Protein AF-0000000081018556 (afdb_homodimer)

pLDDT: mean 86.22, std 20.43, range [20.03, 98.94]

Solvent-accessible surface area (backbone atoms only — not comparable to full-atom values): 53187 Å² total; per-residue (Å²): 135,79,83,84,72,75,85,69,72,83,72,68,66,72,61,58,63,56,50,54,56,50,46,52,55,49,44,57,63,56,62,69,58,81,66,82,69,67,79,69,77,52,58,61,26,54,30,33,33,44,27,43,51,51,66,82,41,58,65,35,49,49,32,38,57,71,19,51,48,36,65,35,76,72,27,75,70,38,49,58,33,42,46,71,31,37,37,26,36,62,32,74,58,86,63,34,74,89,46,29,67,45,93,41,53,85,43,74,52,67,59,46,80,66,90,61,85,50,77,39,61,33,46,42,77,45,74,68,86,70,76,78,68,65,81,72,74,78,53,91,56,52,31,22,31,20,46,40,34,34,26,66,38,33,28,27,49,45,28,46,33,34,40,29,78,85,73,57,49,53,64,31,38,36,34,37,24,37,54,74,78,62,43,77,72,36,68,47,71,33,20,82,92,42,51,59,47,76,56,86,54,28,23,33,39,77,41,76,71,51,81,40,46,60,72,37,41,35,26,44,31,39,33,54,47,50,85,86,50,63,66,49,56,53,74,84,44,44,48,76,47,36,63,45,38,30,34,46,70,52,74,40,9,29,28,22,80,55,78,98,53,80,50,81,40,74,40,80,55,39,45,37,49,43,35,37,28,32,29,65,46,63,62,62,59,53,50,54,52,60,69,44,42,65,58,44,42,53,54,38,52,51,50,52,49,51,42,50,52,51,48,52,53,50,36,71,72,69,64,41,65,43,71,35,94,39,56,49,39,62,52,32,41,28,55,51,52,27,47,47,26,35,51,46,54,73,58,39,42,57,32,27,36,34,42,32,36,47,37,39,48,49,42,59,68,58,48,53,51,51,29,59,76,71,44,49,62,73,34,78,40,34,38,40,22,24,66,48,62,66,42,66,59,35,76,41,74,94,65,30,44,86,74,70,54,37,62,37,41,40,40,20,43,36,66,31,36,37,36,32,13,36,64,52,38,40,50,41,28,76,39,44,90,55,51,45,70,42,64,38,40,32,62,26,48,9,37,48,42,59,22,42,57,53,50,73,41,78,36,84,40,34,26,67,39,67,56,63,46,79,76,43,39,29,27,15,82,42,52,54,67,50,40,42,52,24,33,50,27,29,74,73,56,70,25,52,52,43,68,68,82,55,72,79,123,134,82,82,84,73,75,84,70,73,84,73,69,66,73,60,57,64,56,53,55,56,50,47,50,54,49,43,57,62,54,62,68,51,81,66,82,70,65,80,69,78,53,56,61,27,54,31,35,33,43,27,44,51,51,68,81,41,58,67,34,49,48,32,39,57,72,20,50,48,35,65,35,76,71,28,74,71,39,51,57,31,41,47,70,33,37,37,26,36,62,32,75,59,87,63,35,74,90,46,28,68,44,92,40,54,86,42,74,51,68,59,47,80,64,89,61,88,49,78,41,60,33,46,43,78,46,76,66,86,73,77,78,70,64,80,74,75,78,53,90,54,52,31,22,30,20,46,40,35,34,26,67,39,34,27,27,47,44,27,46,34,34,39,28,79,85,74,56,50,51,62,32,39,36,35,36,25,36,55,76,78,63,42,77,72,35,68,46,73,35,20,82,91,42,51,59,47,76,56,86,53,27,22,34,38,76,40,75,71,50,82,40,46,60,71,36,42,35,26,44,33,41,31,54,46,52,84,86,50,62,64,48,56,56,74,84,43,43,47,77,48,37,63,44,38,30,34,45,69,52,73,40,9,27,28,21,81,58,79,97,51,80,48,82,40,77,41,80,56,39,46,36,51,44,35,36,29,32,27,66,46,64,62,63,59,53,51,53,54,59,70,44,42,66,59,44,41,53,55,38,52,52,51,53,50,50,41,51,51,51,48,51,51,48,36,70,72,67,66,41,64,43,70,35,94,39,58,49,39,62,53,33,41,28,54,50,53,28,47,45,26,34,49,46,54,73,60,39,42,57,30,26,36,33,43,32,38,47,37,39,49,50,40,59,69,58,49,53,50,52,30,58,75,70,44,49,63,73,35,79,42,32,38,40,22,25,66,47,64,65,40,66,57,35,76,41,74,95,65,30,44,87,74,70,55,37,63,38,42,40,39,21,43,36,64,30,36,35,35,32,15,37,64,51,39,40,50,41,27,76,37,45,90,53,51,46,71,43,66,38,40,32,61,28,48,8,39,47,42,58,23,42,58,53,50,72,42,78,37,83,40,34,26,68,38,66,57,64,48,79,77,44,39,29,28,14,81,41,53,53,68,51,40,42,52,24,35,49,28,30,72,73,57,70,26,51,51,43,68,70,83,54,71,81,122

Nearest PDB structures (foldseek):
  8tjc-assembly1_A  TM=8.633E-01  e=1.529E-11  Homo sapiens
  8tjc-assembly1_D  TM=8.788E-01  e=3.147E-11  Homo sapiens
  8tjc-assembly1_C  TM=8.677E-01  e=2.790E-11  Homo sapiens
  6wmn-assembly1_B  TM=8.807E-01  e=7.758E-11  Homo sapiens
  8tic-assembly1_A  TM=8.361E-01  e=5.092E-11  Homo sapiens

Structure (mmCIF, N/CA/C/O backbone):
data_AF-0000000081018556-model_v1
#
loop_
_entity.id
_entity.type
_entity.pdbx_description
1 polymer Hexosyltransferase
#
loop_
_atom_site.group_PDB
_atom_site.id
_atom_site.type_symbol
_atom_site.label_atom_id
_atom_site.label_alt_id
_atom_site.label_comp_id
_atom_site.label_asym_id
_atom_site.label_entity_id
_atom_site.label_seq_id
_atom_site.pdbx_PDB_ins_code
_atom_site.Cartn_x
_atom_site.Cartn_y
_atom_site.Cartn_z
_atom_site.occupancy
_atom_site.B_iso_or_equiv
_atom_site.auth_seq_id
_atom_site.auth_comp_id
_atom_site.auth_asym_id
_atom_site.auth_atom_id
_atom_site.pdbx_PDB_model_num
ATOM 1 N N . MET A 1 1 ? 53.344 36.406 32.594 1 23.17 1 MET A N 1
ATOM 2 C CA . MET A 1 1 ? 53.531 35.219 33.406 1 23.17 1 MET A CA 1
ATOM 3 C C . MET A 1 1 ? 52.312 34.938 34.25 1 23.17 1 MET A C 1
ATOM 5 O O . MET A 1 1 ? 52.406 34.406 35.375 1 23.17 1 MET A O 1
ATOM 9 N N . MET A 1 2 ? 51.219 35.562 33.844 1 22.45 2 MET A N 1
ATOM 10 C CA . MET A 1 2 ? 50 35.781 34.625 1 22.45 2 MET A CA 1
ATOM 11 C C . MET A 1 2 ? 49.406 34.469 35.094 1 22.45 2 MET A C 1
ATOM 13 O O . MET A 1 2 ? 49.5 33.469 34.375 1 22.45 2 MET A O 1
ATOM 17 N N . ASP A 1 3 ? 49 34.406 36.344 1 20.55 3 ASP A N 1
ATOM 18 C CA . ASP A 1 3 ? 48.531 33.406 37.312 1 20.55 3 ASP A CA 1
ATOM 19 C C . ASP A 1 3 ? 47.281 32.688 36.781 1 20.55 3 ASP A C 1
ATOM 21 O O . ASP A 1 3 ? 46.344 33.344 36.344 1 20.55 3 ASP A O 1
ATOM 25 N N . ARG A 1 4 ? 47.438 31.359 36.344 1 23.11 4 ARG A N 1
ATOM 26 C CA . ARG A 1 4 ? 46.688 30.25 35.75 1 23.11 4 ARG A CA 1
ATOM 27 C C . ARG A 1 4 ? 45.562 29.766 36.688 1 23.11 4 ARG A C 1
ATOM 29 O O . ARG A 1 4 ? 45.625 28.641 37.188 1 23.11 4 ARG A O 1
ATOM 36 N N . ARG A 1 5 ? 45.188 30.766 37.594 1 23.42 5 ARG A N 1
ATOM 37 C CA . ARG A 1 5 ? 44.406 30.281 38.75 1 23.42 5 ARG A CA 1
ATOM 38 C C . ARG A 1 5 ? 43.25 29.391 38.281 1 23.42 5 ARG A C 1
ATOM 40 O O . ARG A 1 5 ? 42.906 29.406 37.094 1 23.42 5 ARG A O 1
ATOM 47 N N . SER A 1 6 ? 42.406 28.828 39.281 1 22.91 6 SER A N 1
ATOM 48 C CA . SER A 1 6 ? 41.781 27.703 39.938 1 22.91 6 SER A CA 1
ATOM 49 C C . SER A 1 6 ? 40.344 27.516 39.469 1 22.91 6 SER A C 1
ATOM 51 O O . SER A 1 6 ? 39.594 26.75 40.062 1 22.91 6 SER A O 1
ATOM 53 N N . LEU A 1 7 ? 39.875 28.281 38.469 1 23.72 7 LEU A N 1
ATOM 54 C CA . LEU A 1 7 ? 38.438 28.391 38.531 1 23.72 7 LEU A CA 1
ATOM 55 C C . LEU A 1 7 ? 37.781 27.047 38.25 1 23.72 7 LEU A C 1
ATOM 57 O O . LEU A 1 7 ? 37.688 26.656 37.062 1 23.72 7 LEU A O 1
ATOM 61 N N . ILE A 1 8 ? 38.156 25.938 39.031 1 26.16 8 ILE A N 1
ATOM 62 C CA . ILE A 1 8 ? 37.594 24.609 38.812 1 26.16 8 ILE A CA 1
ATOM 63 C C . ILE A 1 8 ? 36.094 24.625 39.125 1 26.16 8 ILE A C 1
ATOM 65 O O . ILE A 1 8 ? 35.688 24.734 40.281 1 26.16 8 ILE A O 1
ATOM 69 N N . PRO A 1 9 ? 35.25 25.484 38.406 1 26.14 9 PRO A N 1
ATOM 70 C CA . PRO A 1 9 ? 33.906 25.578 39 1 26.14 9 PRO A CA 1
ATOM 71 C C . PRO A 1 9 ? 33.25 24.203 39.188 1 26.14 9 PRO A C 1
ATOM 73 O O . PRO A 1 9 ? 33.625 23.234 38.5 1 26.14 9 PRO A O 1
ATOM 76 N N . PRO A 1 10 ? 32.406 24 40.344 1 26.47 10 PRO A N 1
ATOM 77 C CA . PRO A 1 10 ? 31.688 22.859 40.906 1 26.47 10 PRO A CA 1
ATOM 78 C C . PRO A 1 10 ? 30.672 22.234 39.938 1 26.47 10 PRO A C 1
ATOM 80 O O . PRO A 1 10 ? 29.609 22.812 39.719 1 26.47 10 PRO A O 1
ATOM 83 N N . LEU A 1 11 ? 31.141 21.859 38.75 1 25.92 11 LEU A N 1
ATOM 84 C CA . LEU A 1 11 ? 30.203 21.25 37.781 1 25.92 11 LEU A CA 1
ATOM 85 C C . LEU A 1 11 ? 29.547 20.016 38.406 1 25.92 11 LEU A C 1
ATOM 87 O O . LEU A 1 11 ? 28.812 19.297 37.719 1 25.92 11 LEU A O 1
ATOM 91 N N . LEU A 1 12 ? 30.078 19.578 39.594 1 26.06 12 LEU A N 1
ATOM 92 C CA . LEU A 1 12 ? 29.719 18.234 40.031 1 26.06 12 LEU A CA 1
ATOM 93 C C . LEU A 1 12 ? 28.266 18.172 40.5 1 26.06 12 LEU A C 1
ATOM 95 O O . LEU A 1 12 ? 27.688 17.078 40.625 1 26.06 12 LEU A O 1
ATOM 99 N N . CYS A 1 13 ? 27.75 19.266 41.031 1 25.7 13 CYS A N 1
ATOM 100 C CA . CYS A 1 13 ? 26.547 19.094 41.844 1 25.7 13 CYS A CA 1
ATOM 101 C C . CYS A 1 13 ? 25.344 18.719 40.969 1 25.7 13 CYS A C 1
ATOM 103 O O . CYS A 1 13 ? 24.359 18.156 41.469 1 25.7 13 CYS A O 1
ATOM 105 N N . CYS A 1 14 ? 25.266 19.328 39.781 1 27.17 14 CYS A N 1
ATOM 106 C CA . CYS A 1 14 ? 23.938 19.266 39.188 1 27.17 14 CYS A CA 1
ATOM 107 C C . CYS A 1 14 ? 23.641 17.875 38.625 1 27.17 14 CYS A C 1
ATOM 109 O O . CYS A 1 14 ? 22.594 17.641 38.031 1 27.17 14 CYS A O 1
ATOM 111 N N . LEU A 1 15 ? 24.688 17.016 38.625 1 30.28 15 LEU A N 1
ATOM 112 C CA . LEU A 1 15 ? 24.438 15.695 38.031 1 30.28 15 LEU A CA 1
ATOM 113 C C . LEU A 1 15 ? 23.562 14.852 38.969 1 30.28 15 LEU A C 1
ATOM 115 O O . LEU A 1 15 ? 22.922 13.891 38.5 1 30.28 15 LEU A O 1
ATOM 119 N N . LEU A 1 16 ? 23.656 15.133 40.312 1 30.61 16 LEU A N 1
ATOM 120 C CA . LEU A 1 16 ? 23.031 14.203 41.25 1 30.61 16 LEU A CA 1
ATOM 121 C C . LEU A 1 16 ? 21.516 14.297 41.156 1 30.61 16 LEU A C 1
ATOM 123 O O . LEU A 1 16 ? 20.812 13.336 41.5 1 30.61 16 LEU A O 1
ATOM 127 N N . SER A 1 17 ? 21.047 15.586 41 1 30.33 17 SER A N 1
ATOM 128 C CA . SER A 1 17 ? 19.609 15.688 41.156 1 30.33 17 SER A CA 1
ATOM 129 C C . SER A 1 17 ? 18.875 15 40.031 1 30.33 17 SER A C 1
ATOM 131 O O . SER A 1 17 ? 17.672 14.758 40.125 1 30.33 17 SER A O 1
ATOM 133 N N . VAL A 1 18 ? 19.594 14.938 38.875 1 32.16 18 VAL A N 1
ATOM 134 C CA . VAL A 1 18 ? 18.859 14.375 37.75 1 32.16 18 VAL A CA 1
ATOM 135 C C . VAL A 1 18 ? 18.688 12.867 37.938 1 32.16 18 VAL A C 1
ATOM 137 O O . VAL A 1 18 ? 17.734 12.273 37.438 1 32.16 18 VAL A O 1
ATOM 140 N N . VAL A 1 19 ? 19.625 12.281 38.719 1 34.97 19 VAL A N 1
ATOM 141 C CA . VAL A 1 19 ? 19.547 10.828 38.844 1 34.97 19 VAL A CA 1
ATOM 142 C C . VAL A 1 19 ? 18.391 10.453 39.75 1 34.97 19 VAL A C 1
ATOM 144 O O . VAL A 1 19 ? 17.734 9.422 39.562 1 34.97 19 VAL A O 1
ATOM 147 N N . VAL A 1 20 ? 18.156 11.336 40.781 1 34.12 20 VAL A N 1
ATOM 148 C CA . VAL A 1 20 ? 17.125 10.93 41.75 1 34.12 20 VAL A CA 1
ATOM 149 C C . VAL A 1 20 ? 15.758 10.953 41.062 1 34.12 20 VAL A C 1
ATOM 151 O O . VAL A 1 20 ? 14.922 10.078 41.312 1 34.12 20 VAL A O 1
ATOM 154 N N . VAL A 1 21 ? 15.578 12.047 40.188 1 31.62 21 VAL A N 1
ATOM 155 C CA . VAL A 1 21 ? 14.234 12.125 39.625 1 31.62 21 VAL A CA 1
ATOM 156 C C . VAL A 1 21 ? 14.016 10.992 38.625 1 31.62 21 VAL A C 1
ATOM 158 O O . VAL A 1 21 ? 12.906 10.469 38.5 1 31.62 21 VAL A O 1
ATOM 161 N N . TYR A 1 22 ? 15.102 10.547 37.938 1 32.16 22 TYR A N 1
ATOM 162 C CA . TYR A 1 22 ? 14.883 9.453 37 1 32.16 22 TYR A CA 1
ATOM 163 C C . TYR A 1 22 ? 14.609 8.148 37.75 1 32.16 22 TYR A C 1
ATOM 165 O O . TYR A 1 22 ? 13.922 7.27 37.25 1 32.16 22 TYR A O 1
ATOM 173 N N . ARG A 1 23 ? 15.336 8.008 38.938 1 33.31 23 ARG A N 1
ATOM 174 C CA . ARG A 1 23 ? 15.078 6.758 39.656 1 33.31 23 ARG A CA 1
ATOM 175 C C . ARG A 1 23 ? 13.633 6.68 40.125 1 33.31 23 ARG A C 1
ATOM 177 O O . ARG A 1 23 ? 13.023 5.609 40.094 1 33.31 23 ARG A O 1
ATOM 184 N N . GLU A 1 24 ? 13.109 7.832 40.625 1 33.16 24 GLU A N 1
ATOM 185 C CA . GLU A 1 24 ? 11.734 7.719 41.125 1 33.16 24 GLU A CA 1
ATOM 186 C C . GLU A 1 24 ? 10.781 7.441 39.969 1 33.16 24 GLU A C 1
ATOM 188 O O . GLU A 1 24 ? 9.773 6.746 40.125 1 33.16 24 GLU A O 1
ATOM 193 N N . TYR A 1 25 ? 11.078 8.008 38.719 1 31.7 25 TYR A N 1
ATOM 194 C CA . TYR A 1 25 ? 10.18 7.684 37.625 1 31.7 25 TYR A CA 1
ATOM 195 C C . TYR A 1 25 ? 10.32 6.223 37.188 1 31.7 25 TYR A C 1
ATOM 197 O O . TYR A 1 25 ? 9.32 5.559 36.906 1 31.7 25 TYR A O 1
ATOM 205 N N . LEU A 1 26 ? 11.562 5.664 37.188 1 34.22 26 LEU A N 1
ATOM 206 C CA . LEU A 1 26 ? 11.68 4.238 36.906 1 34.22 26 LEU A CA 1
ATOM 207 C C . LEU A 1 26 ? 11.07 3.404 38.031 1 34.22 26 LEU A C 1
ATOM 209 O O . LEU A 1 26 ? 10.422 2.385 37.781 1 34.22 26 LEU A O 1
ATOM 213 N N . LEU A 1 27 ? 11.359 3.803 39.281 1 32.5 27 LEU A N 1
ATOM 214 C CA . LEU A 1 27 ? 10.812 3 40.344 1 32.5 27 LEU A CA 1
ATOM 215 C C . LEU A 1 27 ? 9.289 3.078 40.375 1 32.5 27 LEU A C 1
ATOM 217 O O . LEU A 1 27 ? 8.625 2.123 40.781 1 32.5 27 LEU A O 1
ATOM 221 N N . ASP A 1 28 ? 8.703 4.293 40.062 1 29.83 28 ASP A N 1
ATOM 222 C CA . ASP A 1 28 ? 7.246 4.285 40.062 1 29.83 28 ASP A CA 1
ATOM 223 C C . ASP A 1 28 ? 6.703 3.414 38.938 1 29.83 28 ASP A C 1
ATOM 225 O O . ASP A 1 28 ? 5.629 2.82 39.062 1 29.83 28 ASP A O 1
ATOM 229 N N . THR A 1 29 ? 7.379 3.326 37.75 1 31.39 29 THR A N 1
ATOM 230 C CA . THR A 1 29 ? 6.902 2.389 36.75 1 31.39 29 THR A CA 1
ATOM 231 C C . THR A 1 29 ? 7.164 0.948 37.156 1 31.39 29 THR A C 1
ATOM 233 O O . THR A 1 29 ? 6.352 0.059 36.906 1 31.39 29 THR A O 1
ATOM 236 N N . LEU A 1 30 ? 8.352 0.597 37.688 1 32.03 30 LEU A N 1
ATOM 237 C CA . LEU A 1 30 ? 8.562 -0.772 38.156 1 32.03 30 LEU A CA 1
ATOM 238 C C . LEU A 1 30 ? 7.809 -1.036 39.469 1 32.03 30 LEU A C 1
ATOM 240 O O . LEU A 1 30 ? 7.707 -2.184 39.906 1 32.03 30 LEU A O 1
ATOM 244 N N . ARG A 1 31 ? 7.711 -0.171 40.438 1 30.78 31 ARG A N 1
ATOM 245 C CA . ARG A 1 31 ? 6.973 -0.442 41.656 1 30.78 31 ARG A CA 1
ATOM 246 C C . ARG A 1 31 ? 5.508 -0.753 41.344 1 30.78 31 ARG A C 1
ATOM 248 O O . ARG A 1 31 ? 4.711 -0.946 42.281 1 30.78 31 ARG A O 1
ATOM 255 N N . LEU A 1 32 ? 4.953 -0.417 40.25 1 30.17 32 LEU A N 1
ATOM 256 C CA . LEU A 1 32 ? 3.717 -1.179 40.094 1 30.17 32 LEU A CA 1
ATOM 257 C C . LEU A 1 32 ? 4.008 -2.674 40 1 30.17 32 LEU A C 1
ATOM 259 O O . LEU A 1 32 ? 4.383 -3.178 38.938 1 30.17 32 LEU A O 1
ATOM 263 N N . GLY A 1 33 ? 4.871 -3.273 40.875 1 27.69 33 GLY A N 1
ATOM 264 C CA . GLY A 1 33 ? 5.242 -4.613 41.312 1 27.69 33 GLY A CA 1
ATOM 265 C C . GLY A 1 33 ? 4.082 -5.59 41.25 1 27.69 33 GLY A C 1
ATOM 266 O O . GLY A 1 33 ? 2.926 -5.188 41.125 1 27.69 33 GLY A O 1
ATOM 267 N N . GLY A 1 34 ? 4.359 -6.934 41.844 1 30.16 34 GLY A N 1
ATOM 268 C CA . GLY A 1 34 ? 3.746 -8.25 41.938 1 30.16 34 GLY A CA 1
ATOM 269 C C . GLY A 1 34 ? 2.416 -8.234 42.688 1 30.16 34 GLY A C 1
ATOM 270 O O . GLY A 1 34 ? 1.994 -9.258 43.219 1 30.16 34 GLY A O 1
ATOM 271 N N . SER A 1 35 ? 1.955 -7.113 43.312 1 28.19 35 SER A N 1
ATOM 272 C CA . SER A 1 35 ? 0.722 -7.578 43.938 1 28.19 35 SER A CA 1
ATOM 273 C C . SER A 1 35 ? -0.14 -8.359 42.938 1 28.19 35 SER A C 1
ATOM 275 O O . SER A 1 35 ? -0.023 -8.18 41.719 1 28.19 35 SER A O 1
ATOM 277 N N . ARG A 1 36 ? -0.744 -9.5 43.375 1 30.83 36 ARG A N 1
ATOM 278 C CA . ARG A 1 36 ? -1.888 -10.164 42.781 1 30.83 36 ARG A CA 1
ATOM 279 C C . ARG A 1 36 ? -2.844 -9.156 42.156 1 30.83 36 ARG A C 1
ATOM 281 O O . ARG A 1 36 ? -3.498 -8.391 42.875 1 30.83 36 ARG A O 1
ATOM 288 N N . ALA A 1 37 ? -2.375 -8.453 41.156 1 30.62 37 ALA A N 1
ATOM 289 C CA . ALA A 1 37 ? -3.123 -7.484 40.375 1 30.62 37 ALA A CA 1
ATOM 290 C C . ALA A 1 37 ? -4.617 -7.805 40.375 1 30.62 37 ALA A C 1
ATOM 292 O O . ALA A 1 37 ? -5.035 -8.844 39.844 1 30.62 37 ALA A O 1
ATOM 293 N N . GLY A 1 38 ? -5.27 -7.34 41.375 1 32.31 38 GLY A N 1
ATOM 294 C CA . GLY A 1 38 ? -6.719 -7.441 41.312 1 32.31 38 GLY A CA 1
ATOM 295 C C . GLY A 1 38 ? -7.281 -7.262 39.906 1 32.31 38 GLY A C 1
ATOM 296 O O . GLY A 1 38 ? -6.688 -6.57 39.094 1 32.31 38 GLY A O 1
ATOM 297 N N . SER A 1 39 ? -7.941 -8.234 39.344 1 38.25 39 SER A N 1
ATOM 298 C CA . SER A 1 39 ? -8.727 -8.156 38.125 1 38.25 39 SER A CA 1
ATOM 299 C C . SER A 1 39 ? -9.258 -6.742 37.906 1 38.25 39 SER A C 1
ATOM 301 O O . SER A 1 39 ? -10.188 -6.309 38.594 1 38.25 39 SER A O 1
ATOM 303 N N . VAL A 1 40 ? -8.422 -5.672 37.938 1 41.69 40 VAL A N 1
ATOM 304 C CA . VAL A 1 40 ? -9.016 -4.387 37.594 1 41.69 40 VAL A CA 1
ATOM 305 C C . VAL A 1 40 ? -10.133 -4.598 36.562 1 41.69 40 VAL A C 1
ATOM 307 O O . VAL A 1 40 ? -9.93 -5.262 35.531 1 41.69 40 VAL A O 1
ATOM 310 N N . ALA A 1 41 ? -11.234 -4.531 36.938 1 51.06 41 ALA A N 1
ATOM 311 C CA . ALA A 1 41 ? -12.453 -4.656 36.125 1 51.06 41 ALA A CA 1
ATOM 312 C C . ALA A 1 41 ? -12.352 -3.846 34.844 1 51.06 41 ALA A C 1
ATOM 314 O O . ALA A 1 41 ? -12.328 -2.613 34.875 1 51.06 41 ALA A O 1
ATOM 315 N N . VAL A 1 42 ? -11.586 -4.254 33.844 1 67.94 42 VAL A N 1
ATOM 316 C CA . VAL A 1 42 ? -11.578 -3.641 32.531 1 67.94 42 VAL A CA 1
ATOM 317 C C . VAL A 1 42 ? -13.016 -3.479 32.031 1 67.94 42 VAL A C 1
ATOM 319 O O . VAL A 1 42 ? -13.82 -4.41 32.125 1 67.94 42 VAL A O 1
ATOM 322 N N . GLY A 1 43 ? -13.453 -2.123 31.891 1 80.25 43 GLY A N 1
ATOM 323 C CA . GLY A 1 43 ? -14.773 -1.896 31.328 1 80.25 43 GLY A CA 1
ATOM 324 C C . GLY A 1 43 ? -14.992 -2.617 30.016 1 80.25 43 GLY A C 1
ATOM 325 O O . GLY A 1 43 ? -14.078 -2.713 29.188 1 80.25 43 GLY A O 1
ATOM 326 N N . ARG A 1 44 ? -16.047 -3.346 30 1 92.88 44 ARG A N 1
ATOM 327 C CA . ARG A 1 44 ? -16.422 -4.039 28.766 1 92.88 44 ARG A CA 1
ATOM 328 C C . ARG A 1 44 ? -17.438 -3.225 27.969 1 92.88 44 ARG A C 1
ATOM 330 O O . ARG A 1 44 ? -18.453 -2.785 28.5 1 92.88 44 ARG A O 1
ATOM 337 N N . TYR A 1 45 ? -17.094 -2.936 26.75 1 97.81 45 TYR A N 1
ATOM 338 C CA . TYR A 1 45 ? -17.953 -2.146 25.891 1 97.81 45 TYR A CA 1
ATOM 339 C C . TYR A 1 45 ? -18.156 -2.848 24.547 1 97.81 45 TYR A C 1
ATOM 341 O O . TYR A 1 45 ? -17.297 -3.613 24.094 1 97.81 45 TYR A O 1
ATOM 349 N N . GLU A 1 46 ? -19.297 -2.668 24.031 1 97.94 46 GLU A N 1
ATOM 350 C CA . GLU A 1 46 ? -19.531 -3.145 22.672 1 97.94 46 GLU A CA 1
ATOM 351 C C . GLU A 1 46 ? -18.875 -2.229 21.641 1 97.94 46 GLU A C 1
ATOM 353 O O . GLU A 1 46 ? -18.359 -2.697 20.625 1 97.94 46 GLU A O 1
ATOM 358 N N . LEU A 1 47 ? -18.906 -0.97 21.938 1 98.56 47 LEU A N 1
ATOM 359 C CA . LEU A 1 47 ? -18.391 0.031 21 1 98.56 47 LEU A CA 1
ATOM 360 C C . LEU A 1 47 ? -17.625 1.12 21.734 1 98.56 47 LEU A C 1
ATOM 362 O O . LEU A 1 47 ? -18.156 1.766 22.641 1 98.56 47 LEU A O 1
ATOM 366 N N . VAL A 1 48 ? -16.375 1.265 21.391 1 98.75 48 VAL A N 1
ATOM 367 C CA . VAL A 1 48 ? -15.594 2.418 21.828 1 98.75 48 VAL A CA 1
ATOM 368 C C . VAL A 1 48 ? -15.57 3.467 20.719 1 98.75 48 VAL A C 1
ATOM 370 O O . VAL A 1 48 ? -15.398 3.131 19.531 1 98.75 48 VAL A O 1
ATOM 373 N N . VAL A 1 49 ? -15.812 4.73 21.062 1 98.88 49 VAL A N 1
ATOM 374 C CA . VAL A 1 49 ? -15.805 5.805 20.078 1 98.88 49 VAL A CA 1
ATOM 375 C C . VAL A 1 49 ? -14.594 6.703 20.297 1 98.88 49 VAL A C 1
ATOM 377 O O . VAL A 1 49 ? -14.477 7.355 21.344 1 98.88 49 VAL A O 1
ATOM 380 N N . ALA A 1 50 ? -13.688 6.684 19.344 1 98.94 50 ALA A N 1
ATOM 381 C CA . ALA A 1 50 ? -12.531 7.574 19.344 1 98.94 50 ALA A CA 1
ATOM 382 C C . ALA A 1 50 ? -12.82 8.844 18.547 1 98.94 50 ALA A C 1
ATOM 384 O O . ALA A 1 50 ? -12.898 8.812 17.312 1 98.94 50 ALA A O 1
ATOM 385 N N . ILE A 1 51 ? -12.93 9.922 19.266 1 98.94 51 ILE A N 1
ATOM 386 C CA . ILE A 1 51 ? -13.188 11.211 18.625 1 98.94 51 ILE A CA 1
ATOM 387 C C . ILE A 1 51 ? -11.891 12.016 18.578 1 98.94 51 ILE A C 1
ATOM 389 O O . ILE A 1 51 ? -11.5 12.641 19.562 1 98.94 51 ILE A O 1
ATOM 393 N N . LEU A 1 52 ? -11.25 12.047 17.438 1 98.88 52 LEU A N 1
ATOM 394 C CA . LEU A 1 52 ? -10.008 12.797 17.297 1 98.88 52 LEU A CA 1
ATOM 395 C C . LEU A 1 52 ? -10.266 14.297 17.359 1 98.88 52 LEU A C 1
ATOM 397 O O . LEU A 1 52 ? -11.172 14.812 16.703 1 98.88 52 LEU A O 1
ATOM 401 N N . SER A 1 53 ? -9.547 14.938 18.219 1 98.75 53 SER A N 1
ATOM 402 C CA . SER A 1 53 ? -9.688 16.375 18.453 1 98.75 53 SER A CA 1
ATOM 403 C C . SER A 1 53 ? -8.328 17.031 18.656 1 98.75 53 SER A C 1
ATOM 405 O O . SER A 1 53 ? -7.285 16.406 18.438 1 98.75 53 SER A O 1
ATOM 407 N N . ALA A 1 54 ? -8.336 18.359 18.844 1 98.31 54 ALA A N 1
ATOM 408 C CA . ALA A 1 54 ? -7.125 19.141 19.094 1 98.31 54 ALA A CA 1
ATOM 409 C C . ALA A 1 54 ? -7.207 19.875 20.422 1 98.31 54 ALA A C 1
ATOM 411 O O . ALA A 1 54 ? -8.297 20.078 20.969 1 98.31 54 ALA A O 1
ATOM 412 N N . ARG A 1 55 ? -6.109 20.266 20.938 1 97.94 55 ARG A N 1
ATOM 413 C CA . ARG A 1 55 ? -6.012 20.875 22.25 1 97.94 55 ARG A CA 1
ATOM 414 C C . ARG A 1 55 ? -6.906 22.109 22.344 1 97.94 55 ARG A C 1
ATOM 416 O O . ARG A 1 55 ? -7.641 22.281 23.328 1 97.94 55 ARG A O 1
ATOM 423 N N . GLY A 1 56 ? -6.957 22.906 21.328 1 96.69 56 GLY A N 1
ATOM 424 C CA . GLY A 1 56 ? -7.684 24.156 21.359 1 96.69 56 GLY A CA 1
ATOM 425 C C . GLY A 1 56 ? -9.133 24.031 20.922 1 96.69 56 GLY A C 1
ATOM 426 O O . GLY A 1 56 ? -9.859 25.016 20.875 1 96.69 56 GLY A O 1
ATOM 427 N N . ASN A 1 57 ? -9.609 22.844 20.656 1 97.75 57 ASN A N 1
ATOM 428 C CA . ASN A 1 57 ? -10.938 22.641 20.094 1 97.75 57 ASN A CA 1
ATOM 429 C C . ASN A 1 57 ? -11.984 22.406 21.172 1 97.75 57 ASN A C 1
ATOM 431 O O . ASN A 1 57 ? -12.812 21.5 21.047 1 97.75 57 ASN A O 1
ATOM 435 N N . TRP A 1 58 ? -11.953 23.141 22.25 1 96.88 58 TRP A N 1
ATOM 436 C CA . TRP A 1 58 ? -12.898 22.922 23.359 1 96.88 58 TRP A CA 1
ATOM 437 C C . TRP A 1 58 ? -14.32 23.25 22.922 1 96.88 58 TRP A C 1
ATOM 439 O O . TRP A 1 58 ? -15.273 22.609 23.375 1 96.88 58 TRP A O 1
ATOM 449 N N . VAL A 1 59 ? -14.492 24.219 21.984 1 97.56 59 VAL A N 1
ATOM 450 C CA . VAL A 1 59 ? -15.82 24.578 21.5 1 97.56 59 VAL A CA 1
ATOM 451 C C . VAL A 1 59 ? -16.422 23.422 20.719 1 97.56 59 VAL A C 1
ATOM 453 O O . VAL A 1 59 ? -17.594 23.094 20.875 1 97.56 59 VAL A O 1
ATOM 456 N N . LEU A 1 60 ? -15.625 22.812 19.891 1 98.5 60 LEU A N 1
ATOM 457 C CA . LEU A 1 60 ? -16.094 21.688 19.094 1 98.5 60 LEU A CA 1
ATOM 458 C C . LEU A 1 60 ? -16.422 20.5 19.969 1 98.5 60 LEU A C 1
ATOM 460 O O . LEU A 1 60 ? -17.453 19.844 19.781 1 98.5 60 LEU A O 1
ATOM 464 N N . ARG A 1 61 ? -15.586 20.203 20.938 1 98.75 61 ARG A N 1
ATOM 465 C CA . ARG A 1 61 ? -15.852 19.094 21.844 1 98.75 61 ARG A CA 1
ATOM 466 C C . ARG A 1 61 ? -17.125 19.328 22.641 1 98.75 61 ARG A C 1
ATOM 468 O O . ARG A 1 61 ? -17.938 18.406 22.828 1 98.75 61 ARG A O 1
ATOM 475 N N . GLN A 1 62 ? -17.328 20.547 23.109 1 98.62 62 GLN A N 1
ATOM 476 C CA . GLN A 1 62 ? -18.562 20.859 23.812 1 98.62 62 GLN A CA 1
ATOM 477 C C . GLN A 1 62 ? -19.781 20.703 22.906 1 98.62 62 GLN A C 1
ATOM 479 O O . GLN A 1 62 ? -20.828 20.219 23.328 1 98.62 62 GLN A O 1
ATOM 484 N N . ALA A 1 63 ? -19.609 21.141 21.656 1 98.75 63 ALA A N 1
ATOM 485 C CA . ALA A 1 63 ? -20.703 20.984 20.703 1 98.75 63 ALA A CA 1
ATOM 486 C C . ALA A 1 63 ? -21.078 19.516 20.531 1 98.75 63 ALA A C 1
ATOM 488 O O . ALA A 1 63 ? -22.25 19.172 20.438 1 98.75 63 ALA A O 1
ATOM 489 N N . VAL A 1 64 ? -20.094 18.656 20.469 1 98.81 64 VAL A N 1
ATOM 490 C CA . VAL A 1 64 ? -20.328 17.234 20.344 1 98.81 64 VAL A CA 1
ATOM 491 C C . VAL A 1 64 ? -21.062 16.719 21.594 1 98.81 64 VAL A C 1
ATOM 493 O O . VAL A 1 64 ? -22.047 15.984 21.469 1 98.81 64 VAL A O 1
ATOM 496 N N . ARG A 1 65 ? -20.656 17.156 22.812 1 98.62 65 ARG A N 1
ATOM 497 C CA . ARG A 1 65 ? -21.312 16.766 24.062 1 98.62 65 ARG A CA 1
ATOM 498 C C . ARG A 1 65 ? -22.766 17.203 24.078 1 98.62 65 ARG A C 1
ATOM 500 O O . ARG A 1 65 ? -23.641 16.484 24.578 1 98.62 65 ARG A O 1
ATOM 507 N N . ASP A 1 66 ? -23.016 18.359 23.453 1 98.12 66 ASP A N 1
ATOM 508 C CA . ASP A 1 66 ? -24.344 18.953 23.5 1 98.12 66 ASP A CA 1
ATOM 509 C C . ASP A 1 66 ? -25.219 18.453 22.359 1 98.12 66 ASP A C 1
ATOM 511 O O . ASP A 1 66 ? -26.375 18.844 22.219 1 98.12 66 ASP A O 1
ATOM 515 N N . SER A 1 67 ? -24.672 17.656 21.531 1 98.25 67 SER A N 1
ATOM 516 C CA . SER A 1 67 ? -25.438 17.156 20.406 1 98.25 67 SER A CA 1
ATOM 517 C C . SER A 1 67 ? -25.547 15.633 20.438 1 98.25 67 SER A C 1
ATOM 519 O O . SER A 1 67 ? -26.234 15.07 21.297 1 98.25 67 SER A O 1
ATOM 521 N N . TRP A 1 68 ? -24.875 14.938 19.391 1 98.19 68 TRP A N 1
ATOM 522 C CA . TRP A 1 68 ? -25.172 13.531 19.156 1 98.19 68 TRP A CA 1
ATOM 523 C C . TRP A 1 68 ? -24.641 12.664 20.297 1 98.19 68 TRP A C 1
ATOM 525 O O . TRP A 1 68 ? -25.109 11.539 20.484 1 98.19 68 TRP A O 1
ATOM 535 N N . LEU A 1 69 ? -23.672 13.148 21.047 1 98.38 69 LEU A N 1
ATOM 536 C CA . LEU A 1 69 ? -23.156 12.367 22.156 1 98.38 69 LEU A CA 1
ATOM 537 C C . LEU A 1 69 ? -24.203 12.188 23.25 1 98.38 69 LEU A C 1
ATOM 539 O O . LEU A 1 69 ? -24.094 11.289 24.094 1 98.38 69 LEU A O 1
ATOM 543 N N . GLN A 1 70 ? -25.219 13.008 23.266 1 97.38 70 GLN A N 1
ATOM 544 C CA . GLN A 1 70 ? -26.312 12.898 24.234 1 97.38 70 GLN A CA 1
ATOM 545 C C . GLN A 1 70 ? -27.078 11.586 24.047 1 97.38 70 GLN A C 1
ATOM 547 O O . GLN A 1 70 ? -27.703 11.086 24.984 1 97.38 70 GLN A O 1
ATOM 552 N N . ALA A 1 71 ? -27.031 11.094 22.812 1 96.69 71 ALA A N 1
ATOM 553 C CA . ALA A 1 71 ? -27.672 9.797 22.578 1 96.69 71 ALA A CA 1
ATOM 554 C C . ALA A 1 71 ? -27.109 8.734 23.516 1 96.69 71 ALA A C 1
ATOM 556 O O . ALA A 1 71 ? -27.828 7.828 23.953 1 96.69 71 ALA A O 1
ATOM 557 N N . VAL A 1 72 ? -25.828 8.844 23.797 1 97.5 72 VAL A N 1
ATOM 558 C CA . VAL A 1 72 ? -25.141 7.879 24.656 1 97.5 72 VAL A CA 1
ATOM 559 C C . VAL A 1 72 ? -25.312 8.273 26.109 1 97.5 72 VAL A C 1
ATOM 561 O O . VAL A 1 72 ? -25.734 7.465 26.938 1 97.5 72 VAL A O 1
ATOM 564 N N . THR A 1 73 ? -25.062 9.555 26.469 1 95.88 73 THR A N 1
ATOM 565 C CA . THR A 1 73 ? -24.984 9.992 27.859 1 95.88 73 THR A CA 1
ATOM 566 C C . THR A 1 73 ? -26.375 10.016 28.5 1 95.88 73 THR A C 1
ATOM 568 O O . THR A 1 73 ? -26.5 9.828 29.703 1 95.88 73 THR A O 1
ATOM 571 N N . ALA A 1 74 ? -27.359 10.148 27.688 1 94.75 74 ALA A N 1
ATOM 572 C CA . ALA A 1 74 ? -28.719 10.25 28.234 1 94.75 74 ALA A CA 1
ATOM 573 C C . ALA A 1 74 ? -29.391 8.875 28.297 1 94.75 74 ALA A C 1
ATOM 575 O O . ALA A 1 74 ? -30.438 8.719 28.922 1 94.75 74 ALA A O 1
ATOM 576 N N . SER A 1 75 ? -28.781 7.922 27.719 1 96 75 SER A N 1
ATOM 577 C CA . SER A 1 75 ? -29.359 6.578 27.672 1 96 75 SER A CA 1
ATOM 578 C C . SER A 1 75 ? -28.609 5.629 28.594 1 96 75 SER A C 1
ATOM 580 O O . SER A 1 75 ? -27.484 5.23 28.297 1 96 75 SER A O 1
ATOM 582 N N . PRO A 1 76 ? -29.234 5.129 29.656 1 95.44 76 PRO A N 1
ATOM 583 C CA . PRO A 1 76 ? -28.562 4.184 30.547 1 95.44 76 PRO A CA 1
ATOM 584 C C . PRO A 1 76 ? -28.078 2.93 29.828 1 95.44 76 PRO A C 1
ATOM 586 O O . PRO A 1 76 ? -27 2.418 30.109 1 95.44 76 PRO A O 1
ATOM 589 N N . SER A 1 77 ? -28.875 2.506 28.906 1 95.56 77 SER A N 1
ATOM 590 C CA . SER A 1 77 ? -28.5 1.313 28.156 1 95.56 77 SER A CA 1
ATOM 591 C C . SER A 1 77 ? -27.266 1.563 27.297 1 95.56 77 SER A C 1
ATOM 593 O O . SER A 1 77 ? -26.328 0.755 27.297 1 95.56 77 SER A O 1
ATOM 595 N N . LEU A 1 78 ? -27.203 2.662 26.609 1 97.06 78 LEU A N 1
ATOM 596 C CA . LEU A 1 78 ? -26.078 2.941 25.719 1 97.06 78 LEU A CA 1
ATOM 597 C C . LEU A 1 78 ? -24.828 3.287 26.516 1 97.06 78 LEU A C 1
ATOM 599 O O . LEU A 1 78 ? -23.719 2.998 26.078 1 97.06 78 LEU A O 1
ATOM 603 N N . ARG A 1 79 ? -24.984 3.828 27.719 1 96.38 79 ARG A N 1
ATOM 604 C CA . ARG A 1 79 ? -23.844 4.18 28.547 1 96.38 79 ARG A CA 1
ATOM 605 C C . ARG A 1 79 ? -23.047 2.936 28.953 1 96.38 79 ARG A C 1
ATOM 607 O O . ARG A 1 79 ? -21.844 3.006 29.156 1 96.38 79 ARG A O 1
ATOM 614 N N . LYS A 1 80 ? -23.75 1.843 29 1 96.25 80 LYS A N 1
ATOM 615 C CA . LYS A 1 80 ? -23.109 0.59 29.391 1 96.25 80 LYS A CA 1
ATOM 616 C C . LYS A 1 80 ? -22.438 -0.081 28.188 1 96.25 80 LYS A C 1
ATOM 618 O O . LYS A 1 80 ? -21.547 -0.904 28.359 1 96.25 80 LYS A O 1
ATOM 623 N N . ARG A 1 81 ? -22.875 0.301 27.062 1 97.56 81 ARG A N 1
ATOM 624 C CA . ARG A 1 81 ? -22.484 -0.428 25.875 1 97.56 81 ARG A CA 1
ATOM 625 C C . ARG A 1 81 ? -21.469 0.374 25.047 1 97.56 81 ARG A C 1
ATOM 627 O O . ARG A 1 81 ? -20.672 -0.196 24.297 1 97.56 81 ARG A O 1
ATOM 634 N N . VAL A 1 82 ? -21.547 1.677 25.188 1 98.44 82 VAL A N 1
ATOM 635 C CA . VAL A 1 82 ? -20.766 2.564 24.328 1 98.44 82 VAL A CA 1
ATOM 636 C C . VAL A 1 82 ? -19.891 3.471 25.203 1 98.44 82 VAL A C 1
ATOM 638 O O . VAL A 1 82 ? -20.359 4.051 26.172 1 98.44 82 VAL A O 1
ATOM 641 N N . LEU A 1 83 ? -18.562 3.596 24.812 1 98.44 83 LEU A N 1
ATOM 642 C CA . LEU A 1 83 ? -17.641 4.48 25.516 1 98.44 83 LEU A CA 1
ATOM 643 C C . LEU A 1 83 ? -17.047 5.52 24.578 1 98.44 83 LEU A C 1
ATOM 645 O O . LEU A 1 83 ? -16.078 5.234 23.875 1 98.44 83 LEU A O 1
ATOM 649 N N . PRO A 1 84 ? -17.531 6.73 24.641 1 98.56 84 PRO A N 1
ATOM 650 C CA . PRO A 1 84 ? -16.938 7.801 23.844 1 98.56 84 PRO A CA 1
ATOM 651 C C . PRO A 1 84 ? -15.742 8.453 24.547 1 98.56 84 PRO A C 1
ATOM 653 O O . PRO A 1 84 ? -15.781 8.672 25.766 1 98.56 84 PRO A O 1
ATOM 656 N N . ARG A 1 85 ? -14.688 8.648 23.812 1 98.81 85 ARG A N 1
ATOM 657 C CA . ARG A 1 85 ? -13.516 9.359 24.297 1 98.81 85 ARG A CA 1
ATOM 658 C C . ARG A 1 85 ? -12.992 10.336 23.25 1 98.81 85 ARG A C 1
ATOM 660 O O . ARG A 1 85 ? -12.898 10 22.078 1 98.81 85 ARG A O 1
ATOM 667 N N . PHE A 1 86 ? -12.711 11.578 23.734 1 98.88 86 PHE A N 1
ATOM 668 C CA . PHE A 1 86 ? -11.977 12.523 22.906 1 98.88 86 PHE A CA 1
ATOM 669 C C . PHE A 1 86 ? -10.477 12.25 22.969 1 98.88 86 PHE A C 1
ATOM 671 O O . PHE A 1 86 ? -9.93 12.039 24.047 1 98.88 86 PHE A O 1
ATOM 678 N N . VAL A 1 87 ? -9.828 12.219 21.844 1 98.88 87 VAL A N 1
ATOM 679 C CA . VAL A 1 87 ? -8.398 11.953 21.75 1 98.88 87 VAL A CA 1
ATOM 680 C C . VAL A 1 87 ? -7.652 13.258 21.469 1 98.88 87 VAL A C 1
ATOM 682 O O . VAL A 1 87 ? -7.832 13.875 20.422 1 98.88 87 VAL A O 1
ATOM 685 N N . VAL A 1 88 ? -6.828 13.68 22.391 1 98.75 88 VAL A N 1
ATOM 686 C CA . VAL A 1 88 ? -6.105 14.945 22.297 1 98.75 88 VAL A CA 1
ATOM 687 C C . VAL A 1 88 ? -4.621 14.719 22.594 1 98.75 88 VAL A C 1
ATOM 689 O O . VAL A 1 88 ? -4.27 13.914 23.453 1 98.75 88 VAL A O 1
ATOM 692 N N . GLY A 1 89 ? -3.764 15.352 21.828 1 98.56 89 GLY A N 1
ATOM 693 C CA . GLY A 1 89 ? -2.346 15.297 22.141 1 98.56 89 GLY A CA 1
ATOM 694 C C . GLY A 1 89 ? -1.994 15.984 23.453 1 98.56 89 GLY A C 1
ATOM 695 O O . GLY A 1 89 ? -2.545 17.047 23.766 1 98.56 89 GLY A O 1
ATOM 696 N N . SER A 1 90 ? -1.089 15.422 24.156 1 97.88 90 SER A N 1
ATOM 697 C CA . SER A 1 90 ? -0.77 15.938 25.484 1 97.88 90 SER A CA 1
ATOM 698 C C . SER A 1 90 ? 0.186 17.125 25.406 1 97.88 90 SER A C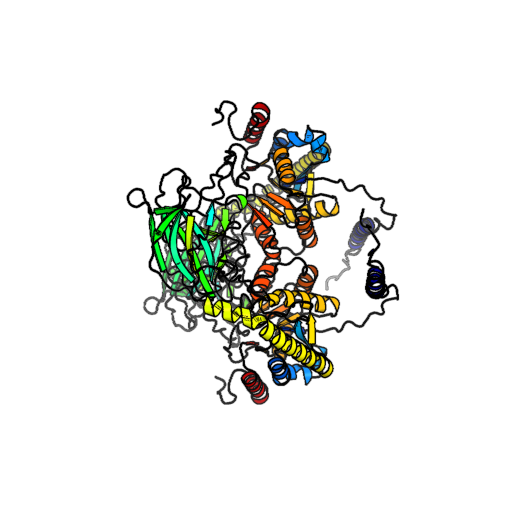 1
ATOM 700 O O . SER A 1 90 ? 0.251 17.938 26.328 1 97.88 90 SER A O 1
ATOM 702 N N . ARG A 1 91 ? 0.905 17.234 24.328 1 98.12 91 ARG A N 1
ATOM 703 C CA . ARG A 1 91 ? 1.896 18.297 24.203 1 98.12 91 ARG A CA 1
ATOM 704 C C . ARG A 1 91 ? 1.462 19.344 23.172 1 98.12 91 ARG A C 1
ATOM 706 O O . ARG A 1 91 ? 0.996 18.984 22.094 1 98.12 91 ARG A O 1
ATOM 713 N N . ALA A 1 92 ? 1.609 20.578 23.594 1 98.06 92 ALA A N 1
ATOM 714 C CA . ALA A 1 92 ? 1.379 21.656 22.641 1 98.06 92 ALA A CA 1
ATOM 715 C C . ALA A 1 92 ? 2.613 21.906 21.781 1 98.06 92 ALA A C 1
ATOM 717 O O . ALA A 1 92 ? 3.734 21.594 22.188 1 98.06 92 ALA A O 1
ATOM 718 N N . CYS A 1 93 ? 2.375 22.344 20.531 1 98.12 93 CYS A N 1
ATOM 719 C CA . CYS A 1 93 ? 3.496 22.844 19.75 1 98.12 93 CYS A CA 1
ATOM 720 C C . CYS A 1 93 ? 4 24.172 20.312 1 98.12 93 CYS A C 1
ATOM 722 O O . CYS A 1 93 ? 3.234 25.125 20.453 1 98.12 93 CYS A O 1
ATOM 724 N N . ASP A 1 94 ? 5.254 24.328 20.594 1 97.06 94 ASP A N 1
ATOM 725 C CA . ASP A 1 94 ? 5.809 25.5 21.25 1 97.06 94 ASP A CA 1
ATOM 726 C C . ASP A 1 94 ? 6.23 26.547 20.234 1 97.06 94 ASP A C 1
ATOM 728 O O . ASP A 1 94 ? 6.75 27.609 20.609 1 97.06 94 ASP A O 1
ATOM 732 N N . ILE A 1 95 ? 5.957 26.281 19.047 1 97.62 95 ILE A N 1
ATOM 733 C CA . ILE A 1 95 ? 6.32 27.219 17.984 1 97.62 95 ILE A CA 1
ATOM 734 C C . ILE A 1 95 ? 5.094 28.016 17.562 1 97.62 95 ILE A C 1
ATOM 736 O O . ILE A 1 95 ? 4.055 27.438 17.234 1 97.62 95 ILE A O 1
ATOM 740 N N . HIS A 1 96 ? 5.203 29.344 17.594 1 97.19 96 HIS A N 1
ATOM 741 C CA . HIS A 1 96 ? 4.121 30.188 17.109 1 97.19 96 HIS A CA 1
ATOM 742 C C . HIS A 1 96 ? 3.746 29.844 15.664 1 97.19 96 HIS A C 1
ATOM 744 O O . HIS A 1 96 ? 4.621 29.578 14.836 1 97.19 96 HIS A O 1
ATOM 750 N N . PRO A 1 97 ? 2.465 29.812 15.352 1 95.19 97 PRO A N 1
ATOM 751 C CA . PRO A 1 97 ? 2.029 29.406 14.008 1 95.19 97 PRO A CA 1
ATOM 752 C C . PRO A 1 97 ? 2.744 30.172 12.898 1 95.19 97 PRO A C 1
ATOM 754 O O . PRO A 1 97 ? 3.076 29.594 11.859 1 95.19 97 PRO A O 1
ATOM 757 N N . GLU A 1 98 ? 3.047 31.438 13.086 1 93.38 98 GLU A N 1
ATOM 758 C CA . GLU A 1 98 ? 3.684 32.25 12.062 1 93.38 98 GLU A CA 1
ATOM 759 C C . GLU A 1 98 ? 5.148 31.875 11.883 1 93.38 98 GLU A C 1
ATOM 761 O O . GLU A 1 98 ? 5.785 32.281 10.906 1 93.38 98 GLU A O 1
ATOM 766 N N . ASP A 1 99 ? 5.668 31.172 12.844 1 94.38 99 ASP A N 1
ATOM 767 C CA . ASP A 1 99 ? 7.078 30.812 12.797 1 94.38 99 ASP A CA 1
ATOM 768 C C . ASP A 1 99 ? 7.258 29.359 12.398 1 94.38 99 ASP A C 1
ATOM 770 O O . ASP A 1 99 ? 8.359 28.812 12.492 1 94.38 99 ASP A O 1
ATOM 774 N N . ARG A 1 100 ? 6.184 28.75 11.992 1 93.44 100 ARG A N 1
ATOM 775 C CA . ARG A 1 100 ? 6.234 27.359 11.562 1 93.44 100 ARG A CA 1
ATOM 776 C C . ARG A 1 100 ? 6.465 27.25 10.062 1 93.44 100 ARG A C 1
ATOM 778 O O . ARG A 1 100 ? 6.121 28.172 9.312 1 93.44 100 ARG A O 1
ATOM 785 N N . GLU A 1 101 ? 7.02 26.031 9.68 1 88.44 101 GLU A N 1
ATOM 786 C CA . GLU A 1 101 ? 7.246 25.781 8.258 1 88.44 101 GLU A CA 1
ATOM 787 C C . GLU A 1 101 ? 5.926 25.672 7.5 1 88.44 101 GLU A C 1
ATOM 789 O O . GLU A 1 101 ? 5.832 26.094 6.348 1 88.44 101 GLU A O 1
ATOM 794 N N . ASP A 1 102 ? 5.027 25.078 8.078 1 85.94 102 ASP A N 1
ATOM 795 C CA . ASP A 1 102 ? 3.682 24.891 7.539 1 85.94 102 ASP A CA 1
ATOM 796 C C . ASP A 1 102 ? 2.65 24.797 8.664 1 85.94 102 ASP A C 1
ATOM 798 O O . ASP A 1 102 ? 3.012 24.656 9.828 1 85.94 102 ASP A O 1
ATOM 802 N N . PRO A 1 103 ? 1.444 24.938 8.305 1 90.19 103 PRO A N 1
ATOM 803 C CA . PRO A 1 103 ? 0.444 24.969 9.375 1 90.19 103 PRO A CA 1
ATOM 804 C C . PRO A 1 103 ? 0.084 23.578 9.898 1 90.19 103 PRO A C 1
ATOM 806 O O . PRO A 1 103 ? -0.744 23.453 10.805 1 90.19 103 PRO A O 1
ATOM 809 N N . TYR A 1 104 ? 0.67 22.547 9.422 1 92.94 104 TYR A N 1
ATOM 810 C CA . TYR A 1 104 ? 0.216 21.203 9.727 1 92.94 104 TYR A CA 1
ATOM 811 C C . TYR A 1 104 ? 1.212 20.484 10.633 1 92.94 104 TYR A C 1
ATOM 813 O O . TYR A 1 104 ? 0.893 19.438 11.211 1 92.94 104 TYR A O 1
ATOM 821 N N . SER A 1 105 ? 2.426 21 10.742 1 92.56 105 SER A N 1
ATOM 822 C CA . SER A 1 105 ? 3.484 20.375 11.531 1 92.56 105 SER A CA 1
ATOM 823 C C . SER A 1 105 ? 4.008 21.328 12.602 1 92.56 105 SER A C 1
ATOM 825 O O . SER A 1 105 ? 3.6 22.484 12.664 1 92.56 105 SER A O 1
ATOM 827 N N . CYS A 1 106 ? 4.742 20.781 13.555 1 96.44 106 CYS A N 1
ATOM 828 C CA . CYS A 1 106 ? 5.414 21.594 14.57 1 96.44 106 CYS A CA 1
ATOM 829 C C . CYS A 1 106 ? 6.906 21.703 14.273 1 96.44 106 CYS A C 1
ATOM 831 O O . CYS A 1 106 ? 7.734 21.172 15.016 1 96.44 106 CYS A O 1
ATOM 833 N N . SER A 1 107 ? 7.238 22.281 13.156 1 93.19 107 SER A N 1
ATOM 834 C CA . SER A 1 107 ? 8.617 22.5 12.727 1 93.19 107 SER A CA 1
ATOM 835 C C . SER A 1 107 ? 8.914 23.984 12.562 1 93.19 107 SER A C 1
ATOM 837 O O . SER A 1 107 ? 8.109 24.719 12 1 93.19 107 SER A O 1
ATOM 839 N N . PHE A 1 108 ? 10.023 24.344 13.055 1 93.69 108 PHE A N 1
ATOM 840 C CA . PHE A 1 108 ? 10.414 25.75 13.062 1 93.69 108 PHE A CA 1
ATOM 841 C C . PHE A 1 108 ? 10.891 26.188 11.68 1 93.69 108 PHE A C 1
ATOM 843 O O . PHE A 1 108 ? 11.641 25.469 11.023 1 93.69 108 PHE A O 1
ATOM 850 N N . LEU A 1 109 ? 10.359 27.328 11.242 1 91.25 109 LEU A N 1
ATOM 851 C CA . LEU A 1 109 ? 10.844 27.969 10.023 1 91.25 109 LEU A CA 1
ATOM 852 C C . LEU A 1 109 ? 12.195 28.641 10.258 1 91.25 109 LEU A C 1
ATOM 854 O O . LEU A 1 109 ? 12.258 29.828 10.578 1 91.25 109 LEU A O 1
ATOM 858 N N . ASN A 1 110 ? 13.188 27.875 10.023 1 88.19 110 ASN A N 1
ATOM 859 C CA . ASN A 1 110 ? 14.539 28.344 10.312 1 88.19 110 ASN A CA 1
ATOM 860 C C . ASN A 1 110 ? 15.148 29.047 9.102 1 88.19 110 ASN A C 1
ATOM 862 O O . ASN A 1 110 ? 15.797 28.422 8.266 1 88.19 110 ASN A O 1
ATOM 866 N N . ILE A 1 111 ? 14.953 30.391 9.031 1 88.56 111 ILE A N 1
ATOM 867 C CA . ILE A 1 111 ? 15.516 31.188 7.945 1 88.56 111 ILE A CA 1
ATOM 868 C C . ILE A 1 111 ? 16.578 32.125 8.5 1 88.56 111 ILE A C 1
ATOM 870 O O . ILE A 1 111 ? 16.312 32.906 9.422 1 88.56 111 ILE A O 1
ATOM 874 N N . THR A 1 112 ? 17.75 31.906 7.926 1 82.31 112 THR A N 1
ATOM 875 C CA . THR A 1 112 ? 18.812 32.844 8.258 1 82.31 112 THR A CA 1
ATOM 876 C C . THR A 1 112 ? 18.797 34.031 7.309 1 82.31 112 THR A C 1
ATOM 878 O O . THR A 1 112 ? 18.531 33.875 6.117 1 82.31 112 THR A O 1
ATOM 881 N N . LEU A 1 113 ? 18.703 35.219 7.867 1 70.38 113 LEU A N 1
ATOM 882 C CA . LEU A 1 113 ? 18.656 36.438 7.066 1 70.38 113 LEU A CA 1
ATOM 883 C C . LEU A 1 113 ? 19.828 36.469 6.086 1 70.38 113 LEU A C 1
ATOM 885 O O . LEU A 1 113 ? 20.984 36.375 6.496 1 70.38 113 LEU A O 1
ATOM 889 N N . PRO A 1 114 ? 19.297 36.281 4.832 1 62.41 114 PRO A N 1
ATOM 890 C CA . PRO A 1 114 ? 20.406 36.344 3.879 1 62.41 114 PRO A CA 1
ATOM 891 C C . PRO A 1 114 ? 21.109 37.688 3.883 1 62.41 114 PRO A C 1
ATOM 893 O O . PRO A 1 114 ? 20.469 38.719 4.152 1 62.41 114 PRO A O 1
ATOM 896 N N . ALA A 1 115 ? 22.406 37.812 4.023 1 53.53 115 ALA A N 1
ATOM 897 C CA . ALA A 1 115 ? 23.172 39.031 4.07 1 53.53 115 ALA A CA 1
ATOM 898 C C . ALA A 1 115 ? 22.891 39.906 2.848 1 53.53 115 ALA A C 1
ATOM 900 O O . ALA A 1 115 ? 22.953 41.125 2.92 1 53.53 115 ALA A O 1
ATOM 901 N N . SER A 1 116 ? 22.875 39.25 1.56 1 58.53 116 SER A N 1
ATOM 902 C CA . SER A 1 116 ? 22.891 40.094 0.361 1 58.53 116 SER A CA 1
ATOM 903 C C . SER A 1 116 ? 21.828 39.656 -0.635 1 58.53 116 SER A C 1
ATOM 905 O O . SER A 1 116 ? 21.344 38.531 -0.588 1 58.53 116 SER A O 1
ATOM 907 N N . GLU A 1 117 ? 21.078 40.656 -1.221 1 64.5 117 GLU A N 1
ATOM 908 C CA . GLU A 1 117 ? 20.172 40.562 -2.363 1 64.5 117 GLU A CA 1
ATOM 909 C C . GLU A 1 117 ? 20.844 39.844 -3.533 1 64.5 117 GLU A C 1
ATOM 911 O O . GLU A 1 117 ? 20.453 40.031 -4.688 1 64.5 117 GLU A O 1
ATOM 916 N N . ARG A 1 118 ? 21.781 38.969 -3.238 1 80.12 118 ARG A N 1
ATOM 917 C CA . ARG A 1 118 ? 22.531 38.375 -4.336 1 80.12 118 ARG A CA 1
ATOM 918 C C . ARG A 1 118 ? 21.875 37.094 -4.82 1 80.12 118 ARG A C 1
ATOM 920 O O . ARG A 1 118 ? 21.062 36.5 -4.102 1 80.12 118 ARG A O 1
ATOM 927 N N . GLU A 1 119 ? 22.188 36.781 -6.109 1 89.62 119 GLU A N 1
ATOM 928 C CA . GLU A 1 119 ? 21.719 35.562 -6.738 1 89.62 119 GLU A CA 1
ATOM 929 C C . GLU A 1 119 ? 22.391 34.344 -6.109 1 89.62 119 GLU A C 1
ATOM 931 O O . GLU A 1 119 ? 23.594 34.344 -5.824 1 89.62 119 GLU A O 1
ATOM 936 N N . ILE A 1 120 ? 21.625 33.375 -5.77 1 93.19 120 ILE A N 1
ATOM 937 C CA . ILE A 1 120 ? 22.094 32.156 -5.125 1 93.19 120 ILE A CA 1
ATOM 938 C C . ILE A 1 120 ? 21.984 30.984 -6.102 1 93.19 120 ILE A C 1
ATOM 940 O O . ILE A 1 120 ? 20.969 30.844 -6.793 1 93.19 120 ILE A O 1
ATOM 944 N N . GLU A 1 121 ? 23.031 30.188 -6.211 1 95.25 121 GLU A N 1
ATOM 945 C CA . GLU A 1 121 ? 22.953 28.922 -6.945 1 95.25 121 GLU A CA 1
ATOM 946 C C . GLU A 1 121 ? 22.391 27.812 -6.074 1 95.25 121 GLU A C 1
ATOM 948 O O . GLU A 1 121 ? 22.953 27.484 -5.023 1 95.25 121 GLU A O 1
ATOM 953 N N . ALA A 1 122 ? 21.375 27.172 -6.512 1 96.5 122 ALA A N 1
ATOM 954 C CA . ALA A 1 122 ? 20.688 26.188 -5.703 1 96.5 122 ALA A CA 1
ATOM 955 C C . ALA A 1 122 ? 21.516 24.922 -5.547 1 96.5 122 ALA A C 1
ATOM 957 O O . ALA A 1 122 ? 21.531 24.297 -4.48 1 96.5 122 ALA A O 1
ATOM 958 N N . VAL A 1 123 ? 22.188 24.516 -6.617 1 95.94 123 VAL A N 1
ATOM 959 C CA . VAL A 1 123 ? 23 23.297 -6.605 1 95.94 123 VAL A CA 1
ATOM 960 C C . VAL A 1 123 ? 24.422 23.609 -7.055 1 95.94 123 VAL A C 1
ATOM 962 O O . VAL A 1 123 ? 24.625 24.234 -8.102 1 95.94 123 VAL A O 1
ATOM 965 N N . THR A 1 124 ? 25.359 23.188 -6.25 1 92.69 124 THR A N 1
ATOM 966 C CA . THR A 1 124 ? 26.766 23.359 -6.605 1 92.69 124 THR A CA 1
ATOM 967 C C . THR A 1 124 ? 27.484 22 -6.613 1 92.69 124 THR A C 1
ATOM 969 O O . THR A 1 124 ? 27.406 21.25 -5.641 1 92.69 124 THR A O 1
ATOM 972 N N . TRP A 1 125 ? 28.062 21.703 -7.648 1 89.44 125 TRP A N 1
ATOM 973 C CA . TRP A 1 125 ? 28.859 20.484 -7.758 1 89.44 125 TRP A CA 1
ATOM 974 C C . TRP A 1 125 ? 30.156 20.625 -6.973 1 89.44 125 TRP A C 1
ATOM 976 O O . TRP A 1 125 ? 30.859 21.625 -7.086 1 89.44 125 TRP A O 1
ATOM 986 N N . LEU A 1 126 ? 30.406 19.578 -6.102 1 85.06 126 LEU A N 1
ATOM 987 C CA . LEU A 1 126 ? 31.656 19.531 -5.344 1 85.06 126 LEU A CA 1
ATOM 988 C C . LEU A 1 126 ? 32.719 18.703 -6.074 1 85.06 126 LEU A C 1
ATOM 990 O O . LEU A 1 126 ? 32.531 17.5 -6.25 1 85.06 126 LEU A O 1
ATOM 994 N N . GLU A 1 127 ? 33.438 19.234 -6.922 1 72.12 127 GLU A N 1
ATOM 995 C CA . GLU A 1 127 ? 34.438 18.531 -7.719 1 72.12 127 GLU A CA 1
ATOM 996 C C . GLU A 1 127 ? 35.281 17.594 -6.852 1 72.12 127 GLU A C 1
ATOM 998 O O . GLU A 1 127 ? 35.75 17.984 -5.781 1 72.12 127 GLU A O 1
ATOM 1003 N N . PRO A 1 128 ? 35.188 16.25 -6.984 1 59.88 128 PRO A N 1
ATOM 1004 C CA . PRO A 1 128 ? 36.094 15.391 -6.227 1 59.88 128 PRO A CA 1
ATOM 1005 C C . PRO A 1 128 ? 37.562 15.82 -6.367 1 59.88 128 PRO A C 1
ATOM 1007 O O . PRO A 1 128 ? 37.938 16.406 -7.383 1 59.88 128 PRO A O 1
ATOM 1010 N N . GLY A 1 129 ? 38.344 16.141 -5.262 1 47.12 129 GLY A N 1
ATOM 1011 C CA . GLY A 1 129 ? 39.75 16.141 -5.59 1 47.12 129 GLY A CA 1
ATOM 1012 C C . GLY A 1 129 ? 40.125 15.125 -6.648 1 47.12 129 GLY A C 1
ATOM 1013 O O . GLY A 1 129 ? 40.438 15.484 -7.789 1 47.12 129 GLY A O 1
ATOM 1014 N N . SER A 1 130 ? 40.812 13.828 -6.102 1 37.41 130 SER A N 1
ATOM 1015 C CA . SER A 1 130 ? 41.312 12.703 -6.871 1 37.41 130 SER A CA 1
ATOM 1016 C C . SER A 1 130 ? 40.219 12.086 -7.738 1 37.41 130 SER A C 1
ATOM 1018 O O . SER A 1 130 ? 39.062 12.062 -7.348 1 37.41 130 SER A O 1
ATOM 1020 N N . PRO A 1 131 ? 40.562 11.766 -8.992 1 37.31 131 PRO A N 1
ATOM 1021 C CA . PRO A 1 131 ? 39.719 11.219 -10.07 1 37.31 131 PRO A CA 1
ATOM 1022 C C . PRO A 1 131 ? 38.844 10.078 -9.609 1 37.31 131 PRO A C 1
ATOM 1024 O O . PRO A 1 131 ? 38.375 9.266 -10.422 1 37.31 131 PRO A O 1
ATOM 1027 N N . GLY A 1 132 ? 38.875 9.641 -8.359 1 34.03 132 GLY A N 1
ATOM 1028 C CA . GLY A 1 132 ? 38.156 8.375 -8.32 1 34.03 132 GLY A CA 1
ATOM 1029 C C . GLY A 1 132 ? 36.719 8.477 -8.805 1 34.03 132 GLY A C 1
ATOM 1030 O O . GLY A 1 132 ? 35.906 9.148 -8.188 1 34.03 132 GLY A O 1
ATOM 1031 N N . THR A 1 133 ? 36.594 8.641 -10.117 1 36.53 133 THR A N 1
ATOM 1032 C CA . THR A 1 133 ? 35.375 8.508 -10.898 1 36.53 133 THR A CA 1
ATOM 1033 C C . THR A 1 133 ? 34.531 7.355 -10.383 1 36.53 133 THR A C 1
ATOM 1035 O O . THR A 1 133 ? 34.875 6.188 -10.547 1 36.53 133 THR A O 1
ATOM 1038 N N . GLY A 1 134 ? 34.156 7.277 -9.203 1 36.28 134 GLY A N 1
ATOM 1039 C CA . GLY A 1 134 ? 33.25 6.18 -8.938 1 36.28 134 GLY A CA 1
ATOM 1040 C C . GLY A 1 134 ? 32.188 6.012 -10.023 1 36.28 134 GLY A C 1
ATOM 1041 O O . GLY A 1 134 ? 31.953 6.922 -10.82 1 36.28 134 GLY A O 1
ATOM 1042 N N . PRO A 1 135 ? 32.062 4.707 -10.367 1 35.5 135 PRO A N 1
ATOM 1043 C CA . PRO A 1 135 ? 31.188 4.281 -11.461 1 35.5 135 PRO A CA 1
ATOM 1044 C C . PRO A 1 135 ? 29.844 5.012 -11.469 1 35.5 135 PRO A C 1
ATOM 1046 O O . PRO A 1 135 ? 29.266 5.254 -10.406 1 35.5 135 PRO A O 1
ATOM 1049 N N . ARG A 1 136 ? 29.656 5.914 -12.492 1 36.38 136 ARG A N 1
ATOM 1050 C CA . ARG A 1 136 ? 28.391 6.316 -13.086 1 36.38 136 ARG A CA 1
ATOM 1051 C C . ARG A 1 136 ? 27.422 5.141 -13.164 1 36.38 136 ARG A C 1
ATOM 1053 O O . ARG A 1 136 ? 27.719 4.137 -13.82 1 36.38 136 ARG A O 1
ATOM 1060 N N . THR A 1 137 ? 26.953 4.758 -12.078 1 38.53 137 THR A N 1
ATOM 1061 C CA . THR A 1 137 ? 25.953 3.709 -12.242 1 38.53 137 THR A CA 1
ATOM 1062 C C . THR A 1 137 ? 25.047 4.012 -13.438 1 38.53 137 THR A C 1
ATOM 1064 O O . THR A 1 137 ? 24.453 5.09 -13.516 1 38.53 137 THR A O 1
ATOM 1067 N N . ARG A 1 138 ? 25.406 3.457 -14.609 1 35.88 138 ARG A N 1
ATOM 1068 C CA . ARG A 1 138 ? 24.625 3.41 -15.844 1 35.88 138 ARG A CA 1
ATOM 1069 C C . ARG A 1 138 ? 23.188 3.031 -15.562 1 35.88 138 ARG A C 1
ATOM 1071 O O . ARG A 1 138 ? 22.828 1.849 -15.562 1 35.88 138 ARG A O 1
ATOM 1078 N N . VAL A 1 139 ? 22.641 3.266 -14.5 1 39.75 139 VAL A N 1
ATOM 1079 C CA . VAL A 1 139 ? 21.219 2.893 -14.5 1 39.75 139 VAL A CA 1
ATOM 1080 C C . VAL A 1 139 ? 20.5 3.586 -15.656 1 39.75 139 VAL A C 1
ATOM 1082 O O . VAL A 1 139 ? 20.828 4.723 -16 1 39.75 139 VAL A O 1
ATOM 1085 N N . ALA A 1 140 ? 19.969 2.861 -16.547 1 46.31 140 ALA A N 1
ATOM 1086 C CA . ALA A 1 140 ? 18.984 3.406 -17.484 1 46.31 140 ALA A CA 1
ATOM 1087 C C . ALA A 1 140 ? 18.25 4.594 -16.875 1 46.31 140 ALA A C 1
ATOM 1089 O O . ALA A 1 140 ? 17.547 4.449 -15.875 1 46.31 140 ALA A O 1
ATOM 1090 N N . ARG A 1 141 ? 18.828 5.789 -16.953 1 58.44 141 ARG A N 1
ATOM 1091 C CA . ARG A 1 141 ? 18.375 7.012 -16.281 1 58.44 141 ARG A CA 1
ATOM 1092 C C . ARG A 1 141 ? 17.094 7.543 -16.938 1 58.44 141 ARG A C 1
ATOM 1094 O O . ARG A 1 141 ? 16.953 7.504 -18.156 1 58.44 141 ARG A O 1
ATOM 1101 N N . PRO A 1 142 ? 16.078 7.688 -16.078 1 64.69 142 PRO A N 1
ATOM 1102 C CA . PRO A 1 142 ? 14.875 8.367 -16.578 1 64.69 142 PRO A CA 1
ATOM 1103 C C . PRO A 1 142 ? 15.203 9.617 -17.391 1 64.69 142 PRO A C 1
ATOM 1105 O O . PRO A 1 142 ? 16.203 10.281 -17.125 1 64.69 142 PRO A O 1
ATOM 1108 N N . THR A 1 143 ? 14.469 9.711 -18.438 1 78.06 143 THR A N 1
ATOM 1109 C CA . THR A 1 143 ? 14.609 10.844 -19.359 1 78.06 143 THR A CA 1
ATOM 1110 C C . THR A 1 143 ? 14.266 12.156 -18.641 1 78.06 143 THR A C 1
ATOM 1112 O O . THR A 1 143 ? 14.734 13.219 -19.031 1 78.06 143 THR A O 1
ATOM 1115 N N . LEU A 1 144 ? 13.508 11.984 -17.578 1 90 144 LEU A N 1
ATOM 1116 C CA . LEU A 1 144 ? 13.086 13.156 -16.812 1 90 144 LEU A CA 1
ATOM 1117 C C . LEU A 1 144 ? 13.562 13.07 -15.375 1 90 144 LEU A C 1
ATOM 1119 O O . LEU A 1 144 ? 13.383 12.039 -14.719 1 90 144 LEU A O 1
ATOM 1123 N N . LEU A 1 145 ? 14.227 14.094 -14.93 1 93.06 145 LEU A N 1
ATOM 1124 C CA . LEU A 1 145 ? 14.609 14.234 -13.531 1 93.06 145 LEU A CA 1
ATOM 1125 C C . LEU A 1 145 ? 14.039 15.516 -12.93 1 93.06 145 LEU A C 1
ATOM 1127 O O . LEU A 1 145 ? 13.898 16.516 -13.633 1 93.06 145 LEU A O 1
ATOM 1131 N N . GLY A 1 146 ? 13.68 15.477 -11.672 1 94 146 GLY A N 1
ATOM 1132 C CA . GLY A 1 146 ? 13.086 16.656 -11.062 1 94 146 GLY A CA 1
ATOM 1133 C C . GLY A 1 146 ? 13.508 16.859 -9.625 1 94 146 GLY A C 1
ATOM 1134 O O . GLY A 1 146 ? 13.703 15.891 -8.883 1 94 146 GLY A O 1
ATOM 1135 N N . LEU A 1 147 ? 13.625 18.141 -9.258 1 95.31 147 LEU A N 1
ATOM 1136 C CA . LEU A 1 147 ? 13.906 18.547 -7.883 1 95.31 147 LEU A CA 1
ATOM 1137 C C . LEU A 1 147 ? 12.773 19.406 -7.336 1 95.31 147 LEU A C 1
ATOM 1139 O O . LEU A 1 147 ? 12.508 20.5 -7.855 1 95.31 147 LEU A O 1
ATOM 1143 N N . ASP A 1 148 ? 12.203 18.938 -6.277 1 94.56 148 ASP A N 1
ATOM 1144 C CA . ASP A 1 148 ? 11.125 19.688 -5.629 1 94.56 148 ASP A CA 1
ATOM 1145 C C . ASP A 1 148 ? 11.688 20.656 -4.582 1 94.56 148 ASP A C 1
ATOM 1147 O O . ASP A 1 148 ? 12.656 20.328 -3.891 1 94.56 148 ASP A O 1
ATOM 1151 N N . PHE A 1 149 ? 11.016 21.781 -4.516 1 95.44 149 PHE A N 1
ATOM 1152 C CA . PHE A 1 149 ? 11.328 22.719 -3.441 1 95.44 149 PHE A CA 1
ATOM 1153 C C . PHE A 1 149 ? 10.078 23.469 -2.996 1 95.44 149 PHE A C 1
ATOM 1155 O O . PHE A 1 149 ? 9.117 23.594 -3.756 1 95.44 149 PHE A O 1
ATOM 1162 N N . ARG A 1 150 ? 10.109 23.922 -1.797 1 93.69 150 ARG A N 1
ATOM 1163 C CA . ARG A 1 150 ? 9.062 24.766 -1.224 1 93.69 150 ARG A CA 1
ATOM 1164 C C . ARG A 1 150 ? 9.609 26.141 -0.859 1 93.69 150 ARG A C 1
ATOM 1166 O O . ARG A 1 150 ? 10.719 26.25 -0.332 1 93.69 150 ARG A O 1
ATOM 1173 N N . VAL A 1 151 ? 8.844 27.094 -1.217 1 93.31 151 VAL A N 1
ATOM 1174 C CA . VAL A 1 151 ? 9.242 28.469 -0.909 1 93.31 151 VAL A CA 1
ATOM 1175 C C . VAL A 1 151 ? 8.734 28.844 0.48 1 93.31 151 VAL A C 1
ATOM 1177 O O . VAL A 1 151 ? 7.535 28.781 0.75 1 93.31 151 VAL A O 1
ATOM 1180 N N . ARG A 1 152 ? 9.641 29.25 1.257 1 92.25 152 ARG A N 1
ATOM 1181 C CA . ARG A 1 152 ? 9.312 29.594 2.637 1 92.25 152 ARG A CA 1
ATOM 1182 C C . ARG A 1 152 ? 9.336 31.109 2.844 1 92.25 152 ARG A C 1
ATOM 1184 O O . ARG A 1 152 ? 8.883 31.609 3.875 1 92.25 152 ARG A O 1
ATOM 1191 N N . HIS A 1 153 ? 9.938 31.781 1.995 1 90 153 HIS A N 1
ATOM 1192 C CA . HIS A 1 153 ? 9.938 33.219 1.809 1 90 153 HIS A CA 1
ATOM 1193 C C . HIS A 1 153 ? 10.039 33.594 0.332 1 90 153 HIS A C 1
ATOM 1195 O O . HIS A 1 153 ? 10.742 32.938 -0.431 1 90 153 HIS A O 1
ATOM 1201 N N . PRO A 1 154 ? 9.367 34.656 -0.059 1 91.69 154 PRO A N 1
ATOM 1202 C CA . PRO A 1 154 ? 9.273 34.938 -1.492 1 91.69 154 PRO A CA 1
ATOM 1203 C C . PRO A 1 154 ? 10.648 35 -2.168 1 91.69 154 PRO A C 1
ATOM 1205 O O . PRO A 1 154 ? 11.578 35.594 -1.633 1 91.69 154 PRO A O 1
ATOM 1208 N N . VAL A 1 155 ? 10.664 34.375 -3.318 1 94.44 155 VAL A N 1
ATOM 1209 C CA . VAL A 1 155 ? 11.883 34.344 -4.117 1 94.44 155 VAL A CA 1
ATOM 1210 C C . VAL A 1 155 ? 11.539 34.562 -5.59 1 94.44 155 VAL A C 1
ATOM 1212 O O . VAL A 1 155 ? 10.375 34.5 -5.973 1 94.44 155 VAL A O 1
ATOM 1215 N N . VAL A 1 156 ? 12.57 34.906 -6.293 1 95.12 156 VAL A N 1
ATOM 1216 C CA . VAL A 1 156 ? 12.484 34.938 -7.75 1 95.12 156 VAL A CA 1
ATOM 1217 C C . VAL A 1 156 ? 13.523 34.031 -8.359 1 95.12 156 VAL A C 1
ATOM 1219 O O . VAL A 1 156 ? 14.711 34.125 -8.047 1 95.12 156 VAL A O 1
ATOM 1222 N N . VAL A 1 157 ? 13.102 33.062 -9.141 1 97 157 VAL A N 1
ATOM 1223 C CA . VAL A 1 157 ? 14.047 32.281 -9.922 1 97 157 VAL A CA 1
ATOM 1224 C C . VAL A 1 157 ? 14.555 33.094 -11.102 1 97 157 VAL A C 1
ATOM 1226 O O . VAL A 1 157 ? 13.766 33.594 -11.906 1 97 157 VAL A O 1
ATOM 1229 N N . THR A 1 158 ? 15.844 33.156 -11.227 1 97.12 158 THR A N 1
ATOM 1230 C CA . THR A 1 158 ? 16.422 34.062 -12.203 1 97.12 158 THR A CA 1
ATOM 1231 C C . THR A 1 158 ? 16.953 33.281 -13.414 1 97.12 158 THR A C 1
ATOM 1233 O O . THR A 1 158 ? 17 33.844 -14.523 1 97.12 158 THR A O 1
ATOM 1236 N N . ALA A 1 159 ? 17.344 32.094 -13.172 1 98.19 159 ALA A N 1
ATOM 1237 C CA . ALA A 1 159 ? 17.875 31.328 -14.281 1 98.19 159 ALA A CA 1
ATOM 1238 C C . ALA A 1 159 ? 17.734 29.828 -14.023 1 98.19 159 ALA A C 1
ATOM 1240 O O . ALA A 1 159 ? 17.594 29.391 -12.875 1 98.19 159 ALA A O 1
ATOM 1241 N N . LEU A 1 160 ? 17.719 29.094 -15.125 1 98.5 160 LEU A N 1
ATOM 1242 C CA . LEU A 1 160 ? 17.766 27.641 -15.102 1 98.5 160 LEU A CA 1
ATOM 1243 C C . LEU A 1 160 ? 19.062 27.109 -15.695 1 98.5 160 LEU A C 1
ATOM 1245 O O . LEU A 1 160 ? 19.672 27.766 -16.547 1 98.5 160 LEU A O 1
ATOM 1249 N N . GLY A 1 161 ? 19.469 25.953 -15.172 1 97.94 161 GLY A N 1
ATOM 1250 C CA . GLY A 1 161 ? 20.797 25.531 -15.602 1 97.94 161 GLY A CA 1
ATOM 1251 C C . GLY A 1 161 ? 20.906 24.031 -15.781 1 97.94 161 GLY A C 1
ATOM 1252 O O . GLY A 1 161 ? 20.062 23.281 -15.305 1 97.94 161 GLY A O 1
ATOM 1253 N N . VAL A 1 162 ? 22 23.594 -16.547 1 96.62 162 VAL A N 1
ATOM 1254 C CA . VAL A 1 162 ? 22.391 22.203 -16.75 1 96.62 162 VAL A CA 1
ATOM 1255 C C . VAL A 1 162 ? 23.875 22.031 -16.422 1 96.62 162 VAL A C 1
ATOM 1257 O O . VAL A 1 162 ? 24.656 22.969 -16.547 1 96.62 162 VAL A O 1
ATOM 1260 N N . PHE A 1 163 ? 24.188 20.859 -16.016 1 93.69 163 PHE A N 1
ATOM 1261 C CA . PHE A 1 163 ? 25.594 20.578 -15.773 1 93.69 163 PHE A CA 1
ATOM 1262 C C . PHE A 1 163 ? 26.344 20.391 -17.094 1 93.69 163 PHE A C 1
ATOM 1264 O O . PHE A 1 163 ? 25.812 19.797 -18.031 1 93.69 163 PHE A O 1
ATOM 1271 N N . ALA A 1 164 ? 27.531 20.984 -17.172 1 88.06 164 ALA A N 1
ATOM 1272 C CA . ALA A 1 164 ? 28.406 20.844 -18.312 1 88.06 164 ALA A CA 1
ATOM 1273 C C . ALA A 1 164 ? 29.875 20.797 -17.891 1 88.06 164 ALA A C 1
ATOM 1275 O O . ALA A 1 164 ? 30.578 21.812 -17.969 1 88.06 164 ALA A O 1
ATOM 1276 N N . TRP A 1 165 ? 30.391 19.766 -17.484 1 73.19 165 TRP A N 1
ATOM 1277 C CA . TRP A 1 165 ? 31.719 19.703 -16.891 1 73.19 165 TRP A CA 1
ATOM 1278 C C . TRP A 1 165 ? 32.781 19.609 -17.953 1 73.19 165 TRP A C 1
ATOM 1280 O O . TRP A 1 165 ? 33.875 20.188 -17.828 1 73.19 165 TRP A O 1
ATOM 1290 N N . ASP A 1 166 ? 32.562 18.828 -19 1 73 166 ASP A N 1
ATOM 1291 C CA . ASP A 1 166 ? 33.625 18.641 -19.984 1 73 166 ASP A CA 1
ATOM 1292 C C . ASP A 1 166 ? 33.469 19.578 -21.172 1 73 166 ASP A C 1
ATOM 1294 O O . ASP A 1 166 ? 33.969 19.328 -22.266 1 73 166 ASP A O 1
ATOM 1298 N N . GLY A 1 167 ? 32.719 20.594 -20.984 1 73.69 167 GLY A N 1
ATOM 1299 C CA . GLY A 1 167 ? 32.562 21.547 -22.062 1 73.69 167 GLY A CA 1
ATOM 1300 C C . GLY A 1 167 ? 31.406 21.188 -23 1 73.69 167 GLY A C 1
ATOM 1301 O O . GLY A 1 167 ? 30.922 22.031 -23.75 1 73.69 167 GLY A O 1
ATOM 1302 N N . THR A 1 168 ? 31.016 19.938 -22.938 1 83.19 168 THR A N 1
ATOM 1303 C CA . THR A 1 168 ? 29.875 19.547 -23.781 1 83.19 168 THR A CA 1
ATOM 1304 C C . THR A 1 168 ? 28.562 19.938 -23.109 1 83.19 168 THR A C 1
ATOM 1306 O O . THR A 1 168 ? 28.359 19.656 -21.922 1 83.19 168 THR A O 1
ATOM 1309 N N . VAL A 1 169 ? 27.812 20.656 -23.953 1 89.06 169 VAL A N 1
ATOM 1310 C CA . VAL A 1 169 ? 26.516 21.078 -23.438 1 89.06 169 VAL A CA 1
ATOM 1311 C C . VAL A 1 169 ? 25.453 20.047 -23.828 1 89.06 169 VAL A C 1
ATOM 1313 O O . VAL A 1 169 ? 25.281 19.734 -25 1 89.06 169 VAL A O 1
ATOM 1316 N N . PRO A 1 170 ? 24.7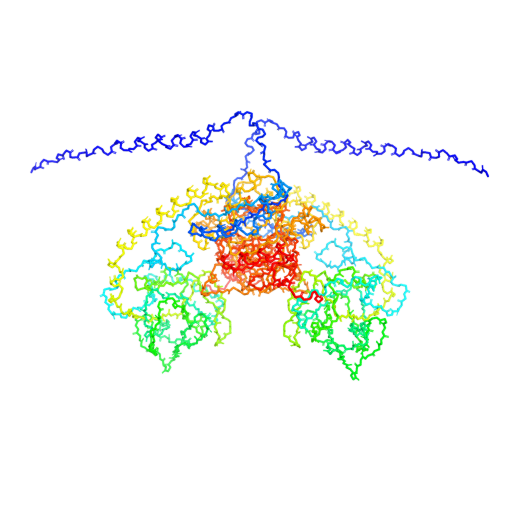66 19.5 -22.828 1 92.19 170 PRO A N 1
ATOM 1317 C CA . PRO A 1 170 ? 23.734 18.516 -23.125 1 92.19 170 PRO A CA 1
ATOM 1318 C C . PRO A 1 170 ? 22.531 19.125 -23.844 1 92.19 170 PRO A C 1
ATOM 1320 O O . PRO A 1 170 ? 22.297 20.328 -23.766 1 92.19 170 PRO A O 1
ATOM 1323 N N . ASN A 1 171 ? 21.828 18.266 -24.625 1 93.62 171 ASN A N 1
ATOM 1324 C CA . ASN A 1 171 ? 20.562 18.641 -25.219 1 93.62 171 ASN A CA 1
ATOM 1325 C C . ASN A 1 171 ? 19.406 18.406 -24.25 1 93.62 171 ASN A C 1
ATOM 1327 O O . ASN A 1 171 ? 18.719 17.375 -24.344 1 93.62 171 ASN A O 1
ATOM 1331 N N . VAL A 1 172 ? 19.219 19.344 -23.391 1 95.75 172 VAL A N 1
ATOM 1332 C CA . VAL A 1 172 ? 18.266 19.172 -22.297 1 95.75 172 VAL A CA 1
ATOM 1333 C C . VAL A 1 172 ? 17.375 20.406 -22.203 1 95.75 172 VAL A C 1
ATOM 1335 O O . VAL A 1 172 ? 17.859 21.531 -22.375 1 95.75 172 VAL A O 1
ATOM 1338 N N . THR A 1 173 ? 16.125 20.188 -22 1 97.38 173 THR A N 1
ATOM 1339 C CA . THR A 1 173 ? 15.195 21.266 -21.672 1 97.38 173 THR A CA 1
ATOM 1340 C C . THR A 1 173 ? 14.93 21.328 -20.172 1 97.38 173 THR A C 1
ATOM 1342 O O . THR A 1 173 ? 14.57 20.328 -19.562 1 97.38 173 THR A O 1
ATOM 1345 N N . VAL A 1 174 ? 15.148 22.5 -19.625 1 98.12 174 VAL A N 1
ATOM 1346 C CA . VAL A 1 174 ? 14.898 22.688 -18.203 1 98.12 174 VAL A CA 1
ATOM 1347 C C . VAL A 1 174 ? 13.625 23.5 -18 1 98.12 174 VAL A C 1
ATOM 1349 O O . VAL A 1 174 ? 13.453 24.547 -18.625 1 98.12 174 VAL A O 1
ATOM 1352 N N . ARG A 1 175 ? 12.789 22.984 -17.109 1 98 175 ARG A N 1
ATOM 1353 C CA . ARG A 1 175 ? 11.516 23.641 -16.859 1 98 175 ARG A CA 1
ATOM 1354 C C . ARG A 1 175 ? 11.305 23.859 -15.367 1 98 175 ARG A C 1
ATOM 1356 O O . ARG A 1 175 ? 11.656 23.016 -14.547 1 98 175 ARG A O 1
ATOM 1363 N N . LEU A 1 176 ? 10.773 25.047 -15.055 1 98 176 LEU A N 1
ATOM 1364 C CA . LEU A 1 176 ? 10.234 25.297 -13.727 1 98 176 LEU A CA 1
ATOM 1365 C C . LEU A 1 176 ? 8.719 25.078 -13.703 1 98 176 LEU A C 1
ATOM 1367 O O . LEU A 1 176 ? 7.988 25.75 -14.43 1 98 176 LEU A O 1
ATOM 1371 N N . HIS A 1 177 ? 8.344 24.172 -12.867 1 96.38 177 HIS A N 1
ATOM 1372 C CA . HIS A 1 177 ? 6.926 23.875 -12.758 1 96.38 177 HIS A CA 1
ATOM 1373 C C . HIS A 1 177 ? 6.363 24.344 -11.414 1 96.38 177 HIS A C 1
ATOM 1375 O O . HIS A 1 177 ? 7.066 24.312 -10.398 1 96.38 177 HIS A O 1
ATOM 1381 N N . ASN A 1 178 ? 5.113 24.875 -11.5 1 94.25 178 ASN A N 1
ATOM 1382 C CA . ASN A 1 178 ? 4.293 24.812 -10.297 1 94.25 178 ASN A CA 1
ATOM 1383 C C . ASN A 1 178 ? 3.918 23.375 -9.953 1 94.25 178 ASN A C 1
ATOM 1385 O O . ASN A 1 178 ? 3.17 22.719 -10.688 1 94.25 178 ASN A O 1
ATOM 1389 N N . ALA A 1 179 ? 4.43 22.891 -8.891 1 91.31 179 ALA A N 1
ATOM 1390 C CA . ALA A 1 179 ? 4.277 21.469 -8.57 1 91.31 179 ALA A CA 1
ATOM 1391 C C . ALA A 1 179 ? 2.816 21.125 -8.297 1 91.31 179 ALA A C 1
ATOM 1393 O O . ALA A 1 179 ? 2.373 20.016 -8.57 1 91.31 179 ALA A O 1
ATOM 1394 N N . ALA A 1 180 ? 2.021 22.031 -7.781 1 85.56 180 ALA A N 1
ATOM 1395 C CA . ALA A 1 180 ? 0.625 21.797 -7.434 1 85.56 180 ALA A CA 1
ATOM 1396 C C . ALA A 1 180 ? -0.254 21.75 -8.68 1 85.56 180 ALA A C 1
ATOM 1398 O O . ALA A 1 180 ? -1.137 20.906 -8.797 1 85.56 180 ALA A O 1
ATOM 1399 N N . THR A 1 181 ? 0.028 22.609 -9.641 1 87.31 181 THR A N 1
ATOM 1400 C CA . THR A 1 181 ? -0.828 22.719 -10.82 1 87.31 181 THR A CA 1
ATOM 1401 C C . THR A 1 181 ? -0.193 22.016 -12.016 1 87.31 181 THR A C 1
ATOM 1403 O O . THR A 1 181 ? -0.858 21.766 -13.023 1 87.31 181 THR A O 1
ATOM 1406 N N . ARG A 1 182 ? 1.056 21.797 -11.977 1 88.81 182 ARG A N 1
ATOM 1407 C CA . ARG A 1 182 ? 1.851 21.141 -13.008 1 88.81 182 ARG A CA 1
ATOM 1408 C C . ARG A 1 182 ? 2.053 22.062 -14.203 1 88.81 182 ARG A C 1
ATOM 1410 O O . ARG A 1 182 ? 2.52 21.625 -15.258 1 88.81 182 ARG A O 1
ATOM 1417 N N . VAL A 1 183 ? 1.763 23.234 -13.984 1 91.81 183 VAL A N 1
ATOM 1418 C CA . VAL A 1 183 ? 1.918 24.203 -15.055 1 91.81 183 VAL A CA 1
ATOM 1419 C C . VAL A 1 183 ? 3.377 24.641 -15.148 1 91.81 183 VAL A C 1
ATOM 1421 O O . VAL A 1 183 ? 4.035 24.859 -14.125 1 91.81 183 VAL A O 1
ATOM 1424 N N . VAL A 1 184 ? 3.818 24.828 -16.391 1 95.62 184 VAL A N 1
ATOM 1425 C CA . VAL A 1 184 ? 5.172 25.312 -16.641 1 95.62 184 VAL A CA 1
ATOM 1426 C C . VAL A 1 184 ? 5.215 26.828 -16.469 1 95.62 184 VAL A C 1
ATOM 1428 O O . VAL A 1 184 ? 4.43 27.547 -17.078 1 95.62 184 VAL A O 1
ATOM 1431 N N . LEU A 1 185 ? 6.164 27.297 -15.656 1 96.25 185 LEU A N 1
ATOM 1432 C CA . LEU A 1 185 ? 6.297 28.719 -15.406 1 96.25 185 LEU A CA 1
ATOM 1433 C C . LEU A 1 185 ? 7.445 29.312 -16.219 1 96.25 185 LEU A C 1
ATOM 1435 O O . LEU A 1 185 ? 7.414 30.484 -16.578 1 96.25 185 LEU A O 1
ATOM 1439 N N . ALA A 1 186 ? 8.461 28.578 -16.422 1 97.31 186 ALA A N 1
ATOM 1440 C CA . ALA A 1 186 ? 9.648 29.016 -17.156 1 97.31 186 ALA A CA 1
ATOM 1441 C C . ALA A 1 186 ? 10.312 27.828 -17.859 1 97.31 186 ALA A C 1
ATOM 1443 O O . ALA A 1 186 ? 10.219 26.688 -17.406 1 97.31 186 ALA A O 1
ATOM 1444 N N . VAL A 1 187 ? 10.922 28.141 -18.969 1 97.56 187 VAL A N 1
ATOM 1445 C CA . VAL A 1 187 ? 11.57 27.094 -19.766 1 97.56 187 VAL A CA 1
ATOM 1446 C C . VAL A 1 187 ? 12.883 27.625 -20.328 1 97.56 187 VAL A C 1
ATOM 1448 O O . VAL A 1 187 ? 12.984 28.797 -20.688 1 97.56 187 VAL A O 1
ATOM 1451 N N . ALA A 1 188 ? 13.883 26.812 -20.375 1 98.06 188 ALA A N 1
ATOM 1452 C CA . ALA A 1 188 ? 15.156 27.078 -21.047 1 98.06 188 ALA A CA 1
ATOM 1453 C C . ALA A 1 188 ? 15.641 25.859 -21.828 1 98.06 188 ALA A C 1
ATOM 1455 O O . ALA A 1 188 ? 15.688 24.75 -21.281 1 98.06 188 ALA A O 1
ATOM 1456 N N . HIS A 1 189 ? 15.977 26.062 -23.078 1 97.75 189 HIS A N 1
ATOM 1457 C CA . HIS A 1 189 ? 16.484 24.984 -23.922 1 97.75 189 HIS A CA 1
ATOM 1458 C C . HIS A 1 189 ? 18 25.078 -24.078 1 97.75 189 HIS A C 1
ATOM 1460 O O . HIS A 1 189 ? 18.531 26.141 -24.422 1 97.75 189 HIS A O 1
ATOM 1466 N N . PHE A 1 190 ? 18.641 24.016 -23.812 1 97.25 190 PHE A N 1
ATOM 1467 C CA . PHE A 1 190 ? 20.094 23.984 -23.938 1 97.25 190 PHE A CA 1
ATOM 1468 C C . PHE A 1 190 ? 20.516 23.062 -25.078 1 97.25 190 PHE A C 1
ATOM 1470 O O . PHE A 1 190 ? 19.891 22.047 -25.328 1 97.25 190 PHE A O 1
ATOM 1477 N N . GLY A 1 191 ? 21.547 23.422 -25.672 1 94.69 191 GLY A N 1
ATOM 1478 C CA . GLY A 1 191 ? 22.188 22.672 -26.75 1 94.69 191 GLY A CA 1
ATOM 1479 C C . GLY A 1 191 ? 23.469 23.312 -27.234 1 94.69 191 GLY A C 1
ATOM 1480 O O . GLY A 1 191 ? 23.875 24.375 -26.734 1 94.69 191 GLY A O 1
ATOM 1481 N N . ALA A 1 192 ? 24.031 22.656 -28.234 1 91.81 192 ALA A N 1
ATOM 1482 C CA . ALA A 1 192 ? 25.312 23.109 -28.766 1 91.81 192 ALA A CA 1
ATOM 1483 C C . ALA A 1 192 ? 25.188 24.516 -29.359 1 91.81 192 ALA A C 1
ATOM 1485 O O . ALA A 1 192 ? 26.094 25.328 -29.234 1 91.81 192 ALA A O 1
ATOM 1486 N N . LEU A 1 193 ? 24.109 24.766 -29.938 1 93.88 193 LEU A N 1
ATOM 1487 C CA . LEU A 1 193 ? 23.891 26.031 -30.609 1 93.88 193 LEU A CA 1
ATOM 1488 C C . LEU A 1 193 ? 23.469 27.109 -29.625 1 93.88 193 LEU A C 1
ATOM 1490 O O . LEU A 1 193 ? 23.547 28.297 -29.922 1 93.88 193 LEU A O 1
ATOM 1494 N N . SER A 1 194 ? 23.047 26.719 -28.484 1 94.94 194 SER A N 1
ATOM 1495 C CA . SER A 1 194 ? 22.594 27.641 -27.438 1 94.94 194 SER A CA 1
ATOM 1496 C C . SER A 1 194 ? 23 27.141 -26.062 1 94.94 194 SER A C 1
ATOM 1498 O O . SER A 1 194 ? 22.156 26.75 -25.266 1 94.94 194 SER A O 1
ATOM 1500 N N . PRO A 1 195 ? 24.25 27.266 -25.75 1 95.06 195 PRO A N 1
ATOM 1501 C CA . PRO A 1 195 ? 24.781 26.609 -24.547 1 95.06 195 PRO A CA 1
ATOM 1502 C C . PRO A 1 195 ? 24.453 27.359 -23.266 1 95.06 195 PRO A C 1
ATOM 1504 O O . PRO A 1 195 ? 24.484 26.781 -22.172 1 95.06 195 PRO A O 1
ATOM 1507 N N . GLY A 1 196 ? 24.156 28.656 -23.312 1 95.81 196 GLY A N 1
ATOM 1508 C CA . GLY A 1 196 ? 24 29.453 -22.109 1 95.81 196 GLY A CA 1
ATOM 1509 C C . GLY A 1 196 ? 25.312 29.984 -21.562 1 95.81 196 GLY A C 1
ATOM 1510 O O . GLY A 1 196 ? 26.328 29.969 -22.25 1 95.81 196 GLY A O 1
ATOM 1511 N N . VAL A 1 197 ? 25.266 30.531 -20.406 1 95.06 197 VAL A N 1
ATOM 1512 C CA . VAL A 1 197 ? 26.438 31.156 -19.781 1 95.06 197 VAL A CA 1
ATOM 1513 C C . VAL A 1 197 ? 27.016 30.203 -18.734 1 95.06 197 VAL A C 1
ATOM 1515 O O . VAL A 1 197 ? 26.281 29.688 -17.875 1 95.06 197 VAL A O 1
ATOM 1518 N N . ARG A 1 198 ? 28.281 30.062 -18.766 1 92.81 198 ARG A N 1
ATOM 1519 C CA . ARG A 1 198 ? 28.938 29.125 -17.859 1 92.81 198 ARG A CA 1
ATOM 1520 C C . ARG A 1 198 ? 29.219 29.781 -16.516 1 92.81 198 ARG A C 1
ATOM 1522 O O . ARG A 1 198 ? 29.75 30.891 -16.453 1 92.81 198 ARG A O 1
ATOM 1529 N N . VAL A 1 199 ? 28.844 29.156 -15.523 1 90.44 199 VAL A N 1
ATOM 1530 C CA . VAL A 1 199 ? 29.219 29.453 -14.148 1 90.44 199 VAL A CA 1
ATOM 1531 C C . VAL A 1 199 ? 29.703 28.188 -13.453 1 90.44 199 VAL A C 1
ATOM 1533 O O . VAL A 1 199 ? 28.891 27.344 -13.055 1 90.44 199 VAL A O 1
ATOM 1536 N N . ARG A 1 200 ? 31 28.031 -13.289 1 84.25 200 ARG A N 1
ATOM 1537 C CA . ARG A 1 200 ? 31.594 26.812 -12.766 1 84.25 200 ARG A CA 1
ATOM 1538 C C . ARG A 1 200 ? 31.203 25.594 -13.609 1 84.25 200 ARG A C 1
ATOM 1540 O O . ARG A 1 200 ? 31.375 25.609 -14.828 1 84.25 200 ARG A O 1
ATOM 1547 N N . ALA A 1 201 ? 30.562 24.672 -13.008 1 84.75 201 ALA A N 1
ATOM 1548 C CA . ALA A 1 201 ? 30.266 23.422 -13.727 1 84.75 201 ALA A CA 1
ATOM 1549 C C . ALA A 1 201 ? 28.844 23.453 -14.281 1 84.75 201 ALA A C 1
ATOM 1551 O O . ALA A 1 201 ? 28.312 22.406 -14.672 1 84.75 201 ALA A O 1
ATOM 1552 N N . CYS A 1 202 ? 28.281 24.656 -14.398 1 92.31 202 CYS A N 1
ATOM 1553 C CA . CYS A 1 202 ? 26.906 24.734 -14.859 1 92.31 202 CYS A CA 1
ATOM 1554 C C . CYS A 1 202 ? 26.75 25.781 -15.953 1 92.31 202 CYS A C 1
ATOM 1556 O O . CYS A 1 202 ? 27.516 26.75 -16 1 92.31 202 CYS A O 1
ATOM 1558 N N . ARG A 1 203 ? 25.906 25.516 -16.891 1 95.94 203 ARG A N 1
ATOM 1559 C CA . ARG A 1 203 ? 25.438 26.484 -17.875 1 95.94 203 ARG A CA 1
ATOM 1560 C C . ARG A 1 203 ? 24.047 27.016 -17.516 1 95.94 203 ARG A C 1
ATOM 1562 O O . ARG A 1 203 ? 23.141 26.234 -17.234 1 95.94 203 ARG A O 1
ATOM 1569 N N . TYR A 1 204 ? 23.938 28.328 -17.531 1 97.25 204 TYR A N 1
ATOM 1570 C CA . TYR A 1 204 ? 22.688 28.938 -17.109 1 97.25 204 TYR A CA 1
ATOM 1571 C C . TYR A 1 204 ? 22.062 29.75 -18.25 1 97.25 204 TYR A C 1
ATOM 1573 O O . TYR A 1 204 ? 22.781 30.297 -19.094 1 97.25 204 TYR A O 1
ATOM 1581 N N . LYS A 1 205 ? 20.781 29.828 -18.266 1 98.19 205 LYS A N 1
ATOM 1582 C CA . LYS A 1 205 ? 20.016 30.734 -19.109 1 98.19 205 LYS A CA 1
ATOM 1583 C C . LYS A 1 205 ? 19 31.516 -18.281 1 98.19 205 LYS A C 1
ATOM 1585 O O . LYS A 1 205 ? 18.266 30.938 -17.469 1 98.19 205 LYS A O 1
ATOM 1590 N N . PRO A 1 206 ? 18.984 32.844 -18.484 1 97.38 206 PRO A N 1
ATOM 1591 C CA . PRO A 1 206 ? 17.984 33.625 -17.766 1 97.38 206 PRO A CA 1
ATOM 1592 C C . PRO A 1 206 ? 16.547 33.281 -18.188 1 97.38 206 PRO A C 1
ATOM 1594 O O . PRO A 1 206 ? 16.328 32.906 -19.344 1 97.38 206 PRO A O 1
ATOM 1597 N N . VAL A 1 207 ? 15.688 33.438 -17.234 1 97.81 207 VAL A N 1
ATOM 1598 C CA . VAL A 1 207 ? 14.281 33.156 -17.531 1 97.81 207 VAL A CA 1
ATOM 1599 C C . VAL A 1 207 ? 13.422 34.344 -17.047 1 97.81 207 VAL A C 1
ATOM 1601 O O . VAL A 1 207 ? 13.914 35.219 -16.344 1 97.81 207 VAL A O 1
ATOM 1604 N N . GLN A 1 208 ? 12.148 34.281 -17.531 1 94.69 208 GLN A N 1
ATOM 1605 C CA . GLN A 1 208 ? 11.195 35.281 -17.031 1 94.69 208 GLN A CA 1
ATOM 1606 C C . GLN A 1 208 ? 11.055 35.156 -15.508 1 94.69 208 GLN A C 1
ATOM 1608 O O . GLN A 1 208 ? 10.961 34.062 -14.969 1 94.69 208 GLN A O 1
ATOM 1613 N N . GLN A 1 209 ? 11.133 36.375 -14.93 1 91.25 209 GLN A N 1
ATOM 1614 C CA . GLN A 1 209 ? 11.18 36.406 -13.469 1 91.25 209 GLN A CA 1
ATOM 1615 C C . GLN A 1 209 ? 9.797 36.656 -12.875 1 91.25 209 GLN A C 1
ATOM 1617 O O . GLN A 1 209 ? 9.109 37.594 -13.305 1 91.25 209 GLN A O 1
ATOM 1622 N N . PHE A 1 210 ? 9.359 35.75 -12.062 1 92.38 210 PHE A N 1
ATOM 1623 C CA . PHE A 1 210 ? 8.141 35.906 -11.273 1 92.38 210 PHE A CA 1
ATOM 1624 C C . PHE A 1 210 ? 8.422 35.719 -9.789 1 92.38 210 PHE A C 1
ATOM 1626 O O . PHE A 1 210 ? 9.281 34.906 -9.414 1 92.38 210 PHE A O 1
ATOM 1633 N N . VAL A 1 211 ? 7.727 36.5 -9.094 1 94 211 VAL A N 1
ATOM 1634 C CA . VAL A 1 211 ? 7.848 36.312 -7.648 1 94 211 VAL A CA 1
ATOM 1635 C C . VAL A 1 211 ? 7.113 35.031 -7.246 1 94 211 VAL A C 1
ATOM 1637 O O . VAL A 1 211 ? 5.914 34.875 -7.5 1 94 211 VAL A O 1
ATOM 1640 N N . LEU A 1 212 ? 7.84 34.094 -6.762 1 95.62 212 LEU A N 1
ATOM 1641 C CA . LEU A 1 212 ? 7.246 32.906 -6.137 1 95.62 212 LEU A CA 1
ATOM 1642 C C . LEU A 1 212 ? 6.934 33.188 -4.668 1 95.62 212 LEU A C 1
ATOM 1644 O O . LEU A 1 212 ? 7.844 33.375 -3.859 1 95.62 212 LEU A O 1
ATOM 1648 N N . PRO A 1 213 ? 5.699 33.219 -4.344 1 92.38 213 PRO A N 1
ATOM 1649 C CA . PRO A 1 213 ? 5.324 33.594 -2.98 1 92.38 213 PRO A CA 1
ATOM 1650 C C . PRO A 1 213 ? 5.59 32.469 -1.967 1 92.38 213 PRO A C 1
ATOM 1652 O O . PRO A 1 213 ? 5.848 31.328 -2.354 1 92.38 213 PRO A O 1
ATOM 1655 N N . LYS A 1 214 ? 5.516 32.875 -0.686 1 88.5 214 LYS A N 1
ATOM 1656 C CA . LYS A 1 214 ? 5.562 31.891 0.385 1 88.5 214 LYS A CA 1
ATOM 1657 C C . LYS A 1 214 ? 4.496 30.828 0.183 1 88.5 214 LYS A C 1
ATOM 1659 O O . LYS A 1 214 ? 3.342 31.125 -0.12 1 88.5 214 LYS A O 1
ATOM 1664 N N . GLY A 1 215 ? 4.945 29.547 0.368 1 87.88 215 GLY A N 1
ATOM 1665 C CA . GLY A 1 215 ? 4.012 28.438 0.212 1 87.88 215 GLY A CA 1
ATOM 1666 C C . GLY A 1 215 ? 4.035 27.828 -1.177 1 87.88 215 GLY A C 1
ATOM 1667 O O . GLY A 1 215 ? 3.529 26.734 -1.384 1 87.88 215 GLY A O 1
ATOM 1668 N N . PHE A 1 216 ? 4.652 28.562 -2.037 1 91.81 216 PHE A N 1
ATOM 1669 C CA . PHE A 1 216 ? 4.785 28.031 -3.391 1 91.81 216 PHE A CA 1
ATOM 1670 C C . PHE A 1 216 ? 5.582 26.734 -3.389 1 91.81 216 PHE A C 1
ATOM 1672 O O . PHE A 1 216 ? 6.57 26.609 -2.664 1 91.81 216 PHE A O 1
ATOM 1679 N N . GLU A 1 217 ? 5.07 25.797 -4.152 1 93.94 217 GLU A N 1
ATOM 1680 C CA . GLU A 1 217 ? 5.773 24.531 -4.383 1 93.94 217 GLU A CA 1
ATOM 1681 C C . GLU A 1 217 ? 6.195 24.391 -5.84 1 93.94 217 GLU A C 1
ATOM 1683 O O . GLU A 1 217 ? 5.348 24.344 -6.734 1 93.94 217 GLU A O 1
ATOM 1688 N N . GLY A 1 218 ? 7.523 24.297 -5.98 1 95.75 218 GLY A N 1
ATOM 1689 C CA . GLY A 1 218 ? 8.055 24.234 -7.332 1 95.75 218 GLY A CA 1
ATOM 1690 C C . GLY A 1 218 ? 8.867 22.984 -7.594 1 95.75 218 GLY A C 1
ATOM 1691 O O . GLY A 1 218 ? 9.312 22.312 -6.652 1 95.75 218 GLY A O 1
ATOM 1692 N N . THR A 1 219 ? 8.969 22.656 -8.859 1 96.19 219 THR A N 1
ATOM 1693 C CA . THR A 1 219 ? 9.836 21.578 -9.336 1 96.19 219 THR A CA 1
ATOM 1694 C C . THR A 1 219 ? 10.672 22.047 -10.516 1 96.19 219 THR A C 1
ATOM 1696 O O . THR A 1 219 ? 10.141 22.547 -11.508 1 96.19 219 THR A O 1
ATOM 1699 N N . VAL A 1 220 ? 11.922 21.906 -10.391 1 97.81 220 VAL A N 1
ATOM 1700 C CA . VAL A 1 220 ? 12.781 22.078 -11.562 1 97.81 220 VAL A CA 1
ATOM 1701 C C . VAL A 1 220 ? 12.984 20.719 -12.242 1 97.81 220 VAL A C 1
ATOM 1703 O O . VAL A 1 220 ? 13.406 19.75 -11.609 1 97.81 220 VAL A O 1
ATOM 1706 N N . VAL A 1 221 ? 12.672 20.703 -13.531 1 97.12 221 VAL A N 1
ATOM 1707 C CA . VAL A 1 221 ? 12.68 19.453 -14.266 1 97.12 221 VAL A CA 1
ATOM 1708 C C . VAL A 1 221 ? 13.711 19.516 -15.391 1 97.12 221 VAL A C 1
ATOM 1710 O O . VAL A 1 221 ? 13.727 20.469 -16.172 1 97.12 221 VAL A O 1
ATOM 1713 N N . TRP A 1 222 ? 14.547 18.578 -15.461 1 96.5 222 TRP A N 1
ATOM 1714 C CA . TRP A 1 222 ? 15.461 18.375 -16.578 1 96.5 222 TRP A CA 1
ATOM 1715 C C . TRP A 1 222 ? 14.938 17.297 -17.531 1 96.5 222 TRP A C 1
ATOM 1717 O O . TRP A 1 222 ? 14.867 16.125 -17.156 1 96.5 222 TRP A O 1
ATOM 1727 N N . ASP A 1 223 ? 14.617 17.656 -18.703 1 96.12 223 ASP A N 1
ATOM 1728 C CA . ASP A 1 223 ? 14 16.797 -19.703 1 96.12 223 ASP A CA 1
ATOM 1729 C C . ASP A 1 223 ? 14.961 16.5 -20.844 1 96.12 223 ASP A C 1
ATOM 1731 O O . ASP A 1 223 ? 15.516 17.406 -21.469 1 96.12 223 ASP A O 1
ATOM 1735 N N . GLY A 1 224 ? 15.078 15.227 -21.172 1 93.25 224 GLY A N 1
ATOM 1736 C CA . GLY A 1 224 ? 15.969 14.805 -22.234 1 93.25 224 GLY A CA 1
ATOM 1737 C C . GLY A 1 224 ? 17.328 14.344 -21.75 1 93.25 224 GLY A C 1
ATOM 1738 O O . GLY A 1 224 ? 18.297 14.328 -22.5 1 93.25 224 GLY A O 1
ATOM 1739 N N . VAL A 1 225 ? 17.438 14.023 -20.531 1 91.56 225 VAL A N 1
ATOM 1740 C CA . VAL A 1 225 ? 18.688 13.562 -19.938 1 91.56 225 VAL A CA 1
ATOM 1741 C C . VAL A 1 225 ? 19.047 12.18 -20.484 1 91.56 225 VAL A C 1
ATOM 1743 O O . VAL A 1 225 ? 18.188 11.289 -20.531 1 91.56 225 VAL A O 1
ATOM 1746 N N . THR A 1 226 ? 20.203 12.031 -20.969 1 86.19 226 THR A N 1
ATOM 1747 C CA . THR A 1 226 ? 20.703 10.758 -21.484 1 86.19 226 THR A CA 1
ATOM 1748 C C . THR A 1 226 ? 21.781 10.195 -20.578 1 86.19 226 THR A C 1
ATOM 1750 O O . THR A 1 226 ? 22.312 10.906 -19.719 1 86.19 226 THR A O 1
ATOM 1753 N N . PRO A 1 227 ? 22.156 8.938 -20.781 1 79.62 227 PRO A N 1
ATOM 1754 C CA . PRO A 1 227 ? 23.203 8.328 -19.953 1 79.62 227 PRO A CA 1
ATOM 1755 C C . PRO A 1 227 ? 24.562 9.023 -20.109 1 79.62 227 PRO A C 1
ATOM 1757 O O . PRO A 1 227 ? 25.438 8.859 -19.266 1 79.62 227 PRO A O 1
ATOM 1760 N N . ALA A 1 228 ? 24.719 9.766 -21.141 1 81.12 228 ALA A N 1
ATOM 1761 C CA . ALA A 1 228 ? 25.984 10.461 -21.391 1 81.12 228 ALA A CA 1
ATOM 1762 C C . ALA A 1 228 ? 26.047 11.766 -20.594 1 81.12 228 ALA A C 1
ATOM 1764 O O . ALA A 1 228 ? 27.125 12.328 -20.422 1 81.12 228 ALA A O 1
ATOM 1765 N N . ASP A 1 229 ? 24.953 12.203 -20.078 1 88 229 ASP A N 1
ATOM 1766 C CA . ASP A 1 229 ? 24.906 13.492 -19.375 1 88 229 ASP A CA 1
ATOM 1767 C C . ASP A 1 229 ? 25.328 13.344 -17.922 1 88 229 ASP A C 1
ATOM 1769 O O . ASP A 1 229 ? 25.172 12.281 -17.328 1 88 229 ASP A O 1
ATOM 1773 N N . MET A 1 230 ? 25.828 14.391 -17.406 1 86.62 230 MET A N 1
ATOM 1774 C CA . MET A 1 230 ? 26.219 14.414 -16 1 86.62 230 MET A CA 1
ATOM 1775 C C . MET A 1 230 ? 24.984 14.492 -15.094 1 86.62 230 MET A C 1
ATOM 1777 O O . MET A 1 230 ? 24.156 15.391 -15.242 1 86.62 230 MET A O 1
ATOM 1781 N N . VAL A 1 231 ? 24.859 13.555 -14.219 1 89.06 231 VAL A N 1
ATOM 1782 C CA . VAL A 1 231 ? 23.812 13.523 -13.211 1 89.06 231 VAL A CA 1
ATOM 1783 C C . VAL A 1 231 ? 24.422 13.273 -11.836 1 89.06 231 VAL A C 1
ATOM 1785 O O . VAL A 1 231 ? 25.25 12.375 -11.672 1 89.06 231 VAL A O 1
ATOM 1788 N N . LEU A 1 232 ? 24.094 14.109 -10.883 1 87.62 232 LEU A N 1
ATOM 1789 C CA . LEU A 1 232 ? 24.578 13.961 -9.516 1 87.62 232 LEU A CA 1
ATOM 1790 C C . LEU A 1 232 ? 23.516 13.289 -8.641 1 87.62 232 LEU A C 1
ATOM 1792 O O . LEU A 1 232 ? 22.391 13.781 -8.531 1 87.62 232 LEU A O 1
ATOM 1796 N N . SER A 1 233 ? 23.828 12.172 -8.031 1 82.19 233 SER A N 1
ATOM 1797 C CA . SER A 1 233 ? 22.891 11.484 -7.164 1 82.19 233 SER A CA 1
ATOM 1798 C C . SER A 1 233 ? 23.516 11.172 -5.805 1 82.19 233 SER A C 1
ATOM 1800 O O . SER A 1 233 ? 22.797 10.867 -4.848 1 82.19 233 SER A O 1
ATOM 1802 N N . ASP A 1 234 ? 24.812 11.266 -5.719 1 77.56 234 ASP A N 1
ATOM 1803 C CA . ASP A 1 234 ? 25.484 11.055 -4.445 1 77.56 234 ASP A CA 1
ATOM 1804 C C . ASP A 1 234 ? 25.531 12.344 -3.629 1 77.56 234 ASP A C 1
ATOM 1806 O O . ASP A 1 234 ? 26.062 13.359 -4.09 1 77.56 234 ASP A O 1
ATOM 1810 N N . PRO A 1 235 ? 25.047 12.281 -2.502 1 81 235 PRO A N 1
ATOM 1811 C CA . PRO A 1 235 ? 24.969 13.492 -1.678 1 81 235 PRO A CA 1
ATOM 1812 C C . PRO A 1 235 ? 26.344 14.109 -1.42 1 81 235 PRO A C 1
ATOM 1814 O O . PRO A 1 235 ? 26.453 15.297 -1.102 1 81 235 PRO A O 1
ATOM 1817 N N . GLY A 1 236 ? 27.359 13.359 -1.563 1 81.69 236 GLY A N 1
ATOM 1818 C CA . GLY A 1 236 ? 28.703 13.891 -1.355 1 81.69 236 GLY A CA 1
ATOM 1819 C C . GLY A 1 236 ? 29.219 14.68 -2.543 1 81.69 236 GLY A C 1
ATOM 1820 O O . GLY A 1 236 ? 30.219 15.383 -2.432 1 81.69 236 GLY A O 1
ATOM 1821 N N . ASP A 1 237 ? 28.484 14.633 -3.621 1 86.12 237 ASP A N 1
ATOM 1822 C CA . ASP A 1 237 ? 28.984 15.211 -4.863 1 86.12 237 ASP A CA 1
ATOM 1823 C C . ASP A 1 237 ? 28.438 16.609 -5.082 1 86.12 237 ASP A C 1
ATOM 1825 O O . ASP A 1 237 ? 28.828 17.312 -6.027 1 86.12 237 ASP A O 1
ATOM 1829 N N . TYR A 1 238 ? 27.5 17.047 -4.23 1 90 238 TYR A N 1
ATOM 1830 C CA . TYR A 1 238 ? 26.891 18.344 -4.453 1 90 238 TYR A CA 1
ATOM 1831 C C . TYR A 1 238 ? 26.438 18.969 -3.135 1 90 238 TYR A C 1
ATOM 1833 O O . TYR A 1 238 ? 26.406 18.297 -2.102 1 90 238 TYR A O 1
ATOM 1841 N N . THR A 1 239 ? 26.25 20.25 -3.133 1 93.5 239 THR A N 1
ATOM 1842 C CA . THR A 1 239 ? 25.609 20.969 -2.033 1 93.5 239 THR A CA 1
ATOM 1843 C C . THR A 1 239 ? 24.359 21.688 -2.512 1 93.5 239 THR A C 1
ATOM 1845 O O . THR A 1 239 ? 24.297 22.141 -3.652 1 93.5 239 THR A O 1
ATOM 1848 N N . LEU A 1 240 ? 23.406 21.688 -1.666 1 94.5 240 LEU A N 1
ATOM 1849 C CA . LEU A 1 240 ? 22.188 22.453 -1.896 1 94.5 240 LEU A CA 1
ATOM 1850 C C . LEU A 1 240 ? 22.172 23.734 -1.049 1 94.5 240 LEU A C 1
ATOM 1852 O O . LEU A 1 240 ? 22.422 23.672 0.158 1 94.5 240 LEU A O 1
ATOM 1856 N N . ASP A 1 241 ? 22.031 24.844 -1.735 1 93.81 241 ASP A N 1
ATOM 1857 C CA . ASP A 1 241 ? 21.891 26.125 -1.033 1 93.81 241 ASP A CA 1
ATOM 1858 C C . ASP A 1 241 ? 20.438 26.594 -1.006 1 93.81 241 ASP A C 1
ATOM 1860 O O . ASP A 1 241 ? 19.922 27.047 -2.021 1 93.81 241 ASP A O 1
ATOM 1864 N N . ALA A 1 242 ? 19.938 26.562 0.161 1 93.31 242 ALA A N 1
ATOM 1865 C CA . ALA A 1 242 ? 18.516 26.891 0.323 1 93.31 242 ALA A CA 1
ATOM 1866 C C . ALA A 1 242 ? 18.328 28.375 0.595 1 93.31 242 ALA A C 1
ATOM 1868 O O . ALA A 1 242 ? 17.25 28.812 0.985 1 93.31 242 ALA A O 1
ATOM 1869 N N . GLY A 1 243 ? 19.375 29.109 0.433 1 90.5 243 GLY A N 1
ATOM 1870 C CA . GLY A 1 243 ? 19.281 30.547 0.639 1 90.5 243 GLY A CA 1
ATOM 1871 C C . GLY A 1 243 ? 18.984 30.938 2.078 1 90.5 243 GLY A C 1
ATOM 1872 O O . GLY A 1 243 ? 18.141 31.797 2.34 1 90.5 243 GLY A O 1
ATOM 1873 N N . GLY A 1 244 ? 19.625 30.25 3.014 1 88.88 244 GLY A N 1
ATOM 1874 C CA . GLY A 1 244 ? 19.391 30.5 4.426 1 88.88 244 GLY A CA 1
ATOM 1875 C C . GLY A 1 244 ? 18.078 29.922 4.926 1 88.88 244 GLY A C 1
ATOM 1876 O O . GLY A 1 244 ? 17.562 30.328 5.969 1 88.88 244 GLY A O 1
ATOM 1877 N N . GLY A 1 245 ? 17.438 29.125 4.105 1 91.81 245 GLY A N 1
ATOM 1878 C CA . GLY A 1 245 ? 16.203 28.469 4.535 1 91.81 245 GLY A CA 1
ATOM 1879 C C . GLY A 1 245 ? 14.969 28.984 3.828 1 91.81 245 GLY A C 1
ATOM 1880 O O . GLY A 1 245 ? 13.859 28.531 4.105 1 91.81 245 GLY A O 1
ATOM 1881 N N . VAL A 1 246 ? 15.164 29.922 2.92 1 92.56 246 VAL A N 1
ATOM 1882 C CA . VAL A 1 246 ? 14.016 30.484 2.207 1 92.56 246 VAL A CA 1
ATOM 1883 C C . VAL A 1 246 ? 13.438 29.438 1.266 1 92.56 246 VAL A C 1
ATOM 1885 O O . VAL A 1 246 ? 12.273 29.531 0.867 1 92.56 246 VAL A O 1
ATOM 1888 N N . LEU A 1 247 ? 14.273 28.469 0.89 1 94.06 247 LEU A N 1
ATOM 1889 C CA . LEU A 1 247 ? 13.812 27.281 0.182 1 94.06 247 LEU A CA 1
ATOM 1890 C C . LEU A 1 247 ? 13.992 26.031 1.04 1 94.06 247 LEU A C 1
ATOM 1892 O O . LEU A 1 247 ? 14.852 26 1.925 1 94.06 247 LEU A O 1
ATOM 1896 N N . LYS A 1 248 ? 13.109 25.156 0.835 1 93.81 248 LYS A N 1
ATOM 1897 C CA . LYS A 1 248 ? 13.297 23.797 1.353 1 93.81 248 LYS A CA 1
ATOM 1898 C C . LYS A 1 248 ? 13.234 22.766 0.228 1 93.81 248 LYS A C 1
ATOM 1900 O O . LYS A 1 248 ? 12.203 22.609 -0.417 1 93.81 248 LYS A O 1
ATOM 1905 N N . PHE A 1 249 ? 14.344 22.094 0.083 1 94.38 249 PHE A N 1
ATOM 1906 C CA . PHE A 1 249 ? 14.406 21.078 -0.965 1 94.38 249 PHE A CA 1
ATOM 1907 C C . PHE A 1 249 ? 13.875 19.75 -0.464 1 94.38 249 PHE A C 1
ATOM 1909 O O . PHE A 1 249 ? 14.055 19.391 0.706 1 94.38 249 PHE A O 1
ATOM 1916 N N . ALA A 1 250 ? 13.266 19.078 -1.377 1 90.94 250 ALA A N 1
ATOM 1917 C CA . ALA A 1 250 ? 12.805 17.734 -1.044 1 90.94 250 ALA A CA 1
ATOM 1918 C C . ALA A 1 250 ? 13.977 16.766 -0.916 1 90.94 250 ALA A C 1
ATOM 1920 O O . ALA A 1 250 ? 14.992 16.922 -1.598 1 90.94 250 ALA A O 1
ATOM 1921 N N . ALA A 1 251 ? 13.727 15.797 -0.059 1 84.69 251 ALA A N 1
ATOM 1922 C CA . ALA A 1 251 ? 14.766 14.789 0.158 1 84.69 251 ALA A CA 1
ATOM 1923 C C . ALA A 1 251 ? 14.758 13.742 -0.957 1 84.69 251 ALA A C 1
ATOM 1925 O O . ALA A 1 251 ? 15.758 13.062 -1.185 1 84.69 251 ALA A O 1
ATOM 1926 N N . THR A 1 252 ? 13.633 13.641 -1.537 1 85.44 252 THR A N 1
ATOM 1927 C CA . THR A 1 252 ? 13.5 12.68 -2.631 1 85.44 252 THR A CA 1
ATOM 1928 C C . THR A 1 252 ? 13.391 13.406 -3.971 1 85.44 252 THR A C 1
ATOM 1930 O O . THR A 1 252 ? 13.07 14.602 -4.016 1 85.44 252 THR A O 1
ATOM 1933 N N . GLY A 1 253 ? 13.789 12.633 -5 1 88.38 253 GLY A N 1
ATOM 1934 C CA . GLY A 1 253 ? 13.727 13.211 -6.332 1 88.38 253 GLY A CA 1
ATOM 1935 C C . GLY A 1 253 ? 12.57 12.688 -7.16 1 88.38 253 GLY A C 1
ATOM 1936 O O . GLY A 1 253 ? 11.938 11.695 -6.789 1 88.38 253 GLY A O 1
ATOM 1937 N N . ARG A 1 254 ? 12.336 13.453 -8.258 1 89.12 254 ARG A N 1
ATOM 1938 C CA . ARG A 1 254 ? 11.336 13.016 -9.227 1 89.12 254 ARG A CA 1
ATOM 1939 C C . ARG A 1 254 ? 12 12.406 -10.461 1 89.12 254 ARG A C 1
ATOM 1941 O O . ARG A 1 254 ? 13.133 12.75 -10.797 1 89.12 254 ARG A O 1
ATOM 1948 N N . TYR A 1 255 ? 11.242 11.492 -11.07 1 86.31 255 TYR A N 1
ATOM 1949 C CA . TYR A 1 255 ? 11.672 11.008 -12.375 1 86.31 255 TYR A CA 1
ATOM 1950 C C . TYR A 1 255 ? 10.469 10.703 -13.266 1 86.31 255 TYR A C 1
ATOM 1952 O O . TYR A 1 255 ? 9.336 10.617 -12.781 1 86.31 255 TYR A O 1
ATOM 1960 N N . GLY A 1 256 ? 10.664 10.688 -14.531 1 85.12 256 GLY A N 1
ATOM 1961 C CA . GLY A 1 256 ? 9.664 10.359 -15.539 1 85.12 256 GLY A CA 1
ATOM 1962 C C . GLY A 1 256 ? 10.25 9.695 -16.766 1 85.12 256 GLY A C 1
ATOM 1963 O O . GLY A 1 256 ? 11.453 9.789 -17.016 1 85.12 256 GLY A O 1
ATOM 1964 N N . GLU A 1 257 ? 9.328 9.039 -17.484 1 78 257 GLU A N 1
ATOM 1965 C CA . GLU A 1 257 ? 9.797 8.281 -18.641 1 78 257 GLU A CA 1
ATOM 1966 C C . GLU A 1 257 ? 9.328 8.914 -19.953 1 78 257 GLU A C 1
ATOM 1968 O O . GLU A 1 257 ? 9.836 8.578 -21.016 1 78 257 GLU A O 1
ATOM 1973 N N . VAL A 1 258 ? 8.383 9.734 -19.812 1 78.5 258 VAL A N 1
ATOM 1974 C CA . VAL A 1 258 ? 7.836 10.375 -21 1 78.5 258 VAL A CA 1
ATOM 1975 C C . VAL A 1 258 ? 8.25 11.852 -21.031 1 78.5 258 VAL A C 1
ATOM 1977 O O . VAL A 1 258 ? 7.945 12.602 -20.109 1 78.5 258 VAL A O 1
ATOM 1980 N N . GLY A 1 259 ? 8.867 12.18 -22.094 1 83.19 259 GLY A N 1
ATOM 1981 C CA . GLY A 1 259 ? 9.305 13.562 -22.25 1 83.19 259 GLY A CA 1
ATOM 1982 C C . GLY A 1 259 ? 8.148 14.547 -22.328 1 83.19 259 GLY A C 1
ATOM 1983 O O . GLY A 1 259 ? 7.023 14.164 -22.641 1 83.19 259 GLY A O 1
ATOM 1984 N N . ASP A 1 260 ? 8.422 15.781 -21.953 1 84.19 260 ASP A N 1
ATOM 1985 C CA . ASP A 1 260 ? 7.52 16.922 -22.078 1 84.19 260 ASP A CA 1
ATOM 1986 C C . ASP A 1 260 ? 6.344 16.797 -21.109 1 84.19 260 ASP A C 1
ATOM 1988 O O . ASP A 1 260 ? 5.32 17.469 -21.266 1 84.19 260 ASP A O 1
ATOM 1992 N N . GLU A 1 261 ? 6.492 15.859 -20.219 1 86.31 261 GLU A N 1
ATOM 1993 C CA . GLU A 1 261 ? 5.477 15.703 -19.172 1 86.31 261 GLU A CA 1
ATOM 1994 C C . GLU A 1 261 ? 6.051 15.992 -17.797 1 86.31 261 GLU A C 1
ATOM 1996 O O . GLU A 1 261 ? 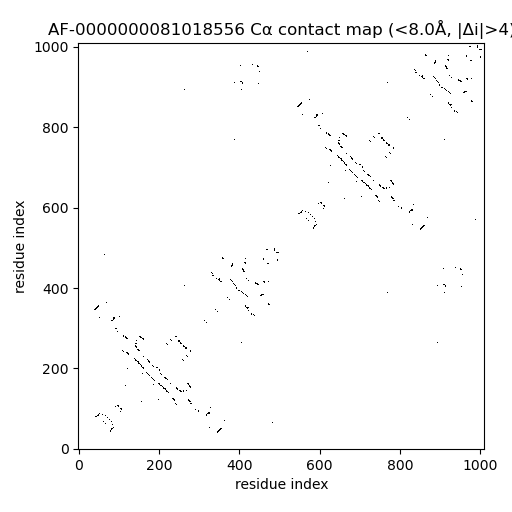7.273 16.062 -17.625 1 86.31 261 GLU A O 1
ATOM 2001 N N . PHE A 1 262 ? 5.184 16.344 -16.875 1 90.44 262 PHE A N 1
ATOM 2002 C CA . PHE A 1 262 ? 5.609 16.469 -15.492 1 90.44 262 PHE A CA 1
ATOM 2003 C C . PHE A 1 262 ? 6.008 15.117 -14.914 1 90.44 262 PHE A C 1
ATOM 2005 O O . PHE A 1 262 ? 5.285 14.133 -15.078 1 90.44 262 PHE A O 1
ATOM 2012 N N . PRO A 1 263 ? 7.238 15.047 -14.375 1 89.19 263 PRO A N 1
ATOM 2013 C CA . PRO A 1 263 ? 7.637 13.758 -13.812 1 89.19 263 PRO A CA 1
ATOM 2014 C C . PRO A 1 263 ? 6.801 13.359 -12.602 1 89.19 263 PRO A C 1
ATOM 2016 O O . PRO A 1 263 ? 6.973 13.922 -11.516 1 89.19 263 PRO A O 1
ATOM 2019 N N . GLU A 1 264 ? 6.059 12.352 -12.727 1 80.38 264 GLU A N 1
ATOM 2020 C CA . GLU A 1 264 ? 5.066 11.992 -11.711 1 80.38 264 GLU A CA 1
ATOM 2021 C C . GLU A 1 264 ? 5.66 11.047 -10.672 1 80.38 264 GLU A C 1
ATOM 2023 O O . GLU A 1 264 ? 5.137 10.93 -9.562 1 80.38 264 GLU A O 1
ATOM 2028 N N . PHE A 1 265 ? 6.754 10.469 -11 1 78.81 265 PHE A N 1
ATOM 2029 C CA . PHE A 1 265 ? 7.254 9.414 -10.125 1 78.81 265 PHE A CA 1
ATOM 2030 C C . PHE A 1 265 ? 8.336 9.953 -9.203 1 78.81 265 PHE A C 1
ATOM 2032 O O . PHE A 1 265 ? 8.984 10.953 -9.508 1 78.81 265 PHE A O 1
ATOM 2039 N N . ARG A 1 266 ? 8.422 9.273 -8.062 1 80.38 266 ARG A N 1
ATOM 2040 C CA . ARG A 1 266 ? 9.422 9.672 -7.078 1 80.38 266 ARG A CA 1
ATOM 2041 C C . ARG A 1 266 ? 10.453 8.57 -6.867 1 80.38 266 ARG A C 1
ATOM 2043 O O . ARG A 1 266 ? 10.156 7.387 -7.051 1 80.38 266 ARG A O 1
ATOM 2050 N N . GLN A 1 267 ? 11.641 8.984 -6.598 1 75.94 267 GLN A N 1
ATOM 2051 C CA . GLN A 1 267 ? 12.719 8.07 -6.242 1 75.94 267 GLN A CA 1
ATOM 2052 C C . GLN A 1 267 ? 13.367 8.469 -4.922 1 75.94 267 GLN A C 1
ATOM 2054 O O . GLN A 1 267 ? 13.305 9.633 -4.52 1 75.94 267 GLN A O 1
ATOM 2059 N N . GLU A 1 268 ? 13.953 7.594 -4.188 1 73.69 268 GLU A N 1
ATOM 2060 C CA . GLU A 1 268 ? 14.438 7.746 -2.816 1 73.69 268 GLU A CA 1
ATOM 2061 C C . GLU A 1 268 ? 15.531 8.805 -2.732 1 73.69 268 GLU A C 1
ATOM 2063 O O . GLU A 1 268 ? 15.633 9.531 -1.741 1 73.69 268 GLU A O 1
ATOM 2068 N N . ARG A 1 269 ? 16.344 8.797 -3.799 1 76.44 269 ARG A N 1
ATOM 2069 C CA . ARG A 1 269 ? 17.406 9.781 -3.785 1 76.44 269 ARG A CA 1
ATOM 2070 C C . ARG A 1 269 ? 17.219 10.812 -4.891 1 76.44 269 ARG A C 1
ATOM 2072 O O . ARG A 1 269 ? 16.734 10.492 -5.973 1 76.44 269 ARG A O 1
ATOM 2079 N N . VAL A 1 270 ? 17.641 12.016 -4.531 1 87.38 270 VAL A N 1
ATOM 2080 C CA . VAL A 1 270 ? 17.594 13.102 -5.508 1 87.38 270 VAL A CA 1
ATOM 2081 C C . VAL A 1 270 ? 18.641 12.867 -6.586 1 87.38 270 VAL A C 1
ATOM 2083 O O . VAL A 1 270 ? 19.766 12.414 -6.293 1 87.38 270 VAL A O 1
ATOM 2086 N N . ALA A 1 271 ? 18.266 12.977 -7.809 1 88.75 271 ALA A N 1
ATOM 2087 C CA . ALA A 1 271 ? 19.156 12.984 -8.953 1 88.75 271 ALA A CA 1
ATOM 2088 C C . ALA A 1 271 ? 19.094 14.32 -9.695 1 88.75 271 ALA A C 1
ATOM 2090 O O . ALA A 1 271 ? 18 14.758 -10.086 1 88.75 271 ALA A O 1
ATOM 2091 N N . LEU A 1 272 ? 20.219 14.898 -9.836 1 93.06 272 LEU A N 1
ATOM 2092 C CA . LEU A 1 272 ? 20.25 16.266 -10.344 1 93.06 272 LEU A CA 1
ATOM 2093 C C . LEU A 1 272 ? 21.031 16.344 -11.648 1 93.06 272 LEU A C 1
ATOM 2095 O O . LEU A 1 272 ? 22.141 15.812 -11.742 1 93.06 272 LEU A O 1
ATOM 2099 N N . ALA A 1 273 ? 20.453 16.969 -12.633 1 93.75 273 ALA A N 1
ATOM 2100 C CA . ALA A 1 273 ? 21.141 17.141 -13.906 1 93.75 273 ALA A CA 1
ATOM 2101 C C . ALA A 1 273 ? 21.516 18.594 -14.133 1 93.75 273 ALA A C 1
ATOM 2103 O O . ALA A 1 273 ? 21.969 18.969 -15.219 1 93.75 273 ALA A O 1
ATOM 2104 N N . GLY A 1 274 ? 21.328 19.391 -13.133 1 95.69 274 GLY A N 1
ATOM 2105 C CA . GLY A 1 274 ? 21.656 20.797 -13.203 1 95.69 274 GLY A CA 1
ATOM 2106 C C . GLY A 1 274 ? 21.297 21.562 -11.938 1 95.69 274 GLY A C 1
ATOM 2107 O O . GLY A 1 274 ? 21.297 20.984 -10.844 1 95.69 274 GLY A O 1
ATOM 2108 N N . SER A 1 275 ? 21.141 22.875 -12.195 1 97.06 275 SER A N 1
ATOM 2109 C CA . SER A 1 275 ? 20.859 23.781 -11.102 1 97.06 275 SER A CA 1
ATOM 2110 C C . SER A 1 275 ? 19.922 24.906 -11.539 1 97.06 275 SER A C 1
ATOM 2112 O O . SER A 1 275 ? 19.328 24.828 -12.617 1 97.06 275 SER A O 1
ATOM 2114 N N . PHE A 1 276 ? 19.656 25.781 -10.609 1 98.12 276 PHE A N 1
ATOM 2115 C CA . PHE A 1 276 ? 18.984 27.031 -10.891 1 98.12 276 PHE A CA 1
ATOM 2116 C C . PHE A 1 276 ? 19.438 28.125 -9.93 1 98.12 276 PHE A C 1
ATOM 2118 O O . PHE A 1 276 ? 20.062 27.828 -8.906 1 98.12 276 PHE A O 1
ATOM 2125 N N . THR A 1 277 ? 19.188 29.344 -10.367 1 96.88 277 THR A N 1
ATOM 2126 C CA . THR A 1 277 ? 19.531 30.453 -9.492 1 96.88 277 THR A CA 1
ATOM 2127 C C . THR A 1 277 ? 18.266 31.188 -9.039 1 96.88 277 THR A C 1
ATOM 2129 O O . THR A 1 277 ? 17.266 31.188 -9.742 1 96.88 277 THR A O 1
ATOM 2132 N N . PHE A 1 278 ? 18.375 31.719 -7.863 1 96.06 278 PHE A N 1
ATOM 2133 C CA . PHE A 1 278 ? 17.25 32.469 -7.332 1 96.06 278 PHE A CA 1
ATOM 2134 C C . PHE A 1 278 ? 17.734 33.594 -6.418 1 96.06 278 PHE A C 1
ATOM 2136 O O . PHE A 1 278 ? 18.891 33.625 -6.004 1 96.06 278 PHE A O 1
ATOM 2143 N N . ALA A 1 279 ? 16.875 34.562 -6.27 1 93.5 279 ALA A N 1
ATOM 2144 C CA . ALA A 1 279 ? 17.125 35.688 -5.367 1 93.5 279 ALA A CA 1
ATOM 2145 C C . ALA A 1 279 ? 15.992 35.844 -4.363 1 93.5 279 ALA A C 1
ATOM 2147 O O . ALA A 1 279 ? 14.828 35.562 -4.68 1 93.5 279 ALA A O 1
ATOM 2148 N N . VAL A 1 280 ? 16.391 36.25 -3.176 1 91.62 280 VAL A N 1
ATOM 2149 C CA . VAL A 1 280 ? 15.398 36.469 -2.123 1 91.62 280 VAL A CA 1
ATOM 2150 C C . VAL A 1 280 ? 14.719 37.812 -2.322 1 91.62 280 VAL A C 1
ATOM 2152 O O . VAL A 1 280 ? 15.383 38.844 -2.59 1 91.62 280 VAL A O 1
ATOM 2155 N N . GLN A 1 281 ? 13.469 37.719 -2.256 1 88.88 281 GLN A N 1
ATOM 2156 C CA . GLN A 1 281 ? 12.711 38.938 -2.402 1 88.88 281 GLN A CA 1
ATOM 2157 C C . GLN A 1 281 ? 12.297 39.5 -1.044 1 88.88 281 GLN A C 1
ATOM 2159 O O . GLN A 1 281 ? 12.031 38.75 -0.111 1 88.88 281 GLN A O 1
ATOM 2164 N N . ASP A 1 282 ? 12.273 40.812 -0.886 1 82.62 282 ASP A N 1
ATOM 2165 C CA . ASP A 1 282 ? 11.75 41.531 0.281 1 82.62 282 ASP A CA 1
ATOM 2166 C C . ASP A 1 282 ? 12.492 41.094 1.55 1 82.62 282 ASP A C 1
ATOM 2168 O O . ASP A 1 282 ? 11.875 40.688 2.533 1 82.62 282 ASP A O 1
ATOM 2172 N N . GLY A 1 283 ? 13.719 41.312 1.505 1 81.75 283 GLY A N 1
ATOM 2173 C CA . GLY A 1 283 ? 14.539 41.031 2.674 1 81.75 283 GLY A CA 1
ATOM 2174 C C . GLY A 1 283 ? 14.094 41.781 3.91 1 81.75 283 GLY A C 1
ATOM 2175 O O . GLY A 1 283 ? 14.258 41.312 5.031 1 81.75 283 GLY A O 1
ATOM 2176 N N . GLY A 1 284 ? 13.539 42.906 3.715 1 83.19 284 GLY A N 1
ATOM 2177 C CA . GLY A 1 284 ? 13.031 43.719 4.82 1 83.19 284 GLY A CA 1
ATOM 2178 C C . GLY A 1 284 ? 11.961 43 5.625 1 83.19 284 GLY A C 1
ATOM 2179 O O . GLY A 1 284 ? 12 43 6.859 1 83.19 284 GLY A O 1
ATOM 2180 N N . SER A 1 285 ? 11.039 42.469 4.906 1 87.44 285 SER A N 1
ATOM 2181 C CA . SER A 1 285 ? 9.961 41.75 5.578 1 87.44 285 SER A CA 1
ATOM 2182 C C . SER A 1 285 ? 10.492 40.562 6.371 1 87.44 285 SER A C 1
ATOM 2184 O O . SER A 1 285 ? 9.961 40.219 7.43 1 87.44 285 SER A O 1
ATOM 2186 N N . LEU A 1 286 ? 11.508 39.969 5.891 1 87.31 286 LEU A N 1
ATOM 2187 C CA . LEU A 1 286 ? 12.133 38.844 6.582 1 87.31 286 LEU A CA 1
ATOM 2188 C C . LEU A 1 286 ? 12.797 39.281 7.875 1 87.31 286 LEU A C 1
ATOM 2190 O O . LEU A 1 286 ? 12.703 38.625 8.898 1 87.31 286 LEU A O 1
ATOM 2194 N N . THR A 1 287 ? 13.438 40.406 7.723 1 87 287 THR A N 1
ATOM 2195 C CA . THR A 1 287 ? 14.078 40.969 8.898 1 87 287 THR A CA 1
ATOM 2196 C C . THR A 1 287 ? 13.047 41.344 9.945 1 87 287 THR A C 1
ATOM 2198 O O . THR A 1 287 ? 13.242 41.125 11.141 1 87 287 THR A O 1
ATOM 2201 N N . ALA A 1 288 ? 12.055 41.969 9.477 1 88.88 288 ALA A N 1
ATOM 2202 C CA . ALA A 1 288 ? 10.969 42.344 10.375 1 88.88 288 ALA A CA 1
ATOM 2203 C C . ALA A 1 288 ? 10.352 41.125 11.055 1 88.88 288 ALA A C 1
ATOM 2205 O O . ALA A 1 288 ? 10.047 41.156 12.25 1 88.88 288 ALA A O 1
ATOM 2206 N N . HIS A 1 289 ? 10.141 40.125 10.32 1 89.69 289 HIS A N 1
ATOM 2207 C CA . HIS A 1 289 ? 9.586 38.875 10.859 1 89.69 289 HIS A CA 1
ATOM 2208 C C . HIS A 1 289 ? 10.492 38.312 11.938 1 89.69 289 HIS A C 1
ATOM 2210 O O . HIS A 1 289 ? 10.016 37.875 12.992 1 89.69 289 HIS A O 1
ATOM 2216 N N . ALA A 1 290 ? 11.773 38.281 11.672 1 89.06 290 ALA A N 1
ATOM 2217 C CA . ALA A 1 290 ? 12.75 37.75 12.602 1 89.06 290 ALA A CA 1
ATOM 2218 C C . ALA A 1 290 ? 12.797 38.562 13.891 1 89.06 290 ALA A C 1
ATOM 2220 O O . ALA A 1 290 ? 12.945 38 14.984 1 89.06 290 ALA A O 1
ATOM 2221 N N . SER A 1 291 ? 12.672 39.781 13.727 1 91 291 SER A N 1
ATOM 2222 C CA . SER A 1 291 ? 12.766 40.656 14.883 1 91 291 SER A CA 1
ATOM 2223 C C . SER A 1 291 ? 11.57 40.469 15.812 1 91 291 SER A C 1
ATOM 2225 O O . SER A 1 291 ? 11.664 40.75 17.016 1 91 291 SER A O 1
ATOM 2227 N N . GLY A 1 292 ? 10.484 40.062 15.289 1 94.31 292 GLY A N 1
ATOM 2228 C CA . GLY A 1 292 ? 9.273 39.875 16.078 1 94.31 292 GLY A CA 1
ATOM 2229 C C . GLY A 1 292 ? 9.172 38.5 16.719 1 94.31 292 GLY A C 1
ATOM 2230 O O . GLY A 1 292 ? 8.203 38.219 17.422 1 94.31 292 GLY A O 1
ATOM 2231 N N . ARG A 1 293 ? 10.172 37.719 16.578 1 94.31 293 ARG A N 1
ATOM 2232 C CA . ARG A 1 293 ? 10.117 36.312 17 1 94.31 293 ARG A CA 1
ATOM 2233 C C . ARG A 1 293 ? 9.984 36.219 18.516 1 94.31 293 ARG A C 1
ATOM 2235 O O . ARG A 1 293 ? 9.195 35.406 19.016 1 94.31 293 ARG A O 1
ATOM 2242 N N . ALA A 1 294 ? 10.758 36.906 19.172 1 95.81 294 ALA A N 1
ATOM 2243 C CA . ALA A 1 294 ? 10.734 36.844 20.641 1 95.81 294 ALA A CA 1
ATOM 2244 C C . ALA A 1 294 ? 9.344 37.188 21.172 1 95.81 294 ALA A C 1
ATOM 2246 O O . ALA A 1 294 ? 8.852 36.562 22.094 1 95.81 294 ALA A O 1
ATOM 2247 N N . ARG A 1 295 ? 8.82 38.188 20.641 1 97.38 295 ARG A N 1
ATOM 2248 C CA . ARG A 1 295 ? 7.48 38.625 21.047 1 97.38 295 ARG A CA 1
ATOM 2249 C C . ARG A 1 295 ? 6.445 37.562 20.75 1 97.38 295 ARG A C 1
ATOM 2251 O O . ARG A 1 295 ? 5.613 37.219 21.594 1 97.38 295 ARG A O 1
ATOM 2258 N N . ARG A 1 296 ? 6.469 37.031 19.578 1 97.5 296 ARG A N 1
ATOM 2259 C CA . ARG A 1 296 ? 5.531 35.969 19.203 1 97.5 296 ARG A CA 1
ATOM 2260 C C . ARG A 1 296 ? 5.672 34.75 20.094 1 97.5 296 ARG A C 1
ATOM 2262 O O . ARG A 1 296 ? 4.676 34.125 20.484 1 97.5 296 ARG A O 1
ATOM 2269 N N . SER A 1 297 ? 6.891 34.438 20.375 1 97.19 297 SER A N 1
ATOM 2270 C CA . SER A 1 297 ? 7.164 33.312 21.25 1 97.19 297 SER A CA 1
ATOM 2271 C C . SER A 1 297 ? 6.559 33.5 22.641 1 97.19 297 SER A C 1
ATOM 2273 O O . SER A 1 297 ? 5.98 32.594 23.203 1 97.19 297 SER A O 1
ATOM 2275 N N . ALA A 1 298 ? 6.703 34.656 23.141 1 97.56 298 ALA A N 1
ATOM 2276 C CA . ALA A 1 298 ? 6.145 34.969 24.453 1 97.56 298 ALA A CA 1
ATOM 2277 C C . ALA A 1 298 ? 4.617 34.906 24.422 1 97.56 298 ALA A C 1
ATOM 2279 O O . ALA A 1 298 ? 3.996 34.375 25.344 1 97.56 298 ALA A O 1
ATOM 2280 N N . GLU A 1 299 ? 4.07 35.5 23.422 1 97.69 299 GLU A N 1
ATOM 2281 C CA . GLU A 1 299 ? 2.621 35.469 23.266 1 97.69 299 GLU A CA 1
ATOM 2282 C C . GLU A 1 299 ? 2.104 34.031 23.141 1 97.69 299 GLU A C 1
ATOM 2284 O O . GLU A 1 299 ? 1.071 33.688 23.719 1 97.69 299 GLU A O 1
ATOM 2289 N N . TRP A 1 300 ? 2.824 33.312 22.453 1 97.44 300 TRP A N 1
ATOM 2290 C CA . TRP A 1 300 ? 2.396 31.922 22.219 1 97.44 300 TRP A CA 1
ATOM 2291 C C . TRP A 1 300 ? 2.539 31.078 23.469 1 97.44 300 TRP A C 1
ATOM 2293 O O . TRP A 1 300 ? 1.722 30.188 23.734 1 97.44 300 TRP A O 1
ATOM 2303 N N . ALA A 1 301 ? 3.543 31.328 24.219 1 97.62 301 ALA A N 1
ATOM 2304 C CA . ALA A 1 301 ? 3.705 30.641 25.5 1 97.62 301 ALA A CA 1
ATOM 2305 C C . ALA A 1 301 ? 2.502 30.891 26.406 1 97.62 301 ALA A C 1
ATOM 2307 O O . ALA A 1 301 ? 2.037 29.969 27.094 1 97.62 301 ALA A O 1
ATOM 2308 N N . GLU A 1 302 ? 2.037 32.062 26.375 1 97.56 302 GLU A N 1
ATOM 2309 C CA . GLU A 1 302 ? 0.848 32.406 27.156 1 97.56 302 GLU A CA 1
ATOM 2310 C C . GLU A 1 302 ? -0.383 31.672 26.625 1 97.56 302 GLU A C 1
ATOM 2312 O O . GLU A 1 302 ? -1.197 31.172 27.406 1 97.56 302 GLU A O 1
ATOM 2317 N N . THR A 1 303 ? -0.475 31.703 25.344 1 96.62 303 THR A N 1
ATOM 2318 C CA . THR A 1 303 ? -1.597 31.016 24.703 1 96.62 303 THR A CA 1
ATOM 2319 C C . THR A 1 303 ? -1.605 29.531 25.047 1 96.62 303 THR A C 1
ATOM 2321 O O . THR A 1 303 ? -2.654 28.984 25.375 1 96.62 303 THR A O 1
ATOM 2324 N N . THR A 1 304 ? -0.455 28.891 24.969 1 97.31 304 THR A N 1
ATOM 2325 C CA . THR A 1 304 ? -0.365 27.453 25.25 1 97.31 304 THR A CA 1
ATOM 2326 C C . THR A 1 304 ? -0.62 27.172 26.719 1 97.31 304 THR A C 1
ATOM 2328 O O . THR A 1 304 ? -1.176 26.125 27.078 1 97.31 304 THR A O 1
ATOM 2331 N N . ARG A 1 305 ? -0.251 28.078 27.578 1 97.12 305 ARG A N 1
ATOM 2332 C CA . ARG A 1 305 ? -0.537 27.938 29 1 97.12 305 ARG A CA 1
ATOM 2333 C C . ARG A 1 305 ? -2.039 27.984 29.266 1 97.12 305 ARG A C 1
ATOM 2335 O O . ARG A 1 305 ? -2.562 27.203 30.062 1 97.12 305 ARG A O 1
ATOM 2342 N N . ARG A 1 306 ? -2.668 28.922 28.672 1 96.88 306 ARG A N 1
ATOM 2343 C CA . ARG A 1 306 ? -4.117 29.031 28.797 1 96.88 306 ARG A CA 1
ATOM 2344 C C . ARG A 1 306 ? -4.816 27.781 28.281 1 96.88 306 ARG A C 1
ATOM 2346 O O . ARG A 1 306 ? -5.766 27.297 28.891 1 96.88 306 ARG A O 1
ATOM 2353 N N . GLU A 1 307 ? -4.363 27.406 27.125 1 97.06 307 GLU A N 1
ATOM 2354 C CA . GLU A 1 307 ? -4.898 26.188 26.547 1 97.06 307 GLU A CA 1
ATOM 2355 C C . GLU A 1 307 ? -4.777 25 27.5 1 97.06 307 GLU A C 1
ATOM 2357 O O . GLU A 1 307 ? -5.719 24.219 27.656 1 97.06 307 GLU A O 1
ATOM 2362 N N . ALA A 1 308 ? -3.68 24.875 28.109 1 97.38 308 ALA A N 1
ATOM 2363 C CA . ALA A 1 308 ? -3.438 23.797 29.078 1 97.38 308 ALA A CA 1
ATOM 2364 C C . ALA A 1 308 ? -4.379 23.906 30.266 1 97.38 308 ALA A C 1
ATOM 2366 O O . ALA A 1 308 ? -4.879 22.891 30.766 1 97.38 308 ALA A O 1
ATOM 2367 N N . ALA A 1 309 ? -4.582 25.031 30.734 1 97.44 309 ALA A N 1
ATOM 2368 C CA . ALA A 1 309 ? -5.477 25.25 31.859 1 97.44 309 ALA A CA 1
ATOM 2369 C C . ALA A 1 309 ? -6.91 24.859 31.516 1 97.44 309 ALA A C 1
ATOM 2371 O O . ALA A 1 309 ? -7.598 24.219 32.312 1 97.44 309 ALA A O 1
ATOM 2372 N N . VAL A 1 310 ? -7.301 25.312 30.328 1 97.5 310 VAL A N 1
ATOM 2373 C CA . VAL A 1 310 ? -8.656 24.984 29.875 1 97.5 310 VAL A CA 1
ATOM 2374 C C . VAL A 1 310 ? -8.82 23.484 29.766 1 97.5 310 VAL A C 1
ATOM 2376 O O . VAL A 1 310 ? -9.844 22.922 30.172 1 97.5 310 VAL A O 1
ATOM 2379 N N . LEU A 1 311 ? -7.824 22.812 29.234 1 98.06 311 LEU A N 1
ATOM 2380 C CA . LEU A 1 311 ? -7.871 21.359 29.078 1 98.06 311 LEU A CA 1
ATOM 2381 C C . LEU A 1 311 ? -7.957 20.672 30.422 1 98.06 311 LEU A C 1
ATOM 2383 O O . LEU A 1 311 ? -8.656 19.656 30.562 1 98.06 311 LEU A O 1
ATOM 2387 N N . ARG A 1 312 ? -7.25 21.141 31.406 1 97.31 312 ARG A N 1
ATOM 2388 C CA . ARG A 1 312 ? -7.281 20.562 32.75 1 97.31 312 ARG A CA 1
ATOM 2389 C C . ARG A 1 312 ? -8.672 20.672 33.375 1 97.31 312 ARG A C 1
ATOM 2391 O O . ARG A 1 312 ? -9.188 19.703 33.938 1 97.31 312 ARG A O 1
ATOM 2398 N N . VAL A 1 313 ? -9.258 21.781 33.219 1 97.94 313 VAL A N 1
ATOM 2399 C CA . VAL A 1 313 ? -10.594 22.016 33.75 1 97.94 313 VAL A CA 1
ATOM 2400 C C . VAL A 1 313 ? -11.602 21.125 33.031 1 97.94 313 VAL A C 1
ATOM 2402 O O . VAL A 1 313 ? -12.461 20.5 33.688 1 97.94 313 VAL A O 1
ATOM 2405 N N . GLU A 1 314 ? -11.445 21.125 31.719 1 98.25 314 GLU A N 1
ATOM 2406 C CA . GLU A 1 314 ? -12.336 20.281 30.906 1 98.25 314 GLU A CA 1
ATOM 2407 C C . GLU A 1 314 ? -12.227 18.812 31.312 1 98.25 314 GLU A C 1
ATOM 2409 O O . GLU A 1 314 ? -13.234 18.125 31.453 1 98.25 314 GLU A O 1
ATOM 2414 N N . SER A 1 315 ? -11.016 18.391 31.453 1 97.38 315 SER A N 1
ATOM 2415 C CA . SER A 1 315 ? -10.766 17 31.828 1 97.38 315 SER A CA 1
ATOM 2416 C C . SER A 1 315 ? -11.391 16.656 33.156 1 97.38 315 SER A C 1
ATOM 2418 O O . SER A 1 315 ? -11.992 15.602 33.344 1 97.38 315 SER A O 1
ATOM 2420 N N . ALA A 1 316 ? -11.289 17.516 34.125 1 97.25 316 ALA A N 1
ATOM 2421 C CA . ALA A 1 316 ? -11.844 17.297 35.469 1 97.25 316 ALA A CA 1
ATOM 2422 C C . ALA A 1 316 ? -13.367 17.312 35.438 1 97.25 316 ALA A C 1
ATOM 2424 O O . ALA A 1 316 ? -14.008 16.516 36.125 1 97.25 316 ALA A O 1
ATOM 2425 N N . ARG A 1 317 ? -13.867 18.109 34.656 1 97.75 317 ARG A N 1
ATOM 2426 C CA . ARG A 1 317 ? -15.312 18.297 34.594 1 97.75 317 ARG A CA 1
ATOM 2427 C C . ARG A 1 317 ? -16 17.125 33.938 1 97.75 317 ARG A C 1
ATOM 2429 O O . ARG A 1 317 ? -17.047 16.656 34.375 1 97.75 317 ARG A O 1
ATOM 2436 N N . HIS A 1 318 ? -15.469 16.672 32.844 1 97.5 318 HIS A N 1
ATOM 2437 C CA . HIS A 1 318 ? -16.203 15.734 32 1 97.5 318 HIS A CA 1
ATOM 2438 C C . HIS A 1 318 ? -15.625 14.328 32.125 1 97.5 318 HIS A C 1
ATOM 2440 O O . HIS A 1 318 ? -16.344 13.344 31.969 1 97.5 318 HIS A O 1
ATOM 2446 N N . GLY A 1 319 ? -14.258 14.188 32.25 1 96.94 319 GLY A N 1
ATOM 2447 C CA . GLY A 1 319 ? -13.594 12.898 32.375 1 96.94 319 GLY A CA 1
ATOM 2448 C C . GLY A 1 319 ? -13.594 12.086 31.109 1 96.94 319 GLY A C 1
ATOM 2449 O O . GLY A 1 319 ? -13.484 10.859 31.141 1 96.94 319 GLY A O 1
ATOM 2450 N N . ASP A 1 320 ? -13.82 12.695 30 1 98.12 320 ASP A N 1
ATOM 2451 C CA . ASP A 1 320 ? -13.961 11.945 28.766 1 98.12 320 ASP A CA 1
ATOM 2452 C C . ASP A 1 320 ? -12.812 12.25 27.797 1 98.12 320 ASP A C 1
ATOM 2454 O O . ASP A 1 320 ? -12.898 11.953 26.609 1 98.12 320 ASP A O 1
ATOM 2458 N N . LEU A 1 321 ? -11.734 12.867 28.297 1 98.31 321 LEU A N 1
ATOM 2459 C CA . LEU A 1 321 ? -10.547 13.148 27.5 1 98.31 321 LEU A CA 1
ATOM 2460 C C . LEU A 1 321 ? -9.5 12.062 27.672 1 98.31 321 LEU A C 1
ATOM 2462 O O . LEU A 1 321 ? -9.258 11.602 28.797 1 98.31 321 LEU A O 1
ATOM 2466 N N . VAL A 1 322 ? -8.93 11.547 26.609 1 98.5 322 VAL A N 1
ATOM 2467 C CA . VAL A 1 322 ? -7.707 10.75 26.609 1 98.5 322 VAL A CA 1
ATOM 2468 C C . VAL A 1 322 ? -6.559 11.555 26 1 98.5 322 VAL A C 1
ATOM 2470 O O . VAL A 1 322 ? -6.562 11.836 24.812 1 98.5 322 VAL A O 1
ATOM 2473 N N . LEU A 1 323 ? -5.648 11.938 26.875 1 98.25 323 LEU A N 1
ATOM 2474 C CA . LEU A 1 323 ? -4.457 12.656 26.422 1 98.25 323 LEU A CA 1
ATOM 2475 C C . LEU A 1 323 ? -3.363 11.68 26 1 98.25 323 LEU A C 1
ATOM 2477 O O . LEU A 1 323 ? -2.855 10.914 26.828 1 98.25 323 LEU A O 1
ATOM 2481 N N . VAL A 1 324 ? -3.035 11.664 24.734 1 98.44 324 VAL A N 1
ATOM 2482 C CA . VAL A 1 324 ? -1.99 10.773 24.25 1 98.44 324 VAL A CA 1
ATOM 2483 C C . VAL A 1 324 ? -0.681 11.539 24.094 1 98.44 324 VAL A C 1
ATOM 2485 O O . VAL A 1 324 ? -0.688 12.734 23.797 1 98.44 324 VAL A O 1
ATOM 2488 N N . ASN A 1 325 ? 0.442 10.922 24.234 1 97.69 325 ASN A N 1
ATOM 2489 C CA . ASN A 1 325 ? 1.75 11.562 24.312 1 97.69 325 ASN A CA 1
ATOM 2490 C C . ASN A 1 325 ? 2.293 11.875 22.922 1 97.69 325 ASN A C 1
ATOM 2492 O O . ASN A 1 325 ? 3.193 11.195 22.422 1 97.69 325 ASN A O 1
ATOM 2496 N N . VAL A 1 326 ? 1.885 12.93 22.406 1 98.06 326 VAL A N 1
ATOM 2497 C CA . VAL A 1 326 ? 2.334 13.438 21.109 1 98.06 326 VAL A CA 1
ATOM 2498 C C . VAL A 1 326 ? 2.117 14.945 21.047 1 98.06 326 VAL A C 1
ATOM 2500 O O . VAL A 1 326 ? 1.286 15.492 21.766 1 98.06 326 VAL A O 1
ATOM 2503 N N . THR A 1 327 ? 2.965 15.664 20.266 1 98.31 327 THR A N 1
ATOM 2504 C CA . THR A 1 327 ? 2.686 17.062 19.969 1 98.31 327 THR A CA 1
ATOM 2505 C C . THR A 1 327 ? 1.429 17.203 19.109 1 98.31 327 THR A C 1
ATOM 2507 O O . THR A 1 327 ? 1.324 16.578 18.062 1 98.31 327 THR A O 1
ATOM 2510 N N . ASP A 1 328 ? 0.531 18 19.609 1 98.06 328 ASP A N 1
ATOM 2511 C CA . ASP A 1 328 ? -0.8 18.047 19.016 1 98.06 328 ASP A CA 1
ATOM 2512 C C . ASP A 1 328 ? -0.823 18.969 17.797 1 98.06 328 ASP A C 1
ATOM 2514 O O . ASP A 1 328 ? -1.162 20.141 17.922 1 98.06 328 ASP A O 1
ATOM 2518 N N . VAL A 1 329 ? -0.497 18.453 16.625 1 97 329 VAL A N 1
ATOM 2519 C CA . VAL A 1 329 ? -0.589 19.109 15.32 1 97 329 VAL A CA 1
ATOM 2520 C C . VAL A 1 329 ? -1.271 18.188 14.32 1 97 329 VAL A C 1
ATOM 2522 O O . VAL A 1 329 ? -1.457 17 14.586 1 97 329 VAL A O 1
ATOM 2525 N N . TYR A 1 330 ? -1.698 18.734 13.281 1 95.5 330 TYR A N 1
ATOM 2526 C CA . TYR A 1 330 ? -2.463 17.969 12.297 1 95.5 330 TYR A CA 1
ATOM 2527 C C . TYR A 1 330 ? -1.685 16.75 11.828 1 95.5 330 TYR A C 1
ATOM 2529 O O . TYR A 1 330 ? -2.244 15.656 11.711 1 95.5 330 TYR A O 1
ATOM 2537 N N . ARG A 1 331 ? -0.412 16.828 11.586 1 95.69 331 ARG A N 1
ATOM 2538 C CA . ARG A 1 331 ? 0.413 15.75 11.047 1 95.69 331 ARG A CA 1
ATOM 2539 C C . ARG A 1 331 ? 0.598 14.641 12.078 1 95.69 331 ARG A C 1
ATOM 2541 O O . ARG A 1 331 ? 1.103 13.562 11.75 1 95.69 331 ARG A O 1
ATOM 2548 N N . SER A 1 332 ? 0.107 14.852 13.266 1 97.25 332 SER A N 1
ATOM 2549 C CA . SER A 1 332 ? 0.227 13.844 14.312 1 97.25 332 SER A CA 1
ATOM 2550 C C . SER A 1 332 ? -1.012 12.953 14.367 1 97.25 332 SER A C 1
ATOM 2552 O O . SER A 1 332 ? -1.084 12.031 15.18 1 97.25 332 SER A O 1
ATOM 2554 N N . LEU A 1 333 ? -1.899 13.156 13.469 1 98.12 333 LEU A N 1
ATOM 2555 C CA . LEU A 1 333 ? -3.172 12.445 13.531 1 98.12 333 LEU A CA 1
ATOM 2556 C C . LEU A 1 333 ? -2.955 10.938 13.469 1 98.12 333 LEU A C 1
ATOM 2558 O O . LEU A 1 333 ? -3.557 10.188 14.234 1 98.12 333 LEU A O 1
ATOM 2562 N N . PRO A 1 334 ? -2.098 10.453 12.578 1 98.5 334 PRO A N 1
ATOM 2563 C CA . PRO A 1 334 ? -1.871 9.008 12.586 1 98.5 334 PRO A CA 1
ATOM 2564 C C . PRO A 1 334 ? -1.309 8.5 13.914 1 98.5 334 PRO A C 1
ATOM 2566 O O . PRO A 1 334 ? -1.753 7.469 14.422 1 98.5 334 PRO A O 1
ATOM 2569 N N . SER A 1 335 ? -0.388 9.266 14.484 1 98.5 335 SER A N 1
ATOM 2570 C CA . SER A 1 335 ? 0.202 8.883 15.758 1 98.5 335 SER A CA 1
ATOM 2571 C C . SER A 1 335 ? -0.833 8.914 16.875 1 98.5 335 SER A C 1
ATOM 2573 O O . SER A 1 335 ? -0.809 8.078 17.781 1 98.5 335 SER A O 1
ATOM 2575 N N . LYS A 1 336 ? -1.695 9.891 16.812 1 98.56 336 LYS A N 1
ATOM 2576 C CA . LYS A 1 336 ? -2.766 9.953 17.797 1 98.56 336 LYS A CA 1
ATOM 2577 C C . LYS A 1 336 ? -3.646 8.711 17.734 1 98.56 336 LYS A C 1
ATOM 2579 O O . LYS A 1 336 ? -4.016 8.156 18.781 1 98.56 336 LYS A O 1
ATOM 2584 N N . MET A 1 337 ? -3.951 8.305 16.547 1 98.81 337 MET A N 1
ATOM 2585 C CA . MET A 1 337 ? -4.777 7.113 16.375 1 98.81 337 MET A CA 1
ATOM 2586 C C . MET A 1 337 ? -4.07 5.879 16.922 1 98.81 337 MET A C 1
ATOM 2588 O O . MET A 1 337 ? -4.684 5.051 17.594 1 98.81 337 MET A O 1
ATOM 2592 N N . LEU A 1 338 ? -2.799 5.754 16.641 1 98.88 338 LEU A N 1
ATOM 2593 C CA . LEU A 1 338 ? -2.021 4.617 17.125 1 98.88 338 LEU A CA 1
ATOM 2594 C C . LEU A 1 338 ? -1.948 4.617 18.656 1 98.88 338 LEU A C 1
ATOM 2596 O O . LEU A 1 338 ? -2.15 3.58 19.297 1 98.88 338 LEU A O 1
ATOM 2600 N N . LEU A 1 339 ? -1.671 5.77 19.219 1 98.81 339 LEU A N 1
ATOM 2601 C CA . LEU A 1 339 ? -1.527 5.863 20.672 1 98.81 339 LEU A CA 1
ATOM 2602 C C . LEU A 1 339 ? -2.865 5.641 21.375 1 98.81 339 LEU A C 1
ATOM 2604 O O . LEU A 1 339 ? -2.916 5.059 22.453 1 98.81 339 LEU A O 1
ATOM 2608 N N . PHE A 1 340 ? -3.91 6.125 20.75 1 98.81 340 PHE A N 1
ATOM 2609 C CA . PHE A 1 340 ? -5.223 5.82 21.297 1 98.81 340 PHE A CA 1
ATOM 2610 C C . PHE A 1 340 ? -5.504 4.324 21.234 1 98.81 340 PHE A C 1
ATOM 2612 O O . PHE A 1 340 ? -6.074 3.754 22.172 1 98.81 340 PHE A O 1
ATOM 2619 N N . SER A 1 341 ? -5.191 3.721 20.109 1 98.88 341 SER A N 1
ATOM 2620 C CA . SER A 1 341 ? -5.363 2.277 19.984 1 98.88 341 SER A CA 1
ATOM 2621 C C . SER A 1 341 ? -4.629 1.537 21.094 1 98.88 341 SER A C 1
ATOM 2623 O O . SER A 1 341 ? -5.145 0.563 21.641 1 98.88 341 SER A O 1
ATOM 2625 N N . ARG A 1 342 ? -3.471 1.992 21.375 1 98.38 342 ARG A N 1
ATOM 2626 C CA . ARG A 1 342 ? -2.709 1.403 22.469 1 98.38 342 ARG A CA 1
ATOM 2627 C C . ARG A 1 342 ? -3.443 1.567 23.797 1 98.38 342 ARG A C 1
ATOM 2629 O O . ARG A 1 342 ? -3.578 0.609 24.562 1 98.38 342 ARG A O 1
ATOM 2636 N N . TRP A 1 343 ? -3.875 2.799 24.078 1 98.31 343 TRP A N 1
ATOM 2637 C CA . TRP A 1 343 ? -4.637 3.057 25.297 1 98.31 343 TRP A CA 1
ATOM 2638 C C . TRP A 1 343 ? -5.848 2.139 25.375 1 98.31 343 TRP A C 1
ATOM 2640 O O . TRP A 1 343 ? -6.086 1.511 26.422 1 98.31 343 TRP A O 1
ATOM 2650 N N . ALA A 1 344 ? -6.617 2.043 24.312 1 98.56 344 ALA A N 1
ATOM 2651 C CA . ALA A 1 344 ? -7.848 1.254 24.297 1 98.56 344 ALA A CA 1
ATOM 2652 C C . ALA A 1 344 ? -7.551 -0.227 24.516 1 98.56 344 ALA A C 1
ATOM 2654 O O . ALA A 1 344 ? -8.227 -0.892 25.297 1 98.56 344 ALA A O 1
ATOM 2655 N N . ALA A 1 345 ? -6.559 -0.728 23.812 1 97.75 345 ALA A N 1
ATOM 2656 C CA . ALA A 1 345 ? -6.227 -2.148 23.875 1 97.75 345 ALA A CA 1
ATOM 2657 C C . ALA A 1 345 ? -5.797 -2.547 25.281 1 97.75 345 ALA A C 1
ATOM 2659 O O . ALA A 1 345 ? -6.07 -3.664 25.734 1 97.75 345 ALA A O 1
ATOM 2660 N N . VAL A 1 346 ? -5.164 -1.689 25.953 1 96.31 346 VAL A N 1
ATOM 2661 C CA . VAL A 1 346 ? -4.617 -1.995 27.266 1 96.31 346 VAL A CA 1
ATOM 2662 C C . VAL A 1 346 ? -5.684 -1.754 28.328 1 96.31 346 VAL A C 1
ATOM 2664 O O . VAL A 1 346 ? -5.797 -2.523 29.297 1 96.31 346 VAL A O 1
ATOM 2667 N N . SER A 1 347 ? -6.547 -0.763 28.156 1 96.81 347 SER A N 1
ATOM 2668 C CA . SER A 1 347 ? -7.395 -0.264 29.234 1 96.81 347 SER A CA 1
ATOM 2669 C C . SER A 1 347 ? -8.797 -0.864 29.156 1 96.81 347 SER A C 1
ATOM 2671 O O . SER A 1 347 ? -9.555 -0.809 30.125 1 96.81 347 SER A O 1
ATOM 2673 N N . LEU A 1 348 ? -9.07 -1.45 27.984 1 97.75 348 LEU A N 1
ATOM 2674 C CA . LEU A 1 348 ? -10.477 -1.782 27.797 1 97.75 348 LEU A CA 1
ATOM 2675 C C . LEU A 1 348 ? -10.625 -3.17 27.172 1 97.75 348 LEU A C 1
ATOM 2677 O O . LEU A 1 348 ? -9.672 -3.697 26.594 1 97.75 348 LEU A O 1
ATOM 2681 N N . ASP A 1 349 ? -11.758 -3.748 27.438 1 97.44 349 ASP A N 1
ATOM 2682 C CA . ASP A 1 349 ? -12.297 -4.844 26.641 1 97.44 349 ASP A CA 1
ATOM 2683 C C . ASP A 1 349 ? -13.445 -4.367 25.766 1 97.44 349 ASP A C 1
ATOM 2685 O O . ASP A 1 349 ? -14.383 -3.732 26.25 1 97.44 349 ASP A O 1
ATOM 2689 N N . PHE A 1 350 ? -13.391 -4.543 24.484 1 98.25 350 PHE A N 1
ATOM 2690 C CA . PHE A 1 350 ? -14.391 -4.023 23.562 1 98.25 350 PHE A CA 1
ATOM 2691 C C . PHE A 1 350 ? -14.477 -4.883 22.297 1 98.25 350 PHE A C 1
ATOM 2693 O O . PHE A 1 350 ? -13.609 -5.727 22.062 1 98.25 350 PHE A O 1
ATOM 2700 N N . ARG A 1 351 ? -15.539 -4.66 21.516 1 98.19 351 ARG A N 1
ATOM 2701 C CA . ARG A 1 351 ? -15.734 -5.449 20.297 1 98.19 351 ARG A CA 1
ATOM 2702 C C . ARG A 1 351 ? -15.422 -4.625 19.062 1 98.19 351 ARG A C 1
ATOM 2704 O O . ARG A 1 351 ? -14.867 -5.145 18.078 1 98.19 351 ARG A O 1
ATOM 2711 N N . LEU A 1 352 ? -15.836 -3.375 19.094 1 98.75 352 LEU A N 1
ATOM 2712 C CA . LEU A 1 352 ? -15.672 -2.484 17.953 1 98.75 352 LEU A CA 1
ATOM 2713 C C . LEU A 1 352 ? -15.117 -1.134 18.391 1 98.75 352 LEU A C 1
ATOM 2715 O O . LEU A 1 352 ? -15.328 -0.711 19.531 1 98.75 352 LEU A O 1
ATOM 2719 N N . LEU A 1 353 ? -14.422 -0.49 17.5 1 98.88 353 LEU A N 1
ATOM 2720 C CA . LEU A 1 353 ? -13.984 0.889 17.688 1 98.88 353 LEU A CA 1
ATOM 2721 C C . LEU A 1 353 ? -14.438 1.763 16.516 1 98.88 353 LEU A C 1
ATOM 2723 O O . LEU A 1 353 ? -14.172 1.443 15.359 1 98.88 353 LEU A O 1
ATOM 2727 N N . LEU A 1 354 ? -15.141 2.771 16.859 1 98.88 354 LEU A N 1
ATOM 2728 C CA . LEU A 1 354 ? -15.539 3.785 15.891 1 98.88 354 LEU A CA 1
ATOM 2729 C C . LEU A 1 354 ? -14.609 4.992 15.953 1 98.88 354 LEU A C 1
ATOM 2731 O O . LEU A 1 354 ? -14.445 5.602 17.016 1 98.88 354 LEU A O 1
ATOM 2735 N N . LYS A 1 355 ? -13.93 5.27 14.859 1 98.94 355 LYS A N 1
ATOM 2736 C CA . LYS A 1 355 ? -13.156 6.496 14.734 1 98.94 355 LYS A CA 1
ATOM 2737 C C . LYS A 1 355 ? -13.977 7.602 14.078 1 98.94 355 LYS A C 1
ATOM 2739 O O . LYS A 1 355 ? -14.641 7.371 13.07 1 98.94 355 LYS A O 1
ATOM 2744 N N . THR A 1 356 ? -13.93 8.797 14.625 1 98.81 356 THR A N 1
ATOM 2745 C CA . THR A 1 356 ? -14.516 9.992 14.016 1 98.81 356 THR A CA 1
ATOM 2746 C C . THR A 1 356 ? -13.766 11.242 14.461 1 98.81 356 THR A C 1
ATOM 2748 O O . THR A 1 356 ? -12.711 11.156 15.078 1 98.81 356 THR A O 1
ATOM 2751 N N . ASP A 1 357 ? -14.258 12.453 14.023 1 98.5 357 ASP A N 1
ATOM 2752 C CA . ASP A 1 357 ? -13.625 13.727 14.352 1 98.5 357 ASP A CA 1
ATOM 2753 C C . ASP A 1 357 ? -14.57 14.625 15.141 1 98.5 357 ASP A C 1
ATOM 2755 O O . ASP A 1 357 ? -15.766 14.344 15.25 1 98.5 357 ASP A O 1
ATOM 2759 N N . ASP A 1 358 ? -14.039 15.656 15.664 1 98.62 358 ASP A N 1
ATOM 2760 C CA . ASP A 1 358 ? -14.805 16.516 16.578 1 98.62 358 ASP A CA 1
ATOM 2761 C C . ASP A 1 358 ? -15.719 17.453 15.789 1 98.62 358 ASP A C 1
ATOM 2763 O O . ASP A 1 358 ? -16.484 18.203 16.391 1 98.62 358 ASP A O 1
ATOM 2767 N N . ASP A 1 359 ? -15.672 17.391 14.438 1 98.31 359 ASP A N 1
ATOM 2768 C CA . ASP A 1 359 ? -16.578 18.188 13.633 1 98.31 359 ASP A CA 1
ATOM 2769 C C . ASP A 1 359 ? -17.578 17.312 12.875 1 98.31 359 ASP A C 1
ATOM 2771 O O . ASP A 1 359 ? -18.109 17.719 11.844 1 98.31 359 ASP A O 1
ATOM 2775 N N . SER A 1 360 ? -17.75 16.156 13.391 1 98.44 360 SER A N 1
ATOM 2776 C CA . SER A 1 360 ? -18.609 15.195 12.711 1 98.44 360 SER A CA 1
ATOM 2777 C C . SER A 1 360 ? -19.875 14.914 13.523 1 98.44 360 SER A C 1
ATOM 2779 O O . SER A 1 360 ? -19.875 15.016 14.75 1 98.44 360 SER A O 1
ATOM 2781 N N . PHE A 1 361 ? -21 14.656 12.828 1 98.5 361 PHE A N 1
ATOM 2782 C CA . PHE A 1 361 ? -22.188 14.039 13.414 1 98.5 361 PHE A CA 1
ATOM 2783 C C . PHE A 1 361 ? -22.156 12.523 13.242 1 98.5 361 PHE A C 1
ATOM 2785 O O . PHE A 1 361 ? -21.828 12.023 12.164 1 98.5 361 PHE A O 1
ATOM 2792 N N . VAL A 1 362 ? -22.484 11.836 14.281 1 98.56 362 VAL A N 1
ATOM 2793 C CA . VAL A 1 362 ? -22.547 10.375 14.219 1 98.56 362 VAL A CA 1
ATOM 2794 C C . VAL A 1 362 ? -23.828 9.891 14.898 1 98.56 362 VAL A C 1
ATOM 2796 O O . VAL A 1 362 ? -24.125 10.297 16.031 1 98.56 362 VAL A O 1
ATOM 2799 N N . ASP A 1 363 ? -24.578 9.086 14.25 1 98 363 ASP A N 1
ATOM 2800 C CA . ASP A 1 363 ? -25.703 8.383 14.867 1 98 363 ASP A CA 1
ATOM 2801 C C . ASP A 1 363 ? -25.234 7.105 15.555 1 98 363 ASP A C 1
ATOM 2803 O O . ASP A 1 363 ? -25.484 6.004 15.055 1 98 363 ASP A O 1
ATOM 2807 N N . VAL A 1 364 ? -24.75 7.242 16.688 1 98 364 VAL A N 1
ATOM 2808 C CA . VAL A 1 364 ? -24.062 6.164 17.375 1 98 364 VAL A CA 1
ATOM 2809 C C . VAL A 1 364 ? -25.047 5.027 17.672 1 98 364 VAL A C 1
ATOM 2811 O O . VAL A 1 364 ? -24.672 3.852 17.594 1 98 364 VAL A O 1
ATOM 2814 N N . ALA A 1 365 ? -26.25 5.348 18.031 1 96.81 365 ALA A N 1
ATOM 2815 C CA . ALA A 1 365 ? -27.25 4.316 18.297 1 96.81 365 ALA A CA 1
ATOM 2816 C C . ALA A 1 365 ? -27.5 3.467 17.062 1 96.81 365 ALA A C 1
ATOM 2818 O O . ALA A 1 365 ? -27.562 2.238 17.141 1 96.81 365 ALA A O 1
ATOM 2819 N N . GLU A 1 366 ? -27.656 4.109 15.945 1 96.94 366 GLU A N 1
ATOM 2820 C CA . GLU A 1 366 ? -27.906 3.391 14.703 1 96.94 366 GLU A CA 1
ATOM 2821 C C . GLU A 1 366 ? -26.672 2.586 14.273 1 96.94 366 GLU A C 1
ATOM 2823 O O . GLU A 1 366 ? -26.812 1.499 13.703 1 96.94 366 GLU A O 1
ATOM 2828 N N . VAL A 1 367 ? -25.5 3.133 14.492 1 98.25 367 VAL A N 1
ATOM 2829 C CA . VAL A 1 367 ? -24.266 2.408 14.188 1 98.25 367 VAL A CA 1
ATOM 2830 C C . VAL A 1 367 ? -24.234 1.099 14.969 1 98.25 367 VAL A C 1
ATOM 2832 O O . VAL A 1 367 ? -24 0.032 14.398 1 98.25 367 VAL A O 1
ATOM 2835 N N . LEU A 1 368 ? -24.484 1.188 16.266 1 97.62 368 LEU A N 1
ATOM 2836 C CA . LEU A 1 368 ? -24.469 -0 17.109 1 97.62 368 LEU A CA 1
ATOM 2837 C C . LEU A 1 368 ? -25.547 -0.986 16.688 1 97.62 368 LEU A C 1
ATOM 2839 O O . LEU A 1 368 ? -25.297 -2.188 16.578 1 97.62 368 LEU A O 1
ATOM 2843 N N . ARG A 1 369 ? -26.719 -0.511 16.422 1 96.12 369 ARG A N 1
ATOM 2844 C CA . ARG A 1 369 ? -27.828 -1.359 15.984 1 96.12 369 ARG A CA 1
ATOM 2845 C C . ARG A 1 369 ? -27.484 -2.082 14.688 1 96.12 369 ARG A C 1
ATOM 2847 O O . ARG A 1 369 ? -27.672 -3.295 14.578 1 96.12 369 ARG A O 1
ATOM 2854 N N . SER A 1 370 ? -26.984 -1.337 13.742 1 95.5 370 SER A N 1
ATOM 2855 C CA . SER A 1 370 ? -26.609 -1.908 12.453 1 95.5 370 SER A CA 1
ATOM 2856 C C . SER A 1 370 ? -25.516 -2.965 12.602 1 95.5 370 SER A C 1
ATOM 2858 O O . SER A 1 370 ? -25.578 -4.016 11.961 1 95.5 370 SER A O 1
ATOM 2860 N N . ALA A 1 371 ? -24.562 -2.705 13.445 1 96.12 371 ALA A N 1
ATOM 2861 C CA . ALA A 1 371 ? -23.469 -3.639 13.664 1 96.12 371 ALA A CA 1
ATOM 2862 C C . ALA A 1 371 ? -23.969 -4.957 14.234 1 96.12 371 ALA A C 1
ATOM 2864 O O . ALA A 1 371 ? -23.547 -6.031 13.805 1 96.12 371 ALA A O 1
ATOM 2865 N N . VAL A 1 372 ? -24.844 -4.859 15.195 1 93.62 372 VAL A N 1
ATOM 2866 C CA . VAL A 1 372 ? -25.391 -6.047 15.844 1 93.62 372 VAL A CA 1
ATOM 2867 C C . VAL A 1 372 ? -26.25 -6.832 14.859 1 93.62 372 VAL A C 1
ATOM 2869 O O . VAL A 1 372 ? -26.109 -8.047 14.727 1 93.62 372 VAL A O 1
ATOM 2872 N N . LEU A 1 373 ? -27.078 -6.109 14.156 1 93.25 373 LEU A N 1
ATOM 2873 C CA . LEU A 1 373 ? -28 -6.742 13.211 1 93.25 373 LEU A CA 1
ATOM 2874 C C . LEU A 1 373 ? -27.234 -7.48 12.125 1 93.25 373 LEU A C 1
ATOM 2876 O O . LEU A 1 373 ? -27.641 -8.562 11.695 1 93.25 373 LEU A O 1
ATOM 2880 N N . GLN A 1 374 ? -26.094 -6.93 11.711 1 90.44 374 GLN A N 1
ATOM 2881 C CA . GLN A 1 374 ? -25.328 -7.496 10.609 1 90.44 374 GLN A CA 1
ATOM 2882 C C . GLN A 1 374 ? -24.266 -8.461 11.125 1 90.44 374 GLN A C 1
ATOM 2884 O O . GLN A 1 374 ? -23.562 -9.109 10.336 1 90.44 374 GLN A O 1
ATOM 2889 N N . GLY A 1 375 ? -24.062 -8.555 12.391 1 92.12 375 GLY A N 1
ATOM 2890 C CA . GLY A 1 375 ? -23.078 -9.438 13.008 1 92.12 375 GLY A CA 1
ATOM 2891 C C . GLY A 1 375 ? -21.656 -8.914 12.906 1 92.12 375 GLY A C 1
ATOM 2892 O O . GLY A 1 375 ? -20.703 -9.695 12.922 1 92.12 375 GLY A O 1
ATOM 2893 N N . TYR A 1 376 ? -21.516 -7.613 12.734 1 93.5 376 TYR A N 1
ATOM 2894 C CA . TYR A 1 376 ? -20.188 -7.016 12.594 1 93.5 376 TYR A CA 1
ATOM 2895 C C . TYR A 1 376 ? -19.406 -7.105 13.898 1 93.5 376 TYR A C 1
ATOM 2897 O O . TYR A 1 376 ? -18.172 -7.203 13.883 1 93.5 376 TYR A O 1
ATOM 2905 N N . ASP A 1 377 ? -20.078 -7.094 15 1 91.38 377 ASP A N 1
ATOM 2906 C CA . ASP A 1 377 ? -19.453 -7.141 16.312 1 91.38 377 ASP A CA 1
ATOM 2907 C C . ASP A 1 377 ? -18.844 -8.516 16.594 1 91.38 377 ASP A C 1
ATOM 2909 O O . ASP A 1 377 ? -18.062 -8.688 17.531 1 91.38 377 ASP A O 1
ATOM 2913 N N . GLN A 1 378 ? -19.094 -9.422 15.727 1 91 378 GLN A N 1
ATOM 2914 C CA . GLN A 1 378 ? -18.562 -10.773 15.875 1 91 378 GLN A CA 1
ATOM 2915 C C . GLN A 1 378 ? -17.641 -11.125 14.711 1 91 378 GLN A C 1
ATOM 2917 O O . GLN A 1 378 ? -17.141 -12.25 14.633 1 91 378 GLN A O 1
ATOM 2922 N N . THR A 1 379 ? -17.406 -10.219 13.883 1 89.25 379 THR A N 1
ATOM 2923 C CA . THR A 1 379 ? -16.594 -10.461 12.695 1 89.25 379 THR A CA 1
ATOM 2924 C C . THR A 1 379 ? -15.164 -9.984 12.898 1 89.25 379 THR A C 1
ATOM 2926 O O . THR A 1 379 ? -14.914 -8.781 12.992 1 89.25 379 THR A O 1
ATOM 2929 N N . PRO A 1 380 ? -14.297 -10.93 12.938 1 94.12 380 PRO A N 1
ATOM 2930 C CA . PRO A 1 380 ? -12.898 -10.492 13.055 1 94.12 380 PRO A CA 1
ATOM 2931 C C . PRO A 1 380 ? -12.391 -9.82 11.781 1 94.12 380 PRO A C 1
ATOM 2933 O O . PRO A 1 380 ? -12.883 -10.109 10.688 1 94.12 380 PRO A O 1
ATOM 2936 N N . GLY A 1 381 ? -11.438 -8.969 11.922 1 96.94 381 GLY A N 1
ATOM 2937 C CA . GLY A 1 381 ? -10.805 -8.312 10.789 1 96.94 381 GLY A CA 1
ATOM 2938 C C . GLY A 1 381 ? -11.758 -7.438 10 1 96.94 381 GLY A C 1
ATOM 2939 O O . GLY A 1 381 ? -11.719 -7.422 8.766 1 96.94 381 GLY A O 1
ATOM 2940 N N . LEU A 1 382 ? -12.625 -6.762 10.711 1 96.5 382 LEU A N 1
ATOM 2941 C CA . LEU A 1 382 ? -13.656 -5.973 10.055 1 96.5 382 LEU A CA 1
ATOM 2942 C C . LEU A 1 382 ? -13.25 -4.504 9.977 1 96.5 382 LEU A C 1
ATOM 2944 O O . LEU A 1 382 ? -12.75 -3.938 10.953 1 96.5 382 LEU A O 1
ATOM 2948 N N . TRP A 1 383 ? -13.406 -3.918 8.836 1 98 383 TRP A N 1
ATOM 2949 C CA . TRP A 1 383 ? -13.273 -2.488 8.57 1 98 383 TRP A CA 1
ATOM 2950 C C . TRP A 1 383 ? -14.492 -1.956 7.82 1 98 383 TRP A C 1
ATOM 2952 O O . TRP A 1 383 ? -14.656 -2.223 6.629 1 98 383 TRP A O 1
ATOM 2962 N N . TRP A 1 384 ? -15.375 -1.292 8.57 1 97.75 384 TRP A N 1
ATOM 2963 C CA . TRP A 1 384 ? -16.688 -0.86 8.078 1 97.75 384 TRP A CA 1
ATOM 2964 C C . TRP A 1 384 ? -16.734 0.656 7.918 1 97.75 384 TRP A C 1
ATOM 2966 O O . TRP A 1 384 ? -16.469 1.397 8.867 1 97.75 384 TRP A O 1
ATOM 2976 N N . GLY A 1 385 ? -16.984 1.166 6.688 1 96.31 385 GLY A N 1
ATOM 2977 C CA . GLY A 1 385 ? -17.031 2.582 6.359 1 96.31 385 GLY A CA 1
ATOM 2978 C C . GLY A 1 385 ? -17.25 2.842 4.879 1 96.31 385 GLY A C 1
ATOM 2979 O O . GLY A 1 385 ? -17.797 1.996 4.172 1 96.31 385 GLY A O 1
ATOM 2980 N N . SER A 1 386 ? -16.984 4.051 4.484 1 94.31 386 SER A N 1
ATOM 2981 C CA . SER A 1 386 ? -16.969 4.418 3.07 1 94.31 386 SER A CA 1
ATOM 2982 C C . SER A 1 386 ? -15.539 4.535 2.549 1 94.31 386 SER A C 1
ATOM 2984 O O . SER A 1 386 ? -14.734 5.301 3.088 1 94.31 386 SER A O 1
ATOM 2986 N N . PHE A 1 387 ? -15.281 3.799 1.487 1 93.12 387 PHE A N 1
ATOM 2987 C CA . PHE A 1 387 ? -13.883 3.645 1.1 1 93.12 387 PHE A CA 1
ATOM 2988 C C . PHE A 1 387 ? -13.578 4.469 -0.145 1 93.12 387 PHE A C 1
ATOM 2990 O O . PHE A 1 387 ? -14.367 4.496 -1.09 1 93.12 387 PHE A O 1
ATOM 2997 N N . ARG A 1 388 ? -12.484 5.18 -0.008 1 92.69 388 ARG A N 1
ATOM 2998 C CA . ARG A 1 388 ? -11.859 5.797 -1.176 1 92.69 388 ARG A CA 1
ATOM 2999 C C . ARG A 1 388 ? -10.914 4.82 -1.869 1 92.69 388 ARG A C 1
ATOM 3001 O O . ARG A 1 388 ? -10.141 4.121 -1.211 1 92.69 388 ARG A O 1
ATOM 3008 N N . ARG A 1 389 ? -11 4.75 -3.17 1 89.56 389 ARG A N 1
ATOM 3009 C CA . ARG A 1 389 ? -10.227 3.809 -3.967 1 89.56 389 ARG A CA 1
ATOM 3010 C C . ARG A 1 389 ? -9.438 4.531 -5.055 1 89.56 389 ARG A C 1
ATOM 3012 O O . ARG A 1 389 ? -9.859 5.582 -5.543 1 89.56 389 ARG A O 1
ATOM 3019 N N . ASN A 1 390 ? -8.203 3.871 -5.398 1 84.62 390 ASN A N 1
ATOM 3020 C CA . ASN A 1 390 ? -7.359 4.434 -6.445 1 84.62 390 ASN A CA 1
ATOM 3021 C C . ASN A 1 390 ? -7.078 5.91 -6.203 1 84.62 390 ASN A C 1
ATOM 3023 O O . ASN A 1 390 ? -7.172 6.727 -7.125 1 84.62 390 ASN A O 1
ATOM 3027 N N . TRP A 1 391 ? -6.871 6.219 -5.02 1 91.94 391 TRP A N 1
ATOM 3028 C CA . TRP A 1 391 ? -6.621 7.59 -4.598 1 91.94 391 TRP A CA 1
ATOM 3029 C C . TRP A 1 391 ? -5.156 7.965 -4.801 1 91.94 391 TRP A C 1
ATOM 3031 O O . TRP A 1 391 ? -4.277 7.465 -4.09 1 91.94 391 TRP A O 1
ATOM 3041 N N . ALA A 1 392 ? -4.895 8.859 -5.695 1 88.81 392 ALA A N 1
ATOM 3042 C CA . ALA A 1 392 ? -3.529 9.234 -6.059 1 88.81 392 ALA A CA 1
ATOM 3043 C C . ALA A 1 392 ? -2.834 9.953 -4.902 1 88.81 392 ALA A C 1
ATOM 3045 O O . ALA A 1 392 ? -3.469 10.688 -4.148 1 88.81 392 ALA A O 1
ATOM 3046 N N . VAL A 1 393 ? -1.526 9.789 -4.809 1 91.62 393 VAL A N 1
ATOM 3047 C CA . VAL A 1 393 ? -0.711 10.469 -3.809 1 91.62 393 VAL A CA 1
ATOM 3048 C C . VAL A 1 393 ? -0.382 11.883 -4.285 1 91.62 393 VAL A C 1
ATOM 3050 O O . VAL A 1 393 ? 0.224 12.062 -5.344 1 91.62 393 VAL A O 1
ATOM 3053 N N . ASP A 1 394 ? -0.774 12.828 -3.428 1 86.06 394 ASP A N 1
ATOM 3054 C CA . ASP A 1 394 ? -0.441 14.219 -3.719 1 86.06 394 ASP A CA 1
ATOM 3055 C C . ASP A 1 394 ? 0.962 14.562 -3.225 1 86.06 394 ASP A C 1
ATOM 3057 O O . ASP A 1 394 ? 1.357 14.156 -2.131 1 86.06 394 ASP A O 1
ATOM 3061 N N . HIS A 1 395 ? 1.663 15.328 -4.035 1 81.31 395 HIS A N 1
ATOM 3062 C CA . HIS A 1 395 ? 3.023 15.68 -3.643 1 81.31 395 HIS A CA 1
ATOM 3063 C C . HIS A 1 395 ? 3.148 17.172 -3.348 1 81.31 395 HIS A C 1
ATOM 3065 O O . HIS A 1 395 ? 4.254 17.672 -3.15 1 81.31 395 HIS A O 1
ATOM 3071 N N . ALA A 1 396 ? 2.004 17.766 -3.32 1 78.12 396 ALA A N 1
ATOM 3072 C CA . ALA A 1 396 ? 1.96 19.188 -2.984 1 78.12 396 ALA A CA 1
ATOM 3073 C C . ALA A 1 396 ? 0.691 19.531 -2.209 1 78.12 396 ALA A C 1
ATOM 3075 O O . ALA A 1 396 ? -0.282 18.781 -2.234 1 78.12 396 ALA A O 1
ATOM 3076 N N . GLY A 1 397 ? 0.739 20.656 -1.417 1 79.56 397 GLY A N 1
ATOM 3077 C CA . GLY A 1 397 ? -0.422 21.125 -0.677 1 79.56 397 GLY A CA 1
ATOM 3078 C C . GLY A 1 397 ? -0.604 20.422 0.656 1 79.56 397 GLY A C 1
ATOM 3079 O O . GLY A 1 397 ? 0.335 19.812 1.178 1 79.56 397 GLY A O 1
ATOM 3080 N N . LYS A 1 398 ? -1.81 20.562 1.178 1 80.31 398 LYS A N 1
ATOM 3081 C CA . LYS A 1 398 ? -2.146 20.062 2.504 1 80.31 398 LYS A CA 1
ATOM 3082 C C . LYS A 1 398 ? -1.957 18.547 2.58 1 80.31 398 LYS A C 1
ATOM 3084 O O . LYS A 1 398 ? -1.518 18.016 3.605 1 80.31 398 LYS A O 1
ATOM 3089 N N . TRP A 1 399 ? -2.244 17.906 1.478 1 88.19 399 TRP A N 1
ATOM 3090 C CA . TRP A 1 399 ? -2.25 16.453 1.497 1 88.19 399 TRP A CA 1
ATOM 3091 C C . TRP A 1 399 ? -0.973 15.891 0.875 1 88.19 399 TRP A C 1
ATOM 3093 O O . TRP A 1 399 ? -0.932 14.727 0.465 1 88.19 399 TRP A O 1
ATOM 3103 N N . ALA A 1 400 ? 0.042 16.734 0.82 1 86.56 400 ALA A N 1
ATOM 3104 C CA . ALA A 1 400 ? 1.305 16.312 0.222 1 86.56 400 ALA A CA 1
ATOM 3105 C C . ALA A 1 400 ? 1.919 15.156 1.003 1 86.56 400 ALA A C 1
ATOM 3107 O O . ALA A 1 400 ? 1.986 15.195 2.234 1 86.56 400 ALA A O 1
ATOM 3108 N N . GLU A 1 401 ? 2.287 14.125 0.315 1 90.06 401 GLU A N 1
ATOM 3109 C CA . GLU A 1 401 ? 2.988 12.945 0.82 1 90.06 401 GLU A CA 1
ATOM 3110 C C . GLU A 1 401 ? 4.211 12.625 -0.036 1 90.06 401 GLU A C 1
ATOM 3112 O O . GLU A 1 401 ? 4.074 12.297 -1.217 1 90.06 401 GLU A O 1
ATOM 3117 N N . LEU A 1 402 ? 5.355 12.648 0.631 1 83.62 402 LEU A N 1
ATOM 3118 C CA . LEU A 1 402 ? 6.586 12.484 -0.135 1 83.62 402 LEU A CA 1
ATOM 3119 C C . LEU A 1 402 ? 7.273 11.172 0.221 1 83.62 402 LEU A C 1
ATOM 3121 O O . LEU A 1 402 ? 8.211 10.75 -0.459 1 83.62 402 LEU A O 1
ATOM 3125 N N . SER A 1 403 ? 6.73 10.547 1.191 1 86.88 403 SER A N 1
ATOM 3126 C CA . SER A 1 403 ? 7.441 9.383 1.706 1 86.88 403 SER A CA 1
ATOM 3127 C C . SER A 1 403 ? 6.797 8.086 1.229 1 86.88 403 SER A C 1
ATOM 3129 O O . SER A 1 403 ? 7.465 7.055 1.116 1 86.88 403 SER A O 1
ATOM 3131 N N . TYR A 1 404 ? 5.5 8.016 1.019 1 93.62 404 TYR A N 1
ATOM 3132 C CA . TYR A 1 404 ? 4.852 6.777 0.585 1 93.62 404 TYR A CA 1
ATOM 3133 C C . TYR A 1 404 ? 5.398 6.32 -0.763 1 93.62 404 TYR A C 1
ATOM 3135 O O . TYR A 1 404 ? 5.43 7.098 -1.721 1 93.62 404 TYR A O 1
ATOM 3143 N N . PRO A 1 405 ? 5.766 5.055 -0.884 1 91.31 405 PRO A N 1
ATOM 3144 C CA . PRO A 1 405 ? 6.469 4.59 -2.082 1 91.31 405 PRO A CA 1
ATOM 3145 C C . PRO A 1 405 ? 5.52 4.031 -3.143 1 91.31 405 PRO A C 1
ATOM 3147 O O . PRO A 1 405 ? 5.711 2.91 -3.619 1 91.31 405 PRO A O 1
ATOM 3150 N N . GLY A 1 406 ? 4.594 4.797 -3.594 1 90.44 406 GLY A N 1
ATOM 3151 C CA . GLY A 1 406 ? 3.641 4.414 -4.621 1 90.44 406 GLY A CA 1
ATOM 3152 C C . GLY A 1 406 ? 2.871 5.594 -5.188 1 90.44 406 GLY A C 1
ATOM 3153 O O . GLY A 1 406 ? 2.844 6.668 -4.59 1 90.44 406 GLY A O 1
ATOM 3154 N N . PRO A 1 407 ? 2.246 5.398 -6.297 1 88.25 407 PRO A N 1
ATOM 3155 C CA . PRO A 1 407 ? 1.526 6.488 -6.957 1 88.25 407 PRO A CA 1
ATOM 3156 C C . PRO A 1 407 ? 0.132 6.711 -6.375 1 88.25 407 PRO A C 1
ATOM 3158 O O . PRO A 1 407 ? -0.464 7.773 -6.582 1 88.25 407 PRO A O 1
ATOM 3161 N N . ALA A 1 408 ? -0.416 5.68 -5.773 1 92.38 408 ALA A N 1
ATOM 3162 C CA . ALA A 1 408 ? -1.744 5.734 -5.168 1 92.38 408 ALA A CA 1
ATOM 3163 C C . ALA A 1 408 ? -1.783 4.949 -3.861 1 92.38 408 ALA A C 1
ATOM 3165 O O . ALA A 1 408 ? -1.064 3.959 -3.703 1 92.38 408 ALA A O 1
ATOM 3166 N N . TYR A 1 409 ? -2.639 5.457 -2.99 1 96.19 409 TYR A N 1
ATOM 3167 C CA . TYR A 1 409 ? -2.832 4.73 -1.738 1 96.19 409 TYR A CA 1
ATOM 3168 C C . TYR A 1 409 ? -3.691 3.49 -1.953 1 96.19 409 TYR A C 1
ATOM 3170 O O . TYR A 1 409 ? -4.551 3.469 -2.84 1 96.19 409 TYR A O 1
ATOM 3178 N N . PRO A 1 410 ? -3.424 2.398 -1.152 1 96.19 410 PRO A N 1
ATOM 3179 C CA . PRO A 1 410 ? -4.477 1.381 -1.078 1 96.19 410 PRO A CA 1
ATOM 3180 C C . PRO A 1 410 ? -5.805 1.939 -0.574 1 96.19 410 PRO A C 1
ATOM 3182 O O . PRO A 1 410 ? -5.836 3.008 0.043 1 96.19 410 PRO A O 1
ATOM 3185 N N . ALA A 1 411 ? -6.859 1.198 -0.88 1 94.38 411 ALA A N 1
ATOM 3186 C CA . ALA A 1 411 ? -8.188 1.641 -0.46 1 94.38 411 ALA A CA 1
ATOM 3187 C C . ALA A 1 411 ? -8.219 1.928 1.039 1 94.38 411 ALA A C 1
ATOM 3189 O O . ALA A 1 411 ? -7.645 1.18 1.833 1 94.38 411 ALA A O 1
ATOM 3190 N N . PHE A 1 412 ? -8.859 3.01 1.396 1 97.75 412 PHE A N 1
ATOM 3191 C CA . PHE A 1 412 ? -8.984 3.391 2.799 1 97.75 412 PHE A CA 1
ATOM 3192 C C . PHE A 1 412 ? -10.359 3.986 3.076 1 97.75 412 PHE A C 1
ATOM 3194 O O . PHE A 1 412 ? -10.977 4.582 2.189 1 97.75 412 PHE A O 1
ATOM 3201 N N . ALA A 1 413 ? -10.82 3.773 4.289 1 97.69 413 ALA A N 1
ATOM 3202 C CA . ALA A 1 413 ? -12.062 4.426 4.707 1 97.69 413 ALA A CA 1
ATOM 3203 C C . ALA A 1 413 ? -11.859 5.922 4.902 1 97.69 413 ALA A C 1
ATOM 3205 O O . ALA A 1 413 ? -10.859 6.348 5.496 1 97.69 413 ALA A O 1
ATOM 3206 N N . CYS A 1 414 ? -12.773 6.641 4.406 1 95.88 414 CYS A N 1
ATOM 3207 C CA . CYS A 1 414 ? -12.617 8.086 4.551 1 95.88 414 CYS A CA 1
ATOM 3208 C C . CYS A 1 414 ? -12.523 8.477 6.02 1 95.88 414 CYS A C 1
ATOM 3210 O O . CYS A 1 414 ? -13.133 7.836 6.879 1 95.88 414 CYS A O 1
ATOM 3212 N N . GLY A 1 415 ? -11.906 9.555 6.281 1 96.56 415 GLY A N 1
ATOM 3213 C CA . GLY A 1 415 ? -11.477 9.93 7.621 1 96.56 415 GLY A CA 1
ATOM 3214 C C . GLY A 1 415 ? -12.602 10.484 8.477 1 96.56 415 GLY A C 1
ATOM 3215 O O . GLY A 1 415 ? -12.438 10.672 9.68 1 96.56 415 GLY A O 1
ATOM 3216 N N . ALA A 1 416 ? -13.773 10.688 7.852 1 97 416 ALA A N 1
ATOM 3217 C CA . ALA A 1 416 ? -14.898 11.227 8.602 1 97 416 ALA A CA 1
ATOM 3218 C C . ALA A 1 416 ? -15.297 10.289 9.742 1 97 416 ALA A C 1
ATOM 3220 O O . ALA A 1 416 ? -15.406 10.711 10.891 1 97 416 ALA A O 1
ATOM 3221 N N . ALA A 1 417 ? -15.516 9.047 9.375 1 98.5 417 ALA A N 1
ATOM 3222 C CA . ALA A 1 417 ? -15.82 8.039 10.391 1 98.5 417 ALA A CA 1
ATOM 3223 C C . ALA A 1 417 ? -15.766 6.637 9.797 1 98.5 417 ALA A C 1
ATOM 3225 O O . ALA A 1 417 ? -16.094 6.43 8.633 1 98.5 417 ALA A O 1
ATOM 3226 N N . TYR A 1 418 ? -15.359 5.699 10.602 1 98.69 418 TYR A N 1
ATOM 3227 C CA . TYR A 1 418 ? -15.367 4.285 10.242 1 98.69 418 TYR A CA 1
ATOM 3228 C C . TYR A 1 418 ? -15.273 3.41 11.492 1 98.69 418 TYR A C 1
ATOM 3230 O O . TYR A 1 418 ? -15.016 3.906 12.586 1 98.69 418 TYR A O 1
ATOM 3238 N N . VAL A 1 419 ? -15.5 2.105 11.312 1 98.81 419 VAL A N 1
ATOM 3239 C CA . VAL A 1 419 ? -15.5 1.17 12.43 1 98.81 419 VAL A CA 1
ATOM 3240 C C . VAL A 1 419 ? -14.477 0.061 12.18 1 98.81 419 VAL A C 1
ATOM 3242 O O . VAL A 1 419 ? -14.375 -0.453 11.062 1 98.81 419 VAL A O 1
ATOM 3245 N N . LEU A 1 420 ? -13.773 -0.28 13.188 1 98.81 420 LEU A N 1
ATOM 3246 C CA . LEU A 1 420 ? -12.828 -1.39 13.195 1 98.81 420 LEU A CA 1
ATOM 3247 C C . LEU A 1 420 ? -13.227 -2.441 14.219 1 98.81 420 LEU A C 1
ATOM 3249 O O . LEU A 1 420 ? -13.703 -2.105 15.312 1 98.81 420 LEU A O 1
ATOM 3253 N N . SER A 1 421 ? -12.977 -3.678 13.875 1 98.62 421 SER A N 1
ATOM 3254 C CA . SER A 1 421 ? -13.07 -4.719 14.891 1 98.62 421 SER A CA 1
ATOM 3255 C C . SER A 1 421 ? -11.93 -4.613 15.898 1 98.62 421 SER A C 1
ATOM 3257 O O . SER A 1 421 ? -10.875 -4.051 15.586 1 98.62 421 SER A O 1
ATOM 3259 N N . ALA A 1 422 ? -12.109 -5.191 17.031 1 98.44 422 ALA A N 1
ATOM 3260 C CA . ALA A 1 422 ? -11.172 -5.07 18.156 1 98.44 422 ALA A CA 1
ATOM 3261 C C . ALA A 1 422 ? -9.812 -5.672 17.797 1 98.44 422 ALA A C 1
ATOM 3263 O O . ALA A 1 422 ? -8.773 -5.172 18.219 1 98.44 422 ALA A O 1
ATOM 3264 N N . ASP A 1 423 ? -9.789 -6.766 17.078 1 98.44 423 ASP A N 1
ATOM 3265 C CA . ASP A 1 423 ? -8.523 -7.418 16.75 1 98.44 423 ASP A CA 1
ATOM 3266 C C . ASP A 1 423 ? -7.656 -6.508 15.883 1 98.44 423 ASP A C 1
ATOM 3268 O O . ASP A 1 423 ? -6.43 -6.488 16.031 1 98.44 423 ASP A O 1
ATOM 3272 N N . LEU A 1 424 ? -8.25 -5.758 14.984 1 98.75 424 LEU A N 1
ATOM 3273 C CA . LEU A 1 424 ? -7.492 -4.797 14.188 1 98.75 424 LEU A CA 1
ATOM 3274 C C . LEU A 1 424 ? -6.898 -3.707 15.07 1 98.75 424 LEU A C 1
ATOM 3276 O O . LEU A 1 424 ? -5.75 -3.301 14.883 1 98.75 424 LEU A O 1
ATOM 3280 N N . VAL A 1 425 ? -7.668 -3.219 16.031 1 98.81 425 VAL A N 1
ATOM 3281 C CA . VAL A 1 425 ? -7.203 -2.189 16.953 1 98.81 425 VAL A CA 1
ATOM 3282 C C . VAL A 1 425 ? -6.047 -2.732 17.781 1 98.81 425 VAL A C 1
ATOM 3284 O O . VAL A 1 425 ? -5.07 -2.025 18.047 1 98.81 425 VAL A O 1
ATOM 3287 N N . ARG A 1 426 ? -6.168 -3.914 18.25 1 98.56 426 ARG A N 1
ATOM 3288 C CA . ARG A 1 426 ? -5.102 -4.535 19.031 1 98.56 426 ARG A CA 1
ATOM 3289 C C . ARG A 1 426 ? -3.838 -4.695 18.188 1 98.56 426 ARG A C 1
ATOM 3291 O O . ARG A 1 426 ? -2.727 -4.551 18.703 1 98.56 426 ARG A O 1
ATOM 3298 N N . TRP A 1 427 ? -4.023 -5.062 16.938 1 98.75 427 TRP A N 1
ATOM 3299 C CA . TRP A 1 427 ? -2.855 -5.133 16.062 1 98.75 427 TRP A CA 1
ATOM 3300 C C . TRP A 1 427 ? -2.186 -3.77 15.93 1 98.75 427 TRP A C 1
ATOM 3302 O O . TRP A 1 427 ? -0.958 -3.666 15.984 1 98.75 427 TRP A O 1
ATOM 3312 N N . LEU A 1 428 ? -2.986 -2.705 15.75 1 98.88 428 LEU A N 1
ATOM 3313 C CA . LEU A 1 428 ? -2.439 -1.353 15.727 1 98.88 428 LEU A CA 1
ATOM 3314 C C . LEU A 1 428 ? -1.665 -1.052 17 1 98.88 428 LEU A C 1
ATOM 3316 O O . LEU A 1 428 ? -0.564 -0.498 16.953 1 98.88 428 LEU A O 1
ATOM 3320 N N . SER A 1 429 ? -2.268 -1.403 18.047 1 98.69 429 SER A N 1
ATOM 3321 C CA . SER A 1 429 ? -1.628 -1.205 19.344 1 98.69 429 SER A CA 1
ATOM 3322 C C . SER A 1 429 ? -0.275 -1.906 19.406 1 98.69 429 SER A C 1
ATOM 3324 O O . SER A 1 429 ? 0.736 -1.287 19.75 1 98.69 429 SER A O 1
ATOM 3326 N N . SER A 1 430 ? -0.218 -3.133 19.016 1 98.12 430 SER A N 1
ATOM 3327 C CA . SER A 1 430 ? 0.984 -3.953 19.125 1 98.12 430 SER A CA 1
ATOM 3328 C C . SER A 1 430 ? 2.084 -3.451 18.188 1 98.12 430 SER A C 1
ATOM 3330 O O . SER A 1 430 ? 3.264 -3.732 18.406 1 98.12 430 SER A O 1
ATOM 3332 N N . ASN A 1 431 ? 1.706 -2.717 17.203 1 98.56 431 ASN A N 1
ATOM 3333 C CA . ASN A 1 431 ? 2.676 -2.25 16.219 1 98.56 431 ASN A CA 1
ATOM 3334 C C . ASN A 1 431 ? 2.801 -0.729 16.234 1 98.56 431 ASN A C 1
ATOM 3336 O O . ASN A 1 431 ? 3.357 -0.14 15.297 1 98.56 431 ASN A O 1
ATOM 3340 N N . SER A 1 432 ? 2.287 -0.093 17.234 1 98.19 432 SER A N 1
ATOM 3341 C CA . SER A 1 432 ? 2.172 1.361 17.281 1 98.19 432 SER A CA 1
ATOM 3342 C C . SER A 1 432 ? 3.545 2.025 17.234 1 98.19 432 SER A C 1
ATOM 3344 O O . SER A 1 432 ? 3.676 3.158 16.766 1 98.19 432 SER A O 1
ATOM 3346 N N . ASP A 1 433 ? 4.617 1.325 17.625 1 96.75 433 ASP A N 1
ATOM 3347 C CA . ASP A 1 433 ? 5.945 1.922 17.688 1 96.75 433 ASP A CA 1
ATOM 3348 C C . ASP A 1 433 ? 6.656 1.822 16.344 1 96.75 433 ASP A C 1
ATOM 3350 O O . ASP A 1 433 ? 7.664 2.494 16.109 1 96.75 433 ASP A O 1
ATOM 3354 N N . VAL A 1 434 ? 6.145 0.97 15.453 1 97.94 434 VAL A N 1
ATOM 3355 C CA . VAL A 1 434 ? 6.934 0.717 14.25 1 97.94 434 VAL A CA 1
ATOM 3356 C C . VAL A 1 434 ? 6.141 1.145 13.016 1 97.94 434 VAL A C 1
ATOM 3358 O O . VAL A 1 434 ? 6.711 1.328 11.938 1 97.94 434 VAL A O 1
ATOM 3361 N N . LEU A 1 435 ? 4.812 1.293 13.094 1 98.69 435 LEU A N 1
ATOM 3362 C CA . LEU A 1 435 ? 4.004 1.683 11.938 1 98.69 435 LEU A CA 1
ATOM 3363 C C . LEU A 1 435 ? 4.316 3.111 11.516 1 98.69 435 LEU A C 1
ATOM 3365 O O . LEU A 1 435 ? 4.43 4.008 12.359 1 98.69 435 LEU A O 1
ATOM 3369 N N . ALA A 1 436 ? 4.488 3.27 10.234 1 98 436 ALA A N 1
ATOM 3370 C CA . ALA A 1 436 ? 4.836 4.578 9.688 1 98 436 ALA A CA 1
ATOM 3371 C C . ALA A 1 436 ? 3.625 5.508 9.672 1 98 436 ALA A C 1
ATOM 3373 O O . ALA A 1 436 ? 2.521 5.098 9.305 1 98 436 ALA A O 1
ATOM 3374 N N . ALA A 1 437 ? 3.84 6.746 10.109 1 97.62 437 ALA A N 1
ATOM 3375 C CA . ALA A 1 437 ? 2.809 7.777 10.047 1 97.62 437 ALA A CA 1
ATOM 3376 C C . ALA A 1 437 ? 2.914 8.57 8.742 1 97.62 437 ALA A C 1
ATOM 3378 O O . ALA A 1 437 ? 3.824 9.391 8.578 1 97.62 437 ALA A O 1
ATOM 3379 N N . TYR A 1 438 ? 2.023 8.375 7.832 1 96.56 438 TYR A N 1
ATOM 3380 C CA . TYR A 1 438 ? 1.954 9.156 6.602 1 96.56 438 TYR A CA 1
ATOM 3381 C C . TYR A 1 438 ? 1.148 10.438 6.812 1 96.56 438 TYR A C 1
ATOM 3383 O O . TYR A 1 438 ? 0.828 10.789 7.949 1 96.56 438 TYR A O 1
ATOM 3391 N N . GLN A 1 439 ? 0.935 11.195 5.758 1 93.88 439 GLN A N 1
ATOM 3392 C CA . GLN A 1 439 ? 0.524 12.586 5.93 1 93.88 439 GLN A CA 1
ATOM 3393 C C . GLN A 1 439 ? -0.851 12.672 6.586 1 93.88 439 GLN A C 1
ATOM 3395 O O . GLN A 1 439 ? -1.157 13.656 7.266 1 93.88 439 GLN A O 1
ATOM 3400 N N . GLY A 1 440 ? -1.708 11.664 6.504 1 96.38 440 GLY A N 1
ATOM 3401 C CA . GLY A 1 440 ? -3.047 11.648 7.07 1 96.38 440 GLY A CA 1
ATOM 3402 C C . GLY A 1 440 ? -3.367 10.352 7.793 1 96.38 440 GLY A C 1
ATOM 3403 O O . GLY A 1 440 ? -2.818 9.297 7.461 1 96.38 440 GLY A O 1
ATOM 3404 N N . GLU A 1 441 ? -4.262 10.539 8.758 1 98.12 441 GLU A N 1
ATOM 3405 C CA . GLU A 1 441 ? -4.637 9.367 9.547 1 98.12 441 GLU A CA 1
ATOM 3406 C C . GLU A 1 441 ? -5.336 8.32 8.688 1 98.12 441 GLU A C 1
ATOM 3408 O O . GLU A 1 441 ? -5.066 7.125 8.805 1 98.12 441 GLU A O 1
ATOM 3413 N N . ASP A 1 442 ? -6.246 8.711 7.824 1 98.12 442 ASP A N 1
ATOM 3414 C CA . ASP A 1 442 ? -7.039 7.758 7.051 1 98.12 442 ASP A CA 1
ATOM 3415 C C . ASP A 1 442 ? -6.188 7.074 5.984 1 98.12 442 ASP A C 1
ATOM 3417 O O . ASP A 1 442 ? -6.273 5.859 5.801 1 98.12 442 ASP A O 1
ATOM 3421 N N . VAL A 1 443 ? -5.312 7.812 5.285 1 98.12 443 VAL A N 1
ATOM 3422 C CA . VAL A 1 443 ? -4.453 7.188 4.281 1 98.12 443 VAL A CA 1
ATOM 3423 C C . VAL A 1 443 ? -3.438 6.277 4.965 1 98.12 443 VAL A C 1
ATOM 3425 O O . VAL A 1 443 ? -3.076 5.227 4.43 1 98.12 443 VAL A O 1
ATOM 3428 N N . SER A 1 444 ? -2.969 6.695 6.191 1 98.69 444 SER A N 1
ATOM 3429 C CA . SER A 1 444 ? -2.111 5.809 6.965 1 98.69 444 SER A CA 1
ATOM 3430 C C . SER A 1 444 ? -2.82 4.496 7.289 1 98.69 444 SER A C 1
ATOM 3432 O O . SER A 1 444 ? -2.238 3.42 7.148 1 98.69 444 SER A O 1
ATOM 3434 N N . MET A 1 445 ? -4.062 4.629 7.672 1 98.88 445 MET A N 1
ATOM 3435 C CA . MET A 1 445 ? -4.863 3.439 7.957 1 98.88 445 MET A CA 1
ATOM 3436 C C . MET A 1 445 ? -4.949 2.535 6.734 1 98.88 445 MET A C 1
ATOM 3438 O O . MET A 1 445 ? -4.875 1.311 6.855 1 98.88 445 MET A O 1
ATOM 3442 N N . GLY A 1 446 ? -5.137 3.15 5.602 1 98.69 446 GLY A N 1
ATOM 3443 C CA . GLY A 1 446 ? -5.164 2.369 4.375 1 98.69 446 GLY A CA 1
ATOM 3444 C C . GLY A 1 446 ? -3.9 1.562 4.152 1 98.69 446 GLY A C 1
ATOM 3445 O O . GLY A 1 446 ? -3.965 0.382 3.805 1 98.69 446 GLY A O 1
ATOM 3446 N N . VAL A 1 447 ? -2.812 2.199 4.355 1 98.75 447 VAL A N 1
ATOM 3447 C CA . VAL A 1 447 ? -1.517 1.56 4.148 1 98.75 447 VAL A CA 1
ATOM 3448 C C . VAL A 1 447 ? -1.315 0.452 5.18 1 98.75 447 VAL A C 1
ATOM 3450 O O . VAL A 1 447 ? -0.926 -0.665 4.832 1 98.75 447 VAL A O 1
ATOM 3453 N N . TRP A 1 448 ? -1.62 0.72 6.445 1 98.88 448 TRP A N 1
ATOM 3454 C CA . TRP A 1 448 ? -1.472 -0.278 7.5 1 98.88 448 TRP A CA 1
ATOM 3455 C C . TRP A 1 448 ? -2.359 -1.489 7.23 1 98.88 448 TRP A C 1
ATOM 3457 O O . TRP A 1 448 ? -1.896 -2.631 7.289 1 98.88 448 TRP A O 1
ATOM 3467 N N . MET A 1 449 ? -3.586 -1.239 6.883 1 98.75 449 MET A N 1
ATOM 3468 C CA . MET A 1 449 ? -4.574 -2.305 6.734 1 98.75 449 MET A CA 1
ATOM 3469 C C . MET A 1 449 ? -4.273 -3.158 5.504 1 98.75 449 MET A C 1
ATOM 3471 O O . MET A 1 449 ? -4.613 -4.34 5.469 1 98.75 449 MET A O 1
ATOM 3475 N N . ALA A 1 450 ? -3.621 -2.551 4.512 1 98.31 450 ALA A N 1
ATOM 3476 C CA . ALA A 1 450 ? -3.27 -3.33 3.328 1 98.31 450 ALA A CA 1
ATOM 3477 C C . ALA A 1 450 ? -2.361 -4.5 3.691 1 98.31 450 ALA A C 1
ATOM 3479 O O . ALA A 1 450 ? -2.369 -5.535 3.016 1 98.31 450 ALA A O 1
ATOM 3480 N N . ALA A 1 451 ? -1.598 -4.367 4.727 1 98.62 451 ALA A N 1
ATOM 3481 C CA . ALA A 1 451 ? -0.718 -5.449 5.164 1 98.62 451 ALA A CA 1
ATOM 3482 C C . ALA A 1 451 ? -1.523 -6.625 5.711 1 98.62 451 ALA A C 1
ATOM 3484 O O . ALA A 1 451 ? -1.04 -7.758 5.738 1 98.62 451 ALA A O 1
ATOM 3485 N N . LEU A 1 452 ? -2.768 -6.367 6.117 1 98.31 452 LEU A N 1
ATOM 3486 C CA . LEU A 1 452 ? -3.559 -7.383 6.801 1 98.31 452 LEU A CA 1
ATOM 3487 C C . LEU A 1 452 ? -4.672 -7.902 5.895 1 98.31 452 LEU A C 1
ATOM 3489 O O . LEU A 1 452 ? -5.195 -9 6.113 1 98.31 452 LEU A O 1
ATOM 3493 N N . ALA A 1 453 ? -5.102 -7.031 4.973 1 95.56 453 ALA A N 1
ATOM 3494 C CA . ALA A 1 453 ? -6.207 -7.348 4.074 1 95.56 453 ALA A CA 1
ATOM 3495 C C . ALA A 1 453 ? -7.484 -7.629 4.855 1 95.56 453 ALA A C 1
ATOM 3497 O O . ALA A 1 453 ? -8.109 -8.68 4.68 1 95.56 453 ALA A O 1
ATOM 3498 N N . PRO A 1 454 ? -7.953 -6.719 5.633 1 96.12 454 PRO A N 1
ATOM 3499 C CA . PRO A 1 454 ? -9.203 -6.926 6.367 1 96.12 454 PRO A CA 1
ATOM 3500 C C . PRO A 1 454 ? -10.422 -7.008 5.445 1 96.12 454 PRO A C 1
ATOM 3502 O O . PRO A 1 454 ? -10.32 -6.723 4.25 1 96.12 454 PRO A O 1
ATOM 3505 N N . THR A 1 455 ? -11.523 -7.48 6.059 1 91.38 455 THR A N 1
ATOM 3506 C CA . THR A 1 455 ? -12.797 -7.406 5.352 1 91.38 455 THR A CA 1
ATOM 3507 C C . THR A 1 455 ? -13.32 -5.973 5.332 1 91.38 455 THR A C 1
ATOM 3509 O O . THR A 1 455 ? -13.625 -5.402 6.383 1 91.38 455 THR A O 1
ATOM 3512 N N . ARG A 1 456 ? -13.398 -5.418 4.145 1 92.38 456 ARG A N 1
ATOM 3513 C CA . ARG A 1 456 ? -13.914 -4.062 3.984 1 92.38 456 ARG A CA 1
ATOM 3514 C C . ARG A 1 456 ? -15.406 -4.074 3.674 1 92.38 456 ARG A C 1
ATOM 3516 O O . ARG A 1 456 ? -15.844 -4.73 2.727 1 92.38 456 ARG A O 1
ATOM 3523 N N . ILE A 1 457 ? -16.125 -3.424 4.492 1 90.19 457 ILE A N 1
ATOM 3524 C CA . ILE A 1 457 ? -17.562 -3.301 4.25 1 90.19 457 ILE A CA 1
ATOM 3525 C C . ILE A 1 457 ? -17.891 -1.879 3.801 1 90.19 457 ILE A C 1
ATOM 3527 O O . ILE A 1 457 ? -17.859 -0.946 4.605 1 90.19 457 ILE A O 1
ATOM 3531 N N . GLN A 1 458 ? -18.203 -1.762 2.549 1 87.69 458 GLN A N 1
ATOM 3532 C CA . GLN A 1 458 ? -18.609 -0.482 1.986 1 87.69 458 GLN A CA 1
ATOM 3533 C C . GLN A 1 458 ? -20.047 -0.142 2.396 1 87.69 458 GLN A C 1
ATOM 3535 O O . GLN A 1 458 ? -20.953 -0.953 2.219 1 87.69 458 GLN A O 1
ATOM 3540 N N . ASP A 1 459 ? -20.219 1.001 2.971 1 89.19 459 ASP A N 1
ATOM 3541 C CA . ASP A 1 459 ? -21.531 1.485 3.383 1 89.19 459 ASP A CA 1
ATOM 3542 C C . ASP A 1 459 ? -21.688 2.973 3.076 1 89.19 459 ASP A C 1
ATOM 3544 O O . ASP A 1 459 ? -21.031 3.812 3.703 1 89.19 459 ASP A O 1
ATOM 3548 N N . ASP A 1 460 ? -22.578 3.305 2.232 1 83.69 460 ASP A N 1
ATOM 3549 C CA . ASP A 1 460 ? -22.703 4.668 1.723 1 83.69 460 ASP A CA 1
ATOM 3550 C C . ASP A 1 460 ? -23.406 5.566 2.736 1 83.69 460 ASP A C 1
ATOM 3552 O O . ASP A 1 460 ? -23.5 6.781 2.535 1 83.69 460 ASP A O 1
ATOM 3556 N N . ARG A 1 461 ? -23.891 5.031 3.799 1 93.75 461 ARG A N 1
ATOM 3557 C CA . ARG A 1 461 ? -24.484 5.828 4.867 1 93.75 461 ARG A CA 1
ATOM 3558 C C . ARG A 1 461 ? -23.422 6.59 5.645 1 93.75 461 ARG A C 1
ATOM 3560 O O . ARG A 1 461 ? -23.734 7.492 6.422 1 93.75 461 ARG A O 1
ATOM 3567 N N . TRP A 1 462 ? -22.125 6.23 5.426 1 96 462 TRP A N 1
ATOM 3568 C CA . TRP A 1 462 ? -21 6.984 5.953 1 96 462 TRP A CA 1
ATOM 3569 C C . TRP A 1 462 ? -20.562 8.078 4.98 1 96 462 TRP A C 1
ATOM 3571 O O . TRP A 1 462 ? -19.875 7.809 3.998 1 96 462 TRP A O 1
ATOM 3581 N N . TRP A 1 463 ? -20.875 9.289 5.301 1 95.12 463 TRP A N 1
ATOM 3582 C CA . TRP A 1 463 ? -20.531 10.375 4.387 1 95.12 463 TRP A CA 1
ATOM 3583 C C . TRP A 1 463 ? -19.125 10.898 4.664 1 95.12 463 TRP A C 1
ATOM 3585 O O . TRP A 1 463 ? -18.75 11.094 5.824 1 95.12 463 TRP A O 1
ATOM 3595 N N . CYS A 1 464 ? -18.359 11.195 3.598 1 94.31 464 CYS A N 1
ATOM 3596 C CA . CYS A 1 464 ? -16.953 11.578 3.719 1 94.31 464 CYS A CA 1
ATOM 3597 C C . CYS A 1 464 ? -16.812 13.086 3.908 1 94.31 464 CYS A C 1
ATOM 3599 O O . CYS A 1 464 ? -15.734 13.57 4.27 1 94.31 464 CYS A O 1
ATOM 3601 N N . ASP A 1 465 ? -17.891 13.781 3.588 1 93.31 465 ASP A N 1
ATOM 3602 C CA . ASP A 1 465 ? -17.875 15.234 3.699 1 93.31 465 ASP A CA 1
ATOM 3603 C C . ASP A 1 465 ? -19.172 15.742 4.352 1 93.31 465 ASP A C 1
ATOM 3605 O O . ASP A 1 465 ? -19.766 15.039 5.172 1 93.31 465 ASP A O 1
ATOM 3609 N N . ALA A 1 466 ? -19.484 16.969 4.047 1 94.38 466 ALA A N 1
ATOM 3610 C CA . ALA A 1 466 ? -20.609 17.609 4.742 1 94.38 466 ALA A CA 1
ATOM 3611 C C . ALA A 1 466 ? -21.938 17.156 4.16 1 94.38 466 ALA A C 1
ATOM 3613 O O . ALA A 1 466 ? -23 17.469 4.715 1 94.38 466 ALA A O 1
ATOM 3614 N N . ALA A 1 467 ? -21.891 16.375 3.072 1 91.38 467 ALA A N 1
ATOM 3615 C CA . ALA A 1 467 ? -23.141 15.852 2.514 1 91.38 467 ALA A CA 1
ATOM 3616 C C . ALA A 1 467 ? -23.828 14.906 3.5 1 91.38 467 ALA A C 1
ATOM 3618 O O . ALA A 1 467 ? -23.172 14.305 4.352 1 91.38 467 ALA A O 1
ATOM 3619 N N . CYS A 1 468 ? -25.141 14.953 3.457 1 92 468 CYS A N 1
ATOM 3620 C CA . CYS A 1 468 ? -25.938 14.164 4.391 1 92 468 CYS A CA 1
ATOM 3621 C C . CYS A 1 468 ? -27.312 13.859 3.814 1 92 468 CYS A C 1
ATOM 3623 O O . CYS A 1 468 ? -27.953 14.734 3.24 1 92 468 CYS A O 1
ATOM 3625 N N . GLU A 1 469 ? -27.688 12.602 3.877 1 90.88 469 GLU A N 1
ATOM 3626 C CA . GLU A 1 469 ? -29.016 12.164 3.461 1 90.88 469 GLU A CA 1
ATOM 3627 C C . GLU A 1 469 ? -29.703 11.359 4.562 1 90.88 469 GLU A C 1
ATOM 3629 O O . GLU A 1 469 ? -29.062 10.984 5.551 1 90.88 469 GLU A O 1
ATOM 3634 N N . ARG A 1 470 ? -30.984 11.117 4.301 1 91.06 470 ARG A N 1
ATOM 3635 C CA . ARG A 1 470 ? -31.75 10.367 5.285 1 91.06 470 ARG A CA 1
ATOM 3636 C C . ARG A 1 470 ? -31.109 9.016 5.57 1 91.06 470 ARG A C 1
ATOM 3638 O O . ARG A 1 470 ? -30.703 8.305 4.645 1 91.06 470 ARG A O 1
ATOM 3645 N N . GLY A 1 471 ? -30.922 8.742 6.801 1 92.56 471 GLY A N 1
ATOM 3646 C CA . GLY A 1 471 ? -30.391 7.457 7.207 1 92.56 471 GLY A CA 1
ATOM 3647 C C . GLY A 1 471 ? -28.875 7.449 7.332 1 92.56 471 GLY A C 1
ATOM 3648 O O . GLY A 1 471 ? -28.281 6.41 7.609 1 92.56 471 GLY A O 1
ATOM 3649 N N . ALA A 1 472 ? -28.297 8.609 7.262 1 95.75 472 ALA A N 1
ATOM 3650 C CA . ALA A 1 472 ? -26.844 8.703 7.371 1 95.75 472 ALA A CA 1
ATOM 3651 C C . ALA A 1 472 ? -26.359 8.242 8.742 1 95.75 472 ALA A C 1
ATOM 3653 O O . ALA A 1 472 ? -26.984 8.539 9.758 1 95.75 472 ALA A O 1
ATOM 3654 N N . LEU A 1 473 ? -25.297 7.488 8.711 1 97.69 473 LEU A N 1
ATOM 3655 C CA . LEU A 1 473 ? -24.656 7.082 9.961 1 97.69 473 LEU A CA 1
ATOM 3656 C C . LEU A 1 473 ? -23.703 8.156 10.461 1 97.69 473 LEU A C 1
ATOM 3658 O O . LEU A 1 473 ? -23.562 8.344 11.672 1 97.69 473 LEU A O 1
ATOM 3662 N N . ALA A 1 474 ? -23.047 8.789 9.531 1 97.75 474 ALA A N 1
ATOM 3663 C CA . ALA A 1 474 ? -22.109 9.852 9.898 1 97.75 474 ALA A CA 1
ATOM 3664 C C . ALA A 1 474 ? -21.984 10.875 8.773 1 97.75 474 ALA A C 1
ATOM 3666 O O . ALA A 1 474 ? -22.172 10.547 7.602 1 97.75 474 ALA A O 1
ATOM 3667 N N . SER A 1 475 ? -21.734 12.062 9.188 1 97.62 475 SER A N 1
ATOM 3668 C CA . SER A 1 475 ? -21.438 13.195 8.32 1 97.62 475 SER A CA 1
ATOM 3669 C C . SER A 1 475 ? -20.438 14.141 8.977 1 97.62 475 SER A C 1
ATOM 3671 O O . SER A 1 475 ? -20.453 14.32 10.195 1 97.62 475 SER A O 1
ATOM 3673 N N . SER A 1 476 ? -19.547 14.805 8.117 1 97.31 476 SER A N 1
ATOM 3674 C CA . SER A 1 476 ? -18.438 15.531 8.727 1 97.31 476 SER A CA 1
ATOM 3675 C C . SER A 1 476 ? -18.375 16.969 8.234 1 97.31 476 SER A C 1
ATOM 3677 O O . SER A 1 476 ? -19.234 17.406 7.473 1 97.31 476 SER A O 1
ATOM 3679 N N . GLN A 1 477 ? -17.406 17.719 8.797 1 97.25 477 GLN A N 1
ATOM 3680 C CA . GLN A 1 477 ? -17.141 19.109 8.43 1 97.25 477 GLN A CA 1
ATOM 3681 C C . GLN A 1 477 ? -18.297 20.016 8.828 1 97.25 477 GLN A C 1
ATOM 3683 O O . GLN A 1 477 ? -18.75 20.828 8.023 1 97.25 477 GLN A O 1
ATOM 3688 N N . HIS A 1 478 ? -18.766 19.844 10 1 98 478 HIS A N 1
ATOM 3689 C CA . HIS A 1 478 ? -19.875 20.656 10.492 1 98 478 HIS A CA 1
ATOM 3690 C C . HIS A 1 478 ? -19.406 21.641 11.562 1 98 478 HIS A C 1
ATOM 3692 O O . HIS A 1 478 ? -18.516 21.312 12.352 1 98 478 HIS A O 1
ATOM 3698 N N . SER A 1 479 ? -20.016 22.781 11.555 1 97.81 479 SER A N 1
ATOM 3699 C CA . SER A 1 479 ? -19.828 23.734 12.633 1 97.81 479 SER A CA 1
ATOM 3700 C C . SER A 1 479 ? -20.594 23.312 13.883 1 97.81 479 SER A C 1
ATOM 3702 O O . SER A 1 479 ? -21.469 22.453 13.82 1 97.81 479 SER A O 1
ATOM 3704 N N . PRO A 1 480 ? -20.203 23.938 15.047 1 98.25 480 PRO A N 1
ATOM 3705 C CA . PRO A 1 480 ? -20.969 23.656 16.266 1 98.25 480 PRO A CA 1
ATOM 3706 C C . PRO A 1 480 ? -22.469 23.922 16.094 1 98.25 480 PRO A C 1
ATOM 3708 O O . PRO A 1 480 ? -23.297 23.125 16.531 1 98.25 480 PRO A O 1
ATOM 3711 N N . ALA A 1 481 ? -22.812 24.969 15.383 1 98 481 ALA A N 1
ATOM 3712 C CA . ALA A 1 481 ? -24.219 25.312 15.156 1 98 481 ALA A CA 1
ATOM 3713 C C . ALA A 1 481 ? -24.922 24.25 14.312 1 98 481 ALA A C 1
ATOM 3715 O O . ALA A 1 481 ? -26.062 23.875 14.586 1 98 481 ALA A O 1
ATOM 3716 N N . ARG A 1 482 ? -24.219 23.812 13.32 1 97.19 482 ARG A N 1
ATOM 3717 C CA . ARG A 1 482 ? -24.797 22.797 12.453 1 97.19 482 ARG A CA 1
ATOM 3718 C C . ARG A 1 482 ? -25 21.484 13.211 1 97.19 482 ARG A C 1
ATOM 3720 O O . ARG A 1 482 ? -26 20.797 13.016 1 97.19 482 ARG A O 1
ATOM 3727 N N . LEU A 1 483 ? -24.109 21.109 14.055 1 98.12 483 LEU A N 1
ATOM 3728 C CA . LEU A 1 483 ? -24.25 19.906 14.867 1 98.12 483 LEU A CA 1
ATOM 3729 C C . LEU A 1 483 ? -25.5 19.984 15.742 1 98.12 483 LEU A C 1
ATOM 3731 O O . LEU A 1 483 ? -26.25 19.016 15.867 1 98.12 483 LEU A O 1
ATOM 3735 N N . ALA A 1 484 ? -25.688 21.141 16.297 1 97.44 484 ALA A N 1
ATOM 3736 C CA . ALA A 1 484 ? -26.859 21.359 17.141 1 97.44 484 ALA A CA 1
ATOM 3737 C C . ALA A 1 484 ? -28.156 21.188 16.328 1 97.44 484 ALA A C 1
ATOM 3739 O O . ALA A 1 484 ? -29.109 20.578 16.797 1 97.44 484 ALA A O 1
ATOM 3740 N N . THR A 1 485 ? -28.109 21.75 15.117 1 96.19 485 THR A N 1
ATOM 3741 C CA . THR A 1 485 ? -29.266 21.672 14.242 1 96.19 485 THR A CA 1
ATOM 3742 C C . THR A 1 485 ? -29.547 20.234 13.828 1 96.19 485 THR A C 1
ATOM 3744 O O . THR A 1 485 ? -30.703 19.797 13.812 1 96.19 485 THR A O 1
ATOM 3747 N N . MET A 1 486 ? -28.531 19.547 13.477 1 96.75 486 MET A N 1
ATOM 3748 C CA . MET A 1 486 ? -28.656 18.141 13.078 1 96.75 486 MET A CA 1
ATOM 3749 C C . MET A 1 486 ? -29.219 17.297 14.219 1 96.75 486 MET A C 1
ATOM 3751 O O . MET A 1 486 ? -30.125 16.484 14 1 96.75 486 MET A O 1
ATOM 3755 N N . TRP A 1 487 ? -28.75 17.547 15.414 1 96.94 487 TRP A N 1
ATOM 3756 C CA . TRP A 1 487 ? -29.203 16.797 16.578 1 96.94 487 TRP A CA 1
ATOM 3757 C C . TRP A 1 487 ? -30.656 17.094 16.891 1 96.94 487 TRP A C 1
ATOM 3759 O O . TRP A 1 487 ? -31.438 16.203 17.203 1 96.94 487 TRP A O 1
ATOM 3769 N N . ALA A 1 488 ? -31.016 18.312 16.781 1 95.69 488 ALA A N 1
ATOM 3770 C CA . ALA A 1 488 ? -32.406 18.703 16.984 1 95.69 488 ALA A CA 1
ATOM 3771 C C . ALA A 1 488 ? -33.312 18 15.984 1 95.69 488 ALA A C 1
ATOM 3773 O O . ALA A 1 488 ? -34.406 17.562 16.344 1 95.69 488 ALA A O 1
ATOM 3774 N N . GLY A 1 489 ? -32.844 17.984 14.797 1 94.69 489 GLY A N 1
ATOM 3775 C CA . GLY A 1 489 ? -33.625 17.25 13.797 1 94.69 489 GLY A CA 1
ATOM 3776 C C . GLY A 1 489 ? -33.781 15.781 14.117 1 94.69 489 GLY A C 1
ATOM 3777 O O . GLY A 1 489 ? -34.875 15.227 13.969 1 94.69 489 GLY A O 1
ATOM 3778 N N . LYS A 1 490 ? -32.719 15.18 14.562 1 95.5 490 LYS A N 1
ATOM 3779 C CA . LYS A 1 490 ? -32.781 13.773 14.961 1 95.5 490 LYS A CA 1
ATOM 3780 C C . LYS A 1 490 ? -33.75 13.547 16.094 1 95.5 490 LYS A C 1
ATOM 3782 O O . LYS A 1 490 ? -34.531 12.578 16.078 1 95.5 490 LYS A O 1
ATOM 3787 N N . GLN A 1 491 ? -33.812 14.406 17.047 1 93.69 491 GLN A N 1
ATOM 3788 C CA . GLN A 1 491 ? -34.688 14.281 18.203 1 93.69 491 GLN A CA 1
ATOM 3789 C C . GLN A 1 491 ? -36.156 14.5 17.828 1 93.69 491 GLN A C 1
ATOM 3791 O O . GLN A 1 491 ? -37.031 13.773 18.281 1 93.69 491 GLN A O 1
ATOM 3796 N N . ARG A 1 492 ? -36.344 15.406 16.938 1 92.31 492 ARG A N 1
ATOM 3797 C CA . ARG A 1 492 ? -37.688 15.82 16.625 1 92.31 492 ARG A CA 1
ATOM 3798 C C . ARG A 1 492 ? -38.344 14.906 15.586 1 92.31 492 ARG A C 1
ATOM 3800 O O . ARG A 1 492 ? -39.5 14.547 15.695 1 92.31 492 ARG A O 1
ATOM 3807 N N . CYS A 1 493 ? -37.531 14.609 14.555 1 91.06 493 CYS A N 1
ATOM 3808 C CA . CYS A 1 493 ? -38.125 13.938 13.414 1 91.06 493 CYS A CA 1
ATOM 3809 C C . CYS A 1 493 ? -37.406 12.641 13.094 1 91.06 493 CYS A C 1
ATOM 3811 O O . CYS A 1 493 ? -37.688 12.016 12.062 1 91.06 493 CYS A O 1
ATOM 3813 N N . GLY A 1 494 ? -36.438 12.32 13.812 1 91.56 494 GLY A N 1
ATOM 3814 C CA . GLY A 1 494 ? -35.844 11 13.703 1 91.56 494 GLY A CA 1
ATOM 3815 C C . GLY A 1 494 ? -34.688 10.961 12.727 1 91.56 494 GLY A C 1
ATOM 3816 O O . GLY A 1 494 ? -34.125 9.898 12.469 1 91.56 494 GLY A O 1
ATOM 3817 N N . ASP A 1 495 ? -34.375 12.133 12.18 1 94 495 ASP A N 1
ATOM 3818 C CA . ASP A 1 495 ? -33.312 12.156 11.203 1 94 495 ASP A CA 1
ATOM 3819 C C . ASP A 1 495 ? -32.5 13.453 11.297 1 94 495 ASP A C 1
ATOM 3821 O O . ASP A 1 495 ? -33.062 14.531 11.469 1 94 495 ASP A O 1
ATOM 3825 N N . ALA A 1 496 ? -31.188 13.328 11.242 1 95.19 496 ALA A N 1
ATOM 3826 C CA . ALA A 1 496 ? -30.312 14.484 11.438 1 95.19 496 ALA A CA 1
ATOM 3827 C C . ALA A 1 496 ? -30.094 15.242 10.133 1 95.19 496 ALA A C 1
ATOM 3829 O O . ALA A 1 496 ? -29.656 16.391 10.141 1 95.19 496 ALA A O 1
ATOM 3830 N N . CYS A 1 497 ? -30.406 14.664 8.992 1 93.94 497 CYS A N 1
ATOM 3831 C CA . CYS A 1 497 ? -29.969 15.203 7.707 1 93.94 497 CYS A CA 1
ATOM 3832 C C . CYS A 1 497 ? -31.141 15.828 6.953 1 93.94 497 CYS A C 1
ATOM 3834 O O . CYS A 1 497 ? -30.938 16.625 6.027 1 93.94 497 CYS A O 1
ATOM 3836 N N . THR A 1 498 ? -32.375 15.367 7.273 1 87.31 498 THR A N 1
ATOM 3837 C CA . THR A 1 498 ? -33.531 15.852 6.535 1 87.31 498 THR A CA 1
ATOM 3838 C C . THR A 1 498 ? -34.469 16.656 7.445 1 87.31 498 THR A C 1
ATOM 3840 O O . THR A 1 498 ? -34.625 16.328 8.617 1 87.31 498 THR A O 1
ATOM 3843 N N . PRO A 1 499 ? -35 17.734 6.785 1 80.44 499 PRO A N 1
ATOM 3844 C CA . PRO A 1 499 ? -35.969 18.516 7.582 1 80.44 499 PRO A CA 1
ATOM 3845 C C . PRO A 1 499 ? -37.219 17.703 7.941 1 80.44 499 PRO A C 1
ATOM 3847 O O . PRO A 1 499 ? -37.594 16.797 7.211 1 80.44 499 PRO A O 1
ATOM 3850 N N . CYS A 1 500 ? -37.781 17.859 9.164 1 79.06 500 CYS A N 1
ATOM 3851 C CA . CYS A 1 500 ? -38.938 17.156 9.68 1 79.06 500 CYS A CA 1
ATOM 3852 C C . CYS A 1 500 ? -40.094 17.203 8.68 1 79.06 500 CYS A C 1
ATOM 3854 O O . CYS A 1 500 ? -40.875 16.25 8.562 1 79.06 500 CYS A O 1
ATOM 3856 N N . ASP A 1 501 ? -40.469 18.266 8.078 1 65.75 501 ASP A N 1
ATOM 3857 C CA . ASP A 1 501 ? -41.625 18.406 7.207 1 65.75 501 ASP A CA 1
ATOM 3858 C C . ASP A 1 501 ? -41.375 17.75 5.852 1 65.75 501 ASP A C 1
ATOM 3860 O O . ASP A 1 501 ? -42.219 17.828 4.953 1 65.75 501 ASP A O 1
ATOM 3864 N N . ALA A 1 502 ? -40.25 17.234 5.59 1 54.97 502 ALA A N 1
ATOM 3865 C CA . ALA A 1 502 ? -40.094 16.672 4.25 1 54.97 502 ALA A CA 1
ATOM 3866 C C . ALA A 1 502 ? -40.906 15.398 4.082 1 54.97 502 ALA A C 1
ATOM 3868 O O . ALA A 1 502 ? -40.875 14.508 4.938 1 54.97 502 ALA A O 1
ATOM 3869 N N . PRO A 1 503 ? -41.969 15.414 3.283 1 45.81 503 PRO A N 1
ATOM 3870 C CA . PRO A 1 503 ? -42.781 14.227 3.072 1 45.81 503 PRO A CA 1
ATOM 3871 C C . PRO A 1 503 ? -41.969 12.961 2.818 1 45.81 503 PRO A C 1
ATOM 3873 O O . PRO A 1 503 ? -40.844 13.039 2.305 1 45.81 503 PRO A O 1
ATOM 3876 N N . GLY A 1 504 ? -41.906 12.148 3.781 1 40.81 504 GLY A N 1
ATOM 3877 C CA . GLY A 1 504 ? -41.344 10.852 3.486 1 40.81 504 GLY A CA 1
ATOM 3878 C C . GLY A 1 504 ? -41.531 10.43 2.041 1 40.81 504 GLY A C 1
ATOM 3879 O O . GLY A 1 504 ? -42.656 10.344 1.556 1 40.81 504 GLY A O 1
ATOM 3880 N N . VAL A 1 505 ? -40.625 10.875 1.082 1 32.12 505 VAL A N 1
ATOM 3881 C CA . VAL A 1 505 ? -40.875 10.172 -0.172 1 32.12 505 VAL A CA 1
ATOM 3882 C C . VAL A 1 505 ? -40.781 8.664 0.044 1 32.12 505 VAL A C 1
ATOM 3884 O O . VAL A 1 505 ? -39.938 8.203 0.823 1 32.12 505 VAL A O 1
ATOM 3887 N N . MET B 1 1 ? -45.375 -57.438 13.812 1 21.86 1 MET B N 1
ATOM 3888 C CA . MET B 1 1 ? -44.906 -57.406 15.195 1 21.86 1 MET B CA 1
ATOM 3889 C C . MET B 1 1 ? -43.375 -57.594 15.234 1 21.86 1 MET B C 1
ATOM 3891 O O . MET B 1 1 ? -42.812 -57.969 16.266 1 21.86 1 MET B O 1
ATOM 3895 N N . MET B 1 2 ? -42.812 -57.656 14.031 1 23.03 2 MET B N 1
ATOM 3896 C CA . MET B 1 2 ? -41.438 -58.094 13.75 1 23.03 2 MET B CA 1
ATOM 3897 C C . MET B 1 2 ? -40.438 -57.25 14.531 1 23.03 2 MET B C 1
ATOM 3899 O O . MET B 1 2 ? -40.594 -56.031 14.656 1 23.03 2 MET B O 1
ATOM 3903 N N . ASP B 1 3 ? -39.531 -57.875 15.258 1 20.03 3 ASP B N 1
ATOM 3904 C CA . ASP B 1 3 ? -38.625 -57.625 16.344 1 20.03 3 ASP B CA 1
ATOM 3905 C C . ASP B 1 3 ? -37.531 -56.625 15.922 1 20.03 3 ASP B C 1
ATOM 3907 O O . ASP B 1 3 ? -37 -56.719 14.812 1 20.03 3 ASP B O 1
ATOM 3911 N N . ARG B 1 4 ? -37.375 -55.344 16.594 1 23.08 4 ARG B N 1
ATOM 3912 C CA . ARG B 1 4 ? -36.719 -54.062 16.734 1 23.08 4 ARG B CA 1
ATOM 3913 C C . ARG B 1 4 ? -35.25 -54.25 17.141 1 23.08 4 ARG B C 1
ATOM 3915 O O . ARG B 1 4 ? -34.719 -53.438 17.906 1 23.08 4 ARG B O 1
ATOM 3922 N N . ARG B 1 5 ? -34.781 -55.5 16.953 1 23.55 5 ARG B N 1
ATOM 3923 C CA . ARG B 1 5 ? -33.656 -55.812 17.812 1 23.55 5 ARG B CA 1
ATOM 3924 C C . ARG B 1 5 ? -32.5 -54.812 17.578 1 23.55 5 ARG B C 1
ATOM 3926 O O . ARG B 1 5 ? -32.531 -54.031 16.641 1 23.55 5 ARG B O 1
ATOM 3933 N N . SER B 1 6 ? -31.172 -55.281 17.562 1 21.02 6 SER B N 1
ATOM 3934 C CA . SER B 1 6 ? -30 -55.281 18.422 1 21.02 6 SER B CA 1
ATOM 3935 C C . SER B 1 6 ? -28.922 -54.344 17.891 1 21.02 6 SER B C 1
ATOM 3937 O O . SER B 1 6 ? -27.828 -54.25 18.469 1 21.02 6 SER B O 1
ATOM 3939 N N . LEU B 1 7 ? -28.922 -53.938 16.594 1 24.14 7 LEU B N 1
ATOM 3940 C CA . LEU B 1 7 ? -27.562 -53.875 16.094 1 24.14 7 LEU B CA 1
ATOM 3941 C C . LEU B 1 7 ? -26.844 -52.625 16.625 1 24.14 7 LEU B C 1
ATOM 3943 O O . LEU B 1 7 ? -27.094 -51.531 16.156 1 24.14 7 LEU B O 1
ATOM 3947 N N . ILE B 1 8 ? -26.719 -52.438 18.016 1 26.08 8 ILE B N 1
ATOM 3948 C CA . ILE B 1 8 ? -26.109 -51.281 18.656 1 26.08 8 ILE B CA 1
ATOM 3949 C C . ILE B 1 8 ? -24.625 -51.25 18.359 1 26.08 8 ILE B C 1
ATOM 3951 O O . ILE B 1 8 ? -23.859 -52.094 18.844 1 26.08 8 ILE B O 1
ATOM 3955 N N . PRO B 1 9 ? -24.203 -51.094 17.016 1 27.08 9 PRO B N 1
ATOM 3956 C CA . PRO B 1 9 ? -22.766 -51.375 16.844 1 27.08 9 PRO B CA 1
ATOM 3957 C C . PRO B 1 9 ? -21.891 -50.5 17.766 1 27.08 9 PRO B C 1
ATOM 3959 O O . PRO B 1 9 ? -22.328 -49.438 18.203 1 27.08 9 PRO B O 1
ATOM 3962 N N . PRO B 1 10 ? -20.719 -51.094 18.344 1 26.5 10 PRO B N 1
ATOM 3963 C CA . PRO B 1 10 ? -19.734 -50.625 19.328 1 26.5 10 PRO B CA 1
ATOM 3964 C C . PRO B 1 10 ? -19.016 -49.344 18.891 1 26.5 10 PRO B C 1
ATOM 3966 O O . PRO B 1 10 ? -18.141 -49.406 18.016 1 26.5 10 PRO B O 1
ATOM 3969 N N . LEU B 1 11 ? -19.75 -48.25 18.578 1 25.94 11 LEU B N 1
ATOM 3970 C CA . LEU B 1 11 ? -19.125 -47 18.156 1 25.94 11 LEU B CA 1
ATOM 3971 C C . LEU B 1 11 ? -18.141 -46.531 19.234 1 25.94 11 LEU B C 1
ATOM 3973 O O . LEU B 1 11 ? -17.594 -45.406 19.109 1 25.94 11 LEU B O 1
ATOM 3977 N N . LEU B 1 12 ? -18.172 -47.219 20.438 1 25.58 12 LEU B N 1
ATOM 3978 C CA . LEU B 1 12 ? -17.562 -46.562 21.594 1 25.58 12 LEU B CA 1
ATOM 3979 C C . LEU B 1 12 ? -16.031 -46.562 21.469 1 25.58 12 LEU B C 1
ATOM 3981 O O . LEU B 1 12 ? -15.352 -45.812 22.141 1 25.58 12 LEU B O 1
ATOM 3985 N N . CYS B 1 13 ? -15.484 -47.594 20.844 1 24.89 13 CYS B N 1
ATOM 3986 C CA . CYS B 1 13 ? -14.086 -47.875 21.172 1 24.89 13 CYS B CA 1
ATOM 3987 C C . CYS B 1 13 ? -13.172 -46.812 20.562 1 24.89 13 CYS B C 1
ATOM 3989 O O . CYS B 1 13 ? -12.039 -46.656 21 1 24.89 13 CYS B O 1
ATOM 3991 N N . CYS B 1 14 ? -13.508 -46.375 19.344 1 27.05 14 CYS B N 1
ATOM 3992 C CA . CYS B 1 14 ? -12.414 -45.719 18.625 1 27.05 14 CYS B CA 1
ATOM 3993 C C . CYS B 1 14 ? -12.141 -44.312 19.172 1 27.05 14 CYS B C 1
ATOM 3995 O O . CYS B 1 14 ? -11.305 -43.594 18.641 1 27.05 14 CYS B O 1
ATOM 3997 N N . LEU B 1 15 ? -13.008 -43.875 20.109 1 30.03 15 LEU B N 1
ATOM 3998 C CA . LEU B 1 15 ? -12.828 -42.531 20.609 1 30.03 15 LEU B CA 1
ATOM 3999 C C . LEU B 1 15 ? -11.594 -42.438 21.5 1 30.03 15 LEU B C 1
ATOM 4001 O O . LEU B 1 15 ? -11.086 -41.344 21.766 1 30.03 15 LEU B O 1
ATOM 4005 N N . LEU B 1 16 ? -11.266 -43.594 22.156 1 30.05 16 LEU B N 1
ATOM 4006 C CA . LEU B 1 16 ? -10.281 -43.5 23.234 1 30.05 16 LEU B CA 1
ATOM 4007 C C . LEU B 1 16 ? -8.883 -43.25 22.672 1 30.05 16 LEU B C 1
ATOM 4009 O O . LEU B 1 16 ? -8.023 -42.688 23.344 1 30.05 16 LEU B O 1
ATOM 4013 N N . SER B 1 17 ? -8.664 -43.938 21.5 1 30.11 17 SER B N 1
ATOM 4014 C CA . SER B 1 17 ? -7.258 -43.906 21.109 1 30.11 17 SER B CA 1
ATOM 4015 C C . SER B 1 17 ? -6.844 -42.5 20.672 1 30.11 17 SER B C 1
ATOM 4017 O O . SER B 1 17 ? -5.652 -42.219 20.547 1 30.11 17 SER B O 1
ATOM 4019 N N . VAL B 1 18 ? -7.859 -41.75 20.203 1 32.03 18 VAL B N 1
ATOM 4020 C CA . VAL B 1 18 ? -7.473 -40.438 19.672 1 32.03 18 VAL B CA 1
ATOM 4021 C C . VAL B 1 18 ? -7.066 -39.531 20.812 1 32.03 18 VAL B C 1
ATOM 4023 O O . VAL B 1 18 ? -6.273 -38.594 20.625 1 32.03 18 VAL B O 1
ATOM 4026 N N . VAL B 1 19 ? -7.609 -39.812 22.016 1 34.66 19 VAL B N 1
ATOM 4027 C CA . VAL B 1 19 ? -7.344 -38.906 23.125 1 34.66 19 VAL B CA 1
ATOM 4028 C C . VAL B 1 19 ? -5.902 -39.094 23.609 1 34.66 19 VAL B C 1
ATOM 4030 O O . VAL B 1 19 ? -5.25 -38.125 24 1 34.66 19 VAL B O 1
ATOM 4033 N N . VAL B 1 20 ? -5.449 -40.375 23.531 1 34.09 20 VAL B N 1
ATOM 4034 C CA . VAL B 1 20 ? -4.133 -40.594 24.125 1 34.09 20 VAL B CA 1
ATOM 4035 C C . VAL B 1 20 ? -3.066 -39.906 23.266 1 34.09 20 VAL B C 1
ATOM 4037 O O . VAL B 1 20 ? -2.113 -39.344 23.797 1 34.09 20 VAL B O 1
ATOM 4040 N N . VAL B 1 21 ? -3.324 -40.031 21.875 1 31.62 21 VAL B N 1
ATOM 4041 C CA . VAL B 1 21 ? -2.236 -39.469 21.062 1 31.62 21 VAL B CA 1
ATOM 4042 C C . VAL B 1 21 ? -2.215 -37.969 21.156 1 31.62 21 VAL B C 1
ATOM 4044 O O . VAL B 1 21 ? -1.147 -37.344 21.125 1 31.62 21 VAL B O 1
ATOM 4047 N N . TYR B 1 22 ? -3.391 -37.344 21.359 1 31.97 22 TYR B N 1
ATOM 4048 C CA . TYR B 1 22 ? -3.363 -35.875 21.469 1 31.97 22 TYR B CA 1
ATOM 4049 C C . TYR B 1 22 ? -2.723 -35.438 22.781 1 31.97 22 TYR B C 1
ATOM 4051 O O . TYR B 1 22 ? -2.166 -34.344 22.875 1 31.97 22 TYR B O 1
ATOM 4059 N N . ARG B 1 23 ? -2.998 -36.312 23.859 1 33.22 23 ARG B N 1
ATOM 4060 C CA . ARG B 1 23 ? -2.389 -35.938 25.125 1 33.22 23 ARG B CA 1
ATOM 4061 C C . ARG B 1 23 ? -0.867 -35.969 25.031 1 33.22 23 ARG B C 1
ATOM 4063 O O . ARG B 1 23 ? -0.184 -35.125 25.609 1 33.22 23 ARG B O 1
ATOM 4070 N N . GLU B 1 24 ? -0.341 -37.031 24.344 1 33.31 24 GLU B N 1
ATOM 4071 C CA . GLU B 1 24 ? 1.118 -37.062 24.297 1 33.31 24 GLU B CA 1
ATOM 4072 C C . GLU B 1 24 ? 1.667 -35.906 23.469 1 33.31 24 GLU B C 1
ATOM 4074 O O . GLU B 1 24 ? 2.738 -35.375 23.766 1 33.31 24 GLU B O 1
ATOM 4079 N N . TYR B 1 25 ? 0.903 -35.5 22.391 1 31.67 25 TYR B N 1
ATOM 4080 C CA . TYR B 1 25 ? 1.426 -34.344 21.641 1 31.67 25 TYR B CA 1
ATOM 4081 C C . TYR B 1 25 ? 1.33 -33.062 22.453 1 31.67 25 TYR B C 1
ATOM 4083 O O . TYR B 1 25 ? 2.242 -32.25 22.422 1 31.67 25 TYR B O 1
ATOM 4091 N N . LEU B 1 26 ? 0.214 -32.875 23.234 1 34.44 26 LEU B N 1
ATOM 4092 C CA . LEU B 1 26 ? 0.17 -31.703 24.094 1 34.44 26 LEU B CA 1
ATOM 4093 C C . LEU B 1 26 ? 1.203 -31.812 25.203 1 34.44 26 LEU B C 1
ATOM 4095 O O . LEU B 1 26 ? 1.837 -30.828 25.578 1 34.44 26 LEU B O 1
ATOM 4099 N N . LEU B 1 27 ? 1.291 -33.031 25.797 1 32.47 27 LEU B N 1
ATOM 4100 C CA . LEU B 1 27 ? 2.248 -33.125 26.891 1 32.47 27 LEU B CA 1
ATOM 4101 C C . LEU B 1 27 ? 3.676 -32.969 26.391 1 32.47 27 LEU B C 1
ATOM 4103 O O . LEU B 1 27 ? 4.543 -32.469 27.109 1 32.47 27 LEU B O 1
ATOM 4107 N N . ASP B 1 28 ? 3.988 -33.5 25.156 1 29.72 28 ASP B N 1
ATOM 4108 C CA . ASP B 1 28 ? 5.359 -33.281 24.703 1 29.72 28 ASP B CA 1
ATOM 4109 C C . ASP B 1 28 ? 5.605 -31.797 24.438 1 29.72 28 ASP B C 1
ATOM 4111 O O . ASP B 1 28 ? 6.727 -31.297 24.609 1 29.72 28 ASP B O 1
ATOM 4115 N N . THR B 1 29 ? 4.598 -31 23.938 1 31.5 29 THR B N 1
ATOM 4116 C CA . THR B 1 29 ? 4.828 -29.578 23.797 1 31.5 29 THR B CA 1
ATOM 4117 C C . THR B 1 29 ? 4.895 -28.891 25.156 1 31.5 29 THR B C 1
ATOM 4119 O O . THR B 1 29 ? 5.676 -27.969 25.359 1 31.5 29 THR B O 1
ATOM 4122 N N . LEU B 1 30 ? 3.986 -29.219 26.109 1 32.25 30 LEU B N 1
ATOM 4123 C CA . LEU B 1 30 ? 4.078 -28.609 27.438 1 32.25 30 LEU B CA 1
ATOM 4124 C C . LEU B 1 30 ? 5.242 -29.188 28.234 1 32.25 30 LEU B C 1
ATOM 4126 O O . LEU B 1 30 ? 5.602 -28.672 29.297 1 32.25 30 LEU B O 1
ATOM 4130 N N . ARG B 1 31 ? 5.555 -30.484 28.188 1 30.8 31 ARG B N 1
ATOM 4131 C CA . ARG B 1 31 ? 6.672 -31.031 28.953 1 30.8 31 ARG B CA 1
ATOM 4132 C C . ARG B 1 31 ? 7.988 -30.375 28.547 1 30.8 31 ARG B C 1
ATOM 4134 O O . ARG B 1 31 ? 9.055 -30.734 29.047 1 30.8 31 ARG B O 1
ATOM 4141 N N . LEU B 1 32 ? 8.125 -29.797 27.406 1 29.92 32 LEU B N 1
ATOM 4142 C CA . LEU B 1 32 ? 9.352 -29.016 27.453 1 29.92 32 LEU B CA 1
ATOM 4143 C C . LEU B 1 32 ? 9.242 -27.875 28.469 1 29.92 32 LEU B C 1
ATOM 4145 O O . LEU B 1 32 ? 8.711 -26.812 28.156 1 29.92 32 LEU B O 1
ATOM 4149 N N . GLY B 1 33 ? 8.625 -28.047 29.641 1 27.83 33 GLY B N 1
ATOM 4150 C CA . GLY B 1 33 ? 8.484 -27.328 30.891 1 27.83 33 GLY B CA 1
ATOM 4151 C C . GLY B 1 33 ? 9.75 -26.594 31.297 1 27.83 33 GLY B C 1
ATOM 4152 O O . GLY B 1 33 ? 10.789 -26.719 30.656 1 27.83 33 GLY B O 1
ATOM 4153 N N . GLY B 1 34 ? 9.93 -26.359 32.75 1 30.11 34 GLY B N 1
ATOM 4154 C CA . GLY B 1 34 ? 10.703 -25.516 33.656 1 30.11 34 GLY B CA 1
ATOM 4155 C C . GLY B 1 34 ? 12.188 -25.812 33.625 1 30.11 34 GLY B C 1
ATOM 4156 O O . GLY B 1 34 ? 12.906 -25.531 34.594 1 30.11 34 GLY B O 1
ATOM 4157 N N . SER B 1 35 ? 12.664 -26.922 33 1 28.5 35 SER B N 1
ATOM 4158 C CA . SER B 1 35 ? 14.094 -26.875 33.312 1 28.5 35 SER B CA 1
ATOM 4159 C C . SER B 1 35 ? 14.688 -25.516 32.969 1 28.5 35 SER B C 1
ATOM 4161 O O . SER B 1 35 ? 14.18 -24.797 32.094 1 28.5 35 SER B O 1
ATOM 4163 N N . ARG B 1 36 ? 15.539 -24.938 33.875 1 31.41 36 ARG B N 1
ATOM 4164 C CA . ARG B 1 36 ? 16.5 -23.875 33.625 1 31.41 36 ARG B CA 1
ATOM 4165 C C . ARG B 1 36 ? 17.078 -23.953 32.219 1 31.41 36 ARG B C 1
ATOM 4167 O O . ARG B 1 36 ? 17.812 -24.906 31.906 1 31.41 36 ARG B O 1
ATOM 4174 N N . ALA B 1 37 ? 16.266 -23.719 31.234 1 30.66 37 ALA B N 1
ATOM 4175 C CA . ALA B 1 37 ? 16.609 -23.656 29.812 1 30.66 37 ALA B CA 1
ATOM 4176 C C . ALA B 1 37 ? 18.062 -23.234 29.625 1 30.66 37 ALA B C 1
ATOM 4178 O O . ALA B 1 37 ? 18.438 -22.109 29.938 1 30.66 37 ALA B O 1
ATOM 4179 N N . GLY B 1 38 ? 18.922 -24.172 29.703 1 32.5 38 GLY B N 1
ATOM 4180 C CA . GLY B 1 38 ? 20.281 -23.875 29.297 1 32.5 38 GLY B CA 1
ATOM 4181 C C . GLY B 1 38 ? 20.359 -22.938 28.109 1 32.5 38 GLY B C 1
ATOM 4182 O O . GLY B 1 38 ? 19.469 -22.922 27.266 1 32.5 38 GLY B O 1
ATOM 4183 N N . SER B 1 39 ? 20.938 -21.75 28.234 1 39.03 39 SER B N 1
ATOM 4184 C CA . SER B 1 39 ? 21.281 -20.844 27.156 1 39.03 39 SER B CA 1
ATOM 4185 C C . SER B 1 39 ? 21.547 -21.594 25.859 1 39.03 39 SER B C 1
ATOM 4187 O O . SER B 1 39 ? 22.594 -22.219 25.703 1 39.03 39 SER B O 1
ATOM 4189 N N . VAL B 1 40 ? 20.656 -22.453 25.344 1 42.59 40 VAL B N 1
ATOM 4190 C CA . VAL B 1 40 ? 20.938 -23.016 24.031 1 42.59 40 VAL B CA 1
ATOM 4191 C C . VAL B 1 40 ? 21.688 -22 23.188 1 42.59 40 VAL B C 1
ATOM 4193 O O . VAL B 1 40 ? 21.281 -20.844 23.062 1 42.59 40 VAL B O 1
ATOM 4196 N N . ALA B 1 41 ? 22.844 -22.156 22.984 1 51 41 ALA B N 1
ATOM 4197 C CA . ALA B 1 41 ? 23.766 -21.328 22.203 1 51 41 ALA B CA 1
ATOM 4198 C C . ALA B 1 41 ? 23.172 -21 20.844 1 51 41 ALA B C 1
ATOM 4200 O O . ALA B 1 41 ? 23.031 -21.875 19.984 1 51 41 ALA B O 1
ATOM 4201 N N . VAL B 1 42 ? 22.188 -20.094 20.719 1 67.94 42 VAL B N 1
ATOM 4202 C CA . VAL B 1 42 ? 21.703 -19.594 19.438 1 67.94 42 VAL B CA 1
ATOM 4203 C C . VAL B 1 42 ? 22.891 -19.156 18.578 1 67.94 42 VAL B C 1
ATOM 4205 O O . VAL B 1 42 ? 23.797 -18.469 19.062 1 67.94 42 VAL B O 1
ATOM 4208 N N . GLY B 1 43 ? 23.078 -19.922 17.391 1 80.94 43 GLY B N 1
ATOM 4209 C CA . GLY B 1 43 ? 24.125 -19.5 16.484 1 80.94 43 GLY B CA 1
ATOM 4210 C C . GLY B 1 43 ? 24.047 -18.031 16.109 1 80.94 43 GLY B C 1
ATOM 4211 O O . GLY B 1 43 ? 22.953 -17.5 15.922 1 80.94 43 GLY B O 1
ATOM 4212 N N . ARG B 1 44 ? 25.125 -17.375 16.281 1 92.94 44 ARG B N 1
ATOM 4213 C CA . ARG B 1 44 ? 25.203 -15.969 15.891 1 92.94 44 ARG B CA 1
ATOM 4214 C C . ARG B 1 44 ? 25.812 -15.82 14.5 1 92.94 44 ARG B C 1
ATOM 4216 O O . ARG B 1 44 ? 26.875 -16.391 14.219 1 92.94 44 ARG B O 1
ATOM 4223 N N . TYR B 1 45 ? 25.094 -15.203 13.633 1 97.75 45 TYR B N 1
ATOM 4224 C CA . TYR B 1 45 ? 25.547 -15 12.266 1 97.75 45 TYR B CA 1
ATOM 4225 C C . TYR B 1 45 ? 25.422 -13.539 11.859 1 97.75 45 TYR B C 1
ATOM 4227 O O . TYR B 1 45 ? 24.594 -12.805 12.383 1 97.75 45 TYR B O 1
ATOM 4235 N N . GLU B 1 46 ? 26.328 -13.133 11.055 1 97.94 46 GLU B N 1
ATOM 4236 C CA . GLU B 1 46 ? 26.188 -11.805 10.469 1 97.94 46 GLU B CA 1
ATOM 4237 C C . GLU B 1 46 ? 25.141 -11.781 9.367 1 97.94 46 GLU B C 1
ATOM 4239 O O . GLU B 1 46 ? 24.406 -10.812 9.219 1 97.94 46 GLU B O 1
ATOM 4244 N N . LEU B 1 47 ? 25.094 -12.852 8.633 1 98.56 47 LEU B N 1
ATOM 4245 C CA . LEU B 1 47 ? 24.203 -12.938 7.484 1 98.56 47 LEU B CA 1
ATOM 4246 C C . LEU B 1 47 ? 23.547 -14.312 7.402 1 98.56 47 LEU B C 1
ATOM 4248 O O . LEU B 1 47 ? 24.25 -15.336 7.344 1 98.56 47 LEU B O 1
ATOM 4252 N N . VAL B 1 48 ? 22.266 -14.32 7.453 1 98.75 48 VAL B N 1
ATOM 4253 C CA . VAL B 1 48 ? 21.484 -15.523 7.133 1 98.75 48 VAL B CA 1
ATOM 4254 C C . VAL B 1 48 ? 21 -15.453 5.688 1 98.75 48 VAL B C 1
ATOM 4256 O O . VAL B 1 48 ? 20.531 -14.406 5.238 1 98.75 48 VAL B O 1
ATOM 4259 N N . VAL B 1 49 ? 21.156 -16.547 4.945 1 98.88 49 VAL B N 1
ATOM 4260 C CA . VAL B 1 49 ? 20.719 -16.578 3.555 1 98.88 49 VAL B CA 1
ATOM 4261 C C . VAL B 1 49 ? 19.516 -17.516 3.414 1 98.88 49 VAL B C 1
ATOM 4263 O O . VAL B 1 49 ? 19.641 -18.719 3.639 1 98.88 49 VAL B O 1
ATOM 4266 N N . ALA B 1 50 ? 18.391 -16.922 3.09 1 98.94 50 ALA B N 1
ATOM 4267 C CA . ALA B 1 50 ? 17.172 -17.688 2.799 1 98.94 50 ALA B CA 1
ATOM 4268 C C . ALA B 1 50 ? 17.047 -17.953 1.301 1 98.94 50 ALA B C 1
ATOM 4270 O O . ALA B 1 50 ? 16.75 -17.047 0.526 1 98.94 50 ALA B O 1
ATOM 4271 N N . ILE B 1 51 ? 17.219 -19.188 0.953 1 98.94 51 ILE B N 1
ATOM 4272 C CA . ILE B 1 51 ? 17.094 -19.578 -0.448 1 98.94 51 ILE B CA 1
ATOM 4273 C C . ILE B 1 51 ? 15.75 -20.266 -0.676 1 98.94 51 ILE B C 1
ATOM 4275 O O . ILE B 1 51 ? 15.602 -21.453 -0.383 1 98.94 51 ILE B O 1
ATOM 4279 N N . LEU B 1 52 ? 14.805 -19.562 -1.222 1 98.88 52 LEU B N 1
ATOM 4280 C CA . LEU B 1 52 ? 13.492 -20.125 -1.476 1 98.88 52 LEU B CA 1
ATOM 4281 C C . LEU B 1 52 ? 13.562 -21.188 -2.578 1 98.88 52 LEU B C 1
ATOM 4283 O O . LEU B 1 52 ? 14.148 -20.938 -3.635 1 98.88 52 LEU B O 1
ATOM 4287 N N . SER B 1 53 ? 13.055 -22.328 -2.287 1 98.75 53 SER B N 1
ATOM 4288 C CA . SER B 1 53 ? 13.062 -23.453 -3.211 1 98.75 53 SER B CA 1
ATOM 4289 C C . SER B 1 53 ? 11.75 -24.234 -3.148 1 98.75 53 SER B C 1
ATOM 4291 O O . SER B 1 53 ? 10.781 -23.766 -2.537 1 98.75 53 SER B O 1
ATOM 4293 N N . ALA B 1 54 ? 11.641 -25.281 -3.979 1 98.31 54 ALA B N 1
ATOM 4294 C CA . ALA B 1 54 ? 10.461 -26.156 -4.02 1 98.31 54 ALA B CA 1
ATOM 4295 C C . ALA B 1 54 ? 10.844 -27.609 -3.729 1 98.31 54 ALA B C 1
ATOM 4297 O O . ALA B 1 54 ? 12.016 -27.984 -3.857 1 98.31 54 ALA B O 1
ATOM 4298 N N . ARG B 1 55 ? 9.906 -28.391 -3.359 1 97.94 55 ARG B N 1
ATOM 4299 C CA . ARG B 1 55 ? 10.133 -29.766 -2.939 1 97.94 55 ARG B CA 1
ATOM 4300 C C . ARG B 1 55 ? 10.844 -30.562 -4.031 1 97.94 55 ARG B C 1
ATOM 4302 O O . ARG B 1 55 ? 11.805 -31.281 -3.756 1 97.94 55 ARG B O 1
ATOM 4309 N N . GLY B 1 56 ? 10.484 -30.344 -5.258 1 96.69 56 GLY B N 1
ATOM 4310 C CA . GLY B 1 56 ? 11.016 -31.141 -6.355 1 96.69 56 GLY B CA 1
ATOM 4311 C C . GLY B 1 56 ? 12.273 -30.547 -6.965 1 96.69 56 GLY B C 1
ATOM 4312 O O . GLY B 1 56 ? 12.82 -31.094 -7.926 1 96.69 56 GLY B O 1
ATOM 4313 N N . ASN B 1 57 ? 12.797 -29.5 -6.426 1 97.75 57 ASN B N 1
ATOM 4314 C CA . ASN B 1 57 ? 13.906 -28.7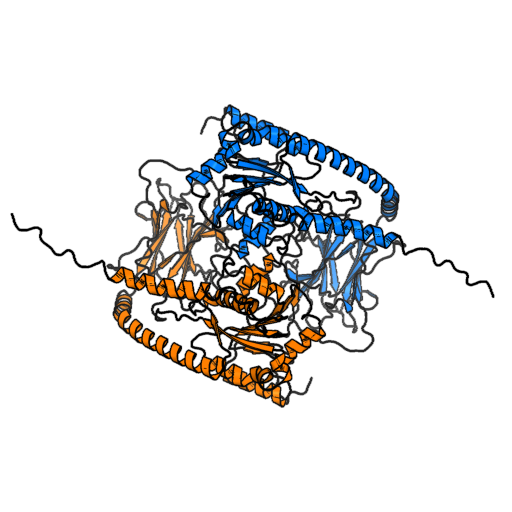66 -7.043 1 97.75 57 ASN B CA 1
ATOM 4315 C C . ASN B 1 57 ? 15.25 -29.234 -6.5 1 97.75 57 ASN B C 1
ATOM 4317 O O . ASN B 1 57 ? 16.125 -28.422 -6.188 1 97.75 57 ASN B O 1
ATOM 4321 N N . TRP B 1 58 ? 15.461 -30.516 -6.34 1 96.94 58 TRP B N 1
ATOM 4322 C CA . TRP B 1 58 ? 16.703 -31.047 -5.785 1 96.94 58 TRP B CA 1
ATOM 4323 C C . TRP B 1 58 ? 17.875 -30.75 -6.719 1 96.94 58 TRP B C 1
ATOM 4325 O O . TRP B 1 58 ? 19 -30.5 -6.258 1 96.94 58 TRP B O 1
ATOM 4335 N N . VAL B 1 59 ? 17.641 -30.719 -8.047 1 97.62 59 VAL B N 1
ATOM 4336 C CA . VAL B 1 59 ? 18.703 -30.453 -9.008 1 97.62 59 VAL B CA 1
ATOM 4337 C C . VAL B 1 59 ? 19.188 -29 -8.852 1 97.62 59 VAL B C 1
ATOM 4339 O O . VAL B 1 59 ? 20.391 -28.75 -8.867 1 97.62 59 VAL B O 1
ATOM 4342 N N . LEU B 1 60 ? 18.25 -28.109 -8.703 1 98.5 60 LEU B N 1
ATOM 4343 C CA . LEU B 1 60 ? 18.594 -26.703 -8.539 1 98.5 60 LEU B CA 1
ATOM 4344 C C . LEU B 1 60 ? 19.344 -26.469 -7.23 1 98.5 60 LEU B C 1
ATOM 4346 O O . LEU B 1 60 ? 20.344 -25.75 -7.195 1 98.5 60 LEU B O 1
ATOM 4350 N N . ARG B 1 61 ? 18.875 -27.078 -6.16 1 98.81 61 ARG B N 1
ATOM 4351 C CA . ARG B 1 61 ? 19.547 -26.922 -4.875 1 98.81 61 ARG B CA 1
ATOM 4352 C C . ARG B 1 61 ? 20.953 -27.5 -4.922 1 98.81 61 ARG B C 1
ATOM 4354 O O . ARG B 1 61 ? 21.891 -26.906 -4.383 1 98.81 61 ARG B O 1
ATOM 4361 N N . GLN B 1 62 ? 21.125 -28.625 -5.562 1 98.56 62 GLN B N 1
ATOM 4362 C CA . GLN B 1 62 ? 22.469 -29.188 -5.707 1 98.56 62 GLN B CA 1
ATOM 4363 C C . GLN B 1 62 ? 23.359 -28.266 -6.531 1 98.56 62 GLN B C 1
ATOM 4365 O O . GLN B 1 62 ? 24.547 -28.109 -6.227 1 98.56 62 GLN B O 1
ATOM 4370 N N . ALA B 1 63 ? 22.781 -27.703 -7.578 1 98.75 63 ALA B N 1
ATOM 4371 C CA . ALA B 1 63 ? 23.531 -26.766 -8.398 1 98.75 63 ALA B CA 1
ATOM 4372 C C . ALA B 1 63 ? 24.031 -25.594 -7.562 1 98.75 63 ALA B C 1
ATOM 4374 O O . ALA B 1 63 ? 25.156 -25.141 -7.727 1 98.75 63 ALA B O 1
ATOM 4375 N N . VAL B 1 64 ? 23.188 -25.094 -6.699 1 98.81 64 VAL B N 1
ATOM 4376 C CA . VAL B 1 64 ? 23.562 -24 -5.816 1 98.81 64 VAL B CA 1
ATOM 4377 C C . VAL B 1 64 ? 24.703 -24.438 -4.891 1 98.81 64 VAL B C 1
ATOM 4379 O O . VAL B 1 64 ? 25.688 -23.734 -4.73 1 98.81 64 VAL B O 1
ATOM 4382 N N . ARG B 1 65 ? 24.641 -25.656 -4.312 1 98.62 65 ARG B N 1
ATOM 4383 C CA . ARG B 1 65 ? 25.672 -26.219 -3.445 1 98.62 65 ARG B CA 1
ATOM 4384 C C . ARG B 1 65 ? 27 -26.328 -4.184 1 98.62 65 ARG B C 1
ATOM 4386 O O . ARG B 1 65 ? 28.062 -26.094 -3.604 1 98.62 65 ARG B O 1
ATOM 4393 N N . ASP B 1 66 ? 26.891 -26.641 -5.477 1 98.12 66 ASP B N 1
ATOM 4394 C CA . ASP B 1 66 ? 28.078 -26.906 -6.277 1 98.12 66 ASP B CA 1
ATOM 4395 C C . ASP B 1 66 ? 28.625 -25.625 -6.898 1 98.12 66 ASP B C 1
ATOM 4397 O O . ASP B 1 66 ? 29.625 -25.656 -7.617 1 98.12 66 ASP B O 1
ATOM 4401 N N . SER B 1 67 ? 27.969 -24.562 -6.676 1 98.19 67 SER B N 1
ATOM 4402 C CA . SER B 1 67 ? 28.422 -23.297 -7.258 1 98.19 67 SER B CA 1
ATOM 4403 C C . SER B 1 67 ? 28.734 -22.266 -6.18 1 98.19 67 SER B C 1
ATOM 4405 O O . SER B 1 67 ? 29.719 -22.406 -5.449 1 98.19 67 SER B O 1
ATOM 4407 N N . TRP B 1 68 ? 27.875 -21.125 -6.137 1 98.12 68 TRP B N 1
ATOM 4408 C CA . TRP B 1 68 ? 28.281 -19.953 -5.367 1 98.12 68 TRP B CA 1
ATOM 4409 C C . TRP B 1 68 ? 28.234 -20.25 -3.869 1 98.12 68 TRP B C 1
ATOM 4411 O O . TRP B 1 68 ? 28.875 -19.562 -3.074 1 98.12 68 TRP B O 1
ATOM 4421 N N . LEU B 1 69 ? 27.484 -21.266 -3.451 1 98.38 69 LEU B N 1
ATOM 4422 C CA . LEU B 1 69 ? 27.422 -21.594 -2.031 1 98.38 69 LEU B CA 1
ATOM 4423 C C . LEU B 1 69 ? 28.766 -22.109 -1.538 1 98.38 69 LEU B C 1
ATOM 4425 O O . LEU B 1 69 ? 29.031 -22.125 -0.334 1 98.38 69 LEU B O 1
ATOM 4429 N N . GLN B 1 70 ? 29.625 -22.562 -2.42 1 97.38 70 GLN B N 1
ATOM 4430 C CA . GLN B 1 70 ? 30.969 -23.016 -2.068 1 97.38 70 GLN B CA 1
ATOM 4431 C C . GLN B 1 70 ? 31.797 -21.891 -1.474 1 97.38 70 GLN B C 1
ATOM 4433 O O . GLN B 1 70 ? 32.719 -22.141 -0.708 1 97.38 70 GLN B O 1
ATOM 4438 N N . ALA B 1 71 ? 31.453 -20.672 -1.881 1 96.62 71 ALA B N 1
ATOM 4439 C CA . ALA B 1 71 ? 32.156 -19.547 -1.29 1 96.62 71 ALA B CA 1
ATOM 4440 C C . ALA B 1 71 ? 32.031 -19.562 0.231 1 96.62 71 ALA B C 1
ATOM 4442 O O . ALA B 1 71 ? 32.969 -19.156 0.936 1 96.62 71 ALA B O 1
ATOM 4443 N N . VAL B 1 72 ? 30.906 -20 0.713 1 97.5 72 VAL B N 1
ATOM 4444 C CA . VAL B 1 72 ? 30.641 -20.047 2.146 1 97.5 72 VAL B CA 1
ATOM 4445 C C . VAL B 1 72 ? 31.172 -21.344 2.738 1 97.5 72 VAL B C 1
ATOM 4447 O O . VAL B 1 72 ? 31.938 -21.328 3.709 1 97.5 72 VAL B O 1
ATOM 4450 N N . THR B 1 73 ? 30.891 -22.5 2.113 1 95.81 73 THR B N 1
ATOM 4451 C CA . THR B 1 73 ? 31.172 -23.797 2.703 1 95.81 73 THR B CA 1
ATOM 4452 C C . THR B 1 73 ? 32.656 -24.094 2.68 1 95.81 73 THR B C 1
ATOM 4454 O O . THR B 1 73 ? 33.188 -24.812 3.537 1 95.81 73 THR B O 1
ATOM 4457 N N . ALA B 1 74 ? 33.344 -23.5 1.771 1 94.75 74 ALA B N 1
ATOM 4458 C CA . ALA B 1 74 ? 34.781 -23.766 1.639 1 94.75 74 ALA B CA 1
ATOM 4459 C C . ALA B 1 74 ? 35.625 -22.781 2.461 1 94.75 74 ALA B C 1
ATOM 4461 O O . ALA B 1 74 ? 36.812 -22.969 2.633 1 94.75 74 ALA B O 1
ATOM 4462 N N . SER B 1 75 ? 35 -21.781 2.959 1 95.94 75 SER B N 1
ATOM 4463 C CA . SER B 1 75 ? 35.688 -20.766 3.721 1 95.94 75 SER B CA 1
ATOM 4464 C C . SER B 1 75 ? 35.375 -20.859 5.211 1 95.94 75 SER B C 1
ATOM 4466 O O . SER B 1 75 ? 34.281 -20.531 5.645 1 95.94 75 SER B O 1
ATOM 4468 N N . PRO B 1 76 ? 36.375 -21.203 6.047 1 95.44 76 PRO B N 1
ATOM 4469 C CA . PRO B 1 76 ? 36.125 -21.281 7.488 1 95.44 76 PRO B CA 1
ATOM 4470 C C . PRO B 1 76 ? 35.594 -19.953 8.062 1 95.44 76 PRO B C 1
ATOM 4472 O O . PRO B 1 76 ? 34.75 -19.953 8.938 1 95.44 76 PRO B O 1
ATOM 4475 N N . SER B 1 77 ? 36.125 -18.922 7.555 1 95.56 77 SER B N 1
ATOM 4476 C CA . SER B 1 77 ? 35.719 -17.609 8.039 1 95.56 77 SER B CA 1
ATOM 4477 C C . SER B 1 77 ? 34.25 -17.328 7.695 1 95.56 77 SER B C 1
ATOM 4479 O O . SER B 1 77 ? 33.469 -16.891 8.547 1 95.56 77 SER B O 1
ATOM 4481 N N . LEU B 1 78 ? 33.844 -17.594 6.488 1 97.06 78 LEU B N 1
ATOM 4482 C CA . LEU B 1 78 ? 32.5 -17.297 6.07 1 97.06 78 LEU B CA 1
ATOM 4483 C C . LEU B 1 78 ? 31.5 -18.281 6.707 1 97.06 78 LEU B C 1
ATOM 4485 O O . LEU B 1 78 ? 30.359 -17.922 6.977 1 97.06 78 LEU B O 1
ATOM 4489 N N . ARG B 1 79 ? 31.938 -19.484 7.039 1 96.44 79 ARG B N 1
ATOM 4490 C CA . ARG B 1 79 ? 31.062 -20.469 7.656 1 96.44 79 ARG B CA 1
ATOM 4491 C C . ARG B 1 79 ? 30.594 -20 9.031 1 96.44 79 ARG B C 1
ATOM 4493 O O . ARG B 1 79 ? 29.5 -20.359 9.477 1 96.44 79 ARG B O 1
ATOM 4500 N N . LYS B 1 80 ? 31.422 -19.203 9.625 1 96.25 80 LYS B N 1
ATOM 4501 C CA . LYS B 1 80 ? 31.094 -18.703 10.961 1 96.25 80 LYS B CA 1
ATOM 4502 C C . LYS B 1 80 ? 30.203 -17.484 10.891 1 96.25 80 LYS B C 1
ATOM 4504 O O . LYS B 1 80 ? 29.5 -17.156 11.859 1 96.25 80 LYS B O 1
ATOM 4509 N N . ARG B 1 81 ? 30.219 -16.875 9.781 1 97.56 81 ARG B N 1
ATOM 4510 C CA . ARG B 1 81 ? 29.578 -15.578 9.672 1 97.56 81 ARG B CA 1
ATOM 4511 C C . ARG B 1 81 ? 28.266 -15.672 8.883 1 97.56 81 ARG B C 1
ATOM 4513 O O . ARG B 1 81 ? 27.375 -14.844 9.047 1 97.56 81 ARG B O 1
ATOM 4520 N N . VAL B 1 82 ? 28.203 -16.656 8.008 1 98.5 82 VAL B N 1
ATOM 4521 C CA . VAL B 1 82 ? 27.094 -16.75 7.07 1 98.5 82 VAL B CA 1
ATOM 4522 C C . VAL B 1 82 ? 26.406 -18.109 7.227 1 98.5 82 VAL B C 1
ATOM 4524 O O . VAL B 1 82 ? 27.078 -19.141 7.285 1 98.5 82 VAL B O 1
ATOM 4527 N N . LEU B 1 83 ? 25.031 -18.094 7.289 1 98.44 83 LEU B N 1
ATOM 4528 C CA . LEU B 1 83 ? 24.25 -19.328 7.383 1 98.44 83 LEU B CA 1
ATOM 4529 C C . LEU B 1 83 ? 23.266 -19.438 6.223 1 98.44 83 LEU B C 1
ATOM 4531 O O . LEU B 1 83 ? 22.188 -18.875 6.273 1 98.44 83 LEU B O 1
ATOM 4535 N N . PRO B 1 84 ? 23.609 -20.25 5.242 1 98.56 84 PRO B N 1
ATOM 4536 C CA . PRO B 1 84 ? 22.656 -20.484 4.156 1 98.56 84 PRO B CA 1
ATOM 4537 C C . PRO B 1 84 ? 21.656 -21.594 4.488 1 98.56 84 PRO B C 1
ATOM 4539 O O . PRO B 1 84 ? 22.016 -22.609 5.082 1 98.56 84 PRO B O 1
ATOM 4542 N N . ARG B 1 85 ? 20.406 -21.344 4.207 1 98.81 85 ARG B N 1
ATOM 4543 C CA . ARG B 1 85 ? 19.359 -22.328 4.355 1 98.81 85 ARG B CA 1
ATOM 4544 C C . ARG B 1 85 ? 18.422 -22.328 3.15 1 98.81 85 ARG B C 1
ATOM 4546 O O . ARG B 1 85 ? 18.016 -21.25 2.68 1 98.81 85 ARG B O 1
ATOM 4553 N N . PHE B 1 86 ? 18.125 -23.562 2.648 1 98.88 86 PHE B N 1
ATOM 4554 C CA . PHE B 1 86 ? 17.062 -23.703 1.669 1 98.88 86 PHE B CA 1
ATOM 4555 C C . PHE B 1 86 ? 15.703 -23.766 2.357 1 98.88 86 PHE B C 1
ATOM 4557 O O . PHE B 1 86 ? 15.539 -24.469 3.357 1 98.88 86 PHE B O 1
ATOM 4564 N N . VAL B 1 87 ? 14.758 -23.016 1.859 1 98.88 87 VAL B N 1
ATOM 4565 C CA . VAL B 1 87 ? 13.406 -22.969 2.418 1 98.88 87 VAL B CA 1
ATOM 4566 C C . VAL B 1 87 ? 12.453 -23.766 1.539 1 98.88 87 VAL B C 1
ATOM 4568 O O . VAL B 1 87 ? 12.227 -23.422 0.376 1 98.88 87 VAL B O 1
ATOM 4571 N N . VAL B 1 88 ? 11.898 -24.812 2.061 1 98.75 88 VAL B N 1
ATOM 4572 C CA . VAL B 1 88 ? 11.016 -25.703 1.312 1 98.75 88 VAL B CA 1
ATOM 4573 C C . VAL B 1 88 ? 9.734 -25.953 2.104 1 98.75 88 VAL B C 1
ATOM 4575 O O . VAL B 1 88 ? 9.766 -26.078 3.33 1 98.75 88 VAL B O 1
ATOM 4578 N N . GLY B 1 89 ? 8.617 -25.969 1.428 1 98.56 89 GLY B N 1
ATOM 4579 C CA . GLY B 1 89 ? 7.375 -26.344 2.092 1 98.56 89 GLY B CA 1
ATOM 4580 C C . GLY B 1 89 ? 7.344 -27.797 2.525 1 98.56 89 GLY B C 1
ATOM 4581 O O . GLY B 1 89 ? 7.82 -28.672 1.805 1 98.56 89 GLY B O 1
ATOM 4582 N N . SER B 1 90 ? 6.777 -28.031 3.654 1 97.94 90 SER B N 1
ATOM 4583 C CA . SER B 1 90 ? 6.805 -29.391 4.215 1 97.94 90 SER B CA 1
ATOM 4584 C C . SER B 1 90 ? 5.715 -30.266 3.602 1 97.94 90 SER B C 1
ATOM 4586 O O . SER B 1 90 ? 5.82 -31.484 3.619 1 97.94 90 SER B O 1
ATOM 4588 N N . ARG B 1 91 ? 4.711 -29.672 3.055 1 98.12 91 ARG B N 1
ATOM 4589 C CA . ARG B 1 91 ? 3.598 -30.438 2.512 1 98.12 91 ARG B CA 1
ATOM 4590 C C . ARG B 1 91 ? 3.562 -30.359 0.99 1 98.12 91 ARG B C 1
ATOM 4592 O O . ARG B 1 91 ? 3.732 -29.281 0.419 1 98.12 91 ARG B O 1
ATOM 4599 N N . ALA B 1 92 ? 3.377 -31.516 0.408 1 98.06 92 ALA B N 1
ATOM 4600 C CA . ALA B 1 92 ? 3.166 -31.547 -1.037 1 98.06 92 ALA B CA 1
ATOM 4601 C C . ALA B 1 92 ? 1.71 -31.266 -1.387 1 98.06 92 ALA B C 1
ATOM 4603 O O . ALA B 1 92 ? 0.815 -31.469 -0.564 1 98.06 92 ALA B O 1
ATOM 4604 N N . CYS B 1 93 ? 1.504 -30.641 -2.559 1 98.12 93 CYS B N 1
ATOM 4605 C CA . CYS B 1 93 ? 0.142 -30.578 -3.076 1 98.12 93 CYS B CA 1
ATOM 4606 C C . CYS B 1 93 ? -0.341 -31.953 -3.516 1 98.12 93 CYS B C 1
ATOM 4608 O O . CYS B 1 93 ? 0.296 -32.594 -4.344 1 98.12 93 CYS B O 1
ATOM 4610 N N . ASP B 1 94 ? -1.457 -32.438 -3.072 1 97.06 94 ASP B N 1
ATOM 4611 C CA . ASP B 1 94 ? -1.938 -33.781 -3.326 1 97.06 94 ASP B CA 1
ATOM 4612 C C . ASP B 1 94 ? -2.781 -33.844 -4.598 1 97.06 94 ASP B C 1
ATOM 4614 O O . ASP B 1 94 ? -3.299 -34.875 -4.961 1 97.06 94 ASP B O 1
ATOM 4618 N N . ILE B 1 95 ? -2.832 -32.75 -5.234 1 97.62 95 ILE B N 1
ATOM 4619 C CA . ILE B 1 95 ? -3.621 -32.688 -6.461 1 97.62 95 ILE B CA 1
ATOM 4620 C C . ILE B 1 95 ? -2.695 -32.75 -7.672 1 97.62 95 ILE B C 1
ATOM 4622 O O . ILE B 1 95 ? -1.738 -32 -7.781 1 97.62 95 ILE B O 1
ATOM 4626 N N . HIS B 1 96 ? -2.967 -33.719 -8.57 1 97.19 96 HIS B N 1
ATOM 4627 C CA . HIS B 1 96 ? -2.201 -33.812 -9.812 1 97.19 96 HIS B CA 1
ATOM 4628 C C . HIS B 1 96 ? -2.232 -32.469 -10.578 1 97.19 96 HIS B C 1
ATOM 4630 O O . HIS B 1 96 ? -3.275 -31.828 -10.656 1 97.19 96 HIS B O 1
ATOM 4636 N N . PRO B 1 97 ? -1.118 -32.062 -11.141 1 95.19 97 PRO B N 1
ATOM 4637 C CA . PRO B 1 97 ? -1.058 -30.766 -11.828 1 95.19 97 PRO B CA 1
ATOM 4638 C C . PRO B 1 97 ? -2.168 -30.594 -12.859 1 95.19 97 PRO B C 1
ATOM 4640 O O . PRO B 1 97 ? -2.719 -29.5 -13 1 95.19 97 PRO B O 1
ATOM 4643 N N . GLU B 1 98 ? -2.566 -31.641 -13.555 1 93.38 98 GLU B N 1
ATOM 4644 C CA . GLU B 1 98 ? -3.586 -31.562 -14.602 1 93.38 98 GLU B CA 1
ATOM 4645 C C . GLU B 1 98 ? -4.977 -31.359 -14 1 93.38 98 GLU B C 1
ATOM 4647 O O . GLU B 1 98 ? -5.922 -31.031 -14.719 1 93.38 98 GLU B O 1
ATOM 4652 N N . ASP B 1 99 ? -5.082 -31.625 -12.734 1 94.38 99 ASP B N 1
ATOM 4653 C CA . ASP B 1 99 ? -6.379 -31.531 -12.078 1 94.38 99 ASP B CA 1
ATOM 4654 C C . ASP B 1 99 ? -6.477 -30.266 -11.234 1 94.38 99 ASP B C 1
ATOM 4656 O O . ASP B 1 99 ? -7.414 -30.109 -10.445 1 94.38 99 ASP B O 1
ATOM 4660 N N . ARG B 1 100 ? -5.508 -29.422 -11.375 1 93.5 100 ARG B N 1
ATOM 4661 C CA . ARG B 1 100 ? -5.5 -28.172 -10.633 1 93.5 100 ARG B CA 1
ATOM 4662 C C . ARG B 1 100 ? -6.156 -27.047 -11.438 1 93.5 100 ARG B C 1
ATOM 4664 O O . ARG B 1 100 ? -6.176 -27.094 -12.664 1 93.5 100 ARG B O 1
ATOM 4671 N N . GLU B 1 101 ? -6.633 -26.016 -10.648 1 88.5 101 GLU B N 1
ATOM 4672 C CA . GLU B 1 101 ? -7.238 -24.859 -11.289 1 88.5 101 GLU B CA 1
ATOM 4673 C C . GLU B 1 101 ? -6.203 -24.062 -12.094 1 88.5 101 GLU B C 1
ATOM 4675 O O . GLU B 1 101 ? -6.516 -23.516 -13.148 1 88.5 101 GLU B O 1
ATOM 4680 N N . ASP B 1 102 ? -5.098 -23.953 -11.586 1 85.81 102 ASP B N 1
ATOM 4681 C CA . ASP B 1 102 ? -3.963 -23.25 -12.188 1 85.81 102 ASP B CA 1
ATOM 4682 C C . ASP B 1 102 ? -2.639 -23.859 -11.727 1 85.81 102 ASP B C 1
ATOM 4684 O O . ASP B 1 102 ? -2.607 -24.641 -10.773 1 85.81 102 ASP B O 1
ATOM 4688 N N . PRO B 1 103 ? -1.632 -23.547 -12.414 1 90.19 103 PRO B N 1
ATOM 4689 C CA . PRO B 1 103 ? -0.37 -24.203 -12.062 1 90.19 103 PRO B CA 1
ATOM 4690 C C . PRO B 1 103 ? 0.312 -23.578 -10.852 1 90.19 103 PRO B C 1
ATOM 4692 O O . PRO B 1 103 ? 1.384 -24.016 -10.438 1 90.19 103 PRO B O 1
ATOM 4695 N N . TYR B 1 104 ? -0.253 -22.609 -10.242 1 92.94 104 TYR B N 1
ATOM 4696 C CA . TYR B 1 104 ? 0.447 -21.828 -9.219 1 92.94 104 TYR B CA 1
ATOM 4697 C C . TYR B 1 104 ? -0.125 -22.125 -7.836 1 92.94 104 TYR B C 1
ATOM 4699 O O . TYR B 1 104 ? 0.49 -21.781 -6.82 1 92.94 104 TYR B O 1
ATOM 4707 N N . SER B 1 105 ? -1.3 -22.734 -7.766 1 92.62 105 SER B N 1
ATOM 4708 C CA . SER B 1 105 ? -1.98 -23 -6.504 1 92.62 105 SER B CA 1
ATOM 4709 C C . SER B 1 105 ? -2.277 -24.484 -6.348 1 92.62 105 SER B C 1
ATOM 4711 O O . SER B 1 105 ? -2.023 -25.281 -7.266 1 92.62 105 SER B O 1
ATOM 4713 N N . CYS B 1 106 ? -2.623 -24.891 -5.141 1 96.44 106 CYS B N 1
ATOM 4714 C CA . CYS B 1 106 ? -3.059 -26.266 -4.867 1 96.44 106 CYS B CA 1
ATOM 4715 C C . CYS B 1 106 ? -4.57 -26.328 -4.688 1 96.44 106 CYS B C 1
ATOM 4717 O O . CYS B 1 106 ? -5.059 -26.594 -3.59 1 96.44 106 CYS B O 1
ATOM 4719 N N . SER B 1 107 ? -5.293 -25.953 -5.703 1 93.19 107 SER B N 1
ATOM 4720 C CA . SER B 1 107 ? -6.75 -25.969 -5.719 1 93.19 107 SER B CA 1
ATOM 4721 C C . SER B 1 107 ? -7.277 -26.922 -6.793 1 93.19 107 SER B C 1
ATOM 4723 O O . SER B 1 107 ? -6.789 -26.906 -7.922 1 93.19 107 SER B O 1
ATOM 4725 N N . PHE B 1 108 ? -8.227 -27.656 -6.41 1 93.62 108 PHE B N 1
ATOM 4726 C CA . PHE B 1 108 ? -8.773 -28.688 -7.289 1 93.62 108 PHE B CA 1
ATOM 4727 C C . PHE B 1 108 ? -9.703 -28.062 -8.328 1 93.62 108 PHE B C 1
ATOM 4729 O O . PHE B 1 108 ? -10.508 -27.188 -8 1 93.62 108 PHE B O 1
ATOM 4736 N N . LEU B 1 109 ? -9.484 -28.453 -9.57 1 91.19 109 LEU B N 1
ATOM 4737 C CA . LEU B 1 109 ? -10.391 -28.094 -10.656 1 91.19 109 LEU B CA 1
ATOM 4738 C C . LEU B 1 109 ? -11.68 -28.891 -10.578 1 91.19 109 LEU B C 1
ATOM 4740 O O . LEU B 1 109 ? -11.797 -29.953 -11.195 1 91.19 109 LEU B O 1
ATOM 4744 N N . ASN B 1 110 ? -12.594 -28.344 -9.867 1 88.25 110 ASN B N 1
ATOM 4745 C CA . ASN B 1 110 ? -13.844 -29.047 -9.617 1 88.25 110 ASN B CA 1
ATOM 4746 C C . ASN B 1 110 ? -14.875 -28.75 -10.703 1 88.25 110 ASN B C 1
ATOM 4748 O O . ASN B 1 110 ? -15.633 -27.781 -10.594 1 88.25 110 ASN B O 1
ATOM 4752 N N . ILE B 1 111 ? -14.891 -29.609 -11.758 1 88.44 111 ILE B N 1
ATOM 4753 C CA . ILE B 1 111 ? -15.859 -29.438 -12.836 1 88.44 111 ILE B CA 1
ATOM 4754 C C . ILE B 1 111 ? -16.812 -30.625 -12.852 1 88.44 111 ILE B C 1
ATOM 4756 O O . ILE B 1 111 ? -16.375 -31.781 -12.898 1 88.44 111 ILE B O 1
ATOM 4760 N N . THR B 1 112 ? -18.062 -30.219 -12.688 1 82.25 112 THR B N 1
ATOM 4761 C CA . THR B 1 112 ? -19.094 -31.25 -12.836 1 82.25 112 THR B CA 1
ATOM 4762 C C . THR B 1 112 ? -19.516 -31.391 -14.297 1 82.25 112 THR B C 1
ATOM 4764 O O . THR B 1 112 ? -19.578 -30.391 -15.023 1 82.25 112 THR B O 1
ATOM 4767 N N . LEU B 1 113 ? -19.422 -32.594 -14.797 1 70.62 113 LEU B N 1
ATOM 4768 C CA . LEU B 1 113 ? -19.781 -32.844 -16.188 1 70.62 113 LEU B CA 1
ATOM 4769 C C . LEU B 1 113 ? -21.188 -32.312 -16.484 1 70.62 113 LEU B C 1
ATOM 4771 O O . LEU B 1 113 ? -22.156 -32.719 -15.828 1 70.62 113 LEU B O 1
ATOM 4775 N N . PRO B 1 114 ? -21.047 -31.188 -17.281 1 62.84 114 PRO B N 1
ATOM 4776 C CA . PRO B 1 114 ? -22.391 -30.703 -17.594 1 62.84 114 PRO B CA 1
ATOM 4777 C C . PRO B 1 114 ? -23.219 -31.719 -18.375 1 62.84 114 PRO B C 1
ATOM 4779 O O . PRO B 1 114 ? -22.656 -32.531 -19.141 1 62.84 114 PRO B O 1
ATOM 4782 N N . ALA B 1 115 ? -24.391 -32.094 -17.984 1 54.16 115 ALA B N 1
ATOM 4783 C CA . ALA B 1 115 ? -25.25 -33.094 -18.625 1 54.16 115 ALA B CA 1
ATOM 4784 C C . ALA B 1 115 ? -25.469 -32.781 -20.094 1 54.16 115 ALA B C 1
ATOM 4786 O O . ALA B 1 115 ? -25.641 -33.656 -20.922 1 54.16 115 ALA B O 1
ATOM 4787 N N . SER B 1 116 ? -25.781 -31.406 -20.438 1 58.75 116 SER B N 1
ATOM 4788 C CA . SER B 1 116 ? -26.281 -31.125 -21.781 1 58.75 116 SER B CA 1
ATOM 4789 C C . SER B 1 116 ? -25.531 -29.969 -22.422 1 58.75 116 SER B C 1
ATOM 4791 O O . SER B 1 116 ? -24.906 -29.172 -21.734 1 58.75 116 SER B O 1
ATOM 4793 N N . GLU B 1 117 ? -25.141 -30.156 -23.75 1 64.5 117 GLU B N 1
ATOM 4794 C CA . GLU B 1 117 ? -24.625 -29.141 -24.672 1 64.5 117 GLU B CA 1
ATOM 4795 C C . GLU B 1 117 ? -25.516 -27.906 -24.688 1 64.5 117 GLU B C 1
ATOM 4797 O O . GLU B 1 117 ? -25.516 -27.141 -25.656 1 64.5 117 GLU B O 1
ATOM 4802 N N . ARG B 1 118 ? -26.203 -27.641 -23.562 1 80 118 ARG B N 1
ATOM 4803 C CA . ARG B 1 118 ? -27.156 -26.547 -23.594 1 80 118 ARG B CA 1
ATOM 4804 C C . ARG B 1 118 ? -26.516 -25.219 -23.172 1 80 118 ARG B C 1
ATOM 4806 O O . ARG B 1 118 ? -25.453 -25.219 -22.547 1 80 118 ARG B O 1
ATOM 4813 N N . GLU B 1 119 ? -27.156 -24.141 -23.672 1 89.56 119 GLU B N 1
ATOM 4814 C CA . GLU B 1 119 ? -26.75 -22.797 -23.328 1 89.56 119 GLU B CA 1
ATOM 4815 C C . GLU B 1 119 ? -27.016 -22.484 -21.859 1 89.56 119 GLU B C 1
ATOM 4817 O O . GLU B 1 119 ? -28.062 -22.859 -21.328 1 89.56 119 GLU B O 1
ATOM 4822 N N . ILE B 1 120 ? -26.078 -21.984 -21.188 1 93.19 120 ILE B N 1
ATOM 4823 C CA . ILE B 1 120 ? -26.156 -21.656 -19.766 1 93.19 120 ILE B CA 1
ATOM 4824 C C . ILE B 1 120 ? -26.188 -20.141 -19.578 1 93.19 120 ILE B C 1
ATOM 4826 O O . ILE B 1 120 ? -25.422 -19.422 -20.219 1 93.19 120 ILE B O 1
ATOM 4830 N N . GLU B 1 121 ? -27.094 -19.672 -18.75 1 95.38 121 GLU B N 1
ATOM 4831 C CA . GLU B 1 121 ? -27.094 -18.266 -18.344 1 95.38 121 GLU B CA 1
ATOM 4832 C C . GLU B 1 121 ? -26.141 -18.047 -17.172 1 95.38 121 GLU B C 1
ATOM 4834 O O . GLU B 1 121 ? -26.312 -18.656 -16.109 1 95.38 121 GLU B O 1
ATOM 4839 N N . ALA B 1 122 ? -25.234 -17.172 -17.297 1 96.56 122 ALA B N 1
ATOM 4840 C CA . ALA B 1 122 ? -24.203 -16.969 -16.297 1 96.56 122 ALA B CA 1
ATOM 4841 C C . ALA B 1 122 ? -24.781 -16.328 -15.031 1 96.56 122 ALA B C 1
ATOM 4843 O O . ALA B 1 122 ? -24.391 -16.672 -13.914 1 96.56 122 ALA B O 1
ATOM 4844 N N . VAL B 1 123 ? -25.688 -15.367 -15.203 1 96 123 VAL B N 1
ATOM 4845 C CA . VAL B 1 123 ? -26.281 -14.648 -14.078 1 96 123 VAL B CA 1
ATOM 4846 C C . VAL B 1 123 ? -27.797 -14.734 -14.156 1 96 123 VAL B C 1
ATOM 4848 O O . VAL B 1 123 ? -28.391 -14.438 -15.195 1 96 123 VAL B O 1
ATOM 4851 N N . THR B 1 124 ? -28.391 -15.141 -13.078 1 92.81 124 THR B N 1
ATOM 4852 C CA . THR B 1 124 ? -29.844 -15.188 -12.992 1 92.81 124 THR B CA 1
ATOM 4853 C C . THR B 1 124 ? -30.344 -14.359 -11.812 1 92.81 124 THR B C 1
ATOM 4855 O O . THR B 1 124 ? -29.859 -14.523 -10.68 1 92.81 124 THR B O 1
ATOM 4858 N N . TRP B 1 125 ? -31.156 -13.508 -12.062 1 89.69 125 TRP B N 1
ATOM 4859 C CA . TRP B 1 125 ? -31.781 -12.695 -11.023 1 89.69 125 TRP B CA 1
ATOM 4860 C C . TRP B 1 125 ? -32.781 -13.523 -10.219 1 89.69 125 TRP B C 1
ATOM 4862 O O . TRP B 1 125 ? -33.625 -14.234 -10.797 1 89.69 125 TRP B O 1
ATOM 4872 N N . LEU B 1 126 ? -32.625 -13.477 -8.859 1 85.19 126 LEU B N 1
ATOM 4873 C CA . LEU B 1 126 ? -33.562 -14.148 -7.965 1 85.19 126 LEU B CA 1
ATOM 4874 C C . LEU B 1 126 ? -34.656 -13.203 -7.508 1 85.19 126 LEU B C 1
ATOM 4876 O O . LEU B 1 126 ? -34.375 -12.227 -6.801 1 85.19 126 LEU B O 1
ATOM 4880 N N . GLU B 1 127 ? -35.688 -13.047 -8.195 1 72.62 127 GLU B N 1
ATOM 4881 C CA . GLU B 1 127 ? -36.781 -12.125 -7.891 1 72.62 127 GLU B CA 1
ATOM 4882 C C . GLU B 1 127 ? -37.156 -12.219 -6.422 1 72.62 127 GLU B C 1
ATOM 4884 O O . GLU B 1 127 ? -37.344 -13.312 -5.883 1 72.62 127 GLU B O 1
ATOM 4889 N N . PRO B 1 128 ? -36.938 -11.18 -5.586 1 60.19 128 PRO B N 1
ATOM 4890 C CA . PRO B 1 128 ? -37.438 -11.258 -4.211 1 60.19 128 PRO B CA 1
ATOM 4891 C C . PRO B 1 128 ? -38.906 -11.664 -4.148 1 60.19 128 PRO B C 1
ATOM 4893 O O . PRO B 1 128 ? -39.656 -11.398 -5.082 1 60.19 128 PRO B O 1
ATOM 4896 N N . GLY B 1 129 ? -39.344 -12.789 -3.445 1 47.25 129 GLY B N 1
ATOM 4897 C CA . GLY B 1 129 ? -40.781 -12.766 -3.211 1 47.25 129 GLY B CA 1
ATOM 4898 C C . GLY B 1 129 ? -41.312 -11.367 -3.029 1 47.25 129 GLY B C 1
ATOM 4899 O O . GLY B 1 129 ? -41.844 -10.773 -3.973 1 47.25 129 GLY B O 1
ATOM 4900 N N . SER B 1 130 ? -41.625 -10.969 -1.548 1 37.25 130 SER B N 1
ATOM 4901 C CA . SER B 1 130 ? -42.188 -9.719 -1.057 1 37.25 130 SER B CA 1
ATOM 4902 C C . SER B 1 130 ? -41.375 -8.516 -1.496 1 37.25 130 SER B C 1
ATOM 4904 O O . SER B 1 130 ? -40.156 -8.617 -1.619 1 37.25 130 SER B O 1
ATOM 4906 N N . PRO B 1 131 ? -42.031 -7.43 -1.906 1 37.12 131 PRO B N 1
ATOM 4907 C CA . PRO B 1 131 ? -41.531 -6.156 -2.436 1 37.12 131 PRO B CA 1
ATOM 4908 C C . PRO B 1 131 ? -40.375 -5.594 -1.626 1 37.12 131 PRO B C 1
ATOM 4910 O O . PRO B 1 131 ? -40.125 -4.391 -1.676 1 37.12 131 PRO B O 1
ATOM 4913 N N . GLY B 1 132 ? -39.938 -6.215 -0.555 1 33.69 132 GLY B N 1
ATOM 4914 C CA . GLY B 1 132 ? -39.062 -5.273 0.151 1 33.69 132 GLY B CA 1
ATOM 4915 C C . GLY B 1 132 ? -37.906 -4.758 -0.696 1 33.69 132 GLY B C 1
ATOM 4916 O O . GLY B 1 132 ? -37.031 -5.523 -1.098 1 33.69 132 GLY B O 1
ATOM 4917 N N . THR B 1 133 ? -38.281 -3.885 -1.624 1 36.19 133 THR B N 1
ATOM 4918 C CA . THR B 1 133 ? -37.406 -3.02 -2.387 1 36.19 133 THR B CA 1
ATOM 4919 C C . THR B 1 133 ? -36.25 -2.508 -1.508 1 36.19 133 THR B C 1
ATOM 4921 O O . THR B 1 133 ? -36.469 -1.666 -0.633 1 36.19 133 THR B O 1
ATOM 4924 N N . GLY B 1 134 ? -35.562 -3.256 -0.838 1 36.19 134 GLY B N 1
ATOM 4925 C CA . GLY B 1 134 ? -34.469 -2.551 -0.191 1 36.19 134 GLY B CA 1
ATOM 4926 C C . GLY B 1 134 ? -33.781 -1.54 -1.098 1 36.19 134 GLY B C 1
ATOM 4927 O O . GLY B 1 134 ? -33.938 -1.596 -2.32 1 36.19 134 GLY B O 1
ATOM 4928 N N . PRO B 1 135 ? -33.625 -0.345 -0.464 1 35.44 135 PRO B N 1
ATOM 4929 C CA . PRO B 1 135 ? -33.094 0.823 -1.163 1 35.44 135 PRO B CA 1
ATOM 4930 C C . PRO B 1 135 ? -31.906 0.476 -2.066 1 35.44 135 PRO B C 1
ATOM 4932 O O . PRO B 1 135 ? -31.078 -0.355 -1.702 1 35.44 135 PRO B O 1
ATOM 4935 N N . ARG B 1 136 ? -32.156 0.538 -3.426 1 36.38 136 ARG B N 1
ATOM 4936 C CA . ARG B 1 136 ? -31.156 0.816 -4.461 1 36.38 136 ARG B CA 1
ATOM 4937 C C . ARG B 1 136 ? -30.125 1.828 -3.977 1 36.38 136 ARG B C 1
ATOM 4939 O O . ARG B 1 136 ? -30.469 2.957 -3.625 1 36.38 136 ARG B O 1
ATOM 4946 N N . THR B 1 137 ? -29.312 1.409 -3.125 1 38.47 137 THR B N 1
ATOM 4947 C CA . THR B 1 137 ? -28.297 2.393 -2.781 1 38.47 137 THR B CA 1
ATOM 4948 C C . THR B 1 137 ? -27.828 3.146 -4.023 1 38.47 137 THR B C 1
ATOM 4950 O O . THR B 1 137 ? -27.422 2.535 -5.012 1 38.47 137 THR B O 1
ATOM 4953 N N . ARG B 1 138 ? -28.422 4.348 -4.258 1 35.41 138 ARG B N 1
ATOM 4954 C CA . ARG B 1 138 ? -28.047 5.359 -5.238 1 35.41 138 ARG B CA 1
ATOM 4955 C C . ARG B 1 138 ? -26.547 5.625 -5.203 1 35.41 138 ARG B C 1
ATOM 4957 O O . ARG B 1 138 ? -26.078 6.473 -4.445 1 35.41 138 ARG B O 1
ATOM 4964 N N . VAL B 1 139 ? -25.75 4.789 -4.871 1 39.38 139 VAL B N 1
ATOM 4965 C CA . VAL B 1 139 ? -24.359 5.234 -5.023 1 39.38 139 VAL B CA 1
ATOM 4966 C C . VAL B 1 139 ? -24.125 5.676 -6.465 1 39.38 139 VAL B C 1
ATOM 4968 O O . VAL B 1 139 ? -24.672 5.09 -7.402 1 39.38 139 VAL B O 1
ATOM 4971 N N . ALA B 1 140 ? -23.797 6.879 -6.668 1 46.28 140 ALA B N 1
ATOM 4972 C CA . ALA B 1 140 ? -23.234 7.297 -7.949 1 46.28 140 ALA B CA 1
ATOM 4973 C C . ALA B 1 140 ? -22.5 6.148 -8.625 1 46.28 140 ALA B C 1
ATOM 4975 O O . ALA B 1 140 ? -21.5 5.637 -8.094 1 46.28 140 ALA B O 1
ATOM 4976 N N . ARG B 1 141 ? -23.203 5.312 -9.336 1 58.44 141 ARG B N 1
ATOM 4977 C CA . ARG B 1 141 ? -22.734 4.066 -9.922 1 58.44 141 ARG B CA 1
ATOM 4978 C C . ARG B 1 141 ? -21.797 4.336 -11.094 1 58.44 141 ARG B C 1
ATOM 4980 O O . ARG B 1 141 ? -22.031 5.262 -11.875 1 58.44 141 ARG B O 1
ATOM 4987 N N . PRO B 1 142 ? -20.594 3.764 -10.977 1 64.56 142 PRO B N 1
ATOM 4988 C CA . PRO B 1 142 ? -19.703 3.83 -12.141 1 64.56 142 PRO B CA 1
ATOM 4989 C C . PRO B 1 142 ? -20.422 3.51 -13.453 1 64.56 142 PRO B C 1
ATOM 4991 O O . PRO B 1 142 ? -21.359 2.717 -13.461 1 64.56 142 PRO B O 1
ATOM 4994 N N . THR B 1 143 ? -20.047 4.281 -14.406 1 77.62 143 THR B N 1
ATOM 4995 C CA . THR B 1 143 ? -20.594 4.137 -15.75 1 77.62 143 THR B CA 1
ATOM 4996 C C . THR B 1 143 ? -20.234 2.777 -16.344 1 77.62 143 THR B C 1
ATOM 4998 O O . THR B 1 143 ? -20.938 2.262 -17.203 1 77.62 143 THR B O 1
ATOM 5001 N N . LEU B 1 144 ? -19.188 2.225 -15.773 1 89.62 144 LEU B N 1
ATOM 5002 C CA . LEU B 1 144 ? -18.719 0.934 -16.266 1 89.62 144 LEU B CA 1
ATOM 5003 C C . LEU B 1 144 ? -18.703 -0.103 -15.141 1 89.62 144 LEU B C 1
ATOM 5005 O O . LEU B 1 144 ? -18.219 0.165 -14.039 1 89.62 144 LEU B O 1
ATOM 5009 N N . LEU B 1 145 ? -19.328 -1.214 -15.398 1 93.12 145 LEU B N 1
ATOM 5010 C CA . LEU B 1 145 ? -19.281 -2.359 -14.5 1 93.12 145 LEU B CA 1
ATOM 5011 C C . LEU B 1 145 ? -18.734 -3.592 -15.211 1 93.12 145 LEU B C 1
ATOM 5013 O O . LEU B 1 145 ? -18.938 -3.762 -16.422 1 93.12 145 LEU B O 1
ATOM 5017 N N . GLY B 1 146 ? -18 -4.414 -14.508 1 94.12 146 GLY B N 1
ATOM 5018 C CA . GLY B 1 146 ? -17.406 -5.578 -15.148 1 94.12 146 GLY B CA 1
ATOM 5019 C C . GLY B 1 146 ? -17.391 -6.805 -14.258 1 94.12 146 GLY B C 1
ATOM 5020 O O . GLY B 1 146 ? -17.219 -6.695 -13.039 1 94.12 146 GLY B O 1
ATOM 5021 N N . LEU B 1 147 ? -17.562 -7.961 -14.898 1 95.31 147 LEU B N 1
ATOM 5022 C CA . LEU B 1 147 ? -17.453 -9.266 -14.25 1 95.31 147 LEU B CA 1
ATOM 5023 C C . LEU B 1 147 ? -16.328 -10.094 -14.867 1 95.31 147 LEU B C 1
ATOM 5025 O O . LEU B 1 147 ? -16.391 -10.43 -16.047 1 95.31 147 LEU B O 1
ATOM 5029 N N . ASP B 1 148 ? -15.414 -10.445 -14.031 1 94.56 148 ASP B N 1
ATOM 5030 C CA . ASP B 1 148 ? -14.305 -11.281 -14.492 1 94.56 148 ASP B CA 1
ATOM 5031 C C . ASP B 1 148 ? -14.641 -12.766 -14.352 1 94.56 148 ASP B C 1
ATOM 5033 O O . ASP B 1 148 ? -15.297 -13.172 -13.391 1 94.56 148 ASP B O 1
ATOM 5037 N N . PHE B 1 149 ? -14.133 -13.492 -15.328 1 95.44 149 PHE B N 1
ATOM 5038 C CA . PHE B 1 149 ? -14.227 -14.945 -15.227 1 95.44 149 PHE B CA 1
ATOM 5039 C C . PHE B 1 149 ? -13.016 -15.609 -15.867 1 95.44 149 PHE B C 1
ATOM 5041 O O . PHE B 1 149 ? -12.352 -15.023 -16.719 1 95.44 149 PHE B O 1
ATOM 5048 N N . ARG B 1 150 ? -12.742 -16.781 -15.414 1 93.69 150 ARG B N 1
ATOM 5049 C CA . ARG B 1 150 ? -11.703 -17.625 -15.977 1 93.69 150 ARG B CA 1
ATOM 5050 C C . ARG B 1 150 ? -12.289 -18.906 -16.562 1 93.69 150 ARG B C 1
ATOM 5052 O O . ARG B 1 150 ? -13.188 -19.5 -15.977 1 93.69 150 ARG B O 1
ATOM 5059 N N . VAL B 1 151 ? -11.789 -19.203 -17.719 1 93.38 151 VAL B N 1
ATOM 5060 C CA . VAL B 1 151 ? -12.258 -20.422 -18.375 1 93.38 151 VAL B CA 1
ATOM 5061 C C . VAL B 1 151 ? -11.414 -21.609 -17.938 1 93.38 151 VAL B C 1
ATOM 5063 O O . VAL B 1 151 ? -10.188 -21.609 -18.078 1 93.38 151 VAL B O 1
ATOM 5066 N N . ARG B 1 152 ? -12.094 -22.562 -17.453 1 92.19 152 ARG B N 1
ATOM 5067 C CA . ARG B 1 152 ? -11.414 -23.734 -16.922 1 92.19 152 ARG B CA 1
ATOM 5068 C C . ARG B 1 152 ? -11.57 -24.922 -17.875 1 92.19 152 ARG B C 1
ATOM 5070 O O . ARG B 1 152 ? -10.891 -25.938 -17.719 1 92.19 152 ARG B O 1
ATOM 5077 N N . HIS B 1 153 ? -12.477 -24.859 -18.703 1 89.94 153 HIS B N 1
ATOM 5078 C CA . HIS B 1 153 ? -12.727 -25.719 -19.859 1 89.94 153 HIS B CA 1
ATOM 5079 C C . HIS B 1 153 ? -13.32 -24.938 -21.016 1 89.94 153 HIS B C 1
ATOM 5081 O O . HIS B 1 153 ? -14.133 -24.031 -20.797 1 89.94 153 HIS B O 1
ATOM 5087 N N . PRO B 1 154 ? -12.953 -25.281 -22.219 1 91.62 154 PRO B N 1
ATOM 5088 C CA . PRO B 1 154 ? -13.344 -24.438 -23.359 1 91.62 154 PRO B CA 1
ATOM 5089 C C . PRO B 1 154 ? -14.844 -24.188 -23.406 1 91.62 154 PRO B C 1
ATOM 5091 O O . PRO B 1 154 ? -15.641 -25.109 -23.234 1 91.62 154 PRO B O 1
ATOM 5094 N N . VAL B 1 155 ? -15.125 -22.938 -23.688 1 94.44 155 VAL B N 1
ATOM 5095 C CA . VAL B 1 155 ? -16.516 -22.531 -23.797 1 94.44 155 VAL B CA 1
ATOM 5096 C C . VAL B 1 155 ? -16.672 -21.562 -24.984 1 94.44 155 VAL B C 1
ATOM 5098 O O . VAL B 1 155 ? -15.68 -21.109 -25.547 1 94.44 155 VAL B O 1
ATOM 5101 N N . VAL B 1 156 ? -17.891 -21.422 -25.359 1 95.12 156 VAL B N 1
ATOM 5102 C CA . VAL B 1 156 ? -18.266 -20.406 -26.344 1 95.12 156 VAL B CA 1
ATOM 5103 C C . VAL B 1 156 ? -19.312 -19.484 -25.75 1 95.12 156 VAL B C 1
ATOM 5105 O O . VAL B 1 156 ? -20.344 -19.922 -25.25 1 95.12 156 VAL B O 1
ATOM 5108 N N . VAL B 1 157 ? -19.031 -18.219 -25.688 1 96.94 157 VAL B N 1
ATOM 5109 C CA . VAL B 1 157 ? -20.047 -17.234 -25.328 1 96.94 157 VAL B CA 1
ATOM 5110 C C . VAL B 1 157 ? -21 -17.016 -26.5 1 96.94 157 VAL B C 1
ATOM 5112 O O . VAL B 1 157 ? -20.562 -16.688 -27.594 1 96.94 157 VAL B O 1
ATOM 5115 N N . THR B 1 158 ? -22.266 -17.125 -26.219 1 97.06 158 THR B N 1
ATOM 5116 C CA . THR B 1 158 ? -23.219 -17.141 -27.312 1 97.06 158 THR B CA 1
ATOM 5117 C C . THR B 1 158 ? -23.984 -15.812 -27.359 1 97.06 158 THR B C 1
ATOM 5119 O O . THR B 1 158 ? -24.453 -15.406 -28.438 1 97.06 158 THR B O 1
ATOM 5122 N N . ALA B 1 159 ? -24.141 -15.227 -26.234 1 98.19 159 ALA B N 1
ATOM 5123 C CA . ALA B 1 159 ? -24.875 -13.977 -26.203 1 98.19 159 ALA B CA 1
ATOM 5124 C C . ALA B 1 159 ? -24.453 -13.109 -25.016 1 98.19 159 ALA B C 1
ATOM 5126 O O . ALA B 1 159 ? -23.922 -13.617 -24.031 1 98.19 159 ALA B O 1
ATOM 5127 N N . LEU B 1 160 ? -24.688 -11.828 -25.188 1 98.56 160 LEU B N 1
ATOM 5128 C CA . LEU B 1 160 ? -24.516 -10.852 -24.125 1 98.56 160 LEU B CA 1
ATOM 5129 C C . LEU B 1 160 ? -25.859 -10.25 -23.719 1 98.56 160 LEU B C 1
ATOM 5131 O O . LEU B 1 160 ? -26.766 -10.164 -24.531 1 98.56 160 LEU B O 1
ATOM 5135 N N . GLY B 1 161 ? -25.922 -9.875 -22.453 1 97.94 161 GLY B N 1
ATOM 5136 C CA . GLY B 1 161 ? -27.234 -9.461 -22.016 1 97.94 161 GLY B CA 1
ATOM 5137 C C . GLY B 1 161 ? -27.203 -8.32 -21.016 1 97.94 161 GLY B C 1
ATOM 5138 O O . GLY B 1 161 ? -26.156 -8.031 -20.422 1 97.94 161 GLY B O 1
ATOM 5139 N N . VAL B 1 162 ? -28.406 -7.613 -20.844 1 96.69 162 VAL B N 1
ATOM 5140 C CA . VAL B 1 162 ? -28.656 -6.566 -19.859 1 96.69 162 VAL B CA 1
ATOM 5141 C C . VAL B 1 162 ? -29.922 -6.879 -19.078 1 96.69 162 VAL B C 1
ATOM 5143 O O . VAL B 1 162 ? -30.844 -7.539 -19.594 1 96.69 162 VAL B O 1
ATOM 5146 N N . PHE B 1 163 ? -29.938 -6.418 -17.875 1 93.69 163 PHE B N 1
ATOM 5147 C CA . PHE B 1 163 ? -31.156 -6.582 -17.094 1 93.69 163 PHE B CA 1
ATOM 5148 C C . PHE B 1 163 ? -32.219 -5.609 -17.562 1 93.69 163 PHE B C 1
ATOM 5150 O O . PHE B 1 163 ? -31.938 -4.457 -17.875 1 93.69 163 PHE B O 1
ATOM 5157 N N . ALA B 1 164 ? -33.438 -6.117 -17.672 1 88.06 164 ALA B N 1
ATOM 5158 C CA . ALA B 1 164 ? -34.625 -5.316 -18.031 1 88.06 164 ALA B CA 1
ATOM 5159 C C . ALA B 1 164 ? -35.844 -5.793 -17.297 1 88.06 164 ALA B C 1
ATOM 5161 O O . ALA B 1 164 ? -36.688 -6.523 -17.844 1 88.06 164 ALA B O 1
ATOM 5162 N N . TRP B 1 165 ? -36.094 -5.434 -16.125 1 73.38 165 TRP B N 1
ATOM 5163 C CA . TRP B 1 165 ? -37.156 -6 -15.312 1 73.38 165 TRP B CA 1
ATOM 5164 C C . TRP B 1 165 ? -38.5 -5.293 -15.578 1 73.38 165 TRP B C 1
ATOM 5166 O O . TRP B 1 165 ? -39.531 -5.926 -15.594 1 73.38 165 TRP B O 1
ATOM 5176 N N . ASP B 1 166 ? -38.469 -3.986 -15.758 1 72.94 166 ASP B N 1
ATOM 5177 C CA . ASP B 1 166 ? -39.719 -3.279 -15.891 1 72.94 166 ASP B CA 1
ATOM 5178 C C . ASP B 1 166 ? -40.062 -3.051 -17.359 1 72.94 166 ASP B C 1
ATOM 5180 O O . ASP B 1 166 ? -40.844 -2.156 -17.688 1 72.94 166 ASP B O 1
ATOM 5184 N N . GLY B 1 167 ? -39.469 -3.803 -18.219 1 73.5 167 GLY B N 1
ATOM 5185 C CA . GLY B 1 167 ? -39.781 -3.645 -19.625 1 73.5 167 GLY B CA 1
ATOM 5186 C C . GLY B 1 167 ? -38.938 -2.586 -20.297 1 73.5 167 GLY B C 1
ATOM 5187 O O . GLY B 1 167 ? -38.844 -2.568 -21.531 1 73.5 167 GLY B O 1
ATOM 5188 N N . THR B 1 168 ? -38.375 -1.715 -19.5 1 83.06 168 THR B N 1
ATOM 5189 C CA . THR B 1 168 ? -37.5 -0.703 -20.094 1 83.06 168 THR B CA 1
ATOM 5190 C C . THR B 1 168 ? -36.125 -1.271 -20.359 1 83.06 168 THR B C 1
ATOM 5192 O O . THR B 1 168 ? -35.531 -1.908 -19.484 1 83.06 168 THR B O 1
ATOM 5195 N N . VAL B 1 169 ? -35.75 -1.064 -21.625 1 89.06 169 VAL B N 1
ATOM 5196 C CA . VAL B 1 169 ? -34.438 -1.547 -22 1 89.06 169 VAL B CA 1
ATOM 5197 C C . VAL B 1 169 ? -33.406 -0.429 -21.828 1 89.06 169 VAL B C 1
ATOM 5199 O O . VAL B 1 169 ? -33.562 0.659 -22.391 1 89.06 169 VAL B O 1
ATOM 5202 N N . PRO B 1 170 ? -32.375 -0.673 -21.016 1 92.12 170 PRO B N 1
ATOM 5203 C CA . PRO B 1 170 ? -31.359 0.354 -20.812 1 92.12 170 PRO B CA 1
ATOM 5204 C C . PRO B 1 170 ? -30.531 0.618 -22.062 1 92.12 170 PRO B C 1
ATOM 5206 O O . PRO B 1 170 ? -30.453 -0.238 -22.953 1 92.12 170 PRO B O 1
ATOM 5209 N N . ASN B 1 171 ? -30.016 1.839 -22.141 1 93.62 171 ASN B N 1
ATOM 5210 C CA . ASN B 1 171 ? -29.047 2.168 -23.188 1 93.62 171 ASN B CA 1
ATOM 5211 C C . ASN B 1 171 ? -27.625 1.799 -22.75 1 93.62 171 ASN B C 1
ATOM 5213 O O . ASN B 1 171 ? -26.875 2.65 -22.281 1 93.62 171 ASN B O 1
ATOM 5217 N N . VAL B 1 172 ? -27.312 0.573 -22.938 1 95.69 172 VAL B N 1
ATOM 5218 C CA . VAL B 1 172 ? -26.062 0.031 -22.422 1 95.69 172 VAL B CA 1
ATOM 5219 C C . VAL B 1 172 ? -25.359 -0.775 -23.516 1 95.69 172 VAL B C 1
ATOM 5221 O O . VAL B 1 172 ? -26 -1.49 -24.281 1 95.69 172 VAL B O 1
ATOM 5224 N N . THR B 1 173 ? -24.094 -0.59 -23.625 1 97.38 173 THR B N 1
ATOM 5225 C CA . THR B 1 173 ? -23.25 -1.428 -24.469 1 97.38 173 THR B CA 1
ATOM 5226 C C . THR B 1 173 ? -22.562 -2.51 -23.656 1 97.38 173 THR B C 1
ATOM 5228 O O . THR B 1 173 ? -21.891 -2.211 -22.656 1 97.38 173 THR B O 1
ATOM 5231 N N . VAL B 1 174 ? -22.75 -3.732 -24.078 1 98.12 174 VAL B N 1
ATOM 5232 C CA . VAL B 1 174 ? -22.109 -4.848 -23.391 1 98.12 174 VAL B CA 1
ATOM 5233 C C . VAL B 1 174 ? -20.953 -5.383 -24.234 1 98.12 174 VAL B C 1
ATOM 5235 O O . VAL B 1 174 ? -21.125 -5.633 -25.438 1 98.12 174 VAL B O 1
ATOM 5238 N N . ARG B 1 175 ? -19.828 -5.547 -23.547 1 98 175 ARG B N 1
ATOM 5239 C CA . ARG B 1 175 ? -18.641 -6.012 -24.266 1 98 175 ARG B CA 1
ATOM 5240 C C . ARG B 1 175 ? -18 -7.203 -23.547 1 98 175 ARG B C 1
ATOM 5242 O O . ARG B 1 175 ? -17.969 -7.246 -22.312 1 98 175 ARG B O 1
ATOM 5249 N N . LEU B 1 176 ? -17.562 -8.156 -24.359 1 98 176 LEU B N 1
ATOM 5250 C CA . LEU B 1 176 ? -16.672 -9.211 -23.859 1 98 176 LEU B CA 1
ATOM 5251 C C . LEU B 1 176 ? -15.219 -8.883 -24.156 1 98 176 LEU B C 1
ATOM 5253 O O . LEU B 1 176 ? -14.836 -8.719 -25.328 1 98 176 LEU B O 1
ATOM 5257 N N . HIS B 1 177 ? -14.484 -8.797 -23.094 1 96.38 177 HIS B N 1
ATOM 5258 C CA . HIS B 1 177 ? -13.07 -8.477 -23.25 1 96.38 177 HIS B CA 1
ATOM 5259 C C . HIS B 1 177 ? -12.195 -9.68 -22.906 1 96.38 177 HIS B C 1
ATOM 5261 O O . HIS B 1 177 ? -12.539 -10.484 -22.031 1 96.38 177 HIS B O 1
ATOM 5267 N N . ASN B 1 178 ? -11.125 -9.82 -23.734 1 94.25 178 ASN B N 1
ATOM 5268 C CA . ASN B 1 178 ? -9.969 -10.523 -23.172 1 94.25 178 ASN B CA 1
ATOM 5269 C C . ASN B 1 178 ? -9.32 -9.734 -22.047 1 94.25 178 ASN B C 1
ATOM 5271 O O . ASN B 1 178 ? -8.758 -8.664 -22.266 1 94.25 178 ASN B O 1
ATOM 5275 N N . ALA B 1 179 ? -9.414 -10.242 -20.875 1 91.38 179 ALA B N 1
ATOM 5276 C CA . ALA B 1 179 ? -8.984 -9.477 -19.703 1 91.38 179 ALA B CA 1
ATOM 5277 C C . ALA B 1 179 ? -7.48 -9.242 -19.734 1 91.38 179 ALA B C 1
ATOM 5279 O O . ALA B 1 179 ? -7 -8.219 -19.234 1 91.38 179 ALA B O 1
ATOM 5280 N N . ALA B 1 180 ? -6.695 -10.117 -20.297 1 85.62 180 ALA B N 1
ATOM 5281 C CA . ALA B 1 180 ? -5.238 -10.016 -20.328 1 85.62 180 ALA B CA 1
ATOM 5282 C C . ALA B 1 180 ? -4.785 -8.977 -21.344 1 85.62 180 ALA B C 1
ATOM 5284 O O . ALA B 1 180 ? -3.877 -8.188 -21.078 1 85.62 180 ALA B O 1
ATOM 5285 N N . THR B 1 181 ? -5.453 -8.898 -22.469 1 87.38 181 THR B N 1
ATOM 5286 C CA . THR B 1 181 ? -5.02 -8.023 -23.562 1 87.38 181 THR B CA 1
ATOM 5287 C C . THR B 1 181 ? -5.891 -6.77 -23.625 1 87.38 181 THR B C 1
ATOM 5289 O O . THR B 1 181 ? -5.535 -5.793 -24.281 1 87.38 181 THR B O 1
ATOM 5292 N N . ARG B 1 182 ? -7.039 -6.82 -23.062 1 88.94 182 ARG B N 1
ATOM 5293 C CA . ARG B 1 182 ? -8.016 -5.738 -23 1 88.94 182 ARG B CA 1
ATOM 5294 C C . ARG B 1 182 ? -8.695 -5.547 -24.359 1 88.94 182 ARG B C 1
ATOM 5296 O O . ARG B 1 182 ? -9.391 -4.551 -24.562 1 88.94 182 ARG B O 1
ATOM 5303 N N . VAL B 1 183 ? -8.5 -6.465 -25.125 1 91.81 183 VAL B N 1
ATOM 5304 C CA . VAL B 1 183 ? -9.109 -6.391 -26.453 1 91.81 183 VAL B CA 1
ATOM 5305 C C . VAL B 1 183 ? -10.57 -6.824 -26.391 1 91.81 183 VAL B C 1
ATOM 5307 O O . VAL B 1 183 ? -10.898 -7.797 -25.703 1 91.81 183 VAL B O 1
ATOM 5310 N N . VAL B 1 184 ? -11.383 -6.125 -27.172 1 95.62 184 VAL B N 1
ATOM 5311 C CA . VAL B 1 184 ? -12.797 -6.465 -27.25 1 95.62 184 VAL B CA 1
ATOM 5312 C C . VAL B 1 184 ? -12.992 -7.633 -28.219 1 95.62 184 VAL B C 1
ATOM 5314 O O . VAL B 1 184 ? -12.531 -7.582 -29.359 1 95.62 184 VAL B O 1
ATOM 5317 N N . LEU B 1 185 ? -13.703 -8.648 -27.75 1 96.25 185 LEU B N 1
ATOM 5318 C CA . LEU B 1 185 ? -13.938 -9.828 -28.578 1 96.25 185 LEU B CA 1
ATOM 5319 C C . LEU B 1 185 ? -15.352 -9.812 -29.156 1 96.25 185 LEU B C 1
ATOM 5321 O O . LEU B 1 185 ? -15.586 -10.352 -30.234 1 96.25 185 LEU B O 1
ATOM 5325 N N . ALA B 1 186 ? -16.281 -9.297 -28.453 1 97.31 186 ALA B N 1
ATOM 5326 C CA . ALA B 1 186 ? -17.672 -9.227 -28.859 1 97.31 186 ALA B CA 1
ATOM 5327 C C . ALA B 1 186 ? -18.359 -8 -28.266 1 97.31 186 ALA B C 1
ATOM 5329 O O . ALA B 1 186 ? -17.984 -7.535 -27.188 1 97.31 186 ALA B O 1
ATOM 5330 N N . VAL B 1 187 ? -19.328 -7.5 -29 1 97.5 187 VAL B N 1
ATOM 5331 C CA . VAL B 1 187 ? -20.047 -6.309 -28.547 1 97.5 187 VAL B CA 1
ATOM 5332 C C . VAL B 1 187 ? -21.516 -6.441 -28.891 1 97.5 187 VAL B C 1
ATOM 5334 O O . VAL B 1 187 ? -21.891 -7.012 -29.922 1 97.5 187 VAL B O 1
ATOM 5337 N N . ALA B 1 188 ? -22.359 -5.969 -28.016 1 98.06 188 ALA B N 1
ATOM 5338 C CA . ALA B 1 188 ? -23.797 -5.848 -28.234 1 98.06 188 ALA B CA 1
ATOM 5339 C C . ALA B 1 188 ? -24.328 -4.52 -27.703 1 98.06 188 ALA B C 1
ATOM 5341 O O . ALA B 1 188 ? -24.062 -4.156 -26.562 1 98.06 188 ALA B O 1
ATOM 5342 N N . HIS B 1 189 ? -25.078 -3.822 -28.547 1 97.75 189 HIS B N 1
ATOM 5343 C CA . HIS B 1 189 ? -25.672 -2.551 -28.156 1 97.75 189 HIS B CA 1
ATOM 5344 C C . HIS B 1 189 ? -27.156 -2.711 -27.859 1 97.75 189 HIS B C 1
ATOM 5346 O O . HIS B 1 189 ? -27.906 -3.26 -28.672 1 97.75 189 HIS B O 1
ATOM 5352 N N . PHE B 1 190 ? -27.516 -2.246 -26.734 1 97.25 190 PHE B N 1
ATOM 5353 C CA . PHE B 1 190 ? -28.922 -2.334 -26.344 1 97.25 190 PHE B CA 1
ATOM 5354 C C . PHE B 1 190 ? -29.547 -0.947 -26.266 1 97.25 190 PHE B C 1
ATOM 5356 O O . PHE B 1 190 ? -28.891 0.018 -25.875 1 97.25 190 PHE B O 1
ATOM 5363 N N . GLY B 1 191 ? -30.75 -0.899 -26.594 1 94.69 191 GLY B N 1
ATOM 5364 C CA . GLY B 1 191 ? -31.578 0.293 -26.547 1 94.69 191 GLY B CA 1
ATOM 5365 C C . GLY B 1 191 ? -33.031 0.032 -26.906 1 94.69 191 GLY B C 1
ATOM 5366 O O . GLY B 1 191 ? -33.375 -1.1 -27.234 1 94.69 191 GLY B O 1
ATOM 5367 N N . ALA B 1 192 ? -33.75 1.136 -26.891 1 91.81 192 ALA B N 1
ATOM 5368 C CA . ALA B 1 192 ? -35.188 1.021 -27.156 1 91.81 192 ALA B CA 1
ATOM 5369 C C . ALA B 1 192 ? -35.438 0.511 -28.578 1 91.81 192 ALA B C 1
ATOM 5371 O O . ALA B 1 192 ? -36.375 -0.271 -28.812 1 91.81 192 ALA B O 1
ATOM 5372 N N . LEU B 1 193 ? -34.625 0.887 -29.453 1 93.75 193 LEU B N 1
ATOM 5373 C CA . LEU B 1 193 ? -34.781 0.53 -30.859 1 93.75 193 LEU B CA 1
ATOM 5374 C C . LEU B 1 193 ? -34.25 -0.863 -31.141 1 93.75 193 LEU B C 1
ATOM 5376 O O . LEU B 1 193 ? -34.562 -1.476 -32.156 1 93.75 193 LEU B O 1
ATOM 5380 N N . SER B 1 194 ? -33.438 -1.361 -30.25 1 94.94 194 SER B N 1
ATOM 5381 C CA . SER B 1 194 ? -32.844 -2.682 -30.391 1 94.94 194 SER B CA 1
ATOM 5382 C C . SER B 1 194 ? -32.75 -3.387 -29.047 1 94.94 194 SER B C 1
ATOM 5384 O O . SER B 1 194 ? -31.641 -3.553 -28.516 1 94.94 194 SER B O 1
ATOM 5386 N N . PRO B 1 195 ? -33.844 -3.852 -28.562 1 95.06 195 PRO B N 1
ATOM 5387 C CA . PRO B 1 195 ? -33.875 -4.324 -27.188 1 95.06 195 PRO B CA 1
ATOM 5388 C C . PRO B 1 195 ? -33.281 -5.723 -27.016 1 95.06 195 PRO B C 1
ATOM 5390 O O . PRO B 1 195 ? -32.906 -6.105 -25.906 1 95.06 195 PRO B O 1
ATOM 5393 N N . GLY B 1 196 ? -33.188 -6.535 -28.062 1 95.81 196 GLY B N 1
ATOM 5394 C CA . GLY B 1 196 ? -32.781 -7.922 -27.938 1 95.81 196 GLY B CA 1
ATOM 5395 C C . GLY B 1 196 ? -33.906 -8.852 -27.562 1 95.81 196 GLY B C 1
ATOM 5396 O O . GLY B 1 196 ? -35.094 -8.484 -27.688 1 95.81 196 GLY B O 1
ATOM 5397 N N . VAL B 1 197 ? -33.594 -10.039 -27.234 1 95.12 197 VAL B N 1
ATOM 5398 C CA . VAL B 1 197 ? -34.594 -11.062 -26.938 1 95.12 197 VAL B CA 1
ATOM 5399 C C . VAL B 1 197 ? -34.688 -11.25 -25.422 1 95.12 197 VAL B C 1
ATOM 5401 O O . VAL B 1 197 ? -33.688 -11.406 -24.734 1 95.12 197 VAL B O 1
ATOM 5404 N N . ARG B 1 198 ? -35.875 -11.289 -24.953 1 92.88 198 ARG B N 1
ATOM 5405 C CA . ARG B 1 198 ? -36.094 -11.398 -23.516 1 92.88 198 ARG B CA 1
ATOM 5406 C C . ARG B 1 198 ? -36.031 -12.844 -23.062 1 92.88 198 ARG B C 1
ATOM 5408 O O . ARG B 1 198 ? -36.688 -13.719 -23.656 1 92.88 198 ARG B O 1
ATOM 5415 N N . VAL B 1 199 ? -35.312 -13.07 -22.094 1 90.5 199 VAL B N 1
ATOM 5416 C CA . VAL B 1 199 ? -35.281 -14.312 -21.328 1 90.5 199 VAL B CA 1
ATOM 5417 C C . VAL B 1 199 ? -35.344 -14 -19.828 1 90.5 199 VAL B C 1
ATOM 5419 O O . VAL B 1 199 ? -34.344 -13.594 -19.234 1 90.5 199 VAL B O 1
ATOM 5422 N N . ARG B 1 200 ? -36.5 -14.18 -19.219 1 84.38 200 ARG B N 1
ATOM 5423 C CA . ARG B 1 200 ? -36.75 -13.797 -17.828 1 84.38 200 ARG B CA 1
ATOM 5424 C C . ARG B 1 200 ? -36.469 -12.312 -17.609 1 84.38 200 ARG B C 1
ATOM 5426 O O . ARG B 1 200 ? -37 -11.469 -18.328 1 84.38 200 ARG B O 1
ATOM 5433 N N . ALA B 1 201 ? -35.562 -12.008 -16.766 1 84.88 201 ALA B N 1
ATOM 5434 C CA . ALA B 1 201 ? -35.344 -10.602 -16.422 1 84.88 201 ALA B CA 1
ATOM 5435 C C . ALA B 1 201 ? -34.156 -10.031 -17.219 1 84.88 201 ALA B C 1
ATOM 5437 O O . ALA B 1 201 ? -33.625 -8.969 -16.891 1 84.88 201 ALA B O 1
ATOM 5438 N N . CYS B 1 202 ? -33.844 -10.703 -18.328 1 92.44 202 CYS B N 1
ATOM 5439 C CA . CYS B 1 202 ? -32.688 -10.25 -19.094 1 92.44 202 CYS B CA 1
ATOM 5440 C C . CYS B 1 202 ? -33 -10.172 -20.578 1 92.44 202 CYS B C 1
ATOM 5442 O O . CYS B 1 202 ? -33.875 -10.906 -21.078 1 92.44 202 CYS B O 1
ATOM 5444 N N . ARG B 1 203 ? -32.469 -9.203 -21.25 1 96 203 ARG B N 1
ATOM 5445 C CA . ARG B 1 203 ? -32.438 -9.102 -22.703 1 96 203 ARG B CA 1
ATOM 5446 C C . ARG B 1 203 ? -31.109 -9.539 -23.281 1 96 203 ARG B C 1
ATOM 5448 O O . ARG B 1 203 ? -30.062 -9.086 -22.812 1 96 203 ARG B O 1
ATOM 5455 N N . TYR B 1 204 ? -31.172 -10.422 -24.25 1 97.25 204 TYR B N 1
ATOM 5456 C CA . TYR B 1 204 ? -29.938 -10.961 -24.812 1 97.25 204 TYR B CA 1
ATOM 5457 C C . TYR B 1 204 ? -29.812 -10.625 -26.281 1 97.25 204 TYR B C 1
ATOM 5459 O O . TYR B 1 204 ? -30.828 -10.5 -26.984 1 97.25 204 TYR B O 1
ATOM 5467 N N . LYS B 1 205 ? -28.625 -10.484 -26.766 1 98.19 205 LYS B N 1
ATOM 5468 C CA . LYS B 1 205 ? -28.266 -10.406 -28.172 1 98.19 205 LYS B CA 1
ATOM 5469 C C . LYS B 1 205 ? -27.156 -11.398 -28.516 1 98.19 205 LYS B C 1
ATOM 5471 O O . LYS B 1 205 ? -26.156 -11.477 -27.812 1 98.19 205 LYS B O 1
ATOM 5476 N N . PRO B 1 206 ? -27.391 -12.164 -29.594 1 97.38 206 PRO B N 1
ATOM 5477 C CA . PRO B 1 206 ? -26.328 -13.078 -30.016 1 97.38 206 PRO B CA 1
ATOM 5478 C C . PRO B 1 206 ? -25.078 -12.344 -30.469 1 97.38 206 PRO B C 1
ATOM 5480 O O . PRO B 1 206 ? -25.156 -11.234 -31 1 97.38 206 PRO B O 1
ATOM 5483 N N . VAL B 1 207 ? -23.984 -13 -30.234 1 97.75 207 VAL B N 1
ATOM 5484 C CA . VAL B 1 207 ? -22.719 -12.43 -30.656 1 97.75 207 VAL B CA 1
ATOM 5485 C C . VAL B 1 207 ? -21.922 -13.461 -31.453 1 97.75 207 VAL B C 1
ATOM 5487 O O . VAL B 1 207 ? -22.281 -14.641 -31.5 1 97.75 207 VAL B O 1
ATOM 5490 N N . GLN B 1 208 ? -20.859 -12.906 -32.125 1 94.69 208 GLN B N 1
ATOM 5491 C CA . GLN B 1 208 ? -19.938 -13.812 -32.781 1 94.69 208 GLN B CA 1
ATOM 5492 C C . GLN B 1 208 ? -19.328 -14.805 -31.797 1 94.69 208 GLN B C 1
ATOM 5494 O O . GLN B 1 208 ? -18.906 -14.414 -30.703 1 94.69 208 GLN B O 1
ATOM 5499 N N . GLN B 1 209 ? -19.375 -16.062 -32.281 1 91.12 209 GLN B N 1
ATOM 5500 C CA . GLN B 1 209 ? -18.984 -17.125 -31.375 1 91.12 209 GLN B CA 1
ATOM 5501 C C . GLN B 1 209 ? -17.531 -17.547 -31.625 1 91.12 209 GLN B C 1
ATOM 5503 O O . GLN B 1 209 ? -17.141 -17.766 -32.75 1 91.12 209 GLN B O 1
ATOM 5508 N N . PHE B 1 210 ? -16.734 -17.438 -30.562 1 92.38 210 PHE B N 1
ATOM 5509 C CA . PHE B 1 210 ? -15.375 -17.953 -30.547 1 92.38 210 PHE B CA 1
ATOM 5510 C C . PHE B 1 210 ? -15.156 -18.906 -29.391 1 92.38 210 PHE B C 1
ATOM 5512 O O . PHE B 1 210 ? -15.75 -18.75 -28.328 1 92.38 210 PHE B O 1
ATOM 5519 N N . VAL B 1 211 ? -14.398 -19.875 -29.75 1 93.88 211 VAL B N 1
ATOM 5520 C CA . VAL B 1 211 ? -14.047 -20.781 -28.656 1 93.88 211 VAL B CA 1
ATOM 5521 C C . VAL B 1 211 ? -13.062 -20.094 -27.719 1 93.88 211 VAL B C 1
ATOM 5523 O O . VAL B 1 211 ? -11.992 -19.656 -28.141 1 93.88 211 VAL B O 1
ATOM 5526 N N . LEU B 1 212 ? -13.469 -19.906 -26.516 1 95.56 212 LEU B N 1
ATOM 5527 C CA . LEU B 1 212 ? -12.562 -19.469 -25.453 1 95.56 212 LEU B CA 1
ATOM 5528 C C . LEU B 1 212 ? -11.859 -20.656 -24.812 1 95.56 212 LEU B C 1
ATOM 5530 O O . LEU B 1 212 ? -12.5 -21.484 -24.172 1 95.56 212 LEU B O 1
ATOM 5534 N N . PRO B 1 213 ? -10.602 -20.734 -25 1 92.25 213 PRO B N 1
ATOM 5535 C CA . PRO B 1 213 ? -9.883 -21.922 -24.531 1 92.25 213 PRO B CA 1
ATOM 5536 C C . PRO B 1 213 ? -9.672 -21.922 -23.016 1 92.25 213 PRO B C 1
ATOM 5538 O O . PRO B 1 213 ? -9.883 -20.891 -22.359 1 92.25 213 PRO B O 1
ATOM 5541 N N . LYS B 1 214 ? -9.273 -23.109 -22.531 1 88.44 214 LYS B N 1
ATOM 5542 C CA . LYS B 1 214 ? -8.859 -23.203 -21.125 1 88.44 214 LYS B CA 1
ATOM 5543 C C . LYS B 1 214 ? -7.77 -22.172 -20.812 1 88.44 214 LYS B C 1
ATOM 5545 O O . LYS B 1 214 ? -6.816 -22.016 -21.578 1 88.44 214 LYS B O 1
ATOM 5550 N N . GLY B 1 215 ? -7.973 -21.484 -19.641 1 87.81 215 GLY B N 1
ATOM 5551 C CA . GLY B 1 215 ? -6.992 -20.484 -19.234 1 87.81 215 GLY B CA 1
ATOM 5552 C C . GLY B 1 215 ? -7.355 -19.078 -19.672 1 87.81 215 GLY B C 1
ATOM 5553 O O . GLY B 1 215 ? -6.789 -18.109 -19.172 1 87.81 215 GLY B O 1
ATOM 5554 N N . PHE B 1 216 ? -8.297 -19.062 -20.547 1 91.75 216 PHE B N 1
ATOM 5555 C CA . PHE B 1 216 ? -8.766 -17.75 -20.969 1 91.75 216 PHE B CA 1
ATOM 5556 C C . PHE B 1 216 ? -9.336 -16.953 -19.797 1 91.75 216 PHE B C 1
ATOM 5558 O O . PHE B 1 216 ? -10.039 -17.516 -18.953 1 91.75 216 PHE B O 1
ATOM 5565 N N . GLU B 1 217 ? -8.953 -15.695 -19.781 1 93.94 217 GLU B N 1
ATOM 5566 C CA . GLU B 1 217 ? -9.516 -14.766 -18.812 1 93.94 217 GLU B CA 1
ATOM 5567 C C . GLU B 1 217 ? -10.344 -13.688 -19.5 1 93.94 217 GLU B C 1
ATOM 5569 O O . GLU B 1 217 ? -9.812 -12.906 -20.297 1 93.94 217 GLU B O 1
ATOM 5574 N N . GLY B 1 218 ? -11.617 -13.695 -19.109 1 95.75 218 GLY B N 1
ATOM 5575 C CA . GLY B 1 218 ? -12.523 -12.75 -19.75 1 95.75 218 GLY B CA 1
ATOM 5576 C C . GLY B 1 218 ? -13.203 -11.812 -18.766 1 95.75 218 GLY B C 1
ATOM 5577 O O . GLY B 1 218 ? -13.258 -12.094 -17.562 1 95.75 218 GLY B O 1
ATOM 5578 N N . THR B 1 219 ? -13.648 -10.711 -19.297 1 96.19 219 THR B N 1
ATOM 5579 C CA . THR B 1 219 ? -14.469 -9.75 -18.562 1 96.19 219 THR B CA 1
ATOM 5580 C C . THR B 1 219 ? -15.68 -9.336 -19.391 1 96.19 219 THR B C 1
ATOM 5582 O O . THR B 1 219 ? -15.547 -8.906 -20.531 1 96.19 219 THR B O 1
ATOM 5585 N N . VAL B 1 220 ? -16.797 -9.492 -18.828 1 97.81 220 VAL B N 1
ATOM 5586 C CA . VAL B 1 220 ? -17.984 -8.883 -19.422 1 97.81 220 VAL B CA 1
ATOM 5587 C C . VAL B 1 220 ? -18.203 -7.492 -18.828 1 97.81 220 VAL B C 1
ATOM 5589 O O . VAL B 1 220 ? -18.266 -7.34 -17.609 1 97.81 220 VAL B O 1
ATOM 5592 N N . VAL B 1 221 ? -18.312 -6.543 -19.719 1 97.19 221 VAL B N 1
ATOM 5593 C CA . VAL B 1 221 ? -18.375 -5.152 -19.281 1 97.19 221 VAL B CA 1
ATOM 5594 C C . VAL B 1 221 ? -19.703 -4.531 -19.719 1 97.19 221 VAL B C 1
ATOM 5596 O O . VAL B 1 221 ? -20.078 -4.629 -20.891 1 97.19 221 VAL B O 1
ATOM 5599 N N . TRP B 1 222 ? -20.391 -3.947 -18.844 1 96.5 222 TRP B N 1
ATOM 5600 C CA . TRP B 1 222 ? -21.562 -3.135 -19.125 1 96.5 222 TRP B CA 1
ATOM 5601 C C . TRP B 1 222 ? -21.219 -1.649 -19.109 1 96.5 222 TRP B C 1
ATOM 5603 O O . TRP B 1 222 ? -20.859 -1.1 -18.062 1 96.5 222 TRP B O 1
ATOM 5613 N N . ASP B 1 223 ? -21.328 -1.003 -20.203 1 96.19 223 ASP B N 1
ATOM 5614 C CA . ASP B 1 223 ? -20.938 0.387 -20.406 1 96.19 223 ASP B CA 1
ATOM 5615 C C . ASP B 1 223 ? -22.156 1.285 -20.609 1 96.19 223 ASP B C 1
ATOM 5617 O O . ASP B 1 223 ? -22.984 1.025 -21.484 1 96.19 223 ASP B O 1
ATOM 5621 N N . GLY B 1 224 ? -22.188 2.371 -19.875 1 93.31 224 GLY B N 1
ATOM 5622 C CA . GLY B 1 224 ? -23.297 3.305 -19.969 1 93.31 224 GLY B CA 1
ATOM 5623 C C . GLY B 1 224 ? -24.359 3.088 -18.922 1 93.31 224 GLY B C 1
ATOM 5624 O O . GLY B 1 224 ? -25.5 3.504 -19.094 1 93.31 224 GLY B O 1
ATOM 5625 N N . VAL B 1 225 ? -24.062 2.428 -17.906 1 91.56 225 VAL B N 1
ATOM 5626 C CA . VAL B 1 225 ? -25 2.146 -16.828 1 91.56 225 VAL B CA 1
ATOM 5627 C C . VAL B 1 225 ? -25.312 3.434 -16.062 1 91.56 225 VAL B C 1
ATOM 5629 O O . VAL B 1 225 ? -24.391 4.195 -15.719 1 91.56 225 VAL B O 1
ATOM 5632 N N . THR B 1 226 ? -26.531 3.719 -15.898 1 86.19 226 THR B N 1
ATOM 5633 C CA . THR B 1 226 ? -26.984 4.891 -15.156 1 86.19 226 THR B CA 1
ATOM 5634 C C . THR B 1 226 ? -27.656 4.48 -13.852 1 86.19 226 THR B C 1
ATOM 5636 O O . THR B 1 226 ? -27.984 3.309 -13.656 1 86.19 226 THR B O 1
ATOM 5639 N N . PRO B 1 227 ? -27.906 5.438 -12.969 1 79.44 227 PRO B N 1
ATOM 5640 C CA . PRO B 1 227 ? -28.547 5.121 -11.695 1 79.44 227 PRO B CA 1
ATOM 5641 C C . PRO B 1 227 ? -29.969 4.578 -11.875 1 79.44 227 PRO B C 1
ATOM 5643 O O . PRO B 1 227 ? -30.516 3.961 -10.961 1 79.44 227 PRO B O 1
ATOM 5646 N N . ALA B 1 228 ? -30.516 4.77 -12.992 1 81.25 228 ALA B N 1
ATOM 5647 C CA . ALA B 1 228 ? -31.875 4.301 -13.25 1 81.25 228 ALA B CA 1
ATOM 5648 C C . ALA B 1 228 ? -31.875 2.834 -13.672 1 81.25 228 ALA B C 1
ATOM 5650 O O . ALA B 1 228 ? -32.938 2.176 -13.641 1 81.25 228 ALA B O 1
ATOM 5651 N N . ASP B 1 229 ? -30.766 2.312 -14.008 1 88 229 ASP B N 1
ATOM 5652 C CA . ASP B 1 229 ? -30.672 0.945 -14.508 1 88 229 ASP B CA 1
ATOM 5653 C C . ASP B 1 229 ? -30.609 -0.061 -13.359 1 88 229 ASP B C 1
ATOM 5655 O O . ASP B 1 229 ? -30.141 0.262 -12.273 1 88 229 ASP B O 1
ATOM 5659 N N . MET B 1 230 ? -31.062 -1.206 -13.641 1 86.56 230 MET B N 1
ATOM 5660 C CA . MET B 1 230 ? -31 -2.283 -12.656 1 86.56 230 MET B CA 1
ATOM 5661 C C . MET B 1 230 ? -29.578 -2.816 -12.516 1 86.56 230 MET B C 1
ATOM 5663 O O . MET B 1 230 ? -28.969 -3.227 -13.508 1 86.56 230 MET B O 1
ATOM 5667 N N . VAL B 1 231 ? -29.078 -2.787 -11.336 1 89.06 231 VAL B N 1
ATOM 5668 C CA . VAL B 1 231 ? -27.781 -3.346 -11 1 89.06 231 VAL B CA 1
ATOM 5669 C C . VAL B 1 231 ? -27.891 -4.242 -9.773 1 89.06 231 VAL B C 1
ATOM 5671 O O . VAL B 1 231 ? -28.516 -3.855 -8.773 1 89.06 231 VAL B O 1
ATOM 5674 N N . LEU B 1 232 ? -27.406 -5.449 -9.875 1 87.62 232 LEU B N 1
ATOM 5675 C CA . LEU B 1 232 ? -27.406 -6.391 -8.758 1 87.62 232 LEU B CA 1
ATOM 5676 C C . LEU B 1 232 ? -26.062 -6.41 -8.047 1 87.62 232 LEU B C 1
ATOM 5678 O O . LEU B 1 232 ? -25.031 -6.672 -8.672 1 87.62 232 LEU B O 1
ATOM 5682 N N . SER B 1 233 ? -26.031 -6.141 -6.773 1 82.25 233 SER B N 1
ATOM 5683 C CA . SER B 1 233 ? -24.781 -6.16 -6.02 1 82.25 233 SER B CA 1
ATOM 5684 C C . SER B 1 233 ? -24.906 -7.004 -4.758 1 82.25 233 SER B C 1
ATOM 5686 O O . SER B 1 233 ? -23.906 -7.395 -4.164 1 82.25 233 SER B O 1
ATOM 5688 N N . ASP B 1 234 ? -26.109 -7.297 -4.363 1 77.69 234 ASP B N 1
ATOM 5689 C CA . ASP B 1 234 ? -26.344 -8.156 -3.209 1 77.69 234 ASP B CA 1
ATOM 5690 C C . ASP B 1 234 ? -26.297 -9.633 -3.607 1 77.69 234 ASP B C 1
ATOM 5692 O O . ASP B 1 234 ? -27.078 -10.07 -4.465 1 77.69 234 ASP B O 1
ATOM 5696 N N . PRO B 1 235 ? -25.484 -10.336 -3.006 1 81.06 235 PRO B N 1
ATOM 5697 C CA . PRO B 1 235 ? -25.328 -11.742 -3.375 1 81.06 235 PRO B CA 1
ATOM 5698 C C . PRO B 1 235 ? -26.641 -12.531 -3.232 1 81.06 235 PRO B C 1
ATOM 5700 O O . PRO B 1 235 ? -26.797 -13.594 -3.85 1 81.06 235 PRO B O 1
ATOM 5703 N N . GLY B 1 236 ? -27.516 -12.047 -2.482 1 81.75 236 GLY B N 1
ATOM 5704 C CA . GLY B 1 236 ? -28.797 -12.742 -2.322 1 81.75 236 GLY B CA 1
ATOM 5705 C C . GLY B 1 236 ? -29.75 -12.5 -3.473 1 81.75 236 GLY B C 1
ATOM 5706 O O . GLY B 1 236 ? -30.766 -13.195 -3.605 1 81.75 236 GLY B O 1
ATOM 5707 N N . ASP B 1 237 ? -29.391 -11.594 -4.344 1 86.19 237 ASP B N 1
ATOM 5708 C CA . ASP B 1 237 ? -30.328 -11.172 -5.387 1 86.19 237 ASP B CA 1
ATOM 5709 C C . ASP B 1 237 ? -30.047 -11.898 -6.699 1 86.19 237 ASP B C 1
ATOM 5711 O O . ASP B 1 237 ? -30.797 -11.75 -7.664 1 86.19 237 ASP B O 1
ATOM 5715 N N . TYR B 1 238 ? -28.969 -12.672 -6.754 1 89.94 238 TYR B N 1
ATOM 5716 C CA . TYR B 1 238 ? -28.641 -13.336 -8.008 1 89.94 238 TYR B CA 1
ATOM 5717 C C . TYR B 1 238 ? -27.891 -14.641 -7.762 1 89.94 238 TYR B C 1
ATOM 5719 O O . TYR B 1 238 ? -27.469 -14.914 -6.637 1 89.94 238 TYR B O 1
ATOM 5727 N N . THR B 1 239 ? -27.891 -15.492 -8.734 1 93.5 239 THR B N 1
ATOM 5728 C CA . THR B 1 239 ? -27.047 -16.688 -8.75 1 93.5 239 THR B CA 1
ATOM 5729 C C . THR B 1 239 ? -26.094 -16.656 -9.945 1 93.5 239 THR B C 1
ATOM 5731 O O . THR B 1 239 ? -26.453 -16.156 -11.016 1 93.5 239 THR B O 1
ATOM 5734 N N . LEU B 1 240 ? -24.953 -17.141 -9.703 1 94.5 240 LEU B N 1
ATOM 5735 C CA . LEU B 1 240 ? -23.984 -17.344 -10.773 1 94.5 240 LEU B CA 1
ATOM 5736 C C . LEU B 1 240 ? -23.891 -18.812 -11.148 1 94.5 240 LEU B C 1
ATOM 5738 O O . LEU B 1 240 ? -23.734 -19.672 -10.273 1 94.5 240 LEU B O 1
ATOM 5742 N N . ASP B 1 241 ? -24.094 -19.062 -12.422 1 93.81 241 ASP B N 1
ATOM 5743 C CA . ASP B 1 241 ? -23.922 -20.422 -12.938 1 93.81 241 ASP B CA 1
ATOM 5744 C C . ASP B 1 241 ? -22.609 -20.578 -13.695 1 93.81 241 ASP B C 1
ATOM 5746 O O . ASP B 1 241 ? -22.484 -20.094 -14.82 1 93.81 241 ASP B O 1
ATOM 5750 N N . ALA B 1 242 ? -21.781 -21.312 -13.102 1 93.44 242 ALA B N 1
ATOM 5751 C CA . ALA B 1 242 ? -20.438 -21.469 -13.672 1 93.44 242 ALA B CA 1
ATOM 5752 C C . ALA B 1 242 ? -20.375 -22.656 -14.617 1 93.44 242 ALA B C 1
ATOM 5754 O O . ALA B 1 242 ? -19.297 -23.078 -15.016 1 93.44 242 ALA B O 1
ATOM 5755 N N . GLY B 1 243 ? -21.484 -23.188 -14.93 1 90.44 243 GLY B N 1
ATOM 5756 C CA . GLY B 1 243 ? -21.531 -24.312 -15.852 1 90.44 243 GLY B CA 1
ATOM 5757 C C . GLY B 1 243 ? -20.859 -25.562 -15.305 1 90.44 243 GLY B C 1
ATOM 5758 O O . GLY B 1 243 ? -20.109 -26.234 -16 1 90.44 243 GLY B O 1
ATOM 5759 N N . GLY B 1 244 ? -21.109 -25.828 -14.031 1 88.81 244 GLY B N 1
ATOM 5760 C CA . GLY B 1 244 ? -20.484 -26.984 -13.398 1 88.81 244 GLY B CA 1
ATOM 5761 C C . GLY B 1 244 ? -19.016 -26.766 -13.062 1 88.81 244 GLY B C 1
ATOM 5762 O O . GLY B 1 244 ? -18.266 -27.719 -12.875 1 88.81 244 GLY B O 1
ATOM 5763 N N . GLY B 1 245 ? -18.562 -25.547 -13.195 1 91.94 245 GLY B N 1
ATOM 5764 C CA . GLY B 1 245 ? -17.188 -25.234 -12.828 1 91.94 245 GLY B CA 1
ATOM 5765 C C . GLY B 1 245 ? -16.297 -24.922 -14.016 1 91.94 245 GLY B C 1
ATOM 5766 O O . GLY B 1 245 ? -15.109 -24.672 -13.859 1 91.94 245 GLY B O 1
ATOM 5767 N N . VAL B 1 246 ? -16.875 -24.953 -15.211 1 92.62 246 VAL B N 1
ATOM 5768 C CA . VAL B 1 246 ? -16.094 -24.672 -16.406 1 92.62 246 VAL B CA 1
ATOM 5769 C C . VAL B 1 246 ? -15.68 -23.203 -16.422 1 92.62 246 VAL B C 1
ATOM 5771 O O . VAL B 1 246 ? -14.719 -22.828 -17.094 1 92.62 246 VAL B O 1
ATOM 5774 N N . LEU B 1 247 ? -16.469 -22.375 -15.719 1 94.12 247 LEU B N 1
ATOM 5775 C CA . LEU B 1 247 ? -16.078 -20.984 -15.453 1 94.12 247 LEU B CA 1
ATOM 5776 C C . LEU B 1 247 ? -15.828 -20.766 -13.969 1 94.12 247 LEU B C 1
ATOM 5778 O O . LEU B 1 247 ? -16.375 -21.5 -13.133 1 94.12 247 LEU B O 1
ATOM 5782 N N . LYS B 1 248 ? -14.938 -19.922 -13.734 1 93.81 248 LYS B N 1
ATOM 5783 C CA . LYS B 1 248 ? -14.773 -19.375 -12.383 1 93.81 248 LYS B CA 1
ATOM 5784 C C . LYS B 1 248 ? -14.922 -17.859 -12.375 1 93.81 248 LYS B C 1
ATOM 5786 O O . LYS B 1 248 ? -14.125 -17.156 -12.984 1 93.81 248 LYS B O 1
ATOM 5791 N N . PHE B 1 249 ? -15.914 -17.438 -11.641 1 94.44 249 PHE B N 1
ATOM 5792 C CA . PHE B 1 249 ? -16.156 -16 -11.562 1 94.44 249 PHE B CA 1
ATOM 5793 C C . PHE B 1 249 ? -15.328 -15.375 -10.453 1 94.44 249 PHE B C 1
ATOM 5795 O O . PHE B 1 249 ? -15.094 -15.992 -9.414 1 94.44 249 PHE B O 1
ATOM 5802 N N . ALA B 1 250 ? -14.945 -14.18 -10.734 1 90.94 250 ALA B N 1
ATOM 5803 C CA . ALA B 1 250 ? -14.227 -13.438 -9.695 1 90.94 250 ALA B CA 1
ATOM 5804 C C . ALA B 1 250 ? -15.172 -13.023 -8.57 1 90.94 250 ALA B C 1
ATOM 5806 O O . ALA B 1 250 ? -16.359 -12.773 -8.805 1 90.94 250 ALA B O 1
ATOM 5807 N N . ALA B 1 251 ? -14.547 -12.93 -7.414 1 85.06 251 ALA B N 1
ATOM 5808 C CA . ALA B 1 251 ? -15.32 -12.531 -6.242 1 85.06 251 ALA B CA 1
ATOM 5809 C C . ALA B 1 251 ? -15.516 -11.023 -6.195 1 85.06 251 ALA B C 1
ATOM 5811 O O . ALA B 1 251 ? -16.438 -10.523 -5.535 1 85.06 251 ALA B O 1
ATOM 5812 N N . THR B 1 252 ? -14.625 -10.383 -6.832 1 85.44 252 THR B N 1
ATOM 5813 C CA . THR B 1 252 ? -14.703 -8.93 -6.879 1 85.44 252 THR B CA 1
ATOM 5814 C C . THR B 1 252 ? -15.109 -8.453 -8.273 1 85.44 252 THR B C 1
ATOM 5816 O O . THR B 1 252 ? -14.969 -9.195 -9.25 1 85.44 252 THR B O 1
ATOM 5819 N N . GLY B 1 253 ? -15.688 -7.238 -8.25 1 88.5 253 GLY B N 1
ATOM 5820 C CA . GLY B 1 253 ? -16.125 -6.672 -9.516 1 88.5 253 GLY B CA 1
ATOM 5821 C C . GLY B 1 253 ? -15.219 -5.559 -10.016 1 88.5 253 GLY B C 1
ATOM 5822 O O . GLY B 1 253 ? -14.383 -5.047 -9.258 1 88.5 253 GLY B O 1
ATOM 5823 N N . ARG B 1 254 ? -15.422 -5.281 -11.32 1 89.19 254 ARG B N 1
ATOM 5824 C CA . ARG B 1 254 ? -14.719 -4.152 -11.922 1 89.19 254 ARG B CA 1
ATOM 5825 C C . ARG B 1 254 ? -15.641 -2.941 -12.055 1 89.19 254 ARG B C 1
ATOM 5827 O O . ARG B 1 254 ? -16.859 -3.09 -12.164 1 89.19 254 ARG B O 1
ATOM 5834 N N . TYR B 1 255 ? -14.984 -1.774 -12.016 1 86.38 255 TYR B N 1
ATOM 5835 C CA . TYR B 1 255 ? -15.719 -0.562 -12.359 1 86.38 255 TYR B CA 1
ATOM 5836 C C . TYR B 1 255 ? -14.812 0.443 -13.062 1 86.38 255 TYR B C 1
ATOM 5838 O O . TYR B 1 255 ? -13.586 0.301 -13.047 1 86.38 255 TYR B O 1
ATOM 5846 N N . GLY B 1 256 ? -15.398 1.327 -13.797 1 85.38 256 GLY B N 1
ATOM 5847 C CA . GLY B 1 256 ? -14.719 2.406 -14.492 1 85.38 256 GLY B CA 1
ATOM 5848 C C . GLY B 1 256 ? -15.562 3.662 -14.609 1 85.38 256 GLY B C 1
ATOM 5849 O O . GLY B 1 256 ? -16.781 3.609 -14.477 1 85.38 256 GLY B O 1
ATOM 5850 N N . GLU B 1 257 ? -14.836 4.75 -14.859 1 77.94 257 GLU B N 1
ATOM 5851 C CA . GLU B 1 257 ? -15.539 6.031 -14.898 1 77.94 257 GLU B CA 1
ATOM 5852 C C . GLU B 1 257 ? -15.586 6.594 -16.312 1 77.94 257 GLU B C 1
ATOM 5854 O O . GLU B 1 257 ? -16.359 7.516 -16.594 1 77.94 257 GLU B O 1
ATOM 5859 N N . VAL B 1 258 ? -14.75 6.078 -17.109 1 78.44 258 VAL B N 1
ATOM 5860 C CA . VAL B 1 258 ? -14.688 6.566 -18.484 1 78.44 258 VAL B CA 1
ATOM 5861 C C . VAL B 1 258 ? -15.273 5.523 -19.422 1 78.44 258 VAL B C 1
ATOM 5863 O O . VAL B 1 258 ? -14.812 4.383 -19.469 1 78.44 258 VAL B O 1
ATOM 5866 N N . GLY B 1 259 ? -16.219 5.953 -20.156 1 83 259 GLY B N 1
ATOM 5867 C CA . GLY B 1 259 ? -16.859 5.059 -21.109 1 83 259 GLY B CA 1
ATOM 5868 C C . GLY B 1 259 ? -15.93 4.602 -22.219 1 83 259 GLY B C 1
ATOM 5869 O O . GLY B 1 259 ? -14.906 5.238 -22.484 1 83 259 GLY B O 1
ATOM 5870 N N . ASP B 1 260 ? -16.234 3.445 -22.781 1 84.12 260 ASP B N 1
ATOM 5871 C CA . ASP B 1 260 ? -15.57 2.869 -23.938 1 84.12 260 ASP B CA 1
ATOM 5872 C C . ASP B 1 260 ? -14.148 2.428 -23.609 1 84.12 260 ASP B C 1
ATOM 5874 O O . ASP B 1 260 ? -13.32 2.254 -24.5 1 84.12 260 ASP B O 1
ATOM 5878 N N . GLU B 1 261 ? -13.906 2.4 -22.344 1 86.19 261 GLU B N 1
ATOM 5879 C CA . GLU B 1 261 ? -12.609 1.9 -21.891 1 86.19 261 GLU B CA 1
ATOM 5880 C C . GLU B 1 261 ? -12.766 0.631 -21.062 1 86.19 261 GLU B C 1
ATOM 5882 O O . GLU B 1 261 ? -13.867 0.297 -20.625 1 86.19 261 GLU B O 1
ATOM 5887 N N . PHE B 1 262 ? -11.703 -0.146 -21 1 90.38 262 PHE B N 1
ATOM 5888 C CA . PHE B 1 262 ? -11.695 -1.286 -20.078 1 90.38 262 PHE B CA 1
ATOM 5889 C C . PHE B 1 262 ? -11.719 -0.821 -18.625 1 90.38 262 PHE B C 1
ATOM 5891 O O . PHE B 1 262 ? -10.961 0.071 -18.25 1 90.38 262 PHE B O 1
ATOM 5898 N N . PRO B 1 263 ? -12.703 -1.325 -17.859 1 89.19 263 PRO B N 1
ATOM 5899 C CA . PRO B 1 263 ? -12.734 -0.9 -16.453 1 89.19 263 PRO B CA 1
ATOM 5900 C C . PRO B 1 263 ? -11.523 -1.375 -15.664 1 89.19 263 PRO B C 1
ATOM 5902 O O . PRO B 1 263 ? -11.43 -2.557 -15.32 1 89.19 263 PRO B O 1
ATOM 5905 N N . GLU B 1 264 ? -10.727 -0.484 -15.25 1 80.56 264 GLU B N 1
ATOM 5906 C CA . GLU B 1 264 ? -9.43 -0.823 -14.664 1 80.56 264 GLU B CA 1
ATOM 5907 C C . GLU B 1 264 ? -9.547 -1.008 -13.156 1 80.56 264 GLU B C 1
ATOM 5909 O O . GLU B 1 264 ? -8.703 -1.661 -12.539 1 80.56 264 GLU B O 1
ATOM 5914 N N . PHE B 1 265 ? -10.609 -0.525 -12.609 1 78.88 265 PHE B N 1
ATOM 5915 C CA . PHE B 1 265 ? -10.664 -0.498 -11.156 1 78.88 265 PHE B CA 1
ATOM 5916 C C . PHE B 1 265 ? -11.484 -1.671 -10.625 1 78.88 265 PHE B C 1
ATOM 5918 O O . PHE B 1 265 ? -12.312 -2.232 -11.344 1 78.88 265 PHE B O 1
ATOM 5925 N N . ARG B 1 266 ? -11.117 -2.023 -9.391 1 80.5 266 ARG B N 1
ATOM 5926 C CA . ARG B 1 266 ? -11.82 -3.135 -8.758 1 80.5 266 ARG B CA 1
ATOM 5927 C C . ARG B 1 266 ? -12.578 -2.67 -7.516 1 80.5 266 ARG B C 1
ATOM 5929 O O . ARG B 1 266 ? -12.188 -1.691 -6.875 1 80.5 266 ARG B O 1
ATOM 5936 N N . GLN B 1 267 ? -13.672 -3.307 -7.281 1 76.12 267 GLN B N 1
ATOM 5937 C CA . GLN B 1 267 ? -14.461 -3.076 -6.074 1 76.12 267 GLN B CA 1
ATOM 5938 C C . GLN B 1 267 ? -14.727 -4.383 -5.332 1 76.12 267 GLN B C 1
ATOM 5940 O O . GLN B 1 267 ? -14.703 -5.457 -5.934 1 76.12 267 GLN B O 1
ATOM 5945 N N . GLU B 1 268 ? -14.938 -4.383 -4.066 1 74.06 268 GLU B N 1
ATOM 5946 C CA . GLU B 1 268 ? -14.992 -5.531 -3.168 1 74.06 268 GLU B CA 1
ATOM 5947 C C . GLU B 1 268 ? -16.141 -6.465 -3.541 1 74.06 268 GLU B C 1
ATOM 5949 O O . GLU B 1 268 ? -16.016 -7.684 -3.408 1 74.06 268 GLU B O 1
ATOM 5954 N N . ARG B 1 269 ? -17.219 -5.805 -3.959 1 76.56 269 ARG B N 1
ATOM 5955 C CA . ARG B 1 269 ? -18.359 -6.637 -4.332 1 76.56 269 ARG B CA 1
ATOM 5956 C C . ARG B 1 269 ? -18.656 -6.527 -5.824 1 76.56 269 ARG B C 1
ATOM 5958 O O . ARG B 1 269 ? -18.484 -5.461 -6.418 1 76.56 269 ARG B O 1
ATOM 5965 N N . VAL B 1 270 ? -19.094 -7.676 -6.336 1 87.31 270 VAL B N 1
ATOM 5966 C CA . VAL B 1 270 ? -19.5 -7.715 -7.738 1 87.31 270 VAL B CA 1
ATOM 5967 C C . VAL B 1 270 ? -20.781 -6.926 -7.93 1 87.31 270 VAL B C 1
ATOM 5969 O O . VAL B 1 270 ? -21.688 -6.984 -7.086 1 87.31 270 VAL B O 1
ATOM 5972 N N . ALA B 1 271 ? -20.812 -6.07 -8.891 1 88.69 271 ALA B N 1
ATOM 5973 C CA . ALA B 1 271 ? -22.016 -5.387 -9.352 1 88.69 271 ALA B CA 1
ATOM 5974 C C . ALA B 1 271 ? -22.344 -5.762 -10.789 1 88.69 271 ALA B C 1
ATOM 5976 O O . ALA B 1 271 ? -21.5 -5.641 -11.68 1 88.69 271 ALA B O 1
ATOM 5977 N N . LEU B 1 272 ? -23.531 -6.215 -10.953 1 93.06 272 LEU B N 1
ATOM 5978 C CA . LEU B 1 272 ? -23.906 -6.801 -12.234 1 93.06 272 LEU B CA 1
ATOM 5979 C C . LEU B 1 272 ? -25.047 -6.023 -12.875 1 93.06 272 LEU B C 1
ATOM 5981 O O . LEU B 1 272 ? -26.062 -5.75 -12.219 1 93.06 272 LEU B O 1
ATOM 5985 N N . ALA B 1 273 ? -24.875 -5.656 -14.117 1 93.75 273 ALA B N 1
ATOM 5986 C CA . ALA B 1 273 ? -25.938 -4.957 -14.836 1 93.75 273 ALA B CA 1
ATOM 5987 C C . ALA B 1 273 ? -26.562 -5.852 -15.898 1 93.75 273 ALA B C 1
ATOM 5989 O O . ALA B 1 273 ? -27.359 -5.387 -16.719 1 93.75 273 ALA B O 1
ATOM 5990 N N . GLY B 1 274 ? -26.172 -7.078 -15.891 1 95.75 274 GLY B N 1
ATOM 5991 C CA . GLY B 1 274 ? -26.703 -8.039 -16.844 1 95.75 274 GLY B CA 1
ATOM 5992 C C . GLY B 1 274 ? -26.078 -9.422 -16.703 1 95.75 274 GLY B C 1
ATOM 5993 O O . GLY B 1 274 ? -25.672 -9.812 -15.609 1 95.75 274 GLY B O 1
ATOM 5994 N N . SER B 1 275 ? -26.188 -10.117 -17.859 1 97.12 275 SER B N 1
ATOM 5995 C CA . SER B 1 275 ? -25.719 -11.5 -17.906 1 97.12 275 SER B CA 1
ATOM 5996 C C . SER B 1 275 ? -25.094 -11.82 -19.266 1 97.12 275 SER B C 1
ATOM 5998 O O . SER B 1 275 ? -24.844 -10.914 -20.078 1 97.12 275 SER B O 1
ATOM 6000 N N . PHE B 1 276 ? -24.688 -13.047 -19.391 1 98.12 276 PHE B N 1
ATOM 6001 C CA . PHE B 1 276 ? -24.312 -13.609 -20.672 1 98.12 276 PHE B CA 1
ATOM 6002 C C . PHE B 1 276 ? -24.594 -15.109 -20.719 1 98.12 276 PHE B C 1
ATOM 6004 O O . PHE B 1 276 ? -24.828 -15.727 -19.672 1 98.12 276 PHE B O 1
ATOM 6011 N N . THR B 1 277 ? -24.641 -15.594 -21.938 1 96.88 277 THR B N 1
ATOM 6012 C CA . THR B 1 277 ? -24.844 -17.031 -22.078 1 96.88 277 THR B CA 1
ATOM 6013 C C . THR B 1 277 ? -23.609 -17.688 -22.703 1 96.88 277 THR B C 1
ATOM 6015 O O . THR B 1 277 ? -22.875 -17.047 -23.453 1 96.88 277 THR B O 1
ATOM 6018 N N . PHE B 1 278 ? -23.438 -18.906 -22.328 1 96.06 278 PHE B N 1
ATOM 6019 C CA . PHE B 1 278 ? -22.312 -19.656 -22.875 1 96.06 278 PHE B CA 1
ATOM 6020 C C . PHE B 1 278 ? -22.641 -21.141 -22.953 1 96.06 278 PHE B C 1
ATOM 6022 O O . PHE B 1 278 ? -23.609 -21.609 -22.344 1 96.06 278 PHE B O 1
ATOM 6029 N N . ALA B 1 279 ? -21.906 -21.797 -23.797 1 93.5 279 ALA B N 1
ATOM 6030 C CA . ALA B 1 279 ? -22.016 -23.234 -23.953 1 93.5 279 ALA B CA 1
ATOM 6031 C C . ALA B 1 279 ? -20.656 -23.922 -23.781 1 93.5 279 ALA B C 1
ATOM 6033 O O . ALA B 1 279 ? -19.625 -23.344 -24.141 1 93.5 279 ALA B O 1
ATOM 6034 N N . VAL B 1 280 ? -20.734 -25.109 -23.219 1 91.69 280 VAL B N 1
ATOM 6035 C CA . VAL B 1 280 ? -19.516 -25.891 -23 1 91.69 280 VAL B CA 1
ATOM 6036 C C . VAL B 1 280 ? -19.109 -26.578 -24.297 1 91.69 280 VAL B C 1
ATOM 6038 O O . VAL B 1 280 ? -19.953 -27.172 -24.984 1 91.69 280 VAL B O 1
ATOM 6041 N N . GLN B 1 281 ? -17.891 -26.375 -24.562 1 88.81 281 GLN B N 1
ATOM 6042 C CA . GLN B 1 281 ? -17.391 -27.016 -25.766 1 88.81 281 GLN B CA 1
ATOM 6043 C C . GLN B 1 281 ? -16.656 -28.312 -25.438 1 88.81 281 GLN B C 1
ATOM 6045 O O . GLN B 1 281 ? -16.031 -28.422 -24.375 1 88.81 281 GLN B O 1
ATOM 6050 N N . ASP B 1 282 ? -16.75 -29.312 -26.281 1 82.5 282 ASP B N 1
ATOM 6051 C CA . ASP B 1 282 ? -15.992 -30.562 -26.203 1 82.5 282 ASP B CA 1
ATOM 6052 C C . ASP B 1 282 ? -16.25 -31.281 -24.891 1 82.5 282 ASP B C 1
ATOM 6054 O O . ASP B 1 282 ? -15.32 -31.641 -24.172 1 82.5 282 ASP B O 1
ATOM 6058 N N . GLY B 1 283 ? -17.453 -31.562 -24.703 1 81.69 283 GLY B N 1
ATOM 6059 C CA . GLY B 1 283 ? -17.828 -32.312 -23.516 1 81.69 283 GLY B CA 1
ATOM 6060 C C . GLY B 1 283 ? -17.141 -33.656 -23.406 1 81.69 283 GLY B C 1
ATOM 6061 O O . GLY B 1 283 ? -16.891 -34.156 -22.312 1 81.69 283 GLY B O 1
ATOM 6062 N N . GLY B 1 284 ? -16.828 -34.219 -24.5 1 83.12 284 GLY B N 1
ATOM 6063 C CA . GLY B 1 284 ? -16.125 -35.469 -24.531 1 83.12 284 GLY B CA 1
ATOM 6064 C C . GLY B 1 284 ? -14.766 -35.438 -23.844 1 83.12 284 GLY B C 1
ATOM 6065 O O . GLY B 1 284 ? -14.43 -36.312 -23.062 1 83.12 284 GLY B O 1
ATOM 6066 N N . SER B 1 285 ? -14.047 -34.438 -24.188 1 87.31 285 SER B N 1
ATOM 6067 C CA . SER B 1 285 ? -12.734 -34.281 -23.578 1 87.31 285 SER B CA 1
ATOM 6068 C C . SER B 1 285 ? -12.836 -34.094 -22.062 1 87.31 285 SER B C 1
ATOM 6070 O O . SER B 1 285 ? -11.969 -34.531 -21.312 1 87.31 285 SER B O 1
ATOM 6072 N N . LEU B 1 286 ? -13.859 -33.469 -21.625 1 87.31 286 LEU B N 1
ATOM 6073 C CA . LEU B 1 286 ? -14.094 -33.281 -20.203 1 87.31 286 LEU B CA 1
ATOM 6074 C C . LEU B 1 286 ? -14.391 -34.594 -19.516 1 87.31 286 LEU B C 1
ATOM 6076 O O . LEU B 1 286 ? -13.891 -34.844 -18.406 1 87.31 286 LEU B O 1
ATOM 6080 N N . THR B 1 287 ? -15.18 -35.344 -20.203 1 86.88 287 THR B N 1
ATOM 6081 C CA . THR B 1 287 ? -15.508 -36.656 -19.688 1 86.88 287 THR B CA 1
ATOM 6082 C C . THR B 1 287 ? -14.266 -37.531 -19.609 1 86.88 287 THR B C 1
ATOM 6084 O O . THR B 1 287 ? -14.055 -38.25 -18.625 1 86.88 287 THR B O 1
ATOM 6087 N N . ALA B 1 288 ? -13.547 -37.469 -20.641 1 88.88 288 ALA B N 1
ATOM 6088 C CA . ALA B 1 288 ? -12.305 -38.25 -20.672 1 88.88 288 ALA B CA 1
ATOM 6089 C C . ALA B 1 288 ? -11.359 -37.812 -19.562 1 88.88 288 ALA B C 1
ATOM 6091 O O . ALA B 1 288 ? -10.719 -38.656 -18.906 1 88.88 288 ALA B O 1
ATOM 6092 N N . HIS B 1 289 ? -11.25 -36.562 -19.359 1 89.69 289 HIS B N 1
ATOM 6093 C CA . HIS B 1 289 ? -10.398 -36.031 -18.312 1 89.69 289 HIS B CA 1
ATOM 6094 C C . HIS B 1 289 ? -10.852 -36.531 -16.938 1 89.69 289 HIS B C 1
ATOM 6096 O O . HIS B 1 289 ? -10.031 -36.906 -16.109 1 89.69 289 HIS B O 1
ATOM 6102 N N . ALA B 1 290 ? -12.133 -36.5 -16.703 1 89.06 290 ALA B N 1
ATOM 6103 C CA . ALA B 1 290 ? -12.703 -36.906 -15.43 1 89.06 290 ALA B CA 1
ATOM 6104 C C . ALA B 1 290 ? -12.461 -38.406 -15.18 1 89.06 290 ALA B C 1
ATOM 6106 O O . ALA B 1 290 ? -12.188 -38.812 -14.047 1 89.06 290 ALA B O 1
ATOM 6107 N N . SER B 1 291 ? -12.57 -39.094 -16.203 1 91.06 291 SER B N 1
ATOM 6108 C CA . SER B 1 291 ? -12.422 -40.562 -16.078 1 91.06 291 SER B CA 1
ATOM 6109 C C . SER B 1 291 ? -10.992 -40.938 -15.727 1 91.06 291 SER B C 1
ATOM 6111 O O . SER B 1 291 ? -10.75 -41.969 -15.125 1 91.06 291 SER B O 1
ATOM 6113 N N . GLY B 1 292 ? -10.062 -40.125 -16.062 1 94.25 292 GLY B N 1
ATOM 6114 C CA . GLY B 1 292 ? -8.664 -40.406 -15.812 1 94.25 292 GLY B CA 1
ATOM 6115 C C . GLY B 1 292 ? -8.188 -39.906 -14.461 1 94.25 292 GLY B C 1
ATOM 6116 O O . GLY B 1 292 ? -7.023 -40.094 -14.102 1 94.25 292 GLY B O 1
ATOM 6117 N N . ARG B 1 293 ? -9.07 -39.375 -13.68 1 94.25 293 ARG B N 1
ATOM 6118 C CA . ARG B 1 293 ? -8.711 -38.719 -12.43 1 94.25 293 ARG B CA 1
ATOM 6119 C C . ARG B 1 293 ? -8.109 -39.719 -11.438 1 94.25 293 ARG B C 1
ATOM 6121 O O . ARG B 1 293 ? -7.105 -39.406 -10.789 1 94.25 293 ARG B O 1
ATOM 6128 N N . ALA B 1 294 ? -8.742 -40.781 -11.289 1 95.75 294 ALA B N 1
ATOM 6129 C CA . ALA B 1 294 ? -8.266 -41.75 -10.336 1 95.75 294 ALA B CA 1
ATOM 6130 C C . ALA B 1 294 ? -6.844 -42.219 -10.672 1 95.75 294 ALA B C 1
ATOM 6132 O O . ALA B 1 294 ? -6.008 -42.344 -9.773 1 95.75 294 ALA B O 1
ATOM 6133 N N . ARG B 1 295 ? -6.633 -42.438 -11.875 1 97.31 295 ARG B N 1
ATOM 6134 C CA . ARG B 1 295 ? -5.305 -42.844 -12.328 1 97.31 295 ARG B CA 1
ATOM 6135 C C . ARG B 1 295 ? -4.273 -41.75 -12.062 1 97.31 295 ARG B C 1
ATOM 6137 O O . ARG B 1 295 ? -3.189 -42.031 -11.547 1 97.31 295 ARG B O 1
ATOM 6144 N N . ARG B 1 296 ? -4.586 -40.562 -12.414 1 97.5 296 ARG B N 1
ATOM 6145 C CA . ARG B 1 296 ? -3.676 -39.438 -12.188 1 97.5 296 ARG B CA 1
ATOM 6146 C C . ARG B 1 296 ? -3.377 -39.281 -10.703 1 97.5 296 ARG B C 1
ATOM 6148 O O . ARG B 1 296 ? -2.236 -39 -10.32 1 97.5 296 ARG B O 1
ATOM 6155 N N . SER B 1 297 ? -4.398 -39.438 -9.945 1 97.19 297 SER B N 1
ATOM 6156 C CA . SER B 1 297 ? -4.242 -39.312 -8.5 1 97.19 297 SER B CA 1
ATOM 6157 C C . SER B 1 297 ? -3.281 -40.375 -7.957 1 97.19 297 SER B C 1
ATOM 6159 O O . SER B 1 297 ? -2.439 -40.062 -7.109 1 97.19 297 SER B O 1
ATOM 6161 N N . ALA B 1 298 ? -3.414 -41.531 -8.414 1 97.5 298 ALA B N 1
ATOM 6162 C CA . ALA B 1 298 ? -2.531 -42.594 -7.977 1 97.5 298 ALA B CA 1
ATOM 6163 C C . ALA B 1 298 ? -1.091 -42.344 -8.414 1 97.5 298 ALA B C 1
ATOM 6165 O O . ALA B 1 298 ? -0.156 -42.531 -7.633 1 97.5 298 ALA B O 1
ATOM 6166 N N . GLU B 1 299 ? -0.954 -41.969 -9.625 1 97.69 299 GLU B N 1
ATOM 6167 C CA . GLU B 1 299 ? 0.366 -41.625 -10.148 1 97.69 299 GLU B CA 1
ATOM 6168 C C . GLU B 1 299 ? 1.008 -40.5 -9.352 1 97.69 299 GLU B C 1
ATOM 6170 O O . GLU B 1 299 ? 2.203 -40.531 -9.055 1 97.69 299 GLU B O 1
ATOM 6175 N N . TRP B 1 300 ? 0.222 -39.594 -9.039 1 97.44 300 TRP B N 1
ATOM 6176 C CA . TRP B 1 300 ? 0.733 -38.406 -8.336 1 97.44 300 TRP B CA 1
ATOM 6177 C C . TRP B 1 300 ? 1.09 -38.75 -6.895 1 97.44 300 TRP B C 1
ATOM 6179 O O . TRP B 1 300 ? 2.057 -38.219 -6.348 1 97.44 300 TRP B O 1
ATOM 6189 N N . ALA B 1 301 ? 0.326 -39.594 -6.297 1 97.62 301 ALA B N 1
ATOM 6190 C CA . ALA B 1 301 ? 0.65 -40.062 -4.953 1 97.62 301 ALA B CA 1
ATOM 6191 C C . ALA B 1 301 ? 2.027 -40.719 -4.918 1 97.62 301 ALA B C 1
ATOM 6193 O O . ALA B 1 301 ? 2.795 -40.531 -3.973 1 97.62 301 ALA B O 1
ATOM 6194 N N . GLU B 1 302 ? 2.307 -41.438 -5.922 1 97.5 302 GLU B N 1
ATOM 6195 C CA . GLU B 1 302 ? 3.621 -42.062 -6.023 1 97.5 302 GLU B CA 1
ATOM 6196 C C . GLU B 1 302 ? 4.719 -41.031 -6.211 1 97.5 302 GLU B C 1
ATOM 6198 O O . GLU B 1 302 ? 5.789 -41.125 -5.605 1 97.5 302 GLU B O 1
ATOM 6203 N N . THR B 1 303 ? 4.414 -40.125 -7.059 1 96.62 303 THR B N 1
ATOM 6204 C CA . THR B 1 303 ? 5.367 -39.031 -7.32 1 96.62 303 THR B CA 1
ATOM 6205 C C . THR B 1 303 ? 5.672 -38.281 -6.043 1 96.62 303 THR B C 1
ATOM 6207 O O . THR B 1 303 ? 6.836 -37.969 -5.746 1 96.62 303 THR B O 1
ATOM 6210 N N . THR B 1 304 ? 4.652 -37.938 -5.273 1 97.31 304 THR B N 1
ATOM 6211 C CA . THR B 1 304 ? 4.836 -37.156 -4.051 1 97.31 304 THR B CA 1
ATOM 6212 C C . THR B 1 304 ? 5.559 -37.969 -2.992 1 97.31 304 THR B C 1
ATOM 6214 O O . THR B 1 304 ? 6.328 -37.438 -2.193 1 97.31 304 THR B O 1
ATOM 6217 N N . ARG B 1 305 ? 5.355 -39.25 -2.988 1 97.12 305 ARG B N 1
ATOM 6218 C CA . ARG B 1 305 ? 6.074 -40.156 -2.08 1 97.12 305 ARG B CA 1
ATOM 6219 C C . ARG B 1 305 ? 7.562 -40.156 -2.404 1 97.12 305 ARG B C 1
ATOM 6221 O O . ARG B 1 305 ? 8.398 -40.125 -1.502 1 97.12 305 ARG B O 1
ATOM 6228 N N . ARG B 1 306 ? 7.852 -40.281 -3.641 1 96.88 306 ARG B N 1
ATOM 6229 C CA . ARG B 1 306 ? 9.242 -40.281 -4.07 1 96.88 306 ARG B CA 1
ATOM 6230 C C . ARG B 1 306 ? 9.914 -38.938 -3.723 1 96.88 306 ARG B C 1
ATOM 6232 O O . ARG B 1 306 ? 11.062 -38.938 -3.27 1 96.88 306 ARG B O 1
ATOM 6239 N N . GLU B 1 307 ? 9.188 -37.938 -4.027 1 97.06 307 GLU B N 1
ATOM 6240 C CA . GLU B 1 307 ? 9.68 -36.594 -3.684 1 97.06 307 GLU B CA 1
ATOM 6241 C C . GLU B 1 307 ? 10.008 -36.5 -2.197 1 97.06 307 GLU B C 1
ATOM 6243 O O . GLU B 1 307 ? 11.047 -35.938 -1.82 1 97.06 307 GLU B O 1
ATOM 6248 N N . ALA B 1 308 ? 9.172 -37 -1.391 1 97.38 308 ALA B N 1
ATOM 6249 C CA . ALA B 1 308 ? 9.367 -36.969 0.056 1 97.38 308 ALA B CA 1
ATOM 6250 C C . ALA B 1 308 ? 10.602 -37.781 0.453 1 97.38 308 ALA B C 1
ATOM 6252 O O . ALA B 1 308 ? 11.359 -37.375 1.335 1 97.38 308 ALA B O 1
ATOM 6253 N N . ALA B 1 309 ? 10.781 -38.844 -0.127 1 97.44 309 ALA B N 1
ATOM 6254 C CA . ALA B 1 309 ? 11.938 -39.688 0.16 1 97.44 309 ALA B CA 1
ATOM 6255 C C . ALA B 1 309 ? 13.242 -39 -0.214 1 97.44 309 ALA B C 1
ATOM 6257 O O . ALA B 1 309 ? 14.211 -39.031 0.545 1 97.44 309 ALA B O 1
ATOM 6258 N N . VAL B 1 310 ? 13.195 -38.406 -1.396 1 97.5 310 VAL B N 1
ATOM 6259 C CA . VAL B 1 310 ? 14.383 -37.688 -1.86 1 97.5 310 VAL B CA 1
ATOM 6260 C C . VAL B 1 310 ? 14.711 -36.562 -0.898 1 97.5 310 VAL B C 1
ATOM 6262 O O . VAL B 1 310 ? 15.875 -36.312 -0.559 1 97.5 310 VAL B O 1
ATOM 6265 N N . LEU B 1 311 ? 13.695 -35.844 -0.456 1 98.06 311 LEU B N 1
ATOM 6266 C CA . LEU B 1 311 ? 13.875 -34.719 0.462 1 98.06 311 LEU B CA 1
ATOM 6267 C C . LEU B 1 311 ? 14.453 -35.188 1.79 1 98.06 311 LEU B C 1
ATOM 6269 O O . LEU B 1 311 ? 15.297 -34.531 2.383 1 98.06 311 LEU B O 1
ATOM 6273 N N . ARG B 1 312 ? 14.016 -36.312 2.279 1 97.38 312 ARG B N 1
ATOM 6274 C CA . ARG B 1 312 ? 14.523 -36.875 3.527 1 97.38 312 ARG B CA 1
ATOM 6275 C C . ARG B 1 312 ? 16.016 -37.219 3.414 1 97.38 312 ARG B C 1
ATOM 6277 O O . ARG B 1 312 ? 16.797 -36.906 4.312 1 97.38 312 ARG B O 1
ATOM 6284 N N . VAL B 1 313 ? 16.375 -37.781 2.369 1 97.94 313 VAL B N 1
ATOM 6285 C CA . VAL B 1 313 ? 17.766 -38.156 2.139 1 97.94 313 VAL B CA 1
ATOM 6286 C C . VAL B 1 313 ? 18.625 -36.906 2.02 1 97.94 313 VAL B C 1
ATOM 6288 O O . VAL B 1 313 ? 19.703 -36.812 2.605 1 97.94 313 VAL B O 1
ATOM 6291 N N . GLU B 1 314 ? 18.078 -35.969 1.229 1 98.25 314 GLU B N 1
ATOM 6292 C CA . GLU B 1 314 ? 18.797 -34.719 1.055 1 98.25 314 GLU B CA 1
ATOM 6293 C C . GLU B 1 314 ? 19 -34 2.391 1 98.25 314 GLU B C 1
ATOM 6295 O O . GLU B 1 314 ? 20.094 -33.5 2.674 1 98.25 314 GLU B O 1
ATOM 6300 N N . SER B 1 315 ? 17.969 -33.969 3.146 1 97.38 315 SER B N 1
ATOM 6301 C CA . SER B 1 315 ? 18.016 -33.312 4.449 1 97.38 315 SER B CA 1
ATOM 6302 C C . SER B 1 315 ? 19.062 -33.969 5.352 1 97.38 315 SER B C 1
ATOM 6304 O O . SER B 1 315 ? 19.828 -33.281 6.035 1 97.38 315 SER B O 1
ATOM 6306 N N . ALA B 1 316 ? 19.141 -35.25 5.379 1 97.25 316 ALA B N 1
ATOM 6307 C CA . ALA B 1 316 ? 20.094 -36 6.199 1 97.25 316 ALA B CA 1
ATOM 6308 C C . ALA B 1 316 ? 21.516 -35.781 5.715 1 97.25 316 ALA B C 1
ATOM 6310 O O . ALA B 1 316 ? 22.438 -35.656 6.527 1 97.25 316 ALA B O 1
ATOM 6311 N N . ARG B 1 317 ? 21.656 -35.719 4.508 1 97.75 317 ARG B N 1
ATOM 6312 C CA . ARG B 1 317 ? 22.984 -35.594 3.893 1 97.75 317 ARG B CA 1
ATOM 6313 C C . ARG B 1 317 ? 23.578 -34.219 4.109 1 97.75 317 ARG B C 1
ATOM 6315 O O . ARG B 1 317 ? 24.766 -34.094 4.43 1 97.75 317 ARG B O 1
ATOM 6322 N N . HIS B 1 318 ? 22.812 -33.219 3.906 1 97.5 318 HIS B N 1
ATOM 6323 C CA . HIS B 1 318 ? 23.375 -31.859 3.838 1 97.5 318 HIS B CA 1
ATOM 6324 C C . HIS B 1 318 ? 23.047 -31.062 5.094 1 97.5 318 HIS B C 1
ATOM 6326 O O . HIS B 1 318 ? 23.812 -30.172 5.484 1 97.5 318 HIS B O 1
ATOM 6332 N N . GLY B 1 319 ? 21.812 -31.234 5.695 1 96.94 319 GLY B N 1
ATOM 6333 C CA . GLY B 1 319 ? 21.391 -30.531 6.902 1 96.94 319 GLY B CA 1
ATOM 6334 C C . GLY B 1 319 ? 21.125 -29.062 6.672 1 96.94 319 GLY B C 1
ATOM 6335 O O . GLY B 1 319 ? 21.188 -28.266 7.605 1 96.94 319 GLY B O 1
ATOM 6336 N N . ASP B 1 320 ? 20.922 -28.672 5.473 1 98.12 320 ASP B N 1
ATOM 6337 C CA . ASP B 1 320 ? 20.781 -27.25 5.184 1 98.12 320 ASP B CA 1
ATOM 6338 C C . ASP B 1 320 ? 19.359 -26.922 4.707 1 98.12 320 ASP B C 1
ATOM 6340 O O . ASP B 1 320 ? 19.125 -25.844 4.148 1 98.12 320 ASP B O 1
ATOM 6344 N N . LEU B 1 321 ? 18.422 -27.844 4.898 1 98.31 321 LEU B N 1
ATOM 6345 C CA . LEU B 1 321 ? 17.016 -27.625 4.547 1 98.31 321 LEU B CA 1
ATOM 6346 C C . LEU B 1 321 ? 16.219 -27.141 5.754 1 98.31 321 LEU B C 1
ATOM 6348 O O . LEU B 1 321 ? 16.391 -27.672 6.859 1 98.31 321 LEU B O 1
ATOM 6352 N N . VAL B 1 322 ? 15.43 -26.094 5.625 1 98.56 322 VAL B N 1
ATOM 6353 C CA . VAL B 1 322 ? 14.383 -25.703 6.566 1 98.56 322 VAL B CA 1
ATOM 6354 C C . VAL B 1 322 ? 13.008 -25.969 5.953 1 98.56 322 VAL B C 1
ATOM 6356 O O . VAL B 1 322 ? 12.617 -25.312 4.988 1 98.56 322 VAL B O 1
ATOM 6359 N N . LEU B 1 323 ? 12.352 -26.984 6.484 1 98.25 323 LEU B N 1
ATOM 6360 C CA . LEU B 1 323 ? 11 -27.297 6.051 1 98.25 323 LEU B CA 1
ATOM 6361 C C . LEU B 1 323 ? 9.969 -26.469 6.812 1 98.25 323 LEU B C 1
ATOM 6363 O O . LEU B 1 323 ? 9.852 -26.594 8.031 1 98.25 323 LEU B O 1
ATOM 6367 N N . VAL B 1 324 ? 9.281 -25.609 6.121 1 98.44 324 VAL B N 1
ATOM 6368 C CA . VAL B 1 324 ? 8.266 -24.797 6.766 1 98.44 324 VAL B CA 1
ATOM 6369 C C . VAL B 1 324 ? 6.879 -25.375 6.508 1 98.44 324 VAL B C 1
ATOM 6371 O O . VAL B 1 324 ? 6.637 -25.984 5.457 1 98.44 324 VAL B O 1
ATOM 6374 N N . ASN B 1 325 ? 5.945 -25.203 7.375 1 97.75 325 ASN B N 1
ATOM 6375 C CA . ASN B 1 325 ? 4.645 -25.859 7.348 1 97.75 325 ASN B CA 1
ATOM 6376 C C . ASN B 1 325 ? 3.674 -25.156 6.41 1 97.75 325 ASN B C 1
ATOM 6378 O O . ASN B 1 325 ? 2.766 -24.453 6.859 1 97.75 325 ASN B O 1
ATOM 6382 N N . VAL B 1 326 ? 3.76 -25.469 5.207 1 98.06 326 VAL B N 1
ATOM 6383 C CA . VAL B 1 326 ? 2.881 -24.953 4.164 1 98.06 326 VAL B CA 1
ATOM 6384 C C . VAL B 1 326 ? 2.869 -25.906 2.975 1 98.06 326 VAL B C 1
ATOM 6386 O O . VAL B 1 326 ? 3.803 -26.703 2.795 1 98.06 326 VAL B O 1
ATOM 6389 N N . THR B 1 327 ? 1.749 -25.938 2.225 1 98.38 327 THR B N 1
ATOM 6390 C CA . THR B 1 327 ? 1.743 -26.656 0.952 1 98.38 327 THR B CA 1
ATOM 6391 C C . THR B 1 327 ? 2.656 -25.969 -0.059 1 98.38 327 THR B C 1
ATOM 6393 O O . THR B 1 327 ? 2.52 -24.766 -0.309 1 98.38 327 THR B O 1
ATOM 6396 N N . ASP B 1 328 ? 3.549 -26.75 -0.588 1 98.12 328 ASP B N 1
ATOM 6397 C CA . ASP B 1 328 ? 4.617 -26.188 -1.401 1 98.12 328 ASP B CA 1
ATOM 6398 C C . ASP B 1 328 ? 4.152 -25.953 -2.836 1 98.12 328 ASP B C 1
ATOM 6400 O O . ASP B 1 328 ? 4.344 -26.797 -3.705 1 98.12 328 ASP B O 1
ATOM 6404 N N . VAL B 1 329 ? 3.561 -24.797 -3.102 1 97.06 329 VAL B N 1
ATOM 6405 C CA . VAL B 1 329 ? 3.17 -24.297 -4.422 1 97.06 329 VAL B CA 1
ATOM 6406 C C . VAL B 1 329 ? 3.633 -22.859 -4.594 1 97.06 329 VAL B C 1
ATOM 6408 O O . VAL B 1 329 ? 4.047 -22.203 -3.629 1 97.06 329 VAL B O 1
ATOM 6411 N N . TYR B 1 330 ? 3.646 -22.438 -5.77 1 95.56 330 TYR B N 1
ATOM 6412 C CA . TYR B 1 330 ? 4.172 -21.109 -6.074 1 95.56 330 TYR B CA 1
ATOM 6413 C C . TYR B 1 330 ? 3.453 -20.031 -5.262 1 95.56 330 TYR B C 1
ATOM 6415 O O . TYR B 1 330 ? 4.086 -19.125 -4.719 1 95.56 330 TYR B O 1
ATOM 6423 N N . ARG B 1 331 ? 2.162 -20.094 -5.078 1 95.75 331 ARG B N 1
ATOM 6424 C CA . ARG B 1 331 ? 1.359 -19.078 -4.398 1 95.75 331 ARG B CA 1
ATOM 6425 C C . ARG B 1 331 ? 1.641 -19.078 -2.898 1 95.75 331 ARG B C 1
ATOM 6427 O O . ARG B 1 331 ? 1.205 -18.172 -2.184 1 95.75 331 ARG B O 1
ATOM 6434 N N . SER B 1 332 ? 2.445 -20 -2.449 1 97.31 332 SER B N 1
ATOM 6435 C CA . SER B 1 332 ? 2.781 -20.078 -1.031 1 97.31 332 SER B CA 1
ATOM 6436 C C . SER B 1 332 ? 4.086 -19.344 -0.734 1 97.31 332 SER B C 1
ATOM 6438 O O . SER B 1 332 ? 4.52 -19.281 0.418 1 97.31 332 SER B O 1
ATOM 6440 N N . LEU B 1 333 ? 4.625 -18.719 -1.712 1 98.12 333 LEU B N 1
ATOM 6441 C CA . LEU B 1 333 ? 5.941 -18.109 -1.546 1 98.12 333 LEU B CA 1
ATOM 6442 C C . LEU B 1 333 ? 5.914 -17.062 -0.443 1 98.12 333 LEU B C 1
ATOM 6444 O O . LEU B 1 333 ? 6.812 -17.016 0.4 1 98.12 333 LEU B O 1
ATOM 6448 N N . PRO B 1 334 ? 4.902 -16.203 -0.396 1 98.5 334 PRO B N 1
ATOM 6449 C CA . PRO B 1 334 ? 4.875 -15.234 0.71 1 98.5 334 PRO B CA 1
ATOM 6450 C C . PRO B 1 334 ? 4.809 -15.914 2.078 1 98.5 334 PRO B C 1
ATOM 6452 O O . PRO B 1 334 ? 5.52 -15.508 3.004 1 98.5 334 PRO B O 1
ATOM 6455 N N . SER B 1 335 ? 4.023 -16.969 2.166 1 98.5 335 SER B N 1
ATOM 6456 C CA . SER B 1 335 ? 3.898 -17.703 3.424 1 98.5 335 SER B CA 1
ATOM 6457 C C . SER B 1 335 ? 5.207 -18.391 3.793 1 98.5 335 SER B C 1
ATOM 6459 O O . SER B 1 335 ? 5.566 -18.453 4.969 1 98.5 335 SER B O 1
ATOM 6461 N N . LYS B 1 336 ? 5.867 -18.891 2.789 1 98.62 336 LYS B N 1
ATOM 6462 C CA . LYS B 1 336 ? 7.168 -19.5 3.047 1 98.62 336 LYS B CA 1
ATOM 6463 C C . LYS B 1 336 ? 8.148 -18.484 3.635 1 98.62 336 LYS B C 1
ATOM 6465 O O . LYS B 1 336 ? 8.883 -18.797 4.57 1 98.62 336 LYS B O 1
ATOM 6470 N N . MET B 1 337 ? 8.125 -17.312 3.08 1 98.81 337 MET B N 1
ATOM 6471 C CA . MET B 1 337 ? 9.008 -16.266 3.578 1 98.81 337 MET B CA 1
ATOM 6472 C C . MET B 1 337 ? 8.664 -15.898 5.02 1 98.81 337 MET B C 1
ATOM 6474 O O . MET B 1 337 ? 9.562 -15.734 5.855 1 98.81 337 MET B O 1
ATOM 6478 N N . LEU B 1 338 ? 7.402 -15.789 5.328 1 98.88 338 LEU B N 1
ATOM 6479 C CA . LEU B 1 338 ? 6.961 -15.461 6.68 1 98.88 338 LEU B CA 1
ATOM 6480 C C . LEU B 1 338 ? 7.352 -16.562 7.66 1 98.88 338 LEU B C 1
ATOM 6482 O O . LEU B 1 338 ? 7.871 -16.281 8.742 1 98.88 338 LEU B O 1
ATOM 6486 N N . LEU B 1 339 ? 7.121 -17.797 7.273 1 98.81 339 LEU B N 1
ATOM 6487 C CA . LEU B 1 339 ? 7.406 -18.922 8.164 1 98.81 339 LEU B CA 1
ATOM 6488 C C . LEU B 1 339 ? 8.906 -19.094 8.359 1 98.81 339 LEU B C 1
ATOM 6490 O O . LEU B 1 339 ? 9.359 -19.453 9.445 1 98.81 339 LEU B O 1
ATOM 6494 N N . PHE B 1 340 ? 9.633 -18.844 7.312 1 98.81 340 PHE B N 1
ATOM 6495 C CA . PHE B 1 340 ? 11.086 -18.859 7.488 1 98.81 340 PHE B CA 1
ATOM 6496 C C . PHE B 1 340 ? 11.523 -17.75 8.438 1 98.81 340 PHE B C 1
ATOM 6498 O O . PHE B 1 340 ? 12.422 -17.953 9.258 1 98.81 340 PHE B O 1
ATOM 6505 N N . SER B 1 341 ? 10.977 -16.562 8.242 1 98.88 341 SER B N 1
ATOM 6506 C CA . SER B 1 341 ? 11.297 -15.469 9.148 1 98.88 341 SER B CA 1
ATOM 6507 C C . SER B 1 341 ? 11.031 -15.852 10.594 1 98.88 341 SER B C 1
ATOM 6509 O O . SER B 1 341 ? 11.812 -15.516 11.484 1 98.88 341 SER B O 1
ATOM 6511 N N . ARG B 1 342 ? 9.969 -16.516 10.797 1 98.38 342 ARG B N 1
ATOM 6512 C CA . ARG B 1 342 ? 9.656 -17 12.141 1 98.38 342 ARG B CA 1
ATOM 6513 C C . ARG B 1 342 ? 10.719 -17.969 12.641 1 98.38 342 ARG B C 1
ATOM 6515 O O . ARG B 1 342 ? 11.203 -17.844 13.766 1 98.38 342 ARG B O 1
ATOM 6522 N N . TRP B 1 343 ? 11.047 -18.938 11.805 1 98.31 343 TRP B N 1
ATOM 6523 C CA . TRP B 1 343 ? 12.094 -19.891 12.156 1 98.31 343 TRP B CA 1
ATOM 6524 C C . TRP B 1 343 ? 13.391 -19.172 12.508 1 98.31 343 TRP B C 1
ATOM 6526 O O . TRP B 1 343 ? 14.008 -19.438 13.539 1 98.31 343 TRP B O 1
ATOM 6536 N N . ALA B 1 344 ? 13.812 -18.234 11.672 1 98.56 344 ALA B N 1
ATOM 6537 C CA . ALA B 1 344 ? 15.07 -17.516 11.859 1 98.56 344 ALA B CA 1
ATOM 6538 C C . ALA B 1 344 ? 15.047 -16.703 13.148 1 98.56 344 ALA B C 1
ATOM 6540 O O . ALA B 1 344 ? 16.016 -16.719 13.914 1 98.56 344 ALA B O 1
ATOM 6541 N N . ALA B 1 345 ? 13.969 -15.984 13.359 1 97.75 345 ALA B N 1
ATOM 6542 C CA . ALA B 1 345 ? 13.859 -15.102 14.516 1 97.75 345 ALA B CA 1
ATOM 6543 C C . ALA B 1 345 ? 13.922 -15.891 15.82 1 97.75 345 ALA B C 1
ATOM 6545 O O . ALA B 1 345 ? 14.469 -15.414 16.812 1 97.75 345 ALA B O 1
ATOM 6546 N N . VAL B 1 346 ? 13.422 -17.047 15.805 1 96.38 346 VAL B N 1
ATOM 6547 C CA . VAL B 1 346 ? 13.344 -17.844 17.016 1 96.38 346 VAL B CA 1
ATOM 6548 C C . VAL B 1 346 ? 14.641 -18.641 17.203 1 96.38 346 VAL B C 1
ATOM 6550 O O . VAL B 1 346 ? 15.133 -18.781 18.328 1 96.38 346 VAL B O 1
ATOM 6553 N N . SER B 1 347 ? 15.266 -19.078 16.125 1 96.88 347 SER B N 1
ATOM 6554 C CA . SER B 1 347 ? 16.328 -20.078 16.188 1 96.88 347 SER B CA 1
ATOM 6555 C C . SER B 1 347 ? 17.703 -19.422 16.156 1 96.88 347 SER B C 1
ATOM 6557 O O . SER B 1 347 ? 18.703 -20.047 16.5 1 96.88 347 SER B O 1
ATOM 6559 N N . LEU B 1 348 ? 17.703 -18.141 15.75 1 97.81 348 LEU B N 1
ATOM 6560 C CA . LEU B 1 348 ? 19.016 -17.594 15.445 1 97.81 348 LEU B CA 1
ATOM 6561 C C . LEU B 1 348 ? 19.141 -16.172 16 1 97.81 348 LEU B C 1
ATOM 6563 O O . LEU B 1 348 ? 18.141 -15.523 16.297 1 97.81 348 LEU B O 1
ATOM 6567 N N . ASP B 1 349 ? 20.375 -15.82 16.25 1 97.5 349 ASP B N 1
ATOM 6568 C CA . ASP B 1 349 ? 20.781 -14.422 16.375 1 97.5 349 ASP B CA 1
ATOM 6569 C C . ASP B 1 349 ? 21.547 -13.961 15.133 1 97.5 349 ASP B C 1
ATOM 6571 O O . ASP B 1 349 ? 22.5 -14.609 14.711 1 97.5 349 ASP B O 1
ATOM 6575 N N . PHE B 1 350 ? 21.125 -12.938 14.461 1 98.31 350 PHE B N 1
ATOM 6576 C CA . PHE B 1 350 ? 21.734 -12.508 13.203 1 98.31 350 PHE B CA 1
ATOM 6577 C C . PHE B 1 350 ? 21.531 -11.016 13 1 98.31 350 PHE B C 1
ATOM 6579 O O . PHE B 1 350 ? 20.75 -10.375 13.703 1 98.31 350 PHE B O 1
ATOM 6586 N N . ARG B 1 351 ? 22.266 -10.453 12.031 1 98.19 351 ARG B N 1
ATOM 6587 C CA . ARG B 1 351 ? 22.203 -9.016 11.773 1 98.19 351 ARG B CA 1
ATOM 6588 C C . ARG B 1 351 ? 21.422 -8.734 10.484 1 98.19 351 ARG B C 1
ATOM 6590 O O . ARG B 1 351 ? 20.688 -7.754 10.406 1 98.19 351 ARG B O 1
ATOM 6597 N N . LEU B 1 352 ? 21.656 -9.57 9.492 1 98.75 352 LEU B N 1
ATOM 6598 C CA . LEU B 1 352 ? 21.047 -9.383 8.18 1 98.75 352 LEU B CA 1
ATOM 6599 C C . LEU B 1 352 ? 20.469 -10.695 7.656 1 98.75 352 LEU B C 1
ATOM 6601 O O . LEU B 1 352 ? 20.953 -11.773 8.008 1 98.75 352 LEU B O 1
ATOM 6605 N N . LEU B 1 353 ? 19.469 -10.594 6.844 1 98.88 353 LEU B N 1
ATOM 6606 C CA . LEU B 1 353 ? 18.922 -11.727 6.102 1 98.88 353 LEU B CA 1
ATOM 6607 C C . LEU B 1 353 ? 18.891 -11.43 4.609 1 98.88 353 LEU B C 1
ATOM 6609 O O . LEU B 1 353 ? 18.344 -10.414 4.184 1 98.88 353 LEU B O 1
ATOM 6613 N N . LEU B 1 354 ? 19.516 -12.281 3.887 1 98.88 354 LEU B N 1
ATOM 6614 C CA . LEU B 1 354 ? 19.469 -12.227 2.43 1 98.88 354 LEU B CA 1
ATOM 6615 C C . LEU B 1 354 ? 18.453 -13.227 1.886 1 98.88 354 LEU B C 1
ATOM 6617 O O . LEU B 1 354 ? 18.547 -14.422 2.166 1 98.88 354 LEU B O 1
ATOM 6621 N N . LYS B 1 355 ? 17.453 -12.719 1.202 1 98.94 355 LYS B N 1
ATOM 6622 C CA . LYS B 1 355 ? 16.516 -13.578 0.478 1 98.94 355 LYS B CA 1
ATOM 6623 C C . LYS B 1 355 ? 16.953 -13.758 -0.974 1 98.94 355 LYS B C 1
ATOM 6625 O O . LYS B 1 355 ? 17.312 -12.789 -1.646 1 98.94 355 LYS B O 1
ATOM 6630 N N . THR B 1 356 ? 16.922 -14.969 -1.475 1 98.81 356 THR B N 1
ATOM 6631 C CA . THR B 1 356 ? 17.125 -15.273 -2.887 1 98.81 356 THR B CA 1
ATOM 6632 C C . THR B 1 356 ? 16.391 -16.547 -3.281 1 98.81 356 THR B C 1
ATOM 6634 O O . THR B 1 356 ? 15.586 -17.078 -2.506 1 98.81 356 THR B O 1
ATOM 6637 N N . ASP B 1 357 ? 16.562 -17 -4.57 1 98.5 357 ASP B N 1
ATOM 6638 C CA . ASP B 1 357 ? 15.891 -18.203 -5.086 1 98.5 357 ASP B CA 1
ATOM 6639 C C . ASP B 1 357 ? 16.906 -19.25 -5.516 1 98.5 357 ASP B C 1
ATOM 6641 O O . ASP B 1 357 ? 18.109 -18.969 -5.605 1 98.5 357 ASP B O 1
ATOM 6645 N N . ASP B 1 358 ? 16.438 -20.406 -5.77 1 98.62 358 ASP B N 1
ATOM 6646 C CA . ASP B 1 358 ? 17.312 -21.531 -6.043 1 98.62 358 ASP B CA 1
ATOM 6647 C C . ASP B 1 358 ? 17.828 -21.5 -7.484 1 98.62 358 ASP B C 1
ATOM 6649 O O . ASP B 1 358 ? 18.625 -22.344 -7.879 1 98.62 358 ASP B O 1
ATOM 6653 N N . ASP B 1 359 ? 17.391 -20.484 -8.273 1 98.25 359 ASP B N 1
ATOM 6654 C CA . ASP B 1 359 ? 17.891 -20.344 -9.633 1 98.25 359 ASP B CA 1
ATOM 6655 C C . ASP B 1 359 ? 18.719 -19.062 -9.773 1 98.25 359 ASP B C 1
ATOM 6657 O O . ASP B 1 359 ? 18.875 -18.531 -10.875 1 98.25 359 ASP B O 1
ATOM 6661 N N . SER B 1 360 ? 19.203 -18.609 -8.664 1 98.44 360 SER B N 1
ATOM 6662 C CA . SER B 1 360 ? 19.938 -17.359 -8.664 1 98.44 360 SER B CA 1
ATOM 6663 C C . SER B 1 360 ? 21.406 -17.578 -8.336 1 98.44 360 SER B C 1
ATOM 6665 O O . SER B 1 360 ? 21.75 -18.516 -7.621 1 98.44 360 SER B O 1
ATOM 6667 N N . PHE B 1 361 ? 22.312 -16.75 -8.922 1 98.44 361 PHE B N 1
ATOM 6668 C CA . PHE B 1 361 ? 23.688 -16.594 -8.461 1 98.44 361 PHE B CA 1
ATOM 6669 C C . PHE B 1 361 ? 23.797 -15.438 -7.48 1 98.44 361 PHE B C 1
ATOM 6671 O O . PHE B 1 361 ? 23.219 -14.367 -7.699 1 98.44 361 PHE B O 1
ATOM 6678 N N . VAL B 1 362 ? 24.5 -15.672 -6.418 1 98.56 362 VAL B N 1
ATOM 6679 C CA . VAL B 1 362 ? 24.734 -14.617 -5.441 1 98.56 362 VAL B CA 1
ATOM 6680 C C . VAL B 1 362 ? 26.219 -14.602 -5.047 1 98.56 362 VAL B C 1
ATOM 6682 O O . VAL B 1 362 ? 26.781 -15.648 -4.715 1 98.56 362 VAL B O 1
ATOM 6685 N N . ASP B 1 363 ? 26.828 -13.477 -5.113 1 98 363 ASP B N 1
ATOM 6686 C CA . ASP B 1 363 ? 28.172 -13.297 -4.559 1 98 363 ASP B CA 1
ATOM 6687 C C . ASP B 1 363 ? 28.109 -12.969 -3.068 1 98 363 ASP B C 1
ATOM 6689 O O . ASP B 1 363 ? 28.328 -11.828 -2.666 1 98 363 ASP B O 1
ATOM 6693 N N . VAL B 1 364 ? 27.969 -13.945 -2.314 1 98 364 VAL B N 1
ATOM 6694 C CA . VAL B 1 364 ? 27.672 -13.797 -0.894 1 98 364 VAL B CA 1
ATOM 6695 C C . VAL B 1 364 ? 28.828 -13.094 -0.188 1 98 364 VAL B C 1
ATOM 6697 O O . VAL B 1 364 ? 28.609 -12.289 0.72 1 98 364 VAL B O 1
ATOM 6700 N N . ALA B 1 365 ? 30.031 -13.414 -0.545 1 96.81 365 ALA B N 1
ATOM 6701 C CA . ALA B 1 365 ? 31.188 -12.766 0.061 1 96.81 365 ALA B CA 1
ATOM 6702 C C . ALA B 1 365 ? 31.172 -11.258 -0.189 1 96.81 365 ALA B C 1
ATOM 6704 O O . ALA B 1 365 ? 31.406 -10.469 0.727 1 96.81 365 ALA B O 1
ATOM 6705 N N . GLU B 1 366 ? 30.891 -10.883 -1.399 1 96.94 366 GLU B N 1
ATOM 6706 C CA . GLU B 1 366 ? 30.844 -9.461 -1.747 1 96.94 366 GLU B CA 1
ATOM 6707 C C . GLU B 1 366 ? 29.672 -8.766 -1.074 1 96.94 366 GLU B C 1
ATOM 6709 O O . GLU B 1 366 ? 29.766 -7.598 -0.691 1 96.94 366 GLU B O 1
ATOM 6714 N N . VAL B 1 367 ? 28.547 -9.461 -0.966 1 98.25 367 VAL B N 1
ATOM 6715 C CA . VAL B 1 367 ? 27.391 -8.906 -0.271 1 98.25 367 VAL B CA 1
ATOM 6716 C C . VAL B 1 367 ? 27.75 -8.57 1.172 1 98.25 367 VAL B C 1
ATOM 6718 O O . VAL B 1 367 ? 27.5 -7.465 1.646 1 98.25 367 VAL B O 1
ATOM 6721 N N . LEU B 1 368 ? 28.375 -9.523 1.844 1 97.69 368 LEU B N 1
ATOM 6722 C CA . LEU B 1 368 ? 28.766 -9.312 3.232 1 97.69 368 LEU B CA 1
ATOM 6723 C C . LEU B 1 368 ? 29.797 -8.188 3.344 1 97.69 368 LEU B C 1
ATOM 6725 O O . LEU B 1 368 ? 29.672 -7.32 4.215 1 97.69 368 LEU B O 1
ATOM 6729 N N . ARG B 1 369 ? 30.766 -8.164 2.484 1 96.12 369 ARG B N 1
ATOM 6730 C CA . ARG B 1 369 ? 31.797 -7.125 2.486 1 96.12 369 ARG B CA 1
ATOM 6731 C C . ARG B 1 369 ? 31.172 -5.746 2.283 1 96.12 369 ARG B C 1
ATOM 6733 O O . ARG B 1 369 ? 31.484 -4.809 3.027 1 96.12 369 ARG B O 1
ATOM 6740 N N . SER B 1 370 ? 30.297 -5.656 1.314 1 95.56 370 SER B N 1
ATOM 6741 C CA . SER B 1 370 ? 29.641 -4.387 1.018 1 95.56 370 SER B CA 1
ATOM 6742 C C . SER B 1 370 ? 28.797 -3.916 2.193 1 95.56 370 SER B C 1
ATOM 6744 O O . SER B 1 370 ? 28.797 -2.729 2.525 1 95.56 370 SER B O 1
ATOM 6746 N N . ALA B 1 371 ? 28.125 -4.82 2.824 1 96.25 371 ALA B N 1
ATOM 6747 C CA . ALA B 1 371 ? 27.266 -4.484 3.961 1 96.25 371 ALA B CA 1
ATOM 6748 C C . ALA B 1 371 ? 28.094 -3.924 5.117 1 96.25 371 ALA B C 1
ATOM 6750 O O . ALA B 1 371 ? 27.703 -2.934 5.742 1 96.25 371 ALA B O 1
ATOM 6751 N N . VAL B 1 372 ? 29.188 -4.559 5.395 1 93.75 372 VAL B N 1
ATOM 6752 C CA . VAL B 1 372 ? 30.062 -4.137 6.496 1 93.75 372 VAL B CA 1
ATOM 6753 C C . VAL B 1 372 ? 30.672 -2.779 6.176 1 93.75 372 VAL B C 1
ATOM 6755 O O . VAL B 1 372 ? 30.656 -1.871 7.012 1 93.75 372 VAL B O 1
ATOM 6758 N N . LEU B 1 373 ? 31.156 -2.664 4.953 1 93.31 373 LEU B N 1
ATOM 6759 C CA . LEU B 1 373 ? 31.828 -1.434 4.535 1 93.31 373 LEU B CA 1
ATOM 6760 C C . LEU B 1 373 ? 30.859 -0.248 4.613 1 93.31 373 LEU B C 1
ATOM 6762 O O . LEU B 1 373 ? 31.266 0.855 4.992 1 93.31 373 LEU B O 1
ATOM 6766 N N . GLN B 1 374 ? 29.594 -0.486 4.301 1 90.62 374 GLN B N 1
ATOM 6767 C CA . GLN B 1 374 ? 28.609 0.589 4.25 1 90.62 374 GLN B CA 1
ATOM 6768 C C . GLN B 1 374 ? 27.891 0.741 5.586 1 90.62 374 GLN B C 1
ATOM 6770 O O . GLN B 1 374 ? 27.078 1.654 5.758 1 90.62 374 GLN B O 1
ATOM 6775 N N . GLY B 1 375 ? 28.094 -0.132 6.516 1 92.38 375 GLY B N 1
ATOM 6776 C CA . GLY B 1 375 ? 27.469 -0.096 7.824 1 92.38 375 GLY B CA 1
ATOM 6777 C C . GLY B 1 375 ? 26.031 -0.57 7.812 1 92.38 375 GLY B C 1
ATOM 6778 O O . GLY B 1 375 ? 25.234 -0.177 8.672 1 92.38 375 GLY B O 1
ATOM 6779 N N . TYR B 1 376 ? 25.656 -1.365 6.812 1 93.56 376 TYR B N 1
ATOM 6780 C CA . TYR B 1 376 ? 24.297 -1.847 6.691 1 93.56 376 TYR B CA 1
ATOM 6781 C C . TYR B 1 376 ? 23.953 -2.822 7.816 1 93.56 376 TYR B C 1
ATOM 6783 O O . TYR B 1 376 ? 22.797 -2.91 8.242 1 93.56 376 TYR B O 1
ATOM 6791 N N . ASP B 1 377 ? 24.922 -3.525 8.305 1 91.31 377 ASP B N 1
ATOM 6792 C CA . ASP B 1 377 ? 24.734 -4.52 9.352 1 91.31 377 ASP B CA 1
ATOM 6793 C C . ASP B 1 377 ? 24.422 -3.854 10.695 1 91.31 377 ASP B C 1
ATOM 6795 O O . ASP B 1 377 ? 24 -4.52 11.641 1 91.31 377 ASP B O 1
ATOM 6799 N N . GLN B 1 378 ? 24.516 -2.58 10.711 1 90.94 378 GLN B N 1
ATOM 6800 C CA . GLN B 1 378 ? 24.234 -1.835 11.938 1 90.94 378 GLN B CA 1
ATOM 6801 C C . GLN B 1 378 ? 23.062 -0.878 11.742 1 90.94 378 GLN B C 1
ATOM 6803 O O . GLN B 1 378 ? 22.719 -0.117 12.648 1 90.94 378 GLN B O 1
ATOM 6808 N N . THR B 1 379 ? 22.469 -0.93 10.641 1 89.31 379 THR B N 1
ATOM 6809 C CA . THR B 1 379 ? 21.391 -0.013 10.305 1 89.31 379 THR B CA 1
ATOM 6810 C C . THR B 1 379 ? 20.031 -0.68 10.516 1 89.31 379 THR B C 1
ATOM 6812 O O . THR B 1 379 ? 19.672 -1.609 9.789 1 89.31 379 THR B O 1
ATOM 6815 N N . PRO B 1 380 ? 19.344 -0.179 11.477 1 94.12 380 PRO B N 1
ATOM 6816 C CA . PRO B 1 380 ? 18 -0.748 11.648 1 94.12 380 PRO B CA 1
ATOM 6817 C C . PRO B 1 380 ? 17.047 -0.366 10.523 1 94.12 380 PRO B C 1
ATOM 6819 O O . PRO B 1 380 ? 17.234 0.675 9.883 1 94.12 380 PRO B O 1
ATOM 6822 N N . GLY B 1 381 ? 16.078 -1.182 10.281 1 96.94 381 GLY B N 1
ATOM 6823 C CA . GLY B 1 381 ? 15.055 -0.9 9.289 1 96.94 381 GLY B CA 1
ATOM 6824 C C . GLY B 1 381 ? 15.602 -0.811 7.875 1 96.94 381 GLY B C 1
ATOM 6825 O O . GLY B 1 381 ? 15.195 0.055 7.102 1 96.94 381 GLY B O 1
ATOM 6826 N N . LEU B 1 382 ? 16.562 -1.672 7.582 1 96.5 382 LEU B N 1
ATOM 6827 C CA . LEU B 1 382 ? 17.234 -1.602 6.293 1 96.5 382 LEU B CA 1
ATOM 6828 C C . LEU B 1 382 ? 16.641 -2.605 5.312 1 96.5 382 LEU B C 1
ATOM 6830 O O . LEU B 1 382 ? 16.391 -3.76 5.668 1 96.5 382 LEU B O 1
ATOM 6834 N N . TRP B 1 383 ? 16.359 -2.168 4.129 1 97.94 383 TRP B N 1
ATOM 6835 C CA . TRP B 1 383 ? 15.961 -2.98 2.982 1 97.94 383 TRP B CA 1
ATOM 6836 C C . TRP B 1 383 ? 16.812 -2.646 1.763 1 97.94 383 TRP B C 1
ATOM 6838 O O . TRP B 1 383 ? 16.656 -1.582 1.159 1 97.94 383 TRP B O 1
ATOM 6848 N N . TRP B 1 384 ? 17.797 -3.516 1.486 1 97.69 384 TRP B N 1
ATOM 6849 C CA . TRP B 1 384 ? 18.812 -3.289 0.479 1 97.69 384 TRP B CA 1
ATOM 6850 C C . TRP B 1 384 ? 18.609 -4.207 -0.723 1 97.69 384 TRP B C 1
ATOM 6852 O O . TRP B 1 384 ? 18.562 -5.43 -0.577 1 97.69 384 TRP B O 1
ATOM 6862 N N . GLY B 1 385 ? 18.406 -3.648 -1.931 1 96.31 385 GLY B N 1
ATOM 6863 C CA . GLY B 1 385 ? 18.172 -4.375 -3.166 1 96.31 385 GLY B CA 1
ATOM 6864 C C . GLY B 1 385 ? 17.906 -3.467 -4.352 1 96.31 385 GLY B C 1
ATOM 6865 O O . GLY B 1 385 ? 18.312 -2.307 -4.355 1 96.31 385 GLY B O 1
ATOM 6866 N N . SER B 1 386 ? 17.375 -4.047 -5.387 1 94.31 386 SER B N 1
ATOM 6867 C CA . SER B 1 386 ? 16.891 -3.289 -6.531 1 94.31 386 SER B CA 1
ATOM 6868 C C . SER B 1 386 ? 15.359 -3.188 -6.512 1 94.31 386 SER B C 1
ATOM 6870 O O . SER B 1 386 ? 14.672 -4.207 -6.473 1 94.31 386 SER B O 1
ATOM 6872 N N . PHE B 1 387 ? 14.891 -1.952 -6.578 1 93.06 387 PHE B N 1
ATOM 6873 C CA . PHE B 1 387 ? 13.477 -1.756 -6.293 1 93.06 387 PHE B CA 1
ATOM 6874 C C . PHE B 1 387 ? 12.703 -1.466 -7.574 1 93.06 387 PHE B C 1
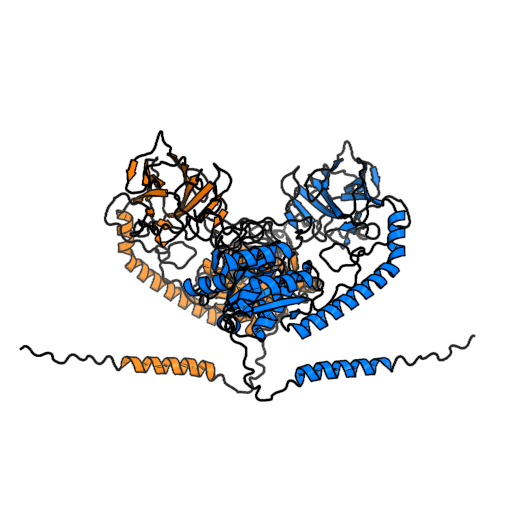ATOM 6876 O O . PHE B 1 387 ? 13.156 -0.69 -8.414 1 93.06 387 PHE B O 1
ATOM 6883 N N . ARG B 1 388 ? 11.617 -2.197 -7.676 1 92.56 388 ARG B N 1
ATOM 6884 C CA . ARG B 1 388 ? 10.602 -1.863 -8.664 1 92.56 388 ARG B CA 1
ATOM 6885 C C . ARG B 1 388 ? 9.625 -0.821 -8.117 1 92.56 388 ARG B C 1
ATOM 6887 O O . ARG B 1 388 ? 9.188 -0.913 -6.973 1 92.56 388 ARG B O 1
ATOM 6894 N N . ARG B 1 389 ? 9.328 0.159 -8.93 1 89.38 389 ARG B N 1
ATOM 6895 C CA . ARG B 1 389 ? 8.469 1.271 -8.523 1 89.38 389 ARG B CA 1
ATOM 6896 C C . ARG B 1 389 ? 7.305 1.445 -9.484 1 89.38 389 ARG B C 1
ATOM 6898 O O . ARG B 1 389 ? 7.418 1.134 -10.672 1 89.38 389 ARG B O 1
ATOM 6905 N N . ASN B 1 390 ? 6.125 1.981 -8.859 1 84.38 390 ASN B N 1
ATOM 6906 C CA . ASN B 1 390 ? 4.938 2.236 -9.664 1 84.38 390 ASN B CA 1
ATOM 6907 C C . ASN B 1 390 ? 4.543 1.011 -10.484 1 84.38 390 ASN B C 1
ATOM 6909 O O . ASN B 1 390 ? 4.242 1.124 -11.672 1 84.38 390 ASN B O 1
ATOM 6913 N N . TRP B 1 391 ? 4.672 -0.069 -9.891 1 91.88 391 TRP B N 1
ATOM 6914 C CA . TRP B 1 391 ? 4.379 -1.346 -10.531 1 91.88 391 TRP B CA 1
ATOM 6915 C C . TRP B 1 391 ? 2.885 -1.649 -10.484 1 91.88 391 TRP B C 1
ATOM 6917 O O . TRP B 1 391 ? 2.334 -1.933 -9.422 1 91.88 391 TRP B O 1
ATOM 6927 N N . ALA B 1 392 ? 2.248 -1.648 -11.625 1 88.81 392 ALA B N 1
ATOM 6928 C CA . ALA B 1 392 ? 0.802 -1.831 -11.711 1 88.81 392 ALA B CA 1
ATOM 6929 C C . ALA B 1 392 ? 0.399 -3.24 -11.289 1 88.81 392 ALA B C 1
ATOM 6931 O O . ALA B 1 392 ? 1.13 -4.203 -11.539 1 88.81 392 ALA B O 1
ATOM 6932 N N . VAL B 1 393 ? -0.787 -3.369 -10.719 1 91.62 393 VAL B N 1
ATOM 6933 C CA . VAL B 1 393 ? -1.343 -4.66 -10.336 1 91.62 393 VAL B CA 1
ATOM 6934 C C . VAL B 1 393 ? -1.981 -5.332 -11.547 1 91.62 393 VAL B C 1
ATOM 6936 O O . VAL B 1 393 ? -2.893 -4.777 -12.164 1 91.62 393 VAL B O 1
ATOM 6939 N N . ASP B 1 394 ? -1.48 -6.547 -11.797 1 86.12 394 ASP B N 1
ATOM 6940 C CA . ASP B 1 394 ? -2.064 -7.336 -12.875 1 86.12 394 ASP B CA 1
ATOM 6941 C C . ASP B 1 394 ? -3.287 -8.117 -12.391 1 86.12 394 ASP B C 1
ATOM 6943 O O . ASP B 1 394 ? -3.279 -8.664 -11.289 1 86.12 394 ASP B O 1
ATOM 6947 N N . HIS B 1 395 ? -4.289 -8.156 -13.25 1 81.19 395 HIS B N 1
ATOM 6948 C CA . HIS B 1 395 ? -5.504 -8.852 -12.844 1 81.19 395 HIS B CA 1
ATOM 6949 C C . HIS B 1 395 ? -5.73 -10.102 -13.688 1 81.19 395 HIS B C 1
ATOM 6951 O O . HIS B 1 395 ? -6.785 -10.734 -13.602 1 81.19 395 HIS B O 1
ATOM 6957 N N . ALA B 1 396 ? -4.719 -10.383 -14.438 1 78.06 396 ALA B N 1
ATOM 6958 C CA . ALA B 1 396 ? -4.766 -11.594 -15.258 1 78.06 396 ALA B CA 1
ATOM 6959 C C . ALA B 1 396 ? -3.377 -12.219 -15.391 1 78.06 396 ALA B C 1
ATOM 6961 O O . ALA B 1 396 ? -2.365 -11.547 -15.156 1 78.06 396 ALA B O 1
ATOM 6962 N N . GLY B 1 397 ? -3.332 -13.555 -15.688 1 79.56 397 GLY B N 1
ATOM 6963 C CA . GLY B 1 397 ? -2.076 -14.258 -15.898 1 79.56 397 GLY B CA 1
ATOM 6964 C C . GLY B 1 397 ? -1.414 -14.703 -14.609 1 79.56 397 GLY B C 1
ATOM 6965 O O . GLY B 1 397 ? -2.066 -14.789 -13.57 1 79.56 397 GLY B O 1
ATOM 6966 N N . LYS B 1 398 ? -0.136 -15.023 -14.75 1 80.62 398 LYS B N 1
ATOM 6967 C CA . LYS B 1 398 ? 0.647 -15.578 -13.648 1 80.62 398 LYS B CA 1
ATOM 6968 C C . LYS B 1 398 ? 0.688 -14.625 -12.461 1 80.62 398 LYS B C 1
ATOM 6970 O O . LYS B 1 398 ? 0.648 -15.055 -11.305 1 80.62 398 LYS B O 1
ATOM 6975 N N . TRP B 1 399 ? 0.717 -13.367 -12.781 1 88.12 399 TRP B N 1
ATOM 6976 C CA . TRP B 1 399 ? 0.92 -12.375 -11.727 1 88.12 399 TRP B CA 1
ATOM 6977 C C . TRP B 1 399 ? -0.399 -11.719 -11.336 1 88.12 399 TRP B C 1
ATOM 6979 O O . TRP B 1 399 ? -0.409 -10.633 -10.742 1 88.12 399 TRP B O 1
ATOM 6989 N N . ALA B 1 400 ? -1.483 -12.391 -11.68 1 86.56 400 ALA B N 1
ATOM 6990 C CA . ALA B 1 400 ? -2.801 -11.836 -11.375 1 86.56 400 ALA B CA 1
ATOM 6991 C C . ALA B 1 400 ? -2.998 -11.688 -9.867 1 86.56 400 ALA B C 1
ATOM 6993 O O . ALA B 1 400 ? -2.709 -12.609 -9.102 1 86.56 400 ALA B O 1
ATOM 6994 N N . GLU B 1 401 ? -3.412 -10.523 -9.453 1 90 401 GLU B N 1
ATOM 6995 C CA . GLU B 1 401 ? -3.768 -10.172 -8.078 1 90 401 GLU B CA 1
ATOM 6996 C C . GLU B 1 401 ? -5.133 -9.5 -8.023 1 90 401 GLU B C 1
ATOM 6998 O O . GLU B 1 401 ? -5.316 -8.406 -8.578 1 90 401 GLU B O 1
ATOM 7003 N N . LEU B 1 402 ? -6.023 -10.133 -7.273 1 83.69 402 LEU B N 1
ATOM 7004 C CA . LEU B 1 402 ? -7.391 -9.633 -7.27 1 83.69 402 LEU B CA 1
ATOM 7005 C C . LEU B 1 402 ? -7.766 -9.086 -5.898 1 83.69 402 LEU B C 1
ATOM 7007 O O . LEU B 1 402 ? -8.812 -8.438 -5.746 1 83.69 402 LEU B O 1
ATOM 7011 N N . SER B 1 403 ? -6.883 -9.273 -5.008 1 86.94 403 SER B N 1
ATOM 7012 C CA . SER B 1 403 ? -7.25 -8.938 -3.635 1 86.94 403 SER B CA 1
ATOM 7013 C C . SER B 1 403 ? -6.617 -7.621 -3.199 1 86.94 403 SER B C 1
ATOM 7015 O O . SER B 1 403 ? -7.152 -6.926 -2.336 1 86.94 403 SER B O 1
ATOM 7017 N N . TYR B 1 404 ? -5.445 -7.25 -3.676 1 93.75 404 TYR B N 1
ATOM 7018 C CA . TYR B 1 404 ? -4.805 -6.012 -3.258 1 93.75 404 TYR B CA 1
ATOM 7019 C C . TYR B 1 404 ? -5.66 -4.805 -3.617 1 93.75 404 TYR B C 1
ATOM 7021 O O . TYR B 1 404 ? -6.078 -4.652 -4.766 1 93.75 404 TYR B O 1
ATOM 7029 N N . PRO B 1 405 ? -5.887 -3.896 -2.672 1 91.44 405 PRO B N 1
ATOM 7030 C CA . PRO B 1 405 ? -6.848 -2.811 -2.887 1 91.44 405 PRO B CA 1
ATOM 7031 C C . PRO B 1 405 ? -6.191 -1.545 -3.438 1 91.44 405 PRO B C 1
ATOM 7033 O O . PRO B 1 405 ? -6.371 -0.46 -2.879 1 91.44 405 PRO B O 1
ATOM 7036 N N . GLY B 1 406 ? -5.547 -1.621 -4.543 1 90.38 406 GLY B N 1
ATOM 7037 C CA . GLY B 1 406 ? -4.902 -0.498 -5.203 1 90.38 406 GLY B CA 1
ATOM 7038 C C . GLY B 1 406 ? -4.496 -0.798 -6.633 1 90.38 406 GLY B C 1
ATOM 7039 O O . GLY B 1 406 ? -4.43 -1.962 -7.035 1 90.38 406 GLY B O 1
ATOM 7040 N N . PRO B 1 407 ? -4.223 0.212 -7.387 1 88.25 407 PRO B N 1
ATOM 7041 C CA . PRO B 1 407 ? -3.883 0.03 -8.797 1 88.25 407 PRO B CA 1
ATOM 7042 C C . PRO B 1 407 ? -2.42 -0.354 -9.008 1 88.25 407 PRO B C 1
ATOM 7044 O O . PRO B 1 407 ? -2.057 -0.857 -10.078 1 88.25 407 PRO B O 1
ATOM 7047 N N . ALA B 1 408 ? -1.584 -0.006 -8.055 1 92.44 408 ALA B N 1
ATOM 7048 C CA . ALA B 1 408 ? -0.155 -0.303 -8.117 1 92.44 408 ALA B CA 1
ATOM 7049 C C . ALA B 1 408 ? 0.379 -0.694 -6.738 1 92.44 408 ALA B C 1
ATOM 7051 O O . ALA B 1 408 ? -0.119 -0.22 -5.715 1 92.44 408 ALA B O 1
ATOM 7052 N N . TYR B 1 409 ? 1.381 -1.551 -6.805 1 96.19 409 TYR B N 1
ATOM 7053 C CA . TYR B 1 409 ? 2.035 -1.925 -5.555 1 96.19 409 TYR B CA 1
ATOM 7054 C C . TYR B 1 409 ? 2.945 -0.808 -5.062 1 96.19 409 TYR B C 1
ATOM 7056 O O . TYR B 1 409 ? 3.494 -0.046 -5.859 1 96.19 409 TYR B O 1
ATOM 7064 N N . PRO B 1 410 ? 3.076 -0.668 -3.697 1 96.19 410 PRO B N 1
ATOM 7065 C CA . PRO B 1 410 ? 4.227 0.113 -3.234 1 96.19 410 PRO B CA 1
ATOM 7066 C C . PRO B 1 410 ? 5.559 -0.456 -3.715 1 96.19 410 PRO B C 1
ATOM 7068 O O . PRO B 1 410 ? 5.633 -1.627 -4.094 1 96.19 410 PRO B O 1
ATOM 7071 N N . ALA B 1 411 ? 6.559 0.404 -3.695 1 94.25 411 ALA B N 1
ATOM 7072 C CA . ALA B 1 411 ? 7.879 -0.028 -4.148 1 94.25 411 ALA B CA 1
ATOM 7073 C C . ALA B 1 411 ? 8.328 -1.289 -3.414 1 94.25 411 ALA B C 1
ATOM 7075 O O . ALA B 1 411 ? 8.125 -1.416 -2.205 1 94.25 411 ALA B O 1
ATOM 7076 N N . PHE B 1 412 ? 8.898 -2.205 -4.156 1 97.69 412 PHE B N 1
ATOM 7077 C CA . PHE B 1 412 ? 9.383 -3.453 -3.582 1 97.69 412 PHE B CA 1
ATOM 7078 C C . PHE B 1 412 ? 10.688 -3.879 -4.246 1 97.69 412 PHE B C 1
ATOM 7080 O O . PHE B 1 412 ? 10.93 -3.562 -5.414 1 97.69 412 PHE B O 1
ATOM 7087 N N . ALA B 1 413 ? 11.531 -4.535 -3.457 1 97.69 413 ALA B N 1
ATOM 7088 C CA . ALA B 1 413 ? 12.742 -5.117 -4.031 1 97.69 413 ALA B CA 1
ATOM 7089 C C . ALA B 1 413 ? 12.406 -6.309 -4.926 1 97.69 413 ALA B C 1
ATOM 7091 O O . ALA B 1 413 ? 11.586 -7.156 -4.559 1 97.69 413 ALA B O 1
ATOM 7092 N N . CYS B 1 414 ? 13.031 -6.328 -6.027 1 95.88 414 CYS B N 1
ATOM 7093 C CA . CYS B 1 414 ? 12.742 -7.441 -6.926 1 95.88 414 CYS B CA 1
ATOM 7094 C C . CYS B 1 414 ? 13.039 -8.773 -6.254 1 95.88 414 CYS B C 1
ATOM 7096 O O . CYS B 1 414 ? 13.953 -8.867 -5.43 1 95.88 414 CYS B O 1
ATOM 7098 N N . GLY B 1 415 ? 12.391 -9.789 -6.668 1 96.56 415 GLY B N 1
ATOM 7099 C CA . GLY B 1 415 ? 12.344 -11.062 -5.965 1 96.56 415 GLY B CA 1
ATOM 7100 C C . GLY B 1 415 ? 13.594 -11.898 -6.152 1 96.56 415 GLY B C 1
ATOM 7101 O O . GLY B 1 415 ? 13.781 -12.906 -5.469 1 96.56 415 GLY B O 1
ATOM 7102 N N . ALA B 1 416 ? 14.484 -11.438 -7.043 1 96.94 416 ALA B N 1
ATOM 7103 C CA . ALA B 1 416 ? 15.703 -12.203 -7.293 1 96.94 416 ALA B CA 1
ATOM 7104 C C . ALA B 1 416 ? 16.547 -12.312 -6.027 1 96.94 416 ALA B C 1
ATOM 7106 O O . ALA B 1 416 ? 16.938 -13.414 -5.629 1 96.94 416 ALA B O 1
ATOM 7107 N N . ALA B 1 417 ? 16.812 -11.164 -5.438 1 98.5 417 ALA B N 1
ATOM 7108 C CA . ALA B 1 417 ? 17.531 -11.164 -4.168 1 98.5 417 ALA B CA 1
ATOM 7109 C C . ALA B 1 417 ? 17.484 -9.781 -3.514 1 98.5 417 ALA B C 1
ATOM 7111 O O . ALA B 1 417 ? 17.469 -8.766 -4.203 1 98.5 417 ALA B O 1
ATOM 7112 N N . TYR B 1 418 ? 17.469 -9.773 -2.215 1 98.62 418 TYR B N 1
ATOM 7113 C CA . TYR B 1 418 ? 17.547 -8.547 -1.429 1 98.62 418 TYR B CA 1
ATOM 7114 C C . TYR B 1 418 ? 17.953 -8.852 0.01 1 98.62 418 TYR B C 1
ATOM 7116 O O . TYR B 1 418 ? 17.969 -10.016 0.426 1 98.62 418 TYR B O 1
ATOM 7124 N N . VAL B 1 419 ? 18.281 -7.797 0.764 1 98.81 419 VAL B N 1
ATOM 7125 C CA . VAL B 1 419 ? 18.75 -7.957 2.139 1 98.81 419 VAL B CA 1
ATOM 7126 C C . VAL B 1 419 ? 17.859 -7.152 3.08 1 98.81 419 VAL B C 1
ATOM 7128 O O . VAL B 1 419 ? 17.484 -6.016 2.775 1 98.81 419 VAL B O 1
ATOM 7131 N N . LEU B 1 420 ? 17.547 -7.742 4.172 1 98.81 420 LEU B N 1
ATOM 7132 C CA . LEU B 1 420 ? 16.797 -7.109 5.254 1 98.81 420 LEU B CA 1
ATOM 7133 C C . LEU B 1 420 ? 17.625 -7.062 6.531 1 98.81 420 LEU B C 1
ATOM 7135 O O . LEU B 1 420 ? 18.359 -8.008 6.836 1 98.81 420 LEU B O 1
ATOM 7139 N N . SER B 1 421 ? 17.438 -5.988 7.273 1 98.56 421 SER B N 1
ATOM 7140 C CA . SER B 1 421 ? 17.969 -5.992 8.633 1 98.56 421 SER B CA 1
ATOM 7141 C C . SER B 1 421 ? 17.172 -6.938 9.531 1 98.56 421 SER B C 1
ATOM 7143 O O . SER B 1 421 ? 16.016 -7.242 9.258 1 98.56 421 SER B O 1
ATOM 7145 N N . ALA B 1 422 ? 17.766 -7.34 10.609 1 98.44 422 ALA B N 1
ATOM 7146 C CA . ALA B 1 422 ? 17.203 -8.344 11.5 1 98.44 422 ALA B CA 1
ATOM 7147 C C . ALA B 1 422 ? 15.891 -7.859 12.117 1 98.44 422 ALA B C 1
ATOM 7149 O O . ALA B 1 422 ? 14.969 -8.648 12.344 1 98.44 422 ALA B O 1
ATOM 7150 N N . ASP B 1 423 ? 15.789 -6.605 12.461 1 98.44 423 ASP B N 1
ATOM 7151 C CA . ASP B 1 423 ? 14.578 -6.082 13.086 1 98.44 423 ASP B CA 1
ATOM 7152 C C . ASP B 1 423 ? 13.383 -6.203 12.156 1 98.44 423 ASP B C 1
ATOM 7154 O O . ASP B 1 423 ? 12.266 -6.484 12.602 1 98.44 423 ASP B O 1
ATOM 7158 N N . LEU B 1 424 ? 13.57 -6 10.867 1 98.75 424 LEU B N 1
ATOM 7159 C CA . LEU B 1 424 ? 12.484 -6.191 9.906 1 98.75 424 LEU B CA 1
ATOM 7160 C C . LEU B 1 424 ? 12.047 -7.652 9.867 1 98.75 424 LEU B C 1
ATOM 7162 O O . LEU B 1 424 ? 10.852 -7.945 9.797 1 98.75 424 LEU B O 1
ATOM 7166 N N . VAL B 1 425 ? 13 -8.562 9.891 1 98.81 425 VAL B N 1
ATOM 7167 C CA . VAL B 1 425 ? 12.703 -9.992 9.875 1 98.81 425 VAL B CA 1
ATOM 7168 C C . VAL B 1 425 ? 11.93 -10.367 11.141 1 98.81 425 VAL B C 1
ATOM 7170 O O . VAL B 1 425 ? 10.992 -11.164 11.094 1 98.81 425 VAL B O 1
ATOM 7173 N N . ARG B 1 426 ? 12.344 -9.867 12.234 1 98.56 426 ARG B N 1
ATOM 7174 C CA . ARG B 1 426 ? 11.648 -10.141 13.492 1 98.56 426 ARG B CA 1
ATOM 7175 C C . ARG B 1 426 ? 10.227 -9.594 13.461 1 98.56 426 ARG B C 1
ATOM 7177 O O . ARG B 1 426 ? 9.312 -10.203 14.016 1 98.56 426 ARG B O 1
ATOM 7184 N N . TRP B 1 427 ? 10.07 -8.422 12.875 1 98.75 427 TRP B N 1
ATOM 7185 C CA . TRP B 1 427 ? 8.711 -7.902 12.719 1 98.75 427 TRP B CA 1
ATOM 7186 C C . TRP B 1 427 ? 7.863 -8.836 11.867 1 98.75 427 TRP B C 1
ATOM 7188 O O . TRP B 1 427 ? 6.703 -9.102 12.195 1 98.75 427 TRP B O 1
ATOM 7198 N N . LEU B 1 428 ? 8.422 -9.336 10.758 1 98.88 428 LEU B N 1
ATOM 7199 C CA . LEU B 1 428 ? 7.715 -10.312 9.93 1 98.88 428 LEU B CA 1
ATOM 7200 C C . LEU B 1 428 ? 7.328 -11.531 10.75 1 98.88 428 LEU B C 1
ATOM 7202 O O . LEU B 1 428 ? 6.199 -12.016 10.656 1 98.88 428 LEU B O 1
ATOM 7206 N N . SER B 1 429 ? 8.266 -11.969 11.492 1 98.69 429 SER B N 1
ATOM 7207 C CA . SER B 1 429 ? 8.023 -13.117 12.359 1 98.69 429 SER B CA 1
ATOM 7208 C C . SER B 1 429 ? 6.855 -12.859 13.305 1 98.69 429 SER B C 1
ATOM 7210 O O . SER B 1 429 ? 5.922 -13.656 13.383 1 98.69 429 SER B O 1
ATOM 7212 N N . SER B 1 430 ? 6.84 -11.734 13.945 1 98.12 430 SER B N 1
ATOM 7213 C CA . SER B 1 430 ? 5.848 -11.406 14.961 1 98.12 430 SER B CA 1
ATOM 7214 C C . SER B 1 430 ? 4.461 -11.227 14.344 1 98.12 430 SER B C 1
ATOM 7216 O O . SER B 1 430 ? 3.449 -11.352 15.039 1 98.12 430 SER B O 1
ATOM 7218 N N . ASN B 1 431 ? 4.426 -10.969 13.086 1 98.56 431 ASN B N 1
ATOM 7219 C CA . ASN B 1 431 ? 3.152 -10.719 12.422 1 98.56 431 ASN B CA 1
ATOM 7220 C C . ASN B 1 431 ? 2.838 -11.789 11.383 1 98.56 431 ASN B C 1
ATOM 7222 O O . ASN B 1 431 ? 1.96 -11.602 10.539 1 98.56 431 ASN B O 1
ATOM 7226 N N . SER B 1 432 ? 3.537 -12.883 11.406 1 98.12 432 SER B N 1
ATOM 7227 C CA . SER B 1 432 ? 3.467 -13.898 10.359 1 98.12 432 SER B CA 1
ATOM 7228 C C . SER B 1 432 ? 2.068 -14.5 10.266 1 98.12 432 SER B C 1
ATOM 7230 O O . SER B 1 432 ? 1.655 -14.961 9.203 1 98.12 432 SER B O 1
ATOM 7232 N N . ASP B 1 433 ? 1.271 -14.438 11.336 1 96.75 433 ASP B N 1
ATOM 7233 C CA . ASP B 1 433 ? -0.046 -15.07 11.344 1 96.75 433 ASP B CA 1
ATOM 7234 C C . ASP B 1 433 ? -1.108 -14.125 10.781 1 96.75 433 ASP B C 1
ATOM 7236 O O . ASP B 1 433 ? -2.219 -14.555 10.461 1 96.75 433 ASP B O 1
ATOM 7240 N N . VAL B 1 434 ? -0.782 -12.844 10.672 1 97.94 434 VAL B N 1
ATOM 7241 C CA . VAL B 1 434 ? -1.852 -11.914 10.336 1 97.94 434 VAL B CA 1
ATOM 7242 C C . VAL B 1 434 ? -1.533 -11.219 9.008 1 97.94 434 VAL B C 1
ATOM 7244 O O . VAL B 1 434 ? -2.422 -10.648 8.375 1 97.94 434 VAL B O 1
ATOM 7247 N N . LEU B 1 435 ? -0.278 -11.188 8.547 1 98.69 435 LEU B N 1
ATOM 7248 C CA . LEU B 1 435 ? 0.088 -10.523 7.301 1 98.69 435 LEU B CA 1
ATOM 7249 C C . LEU B 1 435 ? -0.523 -11.242 6.105 1 98.69 435 LEU B C 1
ATOM 7251 O O . LEU B 1 435 ? -0.486 -12.477 6.027 1 98.69 435 LEU B O 1
ATOM 7255 N N . ALA B 1 436 ? -1.089 -10.461 5.238 1 98 436 ALA B N 1
ATOM 7256 C CA . ALA B 1 436 ? -1.754 -11.008 4.059 1 98 436 ALA B CA 1
ATOM 7257 C C . ALA B 1 436 ? -0.736 -11.477 3.023 1 98 436 ALA B C 1
ATOM 7259 O O . ALA B 1 436 ? 0.248 -10.781 2.754 1 98 436 ALA B O 1
ATOM 7260 N N . ALA B 1 437 ? -0.975 -12.672 2.475 1 97.62 437 ALA B N 1
ATOM 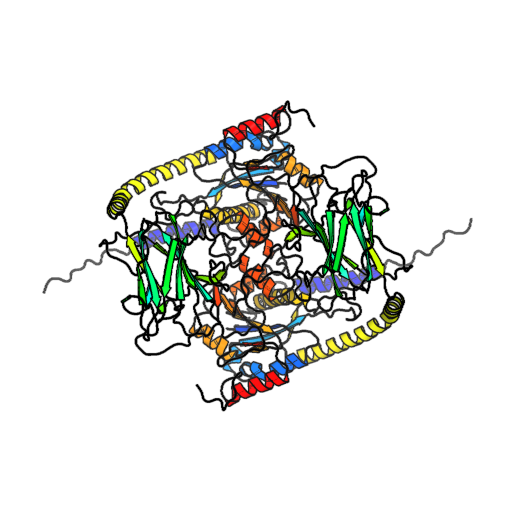7261 C CA . ALA B 1 437 ? -0.155 -13.188 1.385 1 97.62 437 ALA B CA 1
ATOM 7262 C C . ALA B 1 437 ? -0.75 -12.828 0.028 1 97.62 437 ALA B C 1
ATOM 7264 O O . ALA B 1 437 ? -1.77 -13.383 -0.381 1 97.62 437 ALA B O 1
ATOM 7265 N N . TYR B 1 438 ? -0.164 -11.914 -0.676 1 96.56 438 TYR B N 1
ATOM 7266 C CA . TYR B 1 438 ? -0.572 -11.562 -2.031 1 96.56 438 TYR B CA 1
ATOM 7267 C C . TYR B 1 438 ? 0.084 -12.484 -3.053 1 96.56 438 TYR B C 1
ATOM 7269 O O . TYR B 1 438 ? 0.679 -13.508 -2.689 1 96.56 438 TYR B O 1
ATOM 7277 N N . GLN B 1 439 ? -0.125 -12.227 -4.336 1 93.88 439 GLN B N 1
ATOM 7278 C CA . GLN B 1 439 ? 0.132 -13.25 -5.344 1 93.88 439 GLN B CA 1
ATOM 7279 C C . GLN B 1 439 ? 1.616 -13.602 -5.406 1 93.88 439 GLN B C 1
ATOM 7281 O O . GLN B 1 439 ? 1.98 -14.719 -5.777 1 93.88 439 GLN B O 1
ATOM 7286 N N . GLY B 1 440 ? 2.533 -12.734 -4.992 1 96.44 440 GLY B N 1
ATOM 7287 C CA . GLY B 1 440 ? 3.971 -12.953 -5.016 1 96.44 440 GLY B CA 1
ATOM 7288 C C . GLY B 1 440 ? 4.66 -12.539 -3.729 1 96.44 440 GLY B C 1
ATOM 7289 O O . GLY B 1 440 ? 4.18 -11.656 -3.02 1 96.44 440 GLY B O 1
ATOM 7290 N N . GLU B 1 441 ? 5.773 -13.242 -3.523 1 98.12 441 GLU B N 1
ATOM 7291 C CA . GLU B 1 441 ? 6.52 -12.945 -2.305 1 98.12 441 GLU B CA 1
ATOM 7292 C C . GLU B 1 441 ? 7.062 -11.523 -2.316 1 98.12 441 GLU B C 1
ATOM 7294 O O . GLU B 1 441 ? 6.996 -10.82 -1.306 1 98.12 441 GLU B O 1
ATOM 7299 N N . ASP B 1 442 ? 7.617 -11.055 -3.404 1 98.12 442 ASP B N 1
ATOM 7300 C CA . ASP B 1 442 ? 8.258 -9.742 -3.455 1 98.12 442 ASP B CA 1
ATOM 7301 C C . ASP B 1 442 ? 7.227 -8.617 -3.377 1 98.12 442 ASP B C 1
ATOM 7303 O O . ASP B 1 442 ? 7.418 -7.645 -2.648 1 98.12 442 ASP B O 1
ATOM 7307 N N . VAL B 1 443 ? 6.086 -8.75 -4.082 1 98.12 443 VAL B N 1
ATOM 7308 C CA . VAL B 1 443 ? 5.059 -7.715 -4.008 1 98.12 443 VAL B CA 1
ATOM 7309 C C . VAL B 1 443 ? 4.426 -7.711 -2.621 1 98.12 443 VAL B C 1
ATOM 7311 O O . VAL B 1 443 ? 4.059 -6.656 -2.1 1 98.12 443 VAL B O 1
ATOM 7314 N N . SER B 1 444 ? 4.301 -8.938 -2 1 98.69 444 SER B N 1
ATOM 7315 C CA . SER B 1 444 ? 3.84 -8.992 -0.616 1 98.69 444 SER B CA 1
ATOM 7316 C C . SER B 1 444 ? 4.781 -8.234 0.312 1 98.69 444 SER B C 1
ATOM 7318 O O . SER B 1 444 ? 4.332 -7.469 1.17 1 98.69 444 SER B O 1
ATOM 7320 N N . MET B 1 445 ? 6.051 -8.43 0.09 1 98.88 445 MET B N 1
ATOM 7321 C CA . MET B 1 445 ? 7.051 -7.711 0.873 1 98.88 445 MET B CA 1
ATOM 7322 C C . MET B 1 445 ? 6.883 -6.203 0.721 1 98.88 445 MET B C 1
ATOM 7324 O O . MET B 1 445 ? 7.012 -5.461 1.694 1 98.88 445 MET B O 1
ATOM 7328 N N . GLY B 1 446 ? 6.629 -5.801 -0.489 1 98.69 446 GLY B N 1
ATOM 7329 C CA . GLY B 1 446 ? 6.391 -4.383 -0.714 1 98.69 446 GLY B CA 1
ATOM 7330 C C . GLY B 1 446 ? 5.234 -3.836 0.106 1 98.69 446 GLY B C 1
ATOM 7331 O O . GLY B 1 446 ? 5.348 -2.77 0.711 1 98.69 446 GLY B O 1
ATOM 7332 N N . VAL B 1 447 ? 4.184 -4.562 0.11 1 98.75 447 VAL B N 1
ATOM 7333 C CA . VAL B 1 447 ? 2.982 -4.145 0.825 1 98.75 447 VAL B CA 1
ATOM 7334 C C . VAL B 1 447 ? 3.248 -4.148 2.328 1 98.75 447 VAL B C 1
ATOM 7336 O O . VAL B 1 447 ? 2.924 -3.186 3.025 1 98.75 447 VAL B O 1
ATOM 7339 N N . TRP B 1 448 ? 3.881 -5.199 2.836 1 98.88 448 TRP B N 1
ATOM 7340 C CA . TRP B 1 448 ? 4.188 -5.289 4.262 1 98.88 448 TRP B CA 1
ATOM 7341 C C . TRP B 1 448 ? 5.109 -4.152 4.691 1 98.88 448 TRP B C 1
ATOM 7343 O O . TRP B 1 448 ? 4.84 -3.473 5.688 1 98.88 448 TRP B O 1
ATOM 7353 N N . MET B 1 449 ? 6.133 -3.908 3.928 1 98.69 449 MET B N 1
ATOM 7354 C CA . MET B 1 449 ? 7.16 -2.941 4.297 1 98.69 449 MET B CA 1
ATOM 7355 C C . MET B 1 449 ? 6.621 -1.518 4.227 1 98.69 449 MET B C 1
ATOM 7357 O O . MET B 1 449 ? 7.086 -0.635 4.949 1 98.69 449 MET B O 1
ATOM 7361 N N . ALA B 1 450 ? 5.621 -1.314 3.359 1 98.31 450 ALA B N 1
ATOM 7362 C CA . ALA B 1 450 ? 5.031 0.02 3.275 1 98.31 450 ALA B CA 1
ATOM 7363 C C . ALA B 1 450 ? 4.438 0.441 4.617 1 98.31 450 ALA B C 1
ATOM 7365 O O . ALA B 1 450 ? 4.375 1.633 4.93 1 98.31 450 ALA B O 1
ATOM 7366 N N . ALA B 1 451 ? 4.012 -0.49 5.402 1 98.62 451 ALA B N 1
ATOM 7367 C CA . ALA B 1 451 ? 3.453 -0.177 6.715 1 98.62 451 ALA B CA 1
ATOM 7368 C C . ALA B 1 451 ? 4.531 0.347 7.66 1 98.62 451 ALA B C 1
ATOM 7370 O O . ALA B 1 451 ? 4.227 1.048 8.625 1 98.62 451 ALA B O 1
ATOM 7371 N N . LEU B 1 452 ? 5.797 0.043 7.359 1 98.31 452 LEU B N 1
ATOM 7372 C CA . LEU B 1 452 ? 6.883 0.364 8.281 1 98.31 452 LEU B CA 1
ATOM 7373 C C . LEU B 1 452 ? 7.727 1.517 7.742 1 98.31 452 LEU B C 1
ATOM 7375 O O . LEU B 1 452 ? 8.422 2.186 8.508 1 98.31 452 LEU B O 1
ATOM 7379 N N . ALA B 1 453 ? 7.738 1.63 6.406 1 95.5 453 ALA B N 1
ATOM 7380 C CA . ALA B 1 453 ? 8.555 2.635 5.73 1 95.5 453 ALA B CA 1
ATOM 7381 C C . ALA B 1 453 ? 10.031 2.439 6.047 1 95.5 453 ALA B C 1
ATOM 7383 O O . ALA B 1 453 ? 10.703 3.369 6.5 1 95.5 453 ALA B O 1
ATOM 7384 N N . PRO B 1 454 ? 10.602 1.328 5.738 1 96.12 454 PRO B N 1
ATOM 7385 C CA . PRO B 1 454 ? 12.031 1.11 5.973 1 96.12 454 PRO B CA 1
ATOM 7386 C C . PRO B 1 454 ? 12.914 1.986 5.09 1 96.12 454 PRO B C 1
ATOM 7388 O O . PRO B 1 454 ? 12.414 2.635 4.164 1 96.12 454 PRO B O 1
ATOM 7391 N N . THR B 1 455 ? 14.203 2.02 5.492 1 91.31 455 THR B N 1
ATOM 7392 C CA . THR B 1 455 ? 15.188 2.639 4.609 1 91.31 455 THR B CA 1
ATOM 7393 C C . THR B 1 455 ? 15.484 1.736 3.414 1 91.31 455 THR B C 1
ATOM 7395 O O . THR B 1 455 ? 16 0.631 3.58 1 91.31 455 THR B O 1
ATOM 7398 N N . ARG B 1 456 ? 15.133 2.213 2.24 1 92.38 456 ARG B N 1
ATOM 7399 C CA . ARG B 1 456 ? 15.383 1.465 1.015 1 92.38 456 ARG B CA 1
ATOM 7400 C C . ARG B 1 456 ? 16.703 1.894 0.375 1 92.38 456 ARG B C 1
ATOM 7402 O O . ARG B 1 456 ? 16.906 3.08 0.113 1 92.38 456 ARG B O 1
ATOM 7409 N N . ILE B 1 457 ? 17.547 0.962 0.222 1 90.25 457 ILE B N 1
ATOM 7410 C CA . ILE B 1 457 ? 18.812 1.24 -0.449 1 90.25 457 ILE B CA 1
ATOM 7411 C C . ILE B 1 457 ? 18.797 0.63 -1.85 1 90.25 457 ILE B C 1
ATOM 7413 O O . ILE B 1 457 ? 18.906 -0.589 -2.002 1 90.25 457 ILE B O 1
ATOM 7417 N N . GLN B 1 458 ? 18.703 1.484 -2.814 1 87.62 458 GLN B N 1
ATOM 7418 C CA . GLN B 1 458 ? 18.75 1.066 -4.211 1 87.62 458 GLN B CA 1
ATOM 7419 C C . GLN B 1 458 ? 20.188 0.731 -4.625 1 87.62 458 GLN B C 1
ATOM 7421 O O . GLN B 1 458 ? 21.094 1.537 -4.434 1 87.62 458 GLN B O 1
ATOM 7426 N N . ASP B 1 459 ? 20.375 -0.446 -5.133 1 89.19 459 ASP B N 1
ATOM 7427 C CA . ASP B 1 459 ? 21.672 -0.896 -5.613 1 89.19 459 ASP B CA 1
ATOM 7428 C C . ASP B 1 459 ? 21.531 -1.679 -6.918 1 89.19 459 ASP B C 1
ATOM 7430 O O . ASP B 1 459 ? 21 -2.787 -6.93 1 89.19 459 ASP B O 1
ATOM 7434 N N . ASP B 1 460 ? 22.078 -1.187 -7.953 1 83.75 460 ASP B N 1
ATOM 7435 C CA . ASP B 1 460 ? 21.859 -1.738 -9.289 1 83.75 460 ASP B CA 1
ATOM 7436 C C . ASP B 1 460 ? 22.719 -2.988 -9.508 1 83.75 460 ASP B C 1
ATOM 7438 O O . ASP B 1 460 ? 22.578 -3.664 -10.531 1 83.75 460 ASP B O 1
ATOM 7442 N N . ARG B 1 461 ? 23.562 -3.316 -8.586 1 93.81 461 ARG B N 1
ATOM 7443 C CA . ARG B 1 461 ? 24.344 -4.547 -8.664 1 93.81 461 ARG B CA 1
ATOM 7444 C C . ARG B 1 461 ? 23.469 -5.766 -8.391 1 93.81 461 ARG B C 1
ATOM 7446 O O . ARG B 1 461 ? 23.875 -6.898 -8.648 1 93.81 461 ARG B O 1
ATOM 7453 N N . TRP B 1 462 ? 22.219 -5.535 -7.898 1 96 462 TRP B N 1
ATOM 7454 C CA . TRP B 1 462 ? 21.219 -6.582 -7.762 1 96 462 TRP B CA 1
ATOM 7455 C C . TRP B 1 462 ? 20.375 -6.695 -9.031 1 96 462 TRP B C 1
ATOM 7457 O O . TRP B 1 462 ? 19.469 -5.895 -9.258 1 96 462 TRP B O 1
ATOM 7467 N N . TRP B 1 463 ? 20.594 -7.711 -9.773 1 95.12 463 TRP B N 1
ATOM 7468 C CA . TRP B 1 463 ? 19.859 -7.844 -11.023 1 95.12 463 TRP B CA 1
ATOM 7469 C C . TRP B 1 463 ? 18.547 -8.586 -10.805 1 95.12 463 TRP B C 1
ATOM 7471 O O . TRP B 1 463 ? 18.5 -9.594 -10.094 1 95.12 463 TRP B O 1
ATOM 7481 N N . CYS B 1 464 ? 17.453 -8.133 -11.453 1 94.31 464 CYS B N 1
ATOM 7482 C CA . CYS B 1 464 ? 16.109 -8.672 -11.234 1 94.31 464 CYS B CA 1
ATOM 7483 C C . CYS B 1 464 ? 15.836 -9.859 -12.141 1 94.31 464 CYS B C 1
ATOM 7485 O O . CYS B 1 464 ? 14.875 -10.594 -11.938 1 94.31 464 CYS B O 1
ATOM 7487 N N . ASP B 1 465 ? 16.672 -9.961 -13.172 1 93.25 465 ASP B N 1
ATOM 7488 C CA . ASP B 1 465 ? 16.5 -11.039 -14.141 1 93.25 465 ASP B CA 1
ATOM 7489 C C . ASP B 1 465 ? 17.844 -11.68 -14.484 1 93.25 465 ASP B C 1
ATOM 7491 O O . ASP B 1 465 ? 18.75 -11.719 -13.648 1 93.25 465 ASP B O 1
ATOM 7495 N N . ALA B 1 466 ? 17.906 -12.258 -15.656 1 94.31 466 ALA B N 1
ATOM 7496 C CA . ALA B 1 466 ? 19.078 -13.039 -16.016 1 94.31 466 ALA B CA 1
ATOM 7497 C C . ALA B 1 466 ? 20.234 -12.141 -16.469 1 94.31 466 ALA B C 1
ATOM 7499 O O . ALA B 1 466 ? 21.359 -12.602 -16.656 1 94.31 466 ALA B O 1
ATOM 7500 N N . ALA B 1 467 ? 19.969 -10.828 -16.562 1 91.5 467 ALA B N 1
ATOM 7501 C CA . ALA B 1 467 ? 21.031 -9.898 -16.906 1 91.5 467 ALA B CA 1
ATOM 7502 C C . ALA B 1 467 ? 22.109 -9.867 -15.82 1 91.5 467 ALA B C 1
ATOM 7504 O O . ALA B 1 467 ? 21.828 -10.148 -14.656 1 91.5 467 ALA B O 1
ATOM 7505 N N . CYS B 1 468 ? 23.328 -9.703 -16.266 1 92.12 468 CYS B N 1
ATOM 7506 C CA . CYS B 1 468 ? 24.469 -9.734 -15.359 1 92.12 468 CYS B CA 1
ATOM 7507 C C . CYS B 1 468 ? 25.641 -8.93 -15.922 1 92.12 468 CYS B C 1
ATOM 7509 O O . CYS B 1 468 ? 25.953 -9.031 -17.109 1 92.12 468 CYS B O 1
ATOM 7511 N N . GLU B 1 469 ? 26.172 -8.055 -15.094 1 91 469 GLU B N 1
ATOM 7512 C CA . GLU B 1 469 ? 27.375 -7.285 -15.445 1 91 469 GLU B CA 1
ATOM 7513 C C . GLU B 1 469 ? 28.453 -7.43 -14.375 1 91 469 GLU B C 1
ATOM 7515 O O . GLU B 1 469 ? 28.203 -7.965 -13.297 1 91 469 GLU B O 1
ATOM 7520 N N . ARG B 1 470 ? 29.609 -6.918 -14.75 1 91.12 470 ARG B N 1
ATOM 7521 C CA . ARG B 1 470 ? 30.734 -7.008 -13.82 1 91.12 470 ARG B CA 1
ATOM 7522 C C . ARG B 1 470 ? 30.391 -6.371 -12.484 1 91.12 470 ARG B C 1
ATOM 7524 O O . ARG B 1 470 ? 29.828 -5.273 -12.438 1 91.12 470 ARG B O 1
ATOM 7531 N N . GLY B 1 471 ? 30.625 -7.082 -11.453 1 92.62 471 GLY B N 1
ATOM 7532 C CA . GLY B 1 471 ? 30.406 -6.559 -10.117 1 92.62 471 GLY B CA 1
ATOM 7533 C C . GLY B 1 471 ? 29.016 -6.844 -9.578 1 92.62 471 GLY B C 1
ATOM 7534 O O . GLY B 1 471 ? 28.672 -6.418 -8.477 1 92.62 471 GLY B O 1
ATOM 7535 N N . ALA B 1 472 ? 28.281 -7.668 -10.289 1 95.81 472 ALA B N 1
ATOM 7536 C CA . ALA B 1 472 ? 26.938 -8.008 -9.852 1 95.81 472 ALA B CA 1
ATOM 7537 C C . ALA B 1 472 ? 26.953 -8.734 -8.508 1 95.81 472 ALA B C 1
ATOM 7539 O O . ALA B 1 472 ? 27.812 -9.578 -8.273 1 95.81 472 ALA B O 1
ATOM 7540 N N . LEU B 1 473 ? 26.031 -8.336 -7.672 1 97.69 473 LEU B N 1
ATOM 7541 C CA . LEU B 1 473 ? 25.875 -9.031 -6.402 1 97.69 473 LEU B CA 1
ATOM 7542 C C . LEU B 1 473 ? 24.984 -10.258 -6.562 1 97.69 473 LEU B C 1
ATOM 7544 O O . LEU B 1 473 ? 25.188 -11.273 -5.895 1 97.69 473 LEU B O 1
ATOM 7548 N N . ALA B 1 474 ? 24 -10.117 -7.406 1 97.75 474 ALA B N 1
ATOM 7549 C CA . ALA B 1 474 ? 23.094 -11.227 -7.66 1 97.75 474 ALA B CA 1
ATOM 7550 C C . ALA B 1 474 ? 22.5 -11.141 -9.062 1 97.75 474 ALA B C 1
ATOM 7552 O O . ALA B 1 474 ? 22.375 -10.047 -9.625 1 97.75 474 ALA B O 1
ATOM 7553 N N . SER B 1 475 ? 22.234 -12.273 -9.578 1 97.62 475 SER B N 1
ATOM 7554 C CA . SER B 1 475 ? 21.531 -12.477 -10.844 1 97.62 475 SER B CA 1
ATOM 7555 C C . SER B 1 475 ? 20.672 -13.727 -10.812 1 97.62 475 SER B C 1
ATOM 7557 O O . SER B 1 475 ? 21.031 -14.719 -10.18 1 97.62 475 SER B O 1
ATOM 7559 N N . SER B 1 476 ? 19.484 -13.688 -11.562 1 97.25 476 SER B N 1
ATOM 7560 C CA . SER B 1 476 ? 18.516 -14.773 -11.367 1 97.25 476 SER B CA 1
ATOM 7561 C C . SER B 1 476 ? 18.125 -15.414 -12.688 1 97.25 476 SER B C 1
ATOM 7563 O O . SER B 1 476 ? 18.656 -15.055 -13.742 1 97.25 476 SER B O 1
ATOM 7565 N N . GLN B 1 477 ? 17.281 -16.438 -12.586 1 97.25 477 GLN B N 1
ATOM 7566 C CA . GLN B 1 477 ? 16.734 -17.156 -13.727 1 97.25 477 GLN B CA 1
ATOM 7567 C C . GLN B 1 477 ? 17.812 -17.922 -14.477 1 97.25 477 GLN B C 1
ATOM 7569 O O . GLN B 1 477 ? 17.891 -17.859 -15.711 1 97.25 477 GLN B O 1
ATOM 7574 N N . HIS B 1 478 ? 18.641 -18.578 -13.758 1 98 478 HIS B N 1
ATOM 7575 C CA . HIS B 1 478 ? 19.734 -19.344 -14.367 1 98 478 HIS B CA 1
ATOM 7576 C C . HIS B 1 478 ? 19.484 -20.844 -14.25 1 98 478 HIS B C 1
ATOM 7578 O O . HIS B 1 478 ? 18.922 -21.312 -13.258 1 98 478 HIS B O 1
ATOM 7584 N N . SER B 1 479 ? 19.891 -21.547 -15.25 1 97.81 479 SER B N 1
ATOM 7585 C CA . SER B 1 479 ? 19.922 -23.016 -15.203 1 97.81 479 SER B CA 1
ATOM 7586 C C . SER B 1 479 ? 21.062 -23.516 -14.336 1 97.81 479 SER B C 1
ATOM 7588 O O . SER B 1 479 ? 22 -22.766 -14.023 1 97.81 479 SER B O 1
ATOM 7590 N N . PRO B 1 480 ? 20.969 -24.812 -13.938 1 98.25 480 PRO B N 1
ATOM 7591 C CA . PRO B 1 480 ? 22.094 -25.406 -13.203 1 98.25 480 PRO B CA 1
ATOM 7592 C C . PRO B 1 480 ? 23.422 -25.266 -13.945 1 98.25 480 PRO B C 1
ATOM 7594 O O . PRO B 1 480 ? 24.438 -24.922 -13.336 1 98.25 480 PRO B O 1
ATOM 7597 N N . ALA B 1 481 ? 23.406 -25.422 -15.242 1 98 481 ALA B N 1
ATOM 7598 C CA . ALA B 1 481 ? 24.625 -25.312 -16.047 1 98 481 ALA B CA 1
ATOM 7599 C C . ALA B 1 481 ? 25.172 -23.891 -16.016 1 98 481 ALA B C 1
ATOM 7601 O O . ALA B 1 481 ? 26.391 -23.688 -15.93 1 98 481 ALA B O 1
ATOM 7602 N N . ARG B 1 482 ? 24.266 -22.969 -16.141 1 97.19 482 ARG B N 1
ATOM 7603 C CA . ARG B 1 482 ? 24.688 -21.578 -16.125 1 97.19 482 ARG B CA 1
ATOM 7604 C C . ARG B 1 482 ? 25.281 -21.188 -14.773 1 97.19 482 ARG B C 1
ATOM 7606 O O . ARG B 1 482 ? 26.266 -20.453 -14.703 1 97.19 482 ARG B O 1
ATOM 7613 N N . LEU B 1 483 ? 24.734 -21.656 -13.695 1 98.12 483 LEU B N 1
ATOM 7614 C CA . LEU B 1 483 ? 25.281 -21.391 -12.367 1 98.12 483 LEU B CA 1
ATOM 7615 C C . LEU B 1 483 ? 26.703 -21.906 -12.25 1 98.12 483 LEU B C 1
ATOM 7617 O O . LEU B 1 483 ? 27.578 -21.234 -11.695 1 98.12 483 LEU B O 1
ATOM 7621 N N . ALA B 1 484 ? 26.906 -23.078 -12.781 1 97.44 484 ALA B N 1
ATOM 7622 C CA . ALA B 1 484 ? 28.234 -23.672 -12.75 1 97.44 484 ALA B CA 1
ATOM 7623 C C . ALA B 1 484 ? 29.234 -22.812 -13.531 1 97.44 484 ALA B C 1
ATOM 7625 O O . ALA B 1 484 ? 30.359 -22.594 -13.086 1 97.44 484 ALA B O 1
ATOM 7626 N N . THR B 1 485 ? 28.75 -22.328 -14.68 1 96.19 485 THR B N 1
ATOM 7627 C CA . THR B 1 485 ? 29.609 -21.5 -15.531 1 96.19 485 THR B CA 1
ATOM 7628 C C . THR B 1 485 ? 29.922 -20.172 -14.844 1 96.19 485 THR B C 1
ATOM 7630 O O . THR B 1 485 ? 31.062 -19.703 -14.883 1 96.19 485 THR B O 1
ATOM 7633 N N . MET B 1 486 ? 28.953 -19.578 -14.258 1 96.75 486 MET B N 1
ATOM 7634 C CA . MET B 1 486 ? 29.141 -18.312 -13.547 1 96.75 486 MET B CA 1
ATOM 7635 C C . MET B 1 486 ? 30.125 -18.484 -12.398 1 96.75 486 MET B C 1
ATOM 7637 O O . MET B 1 486 ? 31.016 -17.641 -12.219 1 96.75 486 MET B O 1
ATOM 7641 N N . TRP B 1 487 ? 30 -19.562 -11.672 1 97 487 TRP B N 1
ATOM 7642 C CA . TRP B 1 487 ? 30.891 -19.812 -10.539 1 97 487 TRP B CA 1
ATOM 7643 C C . TRP B 1 487 ? 32.312 -20.062 -11.008 1 97 487 TRP B C 1
ATOM 7645 O O . TRP B 1 487 ? 33.281 -19.562 -10.398 1 97 487 TRP B O 1
ATOM 7655 N N . ALA B 1 488 ? 32.438 -20.781 -12.047 1 95.69 488 ALA B N 1
ATOM 7656 C CA . ALA B 1 488 ? 33.781 -21 -12.617 1 95.69 488 ALA B CA 1
ATOM 7657 C C . ALA B 1 488 ? 34.438 -19.688 -13.016 1 95.69 488 ALA B C 1
ATOM 7659 O O . ALA B 1 488 ? 35.625 -19.5 -12.812 1 95.69 488 ALA B O 1
ATOM 7660 N N . GLY B 1 489 ? 33.656 -18.891 -13.609 1 94.69 489 GLY B N 1
ATOM 7661 C CA . GLY B 1 489 ? 34.156 -17.578 -13.961 1 94.69 489 GLY B CA 1
ATOM 7662 C C . GLY B 1 489 ? 34.625 -16.766 -12.75 1 94.69 489 GLY B C 1
ATOM 7663 O O . GLY B 1 489 ? 35.656 -16.141 -12.773 1 94.69 489 GLY B O 1
ATOM 7664 N N . LYS B 1 490 ? 33.812 -16.812 -11.719 1 95.56 490 LYS B N 1
ATOM 7665 C CA . LYS B 1 490 ? 34.156 -16.125 -10.477 1 95.56 490 LYS B CA 1
ATOM 7666 C C . LYS B 1 490 ? 35.469 -16.656 -9.898 1 95.56 490 LYS B C 1
ATOM 7668 O O . LYS B 1 490 ? 36.312 -15.875 -9.453 1 95.56 490 LYS B O 1
ATOM 7673 N N . GLN B 1 491 ? 35.688 -17.922 -9.93 1 93.75 491 GLN B N 1
ATOM 7674 C CA . GLN B 1 491 ? 36.875 -18.547 -9.367 1 93.75 491 GLN B CA 1
ATOM 7675 C C . GLN B 1 491 ? 38.125 -18.234 -10.211 1 93.75 491 GLN B C 1
ATOM 7677 O O . GLN B 1 491 ? 39.188 -17.938 -9.664 1 93.75 491 GLN B O 1
ATOM 7682 N N . ARG B 1 492 ? 37.906 -18.188 -11.461 1 92.25 492 ARG B N 1
ATOM 7683 C CA . ARG B 1 492 ? 39.062 -18.078 -12.367 1 92.25 492 ARG B CA 1
ATOM 7684 C C . ARG B 1 492 ? 39.438 -16.625 -12.562 1 92.25 492 ARG B C 1
ATOM 7686 O O . ARG B 1 492 ? 40.625 -16.297 -12.586 1 92.25 492 ARG B O 1
ATOM 7693 N N . CYS B 1 493 ? 38.406 -15.781 -12.766 1 90.94 493 CYS B N 1
ATOM 7694 C CA . CYS B 1 493 ? 38.75 -14.422 -13.188 1 90.94 493 CYS B CA 1
ATOM 7695 C C . CYS B 1 493 ? 38.125 -13.391 -12.25 1 90.94 493 CYS B C 1
ATOM 7697 O O . CYS B 1 493 ? 38.156 -12.195 -12.531 1 90.94 493 CYS B O 1
ATOM 7699 N N . GLY B 1 494 ? 37.469 -13.812 -11.266 1 91.5 494 GLY B N 1
ATOM 7700 C CA . GLY B 1 494 ? 37.031 -12.914 -10.211 1 91.5 494 GLY B CA 1
ATOM 7701 C C . GLY B 1 494 ? 35.656 -12.336 -10.453 1 91.5 494 GLY B C 1
ATOM 7702 O O . GLY B 1 494 ? 35.188 -11.5 -9.688 1 91.5 494 GLY B O 1
ATOM 7703 N N . ASP B 1 495 ? 35.062 -12.797 -11.547 1 94.06 495 ASP B N 1
ATOM 7704 C CA . ASP B 1 495 ? 33.75 -12.258 -11.852 1 94.06 495 ASP B CA 1
ATOM 7705 C C . ASP B 1 495 ? 32.844 -13.32 -12.477 1 94.06 495 ASP B C 1
ATOM 7707 O O . ASP B 1 495 ? 33.281 -14.102 -13.32 1 94.06 495 ASP B O 1
ATOM 7711 N N . ALA B 1 496 ? 31.609 -13.367 -12.031 1 95.25 496 ALA B N 1
ATOM 7712 C CA . ALA B 1 496 ? 30.688 -14.422 -12.469 1 95.25 496 ALA B CA 1
ATOM 7713 C C . ALA B 1 496 ? 29.984 -14.039 -13.773 1 95.25 496 ALA B C 1
ATOM 7715 O O . ALA B 1 496 ? 29.438 -14.898 -14.461 1 95.25 496 ALA B O 1
ATOM 7716 N N . CYS B 1 497 ? 30.016 -12.789 -14.172 1 94 497 CYS B N 1
ATOM 7717 C CA . CYS B 1 497 ? 29.141 -12.305 -15.242 1 94 497 CYS B CA 1
ATOM 7718 C C . CYS B 1 497 ? 29.938 -12.047 -16.516 1 94 497 CYS B C 1
ATOM 7720 O O . CYS B 1 497 ? 29.359 -11.961 -17.594 1 94 497 CYS B O 1
ATOM 7722 N N . THR B 1 498 ? 31.266 -11.766 -16.359 1 87.56 498 THR B N 1
ATOM 7723 C CA . THR B 1 498 ? 32.062 -11.422 -17.516 1 87.56 498 THR B CA 1
ATOM 7724 C C . THR B 1 498 ? 33.125 -12.508 -17.797 1 87.56 498 THR B C 1
ATOM 7726 O O . THR B 1 498 ? 33.688 -13.086 -16.859 1 87.56 498 THR B O 1
ATOM 7729 N N . PRO B 1 499 ? 33.281 -12.711 -19.141 1 80.38 499 PRO B N 1
ATOM 7730 C CA . PRO B 1 499 ? 34.344 -13.68 -19.484 1 80.38 499 PRO B CA 1
ATOM 7731 C C . PRO B 1 499 ? 35.719 -13.219 -19.062 1 80.38 499 PRO B C 1
ATOM 7733 O O . PRO B 1 499 ? 36 -12.016 -18.984 1 80.38 499 PRO B O 1
ATOM 7736 N N . CYS B 1 500 ? 36.625 -14.117 -18.578 1 79 500 CYS B N 1
ATOM 7737 C CA . CYS B 1 500 ? 37.969 -13.836 -18.109 1 79 500 CYS B CA 1
ATOM 7738 C C . CYS B 1 500 ? 38.75 -13.016 -19.125 1 79 500 CYS B C 1
ATOM 7740 O O . CYS B 1 500 ? 39.562 -12.172 -18.766 1 79 500 CYS B O 1
ATOM 7742 N N . ASP B 1 501 ? 38.75 -13.266 -20.375 1 65.81 501 ASP B N 1
ATOM 7743 C CA . ASP B 1 501 ? 39.562 -12.586 -21.391 1 65.81 501 ASP B CA 1
ATOM 7744 C C . ASP B 1 501 ? 39 -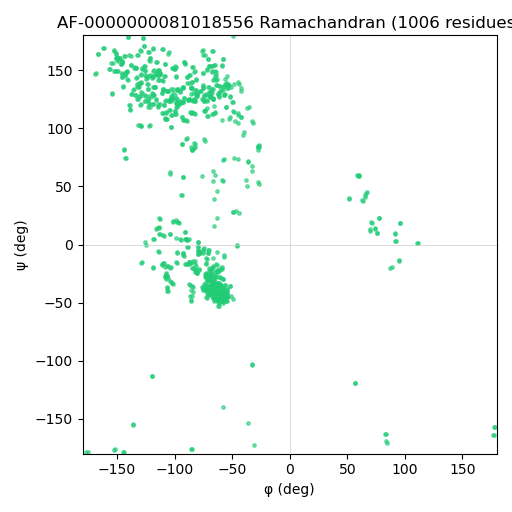11.195 -21.688 1 65.81 501 ASP B C 1
ATOM 7746 O O . ASP B 1 501 ? 39.5 -10.508 -22.594 1 65.81 501 ASP B O 1
ATOM 7750 N N . ALA B 1 502 ? 37.938 -10.805 -21.141 1 55.09 502 ALA B N 1
ATOM 7751 C CA . ALA B 1 502 ? 37.438 -9.492 -21.547 1 55.09 502 ALA B CA 1
ATOM 7752 C C . ALA B 1 502 ? 38.312 -8.383 -20.984 1 55.09 502 ALA B C 1
ATOM 7754 O O . ALA B 1 502 ? 38.656 -8.375 -19.797 1 55.09 502 ALA B O 1
ATOM 7755 N N . PRO B 1 503 ? 39.062 -7.684 -21.812 1 45.72 503 PRO B N 1
ATOM 7756 C CA . PRO B 1 503 ? 39.969 -6.605 -21.344 1 45.72 503 PRO B CA 1
ATOM 7757 C C . PRO B 1 503 ? 39.25 -5.66 -20.359 1 45.72 503 PRO B C 1
ATOM 7759 O O . PRO B 1 503 ? 38.031 -5.496 -20.406 1 45.72 503 PRO B O 1
ATOM 7762 N N . GLY B 1 504 ? 39.594 -5.797 -19.156 1 40.81 504 GLY B N 1
ATOM 7763 C CA . GLY B 1 504 ? 39.125 -4.762 -18.25 1 40.81 504 GLY B CA 1
ATOM 7764 C C . GLY B 1 504 ? 38.906 -3.422 -18.922 1 40.81 504 GLY B C 1
ATOM 7765 O O . GLY B 1 504 ? 39.844 -2.873 -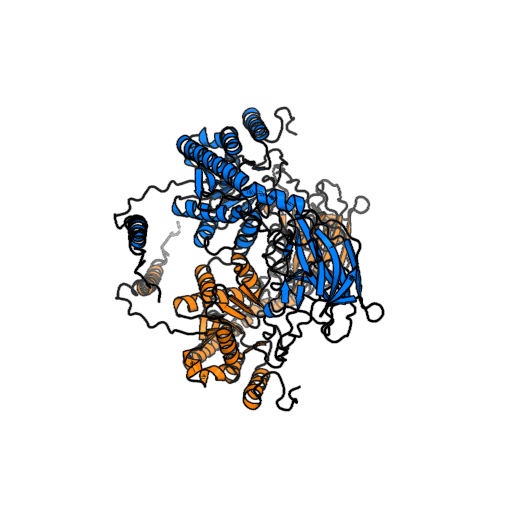19.516 1 40.81 504 GLY B O 1
ATOM 7766 N N . VAL B 1 505 ? 37.75 -3.182 -19.609 1 32.81 505 VAL B N 1
ATOM 7767 C CA . VAL B 1 505 ? 37.688 -1.776 -19.984 1 32.81 505 VAL B CA 1
ATOM 7768 C C . VAL B 1 505 ? 37.844 -0.894 -18.75 1 32.81 505 VAL B C 1
ATOM 7770 O O . VAL B 1 505 ? 37.312 -1.229 -17.688 1 32.81 505 VAL B O 1
#

Sequence (1010 aa):
MMDRRSLIPPLLCCLLSVVVVYREYLLDTLRLGGSRAGSVAVGRYELVVAILSARGNWVLRQAVRDSWLQAVTASPSLRKRVLPRFVVGSRACDIHPEDREDPYSCSFLNITLPASEREIEAVTWLEPGSPGTGPRTRVARPTLLGLDFRVRHPVVVTALGVFAWDGTVPNVTVRLHNAATRVVLAVAHFGALSPGVRVRACRYKPVQQFVLPKGFEGTVVWDGVTPADMVLSDPGDYTLDAGGGVLKFAATGRYGEVGDEFPEFRQERVALAGSFTFAVQDGGSLTAHASGRARRSAEWAETTRREAAVLRVESARHGDLVLVNVTDVYRSLPSKMLLFSRWAAVSLDFRLLLKTDDDSFVDVAEVLRSAVLQGYDQTPGLWWGSFRRNWAVDHAGKWAELSYPGPAYPAFACGAAYVLSADLVRWLSSNSDVLAAYQGEDVSMGVWMAALAPTRIQDDRWWCDAACERGALASSQHSPARLATMWAGKQRCGDACTPCDAPGVMMDRRSLIPPLLCCLLSVVVVYREYLLDTLRLGGSRAGSVAVGRYELVVAILSARGNWVLRQAVRDSWLQAVTASPSLRKRVLPRFVVGSRACDIHPEDREDPYSCSFLNITLPASEREIEAVTWLEPGSPGTGPRTRVARPTLLGLDFRVRHPVVVTALGVFAWDGTVPNVTVRLHNAATRVVLAVAHFGALSPGVRVRACRYKPVQQFVLPKGFEGTVVWDGVTPADMVLSDPGDYTLDAGGGVLKFAATGRYGEVGDEFPEFRQERVALAGSFTFAVQDGGSLTAHASGRARRSAEWAETTRREAAVLRVESARHGDLVLVNVTDVYRSLPSKMLLFSRWAAVSLDFRLLLKTDDDSFVDVAEVLRSAVLQGYDQTPGLWWGSFRRNWAVDHAGKWAELSYPGPAYPAFACGAAYVLSADLVRWLSSNSDVLAAYQGEDVSMGVWMAALAPTRIQDDRWWCDAACERGALASSQHSPARLATMWAGKQRCGDACTPCDAPGV

Secondary structure (DSSP, 8-state):
-----------SGGGHHHHHHHHHHHHHHH-S-SS-------EEEEEEEEEE--TT-HHHHHHHHTTTTHHHHT-HHHHHHEEEEEEEEEE---S-GGGBSSTTS--B------SSS--EESEEE---SS------------SEEEEEEEESS-EEEEEEEEE-TTSPPP--EEEEEETTT--EEEEEE-BTTB--EEETTEEEEE----EE-TT-EEEEEEES--TTS--B-SGGGEEE--TTTTEEEEEEEEEESSTTS---EEESS--BS--EEEEE--HHHHHHHHHTHHHHHHHHHHHHHHHHHHHHHHHHHH--EEEEEEE-SGGGHHHHHHHHHHHHHHHEEEEEEEEEETT-EE-HHHHHHHHHHHTGGG-TTEEEE-EE-SEEPB-SSTTB-SSSSSSEEPPEE-TTEEEEEHHHHHHHHHTTTTS---SSHHHHHHHHHHTT--EEEE-TTB-SSS---TT-SEE-S--HHHHHHHHHHHHHHS-SSS-TTS---/-----------SGGGHHHHHHHHHHHHHHHSS-SS-------EEEEEEEEEE--TT-HHHHHHHHTTTTHHHHT-HHHHHHEEEEEEEEEE---S-GGGBSSTTS--B------SSS--EESEEE---SS------------SEEEEEEEESS-EEEEEEEEE-TTSPPP--EEEEEETTT--EEEEEE-BTTB--EEETTEEEEE----EE-TT-EEEEEEES--TTS--B-SGGGEEE--TTTTEEEEEEEEEESSTTS---EEESS--BS--EEEEE--HHHHHHHHHTHHHHHHHHHHHHHHHHHHHHHHHHHH--EEEEEEE-SGGGHHHHHHHHHHHHHHHEEEEEEEEEETT-EE-HHHHHHHHHHHTGGG-TTEEEE-EE-SEEPB-SSTTB-SSSSSSEEPPEE-TTEEEEEHHHHHHHHHTTTTS---SSHHHHHHHHHHTT--EEEE-TTB-SSS---TT-SEE-S--HHHHHHHHHHHHHHS-SSS-TTS---

Foldseek 3Di:
DDDPDDPPPCPPPPVVVVVVVVVVVVCVVPVVDPDPPPVPPFQEAAEEEEAEDELQVVVLLVLQVLFLCCVQVVDPVNVSHYAYFYFYAPAAQLAQCLQAQHQFDSHGQFFDLQPDLDKDWFKDFDPDPDPPVPDLPLPQAFQKKKKKKFFQAKKKWFKWKFFAAPPAADQKKKFKAQQQVRDTDWIDTDHPVRHADDDHRMHIDTIDIDIQHHQTMMMIMIGRDGSVADKDFDPVGMDGDQSRRSMDIDQWMFGDRDGPGDGLAIDRTHIDRHITIMGGPPSVVVVVVVVCRVVSSVVVVVVVVVSNVVVVVVCVVPVRYDHFHDHRGNLCAQLSLLRVLLVDLVRHHYWKYKYAYSFKDFNVVVVSVVCVVVVVSVDALEKEAAKDAQAAARCGDLRRWRPDNDGGFAIWHARHMIMHTSVVSVVSNVCSVPQDRTRHNGSSVRNVSVVVVGDYHHDPLHDNEQDHDFPRRMHGDHDSVLSNQLRVQCVPQNGSHDHNPDPPD/DDDPDDPPDCPPPPVPVVVVVVVVVVCVVPVVDDDPPPPPPFQEAAEEEEAEEELQVVLLLVLVVLFLCCVQVVDPVNVSHYAYFYFYAPAAQLAQCLQAQHQFDSHGQFFDLQPDLDKDWFKDFDPDPDPPVPDLPLPFAFQKKKKKKFFQAKKKWFKWKFFAAPPAADQKKKFKAQQQVRDTDWIDTDHPVRHADDDHRMHIDTIDIDIDHHQTMMMIMIGRDGSVADKDFDPVGMDGDQSRRSMDIDQWMFGDRDGPGDGLAIDRTHIDRHITMMGGPPSVVVVVVVVCRVVSSVVVVVVVVVSNVVSVVVCVVPVRYDHFHDHRGNLCAQLSLLRVLLVDLVRHHYFKYKYAYSFKDFNVVVVSVVCVVVVVSVDALEKEAAKDAQAAAACGDLRHWRPDNDGGFAIWHARHMIMHTSVVSVVSNVCSVPQDRTRHNGSSVRNVSVVVVGDYHHDPLHDNEQDHDFPRRMHGDHDSVLSNQLRVQCVPQNGSHDHNPPPPD

Radius of gyration: 33.18 Å; Cα contacts (8 Å, |Δi|>4): 2087; chains: 2; bounding box: 98×102×77 Å

InterPro domains:
  IPR002659 Glycosyl transferase, family 31 [PF01762] (309-452)
  IPR002659 Glycosyl transferase, family 31 [PTHR11214] (45-455)

Organism: Petromyzon marinus (NCBI:txid7757)